Protein AF-A0A0G4NIH7-F1 (afdb_monomer)

Sequence (779 aa):
MAPNRIIIDTDPGVDDVLAMLLALSVNPDELEVAMISVTYGNVELQSCLKNAVALFHVLEKELAWRKENGKAENFGTLKTHKPIIAVGAEHPLEDDQLMADYFHGVDGLHGVHTEHPHLDAEDTWKSLFHKDSAALDHDPSPYSQYFTASKEPAHKEILRLLRESPKDTLTLIAVGPMTNFALAAAEDPETFLKAKEVLVMGGAVNVEGNITPVAEFNTYADTVATARVFALTSPSPKSTMPPLSQMRSSLPAYPEKLSRKLKLTLFPLDITTPHLLNKNYFTARVKPFVDAGSPLAVWVNHFLSGTFNKIDSLVGDGNEPGLSLHDPLTIWYAITQSDARWKGTPQLEDIRIETSGQWTRGMHVVDRRTRAKVGEAAVELELGASTTDDVDVLTLADAAGDDDGWLNVTKGNRINRIIASPGEDAFAEYLMKRFSTPDATWTRRTAAAALDADPAAQPPRLLHVTCASCAVHMGFYNTSIASVVLFKWQTTCAAASTPAETAQPTGADCLAATLLATLSRSGSSKSVIVPTIQAPPTPNDDDSDSTQQQQQQALHVWVLNSNITYASSLRPAAGPRSALKLLYKPIAVAQADAMLASFALDVQEVTFPAAVIAAAARGFEASALLLPAGERLFHGWRVALLDKPPATHDKTPTRVSKDITRPPTSPPPSSPDSVATSAATGDRTMPSLEAPRPVHAAGTPAHTPTQTGPRRGLPSHVTPDGLEANGAPSKTWEVCAHGQQHEVDPRRKRLGIVYTVLAGLFILAFTIVAAVLAGLCSK

Nearest PDB structures (foldseek):
  6zk5-assembly1_B  TM=8.646E-01  e=1.664E-20  Zea mays
  6zk1-assembly2_C  TM=8.546E-01  e=2.637E-20  Zea mays
  6ba1-assembly1_A  TM=8.658E-01  e=4.681E-19  Gardnerella vaginalis 315-A
  4kpn-assembly1_B  TM=8.181E-01  e=4.688E-20  Physcomitrium patens
  3t8j-assembly1_A  TM=8.406E-01  e=1.479E-18  Saccharolobus solfataricus P2

Foldseek 3Di:
DQAQEEEEEDADAQLNLLQVCLQQQDANRLYAHAAYEHEHFQHFRVLSVQSVLLSLLLLVLLQVLCVVVVFFNTRNNLVPHQYEYAYAYRAAQPDGADHNCLQRNNSSQNCLCVVCVVSGAPPPCVLQQAPPSDDPVPDCDPSGPRYHYHVDHVLVVLLVCLVVDQALRYEYEYPAQQRSLLSNCLVPVQSSQSYNAYEYLFADAPAAEDVARFAHRSCLRHVQSVQQLQLLQFLASVLRHDDDDPPGDDRDDDDRDYPDGHAYEYEYCLHQVLQWDWDVNLCVLLVVCVVVVRSVSVSSCRRVVSNQVSQCVVPVPPDTRTDRSRRNVSSVCSSPVVPPQWDWDPFFFQWHADCDDPRRHRGGDGDPPPDAAQCPVVCVVPVVPDPDPDDPPVDGDADDPCVSRNRYPNHGGGYGYINGDPDSHVVSVVSSCSVRPRDPPVVCCVPCVVPPDPPDDDPDQWDFDADPPPRHTQFTQGPVVRDTDGDPDDPPDDDDDDDDDPDDQDLLQVVLVVLVVCCVPPVQQKAKEFEDDDDDDDDPPDDDDPPPPPQQKIKTKGFPASWDWDDAPVCPPPPIFIWTKMWIDIDGVVVVVVVCPDPVPSYHYHYDHSVSRVVVVVQFVVQLVRDDPVQQDDPNTGIGIRTHDDDDPDPDPPPDDPCPDDDDDDDDDDDDDDDDDDDDDDDDDDDDDDDDDDDDDDDDDDDDDDDDDYDDDDDDDDDDDDDDDDDDDDDDDDDDDDDDDDDDDPPVVVVVVVVVVVVVVVVVVVVVVVVVVVVVVPD

Mean predicted aligned error: 20.77 Å

Organism: Verticillium longisporum (NCBI:txid100787)

Solvent-accessible surface area (backbone atoms only — not comparable to full-atom values): 46356 Å² total; per-residue (Å²): 125,82,38,46,31,31,34,42,33,31,17,33,25,63,45,43,48,51,19,52,48,51,54,30,32,39,47,53,68,46,28,37,50,58,28,40,30,34,21,27,32,35,28,56,34,72,38,12,48,47,43,54,52,22,51,56,49,24,49,52,49,29,45,52,52,24,56,77,69,74,41,66,70,68,30,41,11,38,77,74,40,61,23,33,40,20,53,42,44,75,61,38,70,73,64,73,80,54,70,38,30,90,70,32,21,90,54,8,34,50,45,44,56,78,78,36,59,89,47,42,59,72,77,71,62,63,56,56,46,43,73,82,53,65,86,66,92,66,76,89,72,64,94,47,90,54,52,40,67,32,60,52,51,20,28,57,48,54,44,49,52,40,67,73,42,63,72,58,55,42,33,40,34,33,57,24,36,36,45,36,57,30,49,22,36,61,76,38,45,76,41,49,56,26,41,48,29,37,38,32,40,41,29,12,74,86,45,66,24,83,72,41,75,42,9,15,55,34,26,48,46,18,27,61,22,42,18,46,54,46,11,42,25,12,84,34,33,83,56,44,47,66,82,81,59,91,86,51,75,70,74,72,81,78,70,95,73,68,101,64,57,39,49,41,37,36,42,20,49,69,58,20,57,72,30,46,45,37,50,68,68,49,48,72,65,40,44,73,36,37,79,69,65,35,48,45,38,44,54,54,49,50,26,49,53,42,41,39,52,48,47,39,74,70,68,69,80,80,72,84,35,55,47,52,40,45,35,33,49,57,47,50,42,62,60,45,70,83,47,84,51,51,30,58,50,100,57,63,40,48,58,42,57,35,68,73,46,95,89,40,44,16,18,44,44,62,90,80,71,98,67,83,47,55,59,49,77,54,51,57,62,54,56,74,75,52,97,61,94,85,69,92,71,87,75,78,76,73,58,90,95,33,90,78,29,86,40,32,80,54,36,36,28,42,33,35,41,45,75,44,58,86,43,51,81,54,44,50,52,55,56,52,42,58,79,69,56,73,75,81,70,57,68,60,53,66,65,44,63,76,73,74,64,75,97,72,82,75,86,66,63,55,42,85,38,55,38,94,88,75,63,50,78,46,30,33,35,28,72,87,76,78,42,77,49,66,56,87,82,76,84,84,69,91,71,82,90,72,85,82,72,91,70,78,82,46,65,53,32,51,48,42,51,50,54,52,51,42,29,76,71,68,71,48,49,28,33,37,40,37,60,49,85,74,79,81,83,73,98,76,79,88,75,94,68,98,81,68,84,68,79,67,64,17,37,42,35,34,57,78,37,85,77,44,74,50,69,50,88,92,45,71,90,69,55,76,41,47,23,28,39,28,37,38,44,83,41,50,46,77,57,49,52,56,56,69,71,36,96,79,65,80,54,42,85,42,76,41,51,54,71,44,49,56,48,43,52,54,47,30,57,61,32,22,71,76,43,59,81,82,62,31,54,56,97,91,29,38,33,27,47,48,56,50,67,80,83,75,92,66,98,66,89,77,79,79,73,87,80,76,84,72,84,84,87,84,85,83,83,81,85,80,86,91,86,88,88,82,86,84,89,85,90,86,81,86,84,91,87,89,87,90,87,86,92,89,83,92,91,86,84,92,88,85,90,82,91,84,87,87,86,91,88,86,81,91,79,86,90,82,90,82,85,84,90,86,86,88,83,92,88,89,86,87,85,91,83,91,76,94,77,86,88,76,76,74,70,64,68,62,55,58,55,54,52,53,53,53,52,52,53,51,54,50,52,53,52,52,52,51,51,53,53,55,64,59,77,72,113

InterPro domains:
  IPR001910 Inosine/uridine-preferring nucleoside hydrolase domain [PF01156] (6-373)
  IPR019193 Ubiquitin-conjugating enzyme E2-binding protein [PF09814] (456-639)
  IPR023186 Inosine/uridine-preferring nucleoside hydrolase [PTHR12304] (5-381)
  IPR036452 Ribonucleoside hydrolase-like [G3DSA:3.90.245.10] (1-400)
  IPR036452 Ribonucleoside hydrolase-like [SSF53590] (2-372)

pLDDT: mean 73.02, std 24.53, range [20.88, 98.81]

Radius of gyration: 38.72 Å; Cα contacts (8 Å, |Δi|>4): 1161; chains: 1; bounding box: 124×103×115 Å

Secondary structure (DSSP, 8-state):
-PPEEEEEEE--SHHHHHHHHHHHHS-TTTEEEEEEEE-SSSS-HHHHHHHHHHHHHHHHHHHHHHHHTT-----HHHHH--PEEEE--SS-SSS-----HHHH-TTSSTTHHHH-TTTS--GGGHHHH-TT----SS----S-SS-EE-SS-HHHHHHHHHHHSPTT-EEEEESS-THHHHHHHHH-HHHHTTSSEEEEE---SSS--SSBTTB-HHHHHTHHHHHHHHHTTSSSGGGTPPPPPSSS-PPPPPPS--SSPPPEEEE-HHHHTT-EEEHHHHHHHHHHHHTTT-HHHHHHHHHHHHHHHHHHHHH-SSSPPEEE-HHHHHHHHHHHTT-TT-EE-SS-B-EEE--S-TTTTTBEEE-----PPBTHHHHHHHHTT--SS----TT-PPPTT-TT-SSBTTSS--EEEEEE-S-HHHHHHHHHHHHH---STTHHHHHGGGT---SS-PPPSEEEEE-TTT--EEEEEETTTTEEEE----------------PPPPHHHHHHHHHHHHHHHH---EEEEEEPPPPPPPTT-----TT-----EEEEEEEEEEEEEE--TTSGGG-SEEEEEEEEEEEEHHHHHHHHT-TT--SEEEEE-HHHHHHHHHHHHHHHTTS-GGGSEETTEEEEEEEPPP---------------PPP--PPPPP--------------------------------------------------------------------------TTHHHHHHHHHHHHHHHHHHHHHHHHHHHHHTT-

Structure (mmCIF, N/CA/C/O backbone):
data_AF-A0A0G4NIH7-F1
#
_entry.id   AF-A0A0G4NIH7-F1
#
loop_
_atom_site.group_PDB
_atom_site.id
_atom_site.type_symbol
_atom_site.label_atom_id
_atom_site.label_alt_id
_atom_site.label_comp_id
_atom_site.label_asym_id
_atom_site.label_entity_id
_atom_site.label_seq_id
_atom_site.pdbx_PDB_ins_code
_atom_site.Cartn_x
_atom_site.Cartn_y
_atom_site.Cartn_z
_atom_site.occupancy
_atom_site.B_iso_or_equiv
_atom_site.auth_seq_id
_atom_site.auth_comp_id
_atom_site.auth_asym_id
_atom_site.auth_atom_id
_atom_site.pdbx_PDB_model_num
ATOM 1 N N . MET A 1 1 ? -4.748 -20.847 13.182 1.00 49.81 1 MET A N 1
ATOM 2 C CA . MET A 1 1 ? -3.264 -20.845 13.143 1.00 49.81 1 MET A CA 1
ATOM 3 C C . MET A 1 1 ? -2.790 -19.847 14.200 1.00 49.81 1 MET A C 1
ATOM 5 O O . MET A 1 1 ? -3.642 -19.386 14.951 1.00 49.81 1 MET A O 1
ATOM 9 N N . ALA A 1 2 ? -1.499 -19.526 14.307 1.00 61.47 2 ALA A N 1
ATOM 10 C CA . ALA A 1 2 ? -1.126 -18.250 14.931 1.00 61.47 2 ALA A CA 1
ATOM 11 C C . ALA A 1 2 ? -1.577 -17.096 14.002 1.00 61.47 2 ALA A C 1
ATOM 13 O O . ALA A 1 2 ? -1.629 -17.330 12.788 1.00 61.47 2 ALA A O 1
ATOM 14 N N . PRO A 1 3 ? -1.931 -15.906 14.524 1.00 78.06 3 PRO A N 1
ATOM 15 C CA . PRO A 1 3 ? -2.241 -14.746 13.687 1.00 78.06 3 PRO A CA 1
ATOM 16 C C . PRO A 1 3 ? -1.015 -14.314 12.875 1.00 78.06 3 PRO A C 1
ATOM 18 O O . PRO A 1 3 ? 0.125 -14.573 13.271 1.00 78.06 3 PRO A O 1
ATOM 21 N N . ASN A 1 4 ? -1.229 -13.634 11.746 1.00 88.44 4 ASN A N 1
ATOM 22 C CA . ASN A 1 4 ? -0.117 -13.037 11.009 1.00 88.44 4 ASN A CA 1
ATOM 23 C C . ASN A 1 4 ? 0.389 -11.811 11.788 1.00 88.44 4 ASN A C 1
ATOM 25 O O . ASN A 1 4 ? -0.371 -10.873 12.042 1.00 88.44 4 ASN A O 1
ATOM 29 N N . ARG A 1 5 ? 1.658 -11.835 12.205 1.00 96.06 5 ARG A N 1
ATOM 30 C CA . ARG A 1 5 ? 2.277 -10.771 13.002 1.00 96.06 5 ARG A CA 1
ATOM 31 C C . ARG A 1 5 ? 2.915 -9.745 12.077 1.00 96.06 5 ARG A C 1
ATOM 33 O O . ARG A 1 5 ? 3.724 -10.126 11.229 1.00 96.06 5 ARG A O 1
ATOM 40 N N . ILE A 1 6 ? 2.564 -8.468 12.229 1.00 97.94 6 ILE A N 1
ATOM 41 C CA . ILE A 1 6 ? 2.955 -7.412 11.288 1.00 97.94 6 ILE A CA 1
ATOM 42 C C . ILE A 1 6 ? 3.630 -6.206 11.953 1.00 97.94 6 ILE A C 1
ATOM 44 O O . ILE A 1 6 ? 3.295 -5.825 13.078 1.00 97.94 6 ILE A O 1
ATOM 48 N N . ILE A 1 7 ? 4.543 -5.579 11.211 1.00 98.62 7 ILE A N 1
ATOM 49 C CA . ILE A 1 7 ? 4.923 -4.168 11.366 1.00 98.62 7 ILE A CA 1
ATOM 50 C C . ILE A 1 7 ? 4.349 -3.397 10.175 1.00 98.62 7 ILE A C 1
ATOM 52 O O . ILE A 1 7 ? 4.491 -3.857 9.043 1.00 98.62 7 ILE A O 1
ATOM 56 N N . ILE A 1 8 ? 3.744 -2.237 10.427 1.00 98.69 8 ILE A N 1
ATOM 57 C CA . ILE A 1 8 ? 3.340 -1.266 9.398 1.00 98.69 8 ILE A CA 1
ATOM 58 C C . ILE A 1 8 ? 4.355 -0.114 9.412 1.00 98.69 8 ILE A C 1
ATOM 60 O O . ILE A 1 8 ? 4.642 0.401 10.487 1.00 98.69 8 ILE A O 1
ATOM 64 N N . ASP A 1 9 ? 4.897 0.277 8.261 1.00 98.75 9 ASP A N 1
ATOM 65 C CA . ASP A 1 9 ? 5.779 1.436 8.054 1.00 98.75 9 ASP A CA 1
ATOM 66 C C . ASP A 1 9 ? 5.081 2.404 7.090 1.00 98.75 9 ASP A C 1
ATOM 68 O O . ASP A 1 9 ? 4.731 2.018 5.974 1.00 98.75 9 ASP A O 1
ATOM 72 N N . THR A 1 10 ? 4.767 3.600 7.585 1.00 98.31 10 THR A N 1
ATOM 73 C CA . THR A 1 10 ? 3.653 4.447 7.113 1.00 98.31 10 THR A CA 1
ATOM 74 C C . THR A 1 10 ? 3.938 5.927 7.370 1.00 98.31 10 THR A C 1
ATOM 76 O O . THR A 1 10 ? 4.656 6.274 8.308 1.00 98.31 10 THR A O 1
ATOM 79 N N . ASP A 1 11 ? 3.358 6.814 6.573 1.00 96.62 11 ASP A N 1
ATOM 80 C CA . ASP A 1 11 ? 3.474 8.272 6.661 1.00 96.62 11 ASP A CA 1
ATOM 81 C C . ASP A 1 11 ? 2.076 8.917 6.746 1.00 96.62 11 ASP A C 1
ATOM 83 O O . ASP A 1 11 ? 1.655 9.596 5.811 1.00 96.62 11 ASP A O 1
ATOM 87 N N . PRO A 1 12 ? 1.331 8.717 7.860 1.00 95.25 12 PRO A N 1
ATOM 88 C CA . PRO A 1 12 ? -0.126 8.654 7.829 1.00 95.25 12 PRO A CA 1
ATOM 89 C C . PRO A 1 12 ? -0.870 9.809 7.155 1.00 95.25 12 PRO A C 1
ATOM 91 O O . PRO A 1 12 ? -1.196 10.816 7.790 1.00 95.25 12 PRO A O 1
ATOM 94 N N . GLY A 1 13 ? -1.213 9.599 5.886 1.00 90.38 13 GLY A N 1
ATOM 95 C CA . GLY A 1 13 ? -2.220 10.331 5.139 1.00 90.38 13 GLY A CA 1
ATOM 96 C C . GLY A 1 13 ? -3.586 9.641 5.199 1.00 90.38 13 GLY A C 1
ATOM 97 O O . GLY A 1 13 ? -3.947 8.960 6.162 1.00 90.38 13 GLY A O 1
ATOM 98 N N . VAL A 1 14 ? -4.374 9.832 4.142 1.00 92.06 14 VAL A N 1
ATOM 99 C CA . VAL A 1 14 ? -5.775 9.383 4.075 1.00 92.06 14 VAL A CA 1
ATOM 100 C C . VAL A 1 14 ? -5.899 7.856 4.009 1.00 92.06 14 VAL A C 1
ATOM 102 O O . VAL A 1 14 ? -6.681 7.277 4.767 1.00 92.06 14 VAL A O 1
ATOM 105 N N . ASP A 1 15 ? -5.141 7.207 3.124 1.00 91.62 15 ASP A N 1
ATOM 106 C CA . ASP A 1 15 ? -5.244 5.764 2.882 1.00 91.62 15 ASP A CA 1
ATOM 107 C C . ASP A 1 15 ? -4.462 4.943 3.921 1.00 91.62 15 ASP A C 1
ATOM 109 O O . ASP A 1 15 ? -4.983 3.932 4.403 1.00 91.62 15 ASP A O 1
ATOM 113 N N . ASP A 1 16 ? -3.320 5.444 4.408 1.00 96.94 16 ASP A N 1
ATOM 114 C CA . ASP A 1 16 ? -2.637 4.945 5.610 1.00 96.94 16 ASP A CA 1
ATOM 115 C C . ASP A 1 16 ? -3.587 4.809 6.806 1.00 96.94 16 ASP A C 1
ATOM 117 O O . ASP A 1 16 ? -3.642 3.767 7.458 1.00 96.94 16 ASP A O 1
ATOM 121 N N . VAL A 1 17 ? -4.366 5.856 7.109 1.00 96.50 17 VAL A N 1
ATOM 122 C CA . VAL A 1 17 ? -5.294 5.849 8.246 1.00 96.50 17 VAL A CA 1
ATOM 123 C C . VAL A 1 17 ? -6.393 4.805 8.038 1.00 96.50 17 VAL A C 1
ATOM 125 O O . VAL A 1 17 ? -6.786 4.146 9.003 1.00 96.50 17 VAL A O 1
ATOM 128 N N . LEU A 1 18 ? -6.841 4.565 6.799 1.00 96.69 18 LEU A N 1
ATOM 129 C CA . LEU A 1 18 ? -7.737 3.447 6.480 1.00 96.69 18 LEU A CA 1
ATOM 130 C C . LEU A 1 18 ? -7.050 2.077 6.620 1.00 96.69 18 LEU A C 1
ATOM 132 O O . LEU A 1 18 ? -7.700 1.119 7.048 1.00 96.69 18 LEU A O 1
ATOM 136 N N . ALA A 1 19 ? -5.756 1.972 6.312 1.00 97.50 19 ALA A N 1
ATOM 137 C CA . ALA A 1 19 ? -4.966 0.749 6.439 1.00 97.50 19 ALA A CA 1
ATOM 138 C C . ALA A 1 19 ? -4.722 0.394 7.915 1.00 97.50 19 ALA A C 1
ATOM 140 O O . ALA A 1 19 ? -4.977 -0.737 8.339 1.00 97.50 19 ALA A O 1
ATOM 141 N N . MET A 1 20 ? -4.332 1.382 8.724 1.00 97.25 20 MET A N 1
ATOM 142 C CA . MET A 1 20 ? -4.208 1.291 10.179 1.00 97.25 20 MET A CA 1
ATOM 143 C C . MET A 1 20 ? -5.561 0.957 10.820 1.00 97.25 20 MET A C 1
ATOM 145 O O . MET A 1 20 ? -5.646 0.020 11.614 1.00 97.25 20 MET A O 1
ATOM 149 N N . LEU A 1 21 ? -6.646 1.641 10.431 1.00 95.88 21 LEU A N 1
ATOM 150 C CA . LEU A 1 21 ? -8.002 1.309 10.883 1.00 95.88 21 LEU A CA 1
ATOM 151 C C . LEU A 1 21 ? -8.372 -0.138 10.548 1.00 95.88 21 LEU A C 1
ATOM 153 O O . LEU A 1 21 ? -8.884 -0.842 11.419 1.00 95.88 21 LEU A O 1
ATOM 157 N N . LEU A 1 22 ? -8.094 -0.613 9.328 1.00 96.06 22 LEU A N 1
ATOM 158 C CA . LEU A 1 22 ? -8.351 -2.001 8.948 1.00 96.06 22 LEU A CA 1
ATOM 159 C C . LEU A 1 22 ? -7.549 -2.971 9.830 1.00 96.06 22 LEU A C 1
ATOM 161 O O . LEU A 1 22 ? -8.149 -3.857 10.441 1.00 96.06 22 LEU A O 1
ATOM 165 N N . ALA A 1 23 ? -6.236 -2.770 9.959 1.00 95.88 23 ALA A N 1
ATOM 166 C CA . ALA A 1 23 ? -5.336 -3.634 10.726 1.00 95.88 23 ALA A CA 1
ATOM 167 C C . ALA A 1 23 ? -5.688 -3.709 12.224 1.00 95.88 23 ALA A C 1
ATOM 169 O O . ALA A 1 23 ? -5.526 -4.751 12.857 1.00 95.88 23 ALA A O 1
ATOM 170 N N . LEU A 1 24 ? -6.208 -2.620 12.793 1.00 94.62 24 LEU A N 1
ATOM 171 C CA . LEU A 1 24 ? -6.633 -2.554 14.192 1.00 94.62 24 LEU A CA 1
ATOM 172 C C . LEU A 1 24 ? -8.073 -3.067 14.397 1.00 94.62 24 LEU A C 1
ATOM 174 O O . LEU A 1 24 ? -8.407 -3.516 15.496 1.00 94.62 24 LEU A O 1
ATOM 178 N N . SER A 1 25 ? -8.923 -3.018 13.359 1.00 91.44 25 SER A N 1
ATOM 179 C CA . SER A 1 25 ? -10.348 -3.403 13.409 1.00 91.44 25 SER A CA 1
ATOM 180 C C . SER A 1 25 ? -10.619 -4.910 13.439 1.00 91.44 25 SER A C 1
ATOM 182 O O . SER A 1 25 ? -11.661 -5.322 13.959 1.00 91.44 25 SER A O 1
ATOM 184 N N . VAL A 1 26 ? -9.716 -5.716 12.871 1.00 89.44 26 VAL A N 1
ATOM 185 C CA . VAL A 1 26 ? -9.870 -7.173 12.721 1.00 89.44 26 VAL A CA 1
ATOM 186 C C . VAL A 1 26 ? -9.776 -7.930 14.051 1.00 89.44 26 VAL A C 1
ATOM 188 O O . VAL A 1 26 ? -9.585 -7.343 15.120 1.00 89.44 26 VAL A O 1
ATOM 191 N N . ASN A 1 27 ? -9.983 -9.246 14.001 1.00 87.19 27 ASN A N 1
ATOM 192 C CA . ASN A 1 27 ? -9.840 -10.101 15.168 1.00 87.19 27 ASN A CA 1
ATOM 193 C C . ASN A 1 27 ? -8.363 -10.444 15.467 1.00 87.19 27 ASN A C 1
ATOM 195 O O . ASN A 1 27 ? -7.563 -10.605 14.542 1.00 87.19 27 ASN A O 1
ATOM 199 N N . PRO A 1 28 ? -8.017 -10.701 16.745 1.00 86.88 28 PRO A N 1
ATOM 200 C CA . PRO A 1 28 ? -6.657 -11.056 17.151 1.00 86.88 28 PRO A CA 1
ATOM 201 C C . PRO A 1 28 ? -6.210 -12.461 16.707 1.00 86.88 28 PRO A C 1
ATOM 203 O O . PRO A 1 28 ? -5.035 -12.779 16.860 1.00 86.88 28 PRO A O 1
ATOM 206 N N . ASP A 1 29 ? -7.106 -13.305 16.174 1.00 86.62 29 ASP A N 1
ATOM 207 C CA . ASP A 1 29 ? -6.756 -14.568 15.505 1.00 86.62 29 ASP A CA 1
ATOM 208 C C . ASP A 1 29 ? -6.505 -14.414 13.991 1.00 86.62 29 ASP A C 1
ATOM 210 O O . ASP A 1 29 ? -5.957 -15.324 13.368 1.00 86.62 29 ASP A O 1
ATOM 214 N N . GLU A 1 30 ? -6.834 -13.252 13.414 1.00 87.88 30 GLU A N 1
ATOM 215 C CA . GLU A 1 30 ? -6.514 -12.885 12.030 1.00 87.88 30 GLU A CA 1
ATOM 216 C C . GLU A 1 30 ? -5.141 -12.187 11.949 1.00 87.88 30 GLU A C 1
ATOM 218 O O . GLU A 1 30 ? -4.295 -12.571 11.138 1.00 87.88 30 GLU A O 1
ATOM 223 N N . LEU A 1 31 ? -4.899 -11.182 12.804 1.00 91.81 31 LEU A N 1
ATOM 224 C CA . LEU A 1 31 ? -3.753 -10.268 12.692 1.00 91.81 31 LEU A CA 1
ATOM 225 C C . LEU A 1 31 ? -3.257 -9.762 14.063 1.00 91.81 31 LEU A C 1
ATOM 227 O O . LEU A 1 31 ? -4.061 -9.368 14.912 1.00 91.81 31 LEU A O 1
ATOM 231 N N . GLU A 1 32 ? -1.936 -9.685 14.254 1.00 94.88 32 GLU A N 1
ATOM 232 C CA . GLU A 1 32 ? -1.288 -8.953 15.358 1.00 94.88 32 GLU A CA 1
ATOM 233 C C . GLU A 1 32 ? -0.506 -7.761 14.788 1.00 94.88 32 GLU A C 1
ATOM 235 O O . GLU A 1 32 ? 0.487 -7.956 14.087 1.00 94.88 32 GLU A O 1
ATOM 240 N N . VAL A 1 33 ? -0.901 -6.528 15.125 1.00 97.12 33 VAL A N 1
ATOM 241 C CA . VAL A 1 33 ? -0.084 -5.334 14.849 1.00 97.12 33 VAL A CA 1
ATOM 242 C C . VAL A 1 33 ? 0.931 -5.174 15.979 1.00 97.12 33 VAL A C 1
ATOM 244 O O . VAL A 1 33 ? 0.599 -4.685 17.057 1.00 97.12 33 VAL A O 1
ATOM 247 N N . ALA A 1 34 ? 2.170 -5.607 15.745 1.00 97.38 34 ALA A N 1
ATOM 248 C CA . ALA A 1 34 ? 3.244 -5.502 16.730 1.00 97.38 34 ALA A CA 1
ATOM 249 C C . ALA A 1 34 ? 3.767 -4.060 16.848 1.00 97.38 34 ALA A C 1
ATOM 251 O O . ALA A 1 34 ? 4.110 -3.598 17.938 1.00 97.38 34 ALA A O 1
ATOM 252 N N . MET A 1 35 ? 3.833 -3.350 15.719 1.00 98.06 35 MET A N 1
ATOM 253 C CA . MET A 1 35 ? 4.430 -2.022 15.626 1.00 98.06 35 MET A CA 1
ATOM 254 C C . MET A 1 35 ? 3.848 -1.218 14.458 1.00 98.06 35 MET A C 1
ATOM 256 O O . MET A 1 35 ? 3.522 -1.771 13.406 1.00 98.06 35 MET A O 1
ATOM 260 N N . ILE A 1 36 ? 3.777 0.094 14.660 1.00 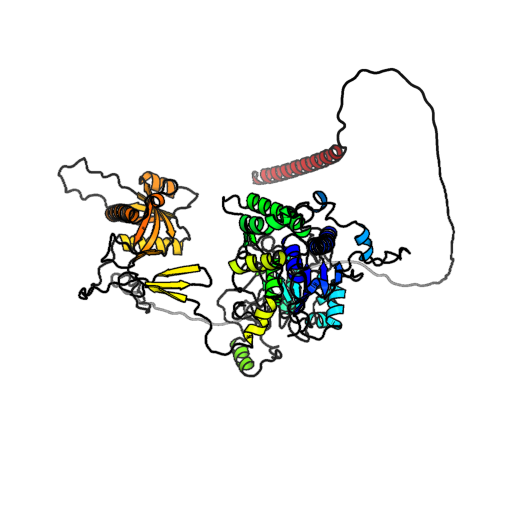98.62 36 ILE A N 1
ATOM 261 C CA . ILE A 1 36 ? 3.530 1.125 13.658 1.00 98.62 36 ILE A CA 1
ATOM 262 C C . ILE A 1 36 ? 4.769 2.032 13.657 1.00 98.62 36 ILE A C 1
ATOM 264 O O . ILE A 1 36 ? 5.099 2.681 14.649 1.00 98.62 36 ILE A O 1
ATOM 268 N N . SER A 1 37 ? 5.491 2.017 12.550 1.00 98.25 37 SER A N 1
ATOM 269 C CA . SER A 1 37 ? 6.660 2.834 12.260 1.00 98.25 37 SER A CA 1
ATOM 270 C C . SER A 1 37 ? 6.197 4.039 11.446 1.00 98.25 37 SER A C 1
ATOM 272 O O . SER A 1 37 ? 5.528 3.862 10.433 1.00 98.25 37 SER A O 1
ATOM 274 N N . VAL A 1 38 ? 6.497 5.252 11.912 1.00 97.94 38 VAL A N 1
ATOM 275 C CA . VAL A 1 38 ? 6.043 6.495 11.269 1.00 97.94 38 VAL A CA 1
ATOM 276 C C . VAL A 1 38 ? 7.203 7.155 10.524 1.00 97.94 38 VAL A C 1
ATOM 278 O O . VAL A 1 38 ? 8.274 7.338 11.103 1.00 97.94 38 VAL A O 1
ATOM 281 N N . THR A 1 39 ? 6.999 7.534 9.264 1.00 96.31 39 THR A N 1
ATOM 282 C CA . THR A 1 39 ? 7.967 8.251 8.416 1.00 96.31 39 THR A CA 1
ATOM 283 C C . THR A 1 39 ? 7.358 9.532 7.819 1.00 96.31 39 THR A C 1
ATOM 285 O O . THR A 1 39 ? 6.191 9.854 8.055 1.00 96.31 39 THR A O 1
ATOM 288 N N . TYR A 1 40 ? 8.170 10.319 7.116 1.00 94.25 40 TYR A N 1
ATOM 289 C CA . TYR A 1 40 ? 7.717 11.444 6.291 1.00 94.25 40 TYR A CA 1
ATOM 290 C C . TYR A 1 40 ? 7.180 10.938 4.939 1.00 94.25 40 TYR A C 1
ATOM 292 O O . TYR A 1 40 ? 7.602 9.884 4.466 1.00 94.25 40 TYR A O 1
ATOM 300 N N . GLY A 1 41 ? 6.352 11.741 4.271 1.00 90.62 41 GLY A N 1
ATOM 301 C CA . GLY A 1 41 ? 5.960 11.502 2.881 1.00 90.62 41 GLY A CA 1
ATOM 302 C C . GLY A 1 41 ? 4.762 12.360 2.503 1.00 90.62 41 GLY A C 1
ATOM 303 O O . GLY A 1 41 ? 4.939 13.507 2.108 1.00 90.62 41 GLY A O 1
ATOM 304 N N . ASN A 1 42 ? 3.547 11.846 2.669 1.00 87.88 42 ASN A N 1
ATOM 305 C CA . ASN A 1 42 ? 2.286 12.535 2.417 1.00 87.88 42 ASN A CA 1
ATOM 306 C C . ASN A 1 42 ? 2.262 13.926 3.065 1.00 87.88 42 ASN A C 1
ATOM 308 O O . ASN A 1 42 ? 1.903 14.908 2.410 1.00 87.88 42 ASN A O 1
ATOM 312 N N . VAL A 1 43 ? 2.740 14.012 4.310 1.00 88.69 43 VAL A N 1
ATOM 313 C CA . VAL A 1 43 ? 3.098 15.255 5.008 1.00 88.69 43 VAL A CA 1
ATOM 314 C C . VAL A 1 43 ? 4.414 15.096 5.791 1.00 88.69 43 VAL A C 1
ATOM 316 O O . VAL A 1 43 ? 5.090 14.065 5.731 1.00 88.69 43 VAL A O 1
ATOM 319 N N . GLU A 1 44 ? 4.829 16.148 6.502 1.00 90.38 44 GLU A N 1
ATOM 320 C CA . GLU A 1 44 ? 6.023 16.129 7.351 1.00 90.38 44 GLU A CA 1
ATOM 321 C C . GLU A 1 44 ? 5.879 15.130 8.512 1.00 90.38 44 GLU A C 1
ATOM 323 O O . GLU A 1 44 ? 4.778 14.916 9.027 1.00 90.38 44 GLU A O 1
ATOM 328 N N . LEU A 1 45 ? 6.999 14.574 8.996 1.00 92.25 45 LEU A N 1
ATOM 329 C CA . LEU A 1 45 ? 6.999 13.524 10.026 1.00 92.25 45 LEU A CA 1
ATOM 330 C C . LEU A 1 45 ? 6.190 13.891 11.284 1.00 92.25 45 LEU A C 1
ATOM 332 O O . LEU A 1 45 ? 5.536 13.032 11.871 1.00 92.25 45 LEU A O 1
ATOM 336 N N . GLN A 1 46 ? 6.209 15.160 11.700 1.00 90.88 46 GLN A N 1
ATOM 337 C CA . GLN A 1 46 ? 5.468 15.627 12.877 1.00 90.88 46 GLN A CA 1
ATOM 338 C C . GLN A 1 46 ? 3.947 15.632 12.655 1.00 90.88 46 GLN A C 1
ATOM 340 O O . GLN A 1 46 ? 3.192 15.361 13.590 1.00 90.88 46 GLN A O 1
ATOM 345 N N . SER A 1 47 ? 3.496 15.872 11.421 1.00 91.25 47 SER A N 1
ATOM 346 C CA . SER A 1 47 ? 2.085 15.779 11.033 1.00 91.25 47 SER A CA 1
ATOM 347 C C . SER A 1 47 ? 1.663 14.318 10.822 1.00 91.25 47 SER A C 1
ATOM 349 O O . SER A 1 47 ? 0.641 13.908 11.367 1.00 91.25 47 SER A O 1
ATOM 351 N N . CYS A 1 48 ? 2.502 13.487 10.189 1.00 94.19 48 CYS A N 1
ATOM 352 C CA . CYS A 1 48 ? 2.328 12.027 10.120 1.00 94.19 48 CYS A CA 1
ATOM 353 C C . CYS A 1 48 ? 2.166 11.397 11.520 1.00 94.19 48 CYS A C 1
ATOM 355 O O . CYS A 1 48 ? 1.254 10.607 11.773 1.00 94.19 48 CYS A O 1
ATOM 357 N N . LEU A 1 49 ? 3.022 11.792 12.469 1.00 94.06 49 LEU A N 1
ATOM 358 C CA . LEU A 1 49 ? 2.979 11.328 13.857 1.00 94.06 49 LEU A CA 1
ATOM 359 C C . LEU A 1 49 ? 1.739 11.844 14.599 1.00 94.06 49 LEU A C 1
ATOM 361 O O . LEU A 1 49 ? 1.115 11.084 15.342 1.00 94.06 49 LEU A O 1
ATOM 365 N N . LYS A 1 50 ? 1.333 13.097 14.359 1.00 92.62 50 LYS A N 1
ATOM 366 C CA . LYS A 1 50 ? 0.075 13.634 14.889 1.00 92.62 50 LYS A CA 1
ATOM 367 C C . LYS A 1 50 ? -1.134 12.841 14.382 1.00 92.62 50 LYS A C 1
ATOM 369 O O . LYS A 1 50 ? -1.999 12.498 15.183 1.00 92.62 50 LYS A O 1
ATOM 374 N N . ASN A 1 51 ? -1.175 12.497 13.096 1.00 94.69 51 ASN A N 1
ATOM 375 C CA . ASN A 1 51 ? -2.248 11.698 12.495 1.00 94.69 51 ASN A CA 1
ATOM 376 C C . ASN A 1 51 ? -2.314 10.290 13.103 1.00 94.69 51 ASN A C 1
ATOM 378 O O . ASN A 1 51 ? -3.401 9.828 13.461 1.00 94.69 51 ASN A O 1
ATOM 382 N N . ALA A 1 52 ? -1.158 9.653 13.324 1.00 94.94 52 ALA A N 1
ATOM 383 C CA . ALA A 1 52 ? -1.077 8.390 14.054 1.00 94.94 52 ALA A CA 1
ATOM 384 C C . ALA A 1 52 ? -1.647 8.507 15.480 1.00 94.94 52 ALA A C 1
ATOM 386 O O . ALA A 1 52 ? -2.493 7.703 15.861 1.00 94.94 52 ALA A O 1
ATOM 387 N N . VAL A 1 53 ? -1.237 9.510 16.268 1.00 93.44 53 VAL A N 1
ATOM 388 C CA . VAL A 1 53 ? -1.725 9.696 17.651 1.00 93.44 53 VAL A CA 1
ATOM 389 C C . VAL A 1 53 ? -3.222 10.038 17.688 1.00 93.44 53 VAL A C 1
ATOM 391 O O . VAL A 1 53 ? -3.960 9.477 18.504 1.00 93.44 53 VAL A O 1
ATOM 394 N N . ALA A 1 54 ? -3.693 10.899 16.782 1.00 92.75 54 ALA A N 1
ATOM 395 C CA . ALA A 1 54 ? -5.098 11.280 16.669 1.00 92.75 54 ALA A CA 1
ATOM 396 C C . ALA A 1 54 ? -6.003 10.076 16.364 1.00 92.75 54 ALA A C 1
ATOM 398 O O . ALA A 1 54 ? -7.071 9.964 16.965 1.00 92.75 54 ALA A O 1
ATOM 399 N N . LEU A 1 55 ? -5.559 9.120 15.534 1.00 94.62 55 LEU A N 1
ATOM 400 C CA . LEU A 1 55 ? -6.295 7.873 15.307 1.00 94.62 55 LEU A CA 1
ATOM 401 C C . LEU A 1 55 ? -6.580 7.132 16.625 1.00 94.62 55 LEU A C 1
ATOM 403 O O . LEU A 1 55 ? -7.724 6.756 16.881 1.00 94.62 55 LEU A O 1
ATOM 407 N N . PHE A 1 56 ? -5.574 6.934 17.484 1.00 94.12 56 PHE A N 1
ATOM 408 C CA . PHE A 1 56 ? -5.781 6.247 18.766 1.00 94.12 56 PHE A CA 1
ATOM 409 C C . PHE A 1 56 ? -6.684 7.053 19.712 1.00 94.12 56 PHE A C 1
ATOM 411 O O . PHE A 1 56 ? -7.543 6.467 20.371 1.00 94.12 56 PHE A O 1
ATOM 418 N N . HIS A 1 57 ? -6.567 8.384 19.724 1.00 92.75 57 HIS A N 1
ATOM 419 C CA . HIS A 1 57 ? -7.436 9.256 20.520 1.00 92.75 57 HIS A CA 1
ATOM 420 C C . HIS A 1 57 ? -8.909 9.208 20.063 1.00 92.75 57 HIS A C 1
ATOM 422 O O . HIS A 1 57 ? -9.830 9.159 20.883 1.00 92.75 57 HIS A O 1
ATOM 428 N N . VAL A 1 58 ? -9.152 9.149 18.750 1.00 93.50 58 VAL A N 1
ATOM 429 C CA . VAL A 1 58 ? -10.487 8.962 18.161 1.00 93.50 58 VAL A CA 1
ATOM 430 C C . VAL A 1 58 ? -11.035 7.564 18.452 1.00 93.50 58 VAL A C 1
ATOM 432 O O . VAL A 1 58 ? -12.216 7.433 18.776 1.00 93.50 58 VAL A O 1
ATOM 435 N N . LEU A 1 59 ? -10.195 6.525 18.411 1.00 93.25 59 LEU A N 1
ATOM 436 C CA . LEU A 1 59 ? -10.590 5.155 18.753 1.00 93.25 59 LEU A CA 1
ATOM 437 C C . LEU A 1 59 ? -10.955 4.994 20.238 1.00 93.25 59 LEU A C 1
ATOM 439 O O . LEU A 1 59 ? -11.896 4.263 20.546 1.00 93.25 59 LEU A O 1
ATOM 443 N N . GLU A 1 60 ? -10.301 5.711 21.157 1.00 92.81 60 GLU A N 1
ATOM 444 C CA . GLU A 1 60 ? -10.710 5.754 22.571 1.00 92.81 60 GLU A CA 1
ATOM 445 C C . GLU A 1 60 ? -12.108 6.358 22.748 1.00 92.81 60 GLU A C 1
ATOM 447 O O . GLU A 1 60 ? -12.959 5.755 23.410 1.00 92.81 60 GLU A O 1
ATOM 452 N N . LYS A 1 61 ? -12.386 7.497 22.097 1.00 92.94 61 LYS A N 1
ATOM 453 C CA . LYS A 1 61 ? -13.718 8.129 22.114 1.00 92.94 61 LYS A CA 1
ATOM 454 C C . LYS A 1 61 ? -14.778 7.232 21.467 1.00 92.94 61 LYS A C 1
ATOM 456 O O . LYS A 1 61 ? -15.875 7.105 22.001 1.00 92.94 61 LYS A O 1
ATOM 461 N N . GLU A 1 62 ? -14.463 6.589 20.343 1.00 93.44 62 GLU A N 1
ATOM 462 C CA . GLU A 1 62 ? -15.363 5.670 19.633 1.00 93.44 62 GLU A CA 1
ATOM 463 C C . GLU A 1 62 ? -15.708 4.433 20.474 1.00 93.44 62 GLU A C 1
ATOM 465 O O . GLU A 1 62 ? -16.869 4.027 20.514 1.00 93.44 62 GLU A O 1
ATOM 470 N N . LEU A 1 63 ? -14.734 3.839 21.172 1.00 92.25 63 LEU A N 1
ATOM 471 C CA . LEU A 1 63 ? -14.971 2.688 22.047 1.00 92.25 63 LEU A CA 1
ATOM 472 C C . LEU A 1 63 ? -15.783 3.075 23.294 1.00 92.25 63 LEU A C 1
ATOM 474 O O . LEU A 1 63 ? -16.707 2.344 23.657 1.00 92.25 63 LEU A O 1
ATOM 478 N N . ALA A 1 64 ? -15.518 4.241 23.894 1.00 93.25 64 ALA A N 1
ATOM 479 C CA . ALA A 1 64 ? -16.338 4.786 24.978 1.00 93.25 64 ALA A CA 1
ATOM 480 C C . ALA A 1 64 ? -17.789 5.038 24.523 1.00 93.25 64 ALA A C 1
ATOM 482 O O . ALA A 1 64 ? -18.725 4.488 25.107 1.00 93.25 64 ALA A O 1
ATOM 483 N N . TRP A 1 65 ? -17.980 5.764 23.416 1.00 94.06 65 TRP A N 1
ATOM 484 C CA . TRP A 1 65 ? -19.299 6.042 22.838 1.00 94.06 65 TRP A CA 1
ATOM 485 C C . TRP A 1 65 ? -20.051 4.758 22.458 1.00 94.06 65 TRP A C 1
ATOM 487 O O . TRP A 1 65 ? -21.250 4.649 22.729 1.00 94.06 65 TRP A O 1
ATOM 497 N N . ARG A 1 66 ? -19.377 3.745 21.888 1.00 91.44 66 ARG A N 1
ATOM 498 C CA . ARG A 1 66 ? -19.992 2.436 21.591 1.00 91.44 66 ARG A CA 1
ATOM 499 C C . ARG A 1 66 ? -20.532 1.777 22.850 1.00 91.44 66 ARG A C 1
ATOM 501 O O . ARG A 1 66 ? -21.689 1.360 22.853 1.00 91.44 66 ARG A O 1
ATOM 508 N N . LYS A 1 67 ? -19.724 1.729 23.909 1.00 91.69 67 LYS A N 1
ATOM 509 C CA . LYS A 1 67 ? -20.079 1.138 25.201 1.00 91.69 67 LYS A CA 1
ATOM 510 C C . LYS A 1 67 ? -21.263 1.852 25.858 1.00 91.69 67 LYS A C 1
ATOM 512 O O . LYS A 1 67 ? -22.204 1.191 26.288 1.00 91.69 67 LYS A O 1
ATOM 517 N N . GLU A 1 68 ? -21.258 3.184 25.868 1.00 94.12 68 GLU A N 1
ATOM 518 C CA . GLU A 1 68 ? -22.366 4.012 26.374 1.00 94.12 68 GLU A CA 1
ATOM 519 C C . GLU A 1 68 ? -23.664 3.811 25.577 1.00 94.12 68 GLU A C 1
ATOM 521 O O . GLU A 1 68 ? -24.751 3.781 26.150 1.00 94.12 68 GLU A O 1
ATOM 526 N N . ASN A 1 69 ? -23.558 3.604 24.261 1.00 90.12 69 ASN A N 1
ATOM 527 C CA . ASN A 1 69 ? -24.694 3.369 23.366 1.00 90.12 69 ASN A CA 1
ATOM 528 C C . ASN A 1 69 ? -25.078 1.879 23.223 1.00 90.12 69 ASN A C 1
ATOM 530 O O . ASN A 1 69 ? -25.879 1.541 22.350 1.00 90.12 69 ASN A O 1
ATOM 534 N N . GLY A 1 70 ? -24.509 0.975 24.032 1.00 87.31 70 GLY A N 1
ATOM 535 C CA . GLY A 1 70 ? -24.813 -0.463 23.998 1.00 87.31 70 GLY A CA 1
ATOM 536 C C . GLY A 1 70 ? -24.427 -1.178 22.693 1.00 87.31 70 GLY A C 1
ATOM 537 O O . GLY A 1 70 ? -25.003 -2.215 22.363 1.00 87.31 70 GLY A O 1
ATOM 538 N N . LYS A 1 71 ? -23.486 -0.622 21.924 1.00 83.38 71 LYS A N 1
ATOM 539 C CA . LYS A 1 71 ? -23.002 -1.157 20.641 1.00 83.38 71 LYS A CA 1
ATOM 540 C C . LYS A 1 71 ? -21.799 -2.071 20.863 1.00 83.38 71 LYS A C 1
ATOM 542 O O . LYS A 1 71 ? -21.040 -1.888 21.812 1.00 83.38 71 LYS A O 1
ATOM 547 N N . ALA A 1 72 ? -21.587 -3.028 19.958 1.00 80.44 72 ALA A N 1
ATOM 548 C CA . ALA A 1 72 ? -20.410 -3.887 20.034 1.00 80.44 72 ALA A CA 1
ATOM 549 C C . ALA A 1 72 ? -19.123 -3.062 19.882 1.00 80.44 72 ALA A C 1
ATOM 551 O O . ALA A 1 72 ? -18.919 -2.340 18.899 1.00 80.44 72 ALA A O 1
ATOM 552 N N . GLU A 1 73 ? -18.247 -3.197 20.870 1.00 72.81 73 GLU A N 1
ATOM 553 C CA . GLU A 1 73 ? -16.880 -2.713 20.813 1.00 72.81 73 GLU A CA 1
ATOM 554 C C . GLU A 1 73 ? -16.084 -3.586 19.820 1.00 72.81 73 GLU A C 1
ATOM 556 O O . GLU A 1 73 ? -15.631 -4.679 20.178 1.00 72.81 73 GLU A O 1
ATOM 561 N N . ASN A 1 74 ? -15.919 -3.108 18.581 1.00 81.81 74 ASN A N 1
ATOM 562 C CA . ASN A 1 74 ? -15.079 -3.732 17.545 1.00 81.81 74 ASN A CA 1
ATOM 563 C C . ASN A 1 74 ? -13.578 -3.603 17.919 1.00 81.81 74 ASN A C 1
ATOM 565 O O . ASN A 1 74 ? -13.249 -3.409 19.088 1.00 81.81 74 ASN A O 1
ATOM 569 N N . PHE A 1 75 ? -12.661 -3.684 16.948 1.00 88.00 75 PHE A N 1
ATOM 570 C CA . PHE A 1 75 ? -11.215 -3.516 17.162 1.00 88.00 75 PHE A CA 1
ATOM 571 C C . PHE A 1 75 ? -10.624 -4.597 18.079 1.00 88.00 75 PHE A C 1
ATOM 573 O O . PHE A 1 75 ? -10.078 -4.334 19.152 1.00 88.00 75 PHE A O 1
ATOM 580 N N . GLY A 1 76 ? -10.783 -5.856 17.657 1.00 85.19 76 GLY A N 1
ATOM 581 C CA . GLY A 1 76 ? -10.338 -7.024 18.416 1.00 85.19 76 GLY A CA 1
ATOM 582 C C . GLY A 1 76 ? -8.819 -7.062 18.590 1.00 85.19 76 GLY A C 1
ATOM 583 O O . GLY A 1 76 ? -8.337 -7.266 19.706 1.00 85.19 76 GLY A O 1
ATOM 584 N N . THR A 1 77 ? -8.070 -6.808 17.516 1.00 86.50 77 THR A N 1
ATOM 585 C CA . THR A 1 77 ? -6.605 -6.733 17.548 1.00 86.50 77 THR A CA 1
ATOM 586 C C . THR A 1 77 ? -6.126 -5.603 18.456 1.00 86.50 77 THR A C 1
ATOM 588 O O . THR A 1 77 ? -5.361 -5.887 19.371 1.00 86.50 77 THR A O 1
ATOM 591 N N . LEU A 1 78 ? -6.650 -4.377 18.312 1.00 90.62 78 LEU A N 1
ATOM 592 C CA . LEU A 1 78 ? -6.312 -3.217 19.161 1.00 90.62 78 LEU A CA 1
ATOM 593 C C . LEU A 1 78 ? -6.458 -3.488 20.669 1.00 90.62 78 LEU A C 1
ATOM 595 O O . LEU A 1 78 ? -5.622 -3.084 21.473 1.00 90.62 78 LEU A O 1
ATOM 599 N N . LYS A 1 79 ? -7.546 -4.161 21.064 1.00 88.31 79 LYS A N 1
ATOM 600 C CA . LYS A 1 79 ? -7.849 -4.451 22.476 1.00 88.31 79 LYS A CA 1
ATOM 601 C C . LYS A 1 79 ? -7.070 -5.636 23.049 1.00 88.31 79 LYS A C 1
ATOM 603 O O . LYS A 1 79 ? -7.073 -5.818 24.263 1.00 88.31 79 LYS A O 1
ATOM 608 N N . THR A 1 80 ? -6.437 -6.441 22.197 1.00 88.56 80 THR A N 1
ATOM 609 C CA . THR A 1 80 ? -5.669 -7.632 22.602 1.00 88.56 80 THR A CA 1
ATOM 610 C C . THR A 1 80 ? -4.164 -7.380 22.540 1.00 88.56 80 THR A C 1
ATOM 612 O O . THR A 1 80 ? -3.417 -7.849 23.394 1.00 88.56 80 THR A O 1
ATOM 615 N N . HIS A 1 81 ? -3.723 -6.613 21.543 1.00 86.88 81 HIS A N 1
ATOM 616 C CA . HIS A 1 81 ? -2.328 -6.350 21.227 1.00 86.88 81 HIS A CA 1
ATOM 617 C C . HIS A 1 81 ? -2.122 -4.838 21.116 1.00 86.88 81 HIS A C 1
ATOM 619 O O . HIS A 1 81 ? -2.722 -4.181 20.269 1.00 86.88 81 HIS A O 1
ATOM 625 N N . LYS A 1 82 ? -1.276 -4.297 21.996 1.00 91.12 82 LYS A N 1
ATOM 626 C CA . LYS A 1 82 ? -0.958 -2.870 22.091 1.00 91.12 82 LYS A CA 1
ATOM 627 C C . LYS A 1 82 ? 0.241 -2.552 21.179 1.00 91.12 82 LYS A C 1
ATOM 629 O O . LYS A 1 82 ? 1.366 -2.824 21.608 1.00 91.12 82 LYS A O 1
ATOM 634 N N . PRO A 1 83 ? 0.051 -2.023 19.952 1.00 95.88 83 PRO A N 1
ATOM 635 C CA . PRO A 1 83 ? 1.157 -1.733 19.043 1.00 95.88 83 PRO A CA 1
ATOM 636 C C . PRO A 1 83 ? 2.146 -0.731 19.641 1.00 95.88 83 PRO A C 1
ATOM 638 O O . PRO A 1 83 ? 1.773 0.202 20.361 1.00 95.88 83 PRO A O 1
ATOM 641 N N . ILE A 1 84 ? 3.416 -0.903 19.291 1.00 97.31 84 ILE A N 1
ATOM 642 C CA . ILE A 1 84 ? 4.458 0.093 19.538 1.00 97.31 84 ILE A CA 1
ATOM 643 C C . ILE A 1 84 ? 4.392 1.146 18.425 1.00 97.31 84 ILE A C 1
ATOM 645 O O . ILE A 1 84 ? 4.500 0.779 17.260 1.00 97.31 84 ILE A O 1
ATOM 649 N N . ILE A 1 85 ? 4.246 2.432 18.749 1.00 97.56 85 ILE A N 1
ATOM 650 C CA . ILE A 1 85 ? 4.470 3.523 17.784 1.00 97.56 85 ILE A CA 1
ATOM 651 C C . ILE A 1 85 ? 5.921 3.975 17.913 1.00 97.56 85 ILE A C 1
ATOM 653 O O . ILE A 1 85 ? 6.349 4.320 19.015 1.00 97.56 85 ILE A O 1
ATOM 657 N N . ALA A 1 86 ? 6.669 4.015 16.813 1.00 97.00 86 ALA A N 1
ATOM 658 C CA . ALA A 1 86 ? 8.020 4.571 16.792 1.00 97.00 86 ALA A CA 1
ATOM 659 C C . ALA A 1 86 ? 8.195 5.612 15.686 1.00 97.00 86 ALA A C 1
ATOM 661 O O . ALA A 1 86 ? 7.605 5.510 14.612 1.00 97.00 86 ALA A O 1
ATOM 662 N N . VAL A 1 87 ? 9.049 6.594 15.964 1.00 97.00 87 VAL A N 1
ATOM 663 C CA . VAL A 1 87 ? 9.351 7.712 15.068 1.00 97.00 87 VAL A CA 1
ATOM 664 C C . VAL A 1 87 ? 10.560 7.348 14.204 1.00 97.00 87 VAL A C 1
ATOM 666 O O . VAL A 1 87 ? 11.588 6.902 14.720 1.00 97.00 87 VAL A O 1
ATOM 669 N N . GLY A 1 88 ? 10.407 7.457 12.889 1.00 96.12 88 GLY A N 1
ATOM 670 C CA . GLY A 1 88 ? 11.378 7.039 11.884 1.00 96.12 88 GLY A CA 1
ATOM 671 C C . GLY A 1 88 ? 12.223 8.180 11.321 1.00 96.12 88 GLY A C 1
ATOM 672 O O . GLY A 1 88 ? 12.647 9.075 12.049 1.00 96.12 88 GLY A O 1
ATOM 673 N N . ALA A 1 89 ? 12.508 8.110 10.022 1.00 93.38 89 ALA A N 1
ATOM 674 C CA . ALA A 1 89 ? 13.234 9.141 9.289 1.00 93.38 89 ALA A CA 1
ATOM 675 C C . ALA A 1 89 ? 12.399 10.422 9.094 1.00 93.38 89 ALA A C 1
ATOM 677 O O . ALA A 1 89 ? 11.194 10.367 8.861 1.00 93.38 89 ALA A O 1
ATOM 678 N N . GLU A 1 90 ? 13.064 11.581 9.133 1.00 91.25 90 GLU A N 1
ATOM 679 C CA . GLU A 1 90 ? 12.462 12.888 8.817 1.00 91.25 90 GLU A CA 1
ATOM 680 C C . GLU A 1 90 ? 12.562 13.248 7.327 1.00 91.25 90 GLU A C 1
ATOM 682 O O . GLU A 1 90 ? 11.796 14.078 6.846 1.00 91.25 90 GLU A O 1
ATOM 687 N N . HIS A 1 91 ? 13.499 12.646 6.592 1.00 90.44 91 HIS A N 1
ATOM 688 C CA . HIS A 1 91 ? 13.843 12.997 5.213 1.00 90.44 91 HIS A CA 1
ATOM 689 C C . HIS A 1 91 ? 14.387 11.775 4.442 1.00 90.44 91 HIS A C 1
ATOM 691 O O . HIS A 1 91 ? 14.862 10.831 5.084 1.00 90.44 91 HIS A O 1
ATOM 697 N N . PRO A 1 92 ? 14.386 11.794 3.093 1.00 90.62 92 PRO A N 1
ATOM 698 C CA . PRO A 1 92 ? 14.988 10.733 2.279 1.00 90.62 92 PRO A CA 1
ATOM 699 C C . PRO A 1 92 ? 16.496 10.577 2.494 1.00 90.62 92 PRO A C 1
ATOM 701 O O . PRO A 1 92 ? 17.170 11.476 3.005 1.00 90.62 92 PRO A O 1
ATOM 704 N N . LEU A 1 93 ? 17.042 9.442 2.048 1.00 87.44 93 LEU A N 1
ATOM 705 C CA . LEU A 1 93 ? 18.477 9.145 2.138 1.00 87.44 93 LEU A CA 1
ATOM 706 C C . LEU A 1 93 ? 19.360 10.117 1.336 1.00 87.44 93 LEU A C 1
ATOM 708 O O . LEU A 1 93 ? 20.400 10.555 1.829 1.00 87.44 93 LEU A O 1
ATOM 712 N N . GLU A 1 94 ? 18.973 10.425 0.093 1.00 79.62 94 GLU A N 1
ATOM 713 C CA . GLU A 1 94 ? 19.782 11.241 -0.832 1.00 79.62 94 GLU A CA 1
ATOM 714 C C . GLU A 1 94 ? 18.969 12.284 -1.630 1.00 79.62 94 GLU A C 1
ATOM 716 O O . GLU A 1 94 ? 19.533 13.299 -2.043 1.00 79.62 94 GLU A O 1
ATOM 721 N N . ASP A 1 95 ? 17.661 12.093 -1.819 1.00 69.38 95 ASP A N 1
ATOM 722 C CA . ASP A 1 95 ? 16.777 13.036 -2.523 1.00 69.38 95 ASP A CA 1
ATOM 723 C C . ASP A 1 95 ? 16.442 14.295 -1.678 1.00 69.38 95 ASP A C 1
ATOM 725 O O . ASP A 1 95 ? 16.903 14.452 -0.548 1.00 69.38 95 ASP A O 1
ATOM 729 N N . ASP A 1 96 ? 15.685 15.246 -2.239 1.00 66.75 96 ASP A N 1
ATOM 730 C CA . ASP A 1 96 ? 15.071 16.342 -1.470 1.00 66.75 96 ASP A CA 1
ATOM 731 C C . ASP A 1 96 ? 13.692 15.906 -0.950 1.00 66.75 96 ASP A C 1
ATOM 733 O O . ASP A 1 96 ? 12.984 15.158 -1.623 1.00 66.75 96 ASP A O 1
ATOM 737 N N . GLN A 1 97 ? 13.302 16.379 0.238 1.00 65.81 97 GLN A N 1
ATOM 738 C CA . GLN A 1 97 ? 12.031 16.011 0.867 1.00 65.81 97 GLN A CA 1
ATOM 739 C C . GLN A 1 97 ? 10.837 16.492 0.015 1.00 65.81 97 GLN A C 1
ATOM 741 O O . GLN A 1 97 ? 10.751 17.667 -0.346 1.00 65.81 97 GLN A O 1
ATOM 746 N N . LEU A 1 98 ? 9.918 15.578 -0.300 1.00 64.31 98 LEU A N 1
ATOM 747 C CA . LEU A 1 98 ? 8.737 15.805 -1.138 1.00 64.31 98 LEU A CA 1
ATOM 748 C C . LEU A 1 98 ? 7.468 15.498 -0.341 1.00 64.31 98 LEU A C 1
ATOM 750 O O . LEU A 1 98 ? 7.471 14.563 0.453 1.00 64.31 98 LEU A O 1
ATOM 754 N N . MET A 1 99 ? 6.415 16.286 -0.569 1.00 66.75 99 MET A N 1
ATOM 755 C CA . MET A 1 99 ? 5.138 16.241 0.154 1.00 66.75 99 MET A CA 1
ATOM 756 C C . MET A 1 99 ? 3.971 15.996 -0.814 1.00 66.75 99 MET A C 1
ATOM 758 O O . MET A 1 99 ? 4.037 16.430 -1.967 1.00 66.75 99 MET A O 1
ATOM 762 N N . ALA A 1 100 ? 2.886 15.379 -0.336 1.00 58.66 100 ALA A N 1
ATOM 763 C CA . ALA A 1 100 ? 1.614 15.241 -1.060 1.00 58.66 100 ALA A CA 1
ATOM 764 C C . ALA A 1 100 ? 0.456 16.014 -0.388 1.00 58.66 100 ALA A C 1
ATOM 766 O O . ALA A 1 100 ? -0.723 15.700 -0.587 1.00 58.66 100 ALA A O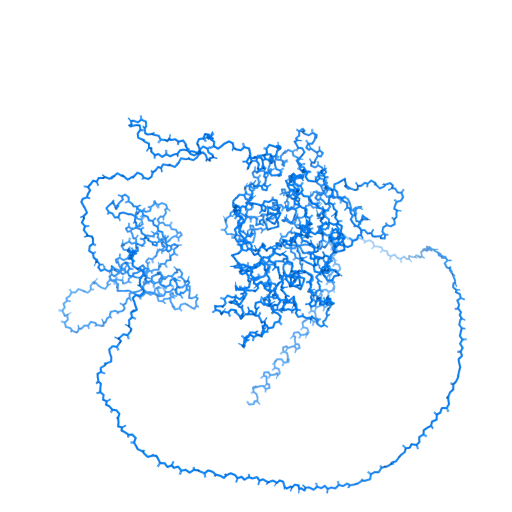 1
ATOM 767 N N . ASP A 1 101 ? 0.780 17.081 0.350 1.00 58.88 101 ASP A N 1
ATOM 768 C CA . ASP A 1 101 ? -0.157 18.008 1.005 1.00 58.88 101 ASP A CA 1
ATOM 769 C C . ASP A 1 101 ? -1.209 18.586 0.036 1.00 58.88 101 ASP A C 1
ATOM 771 O O . ASP A 1 101 ? -2.364 18.812 0.397 1.00 58.88 101 ASP A O 1
ATOM 775 N N . TYR A 1 102 ? -0.846 18.746 -1.239 1.00 60.34 102 TYR A N 1
ATOM 776 C CA . TYR A 1 102 ? -1.767 19.100 -2.315 1.00 60.34 102 TYR A CA 1
ATOM 777 C C . TYR A 1 102 ? -2.941 18.118 -2.455 1.00 60.34 102 TYR A C 1
ATOM 779 O O . TYR A 1 102 ? -4.047 18.563 -2.768 1.00 60.34 102 TYR A O 1
ATOM 787 N N . PHE A 1 103 ? -2.728 16.811 -2.270 1.00 57.47 103 PHE A N 1
ATOM 788 C CA . PHE A 1 103 ? -3.759 15.775 -2.407 1.00 57.47 103 PHE A CA 1
ATOM 789 C C . PHE A 1 103 ? -4.405 15.408 -1.066 1.00 57.47 103 PHE A C 1
ATOM 791 O O . PHE A 1 103 ? -5.625 15.297 -1.006 1.00 57.47 103 PHE A O 1
ATOM 798 N N . HIS A 1 104 ? -3.621 15.276 0.008 1.00 60.78 104 HIS A N 1
ATOM 799 C CA . HIS A 1 104 ? -4.118 14.852 1.324 1.00 60.78 104 HIS A CA 1
ATOM 800 C C . HIS A 1 104 ? -4.543 16.012 2.247 1.00 60.78 104 HIS A C 1
ATOM 802 O O . HIS A 1 104 ? -5.179 15.786 3.278 1.00 60.78 104 HIS A O 1
ATOM 808 N N . GLY A 1 105 ? -4.252 17.260 1.873 1.00 71.12 105 GLY A N 1
ATOM 809 C CA . GLY A 1 105 ? -4.453 18.450 2.699 1.00 71.12 105 GLY A CA 1
ATOM 810 C C . GLY A 1 105 ? -3.215 18.808 3.527 1.00 71.12 105 GLY A C 1
ATOM 811 O O . GLY A 1 105 ? -2.308 18.000 3.700 1.00 71.12 105 GLY A O 1
ATOM 812 N N . VAL A 1 106 ? -3.195 20.032 4.067 1.00 76.56 106 VAL A N 1
ATOM 813 C CA . VAL A 1 106 ? -2.034 20.625 4.773 1.00 76.56 106 VAL A CA 1
ATOM 814 C C . VAL A 1 106 ? -1.586 19.814 6.000 1.00 76.56 106 VAL A C 1
ATOM 816 O O . VAL A 1 106 ? -0.424 19.870 6.382 1.00 76.56 106 VAL A O 1
ATOM 819 N N . ASP A 1 107 ? -2.497 19.055 6.608 1.00 81.00 107 ASP A N 1
ATOM 820 C CA . ASP A 1 107 ? -2.247 18.158 7.740 1.00 81.00 107 ASP A CA 1
ATOM 821 C C . ASP A 1 107 ? -2.285 16.665 7.362 1.00 81.00 107 ASP A C 1
ATOM 823 O O . ASP A 1 107 ? -2.246 15.815 8.244 1.00 81.00 107 ASP A O 1
ATOM 827 N N . GLY A 1 108 ? -2.403 16.323 6.076 1.00 82.62 108 GLY A N 1
ATOM 828 C CA . GLY A 1 108 ? -2.551 14.947 5.591 1.00 82.62 108 GLY A CA 1
ATOM 829 C C . GLY A 1 108 ? -3.961 14.357 5.743 1.00 82.62 108 GLY A C 1
ATOM 830 O O . GLY A 1 108 ? -4.208 13.250 5.270 1.00 82.62 108 GLY A O 1
ATOM 831 N N . LEU A 1 109 ? -4.899 15.082 6.369 1.00 90.00 109 LEU A N 1
ATOM 832 C CA . LEU A 1 109 ? -6.280 14.649 6.621 1.00 90.00 109 LEU A CA 1
ATOM 833 C C . LEU A 1 109 ? -7.295 15.785 6.369 1.00 90.00 109 LEU A C 1
ATOM 835 O O . LEU A 1 109 ? -8.294 15.924 7.077 1.00 90.00 109 LEU A O 1
ATOM 839 N N . HIS A 1 110 ? -7.071 16.596 5.330 1.00 87.50 110 HIS A N 1
ATOM 840 C CA . HIS A 1 110 ? -7.983 17.661 4.877 1.00 87.50 110 HIS A CA 1
ATOM 841 C C . HIS A 1 110 ? -8.446 18.647 5.981 1.00 87.50 110 HIS A C 1
ATOM 843 O O . HIS A 1 110 ? -9.594 19.103 5.997 1.00 87.50 110 HIS A O 1
ATOM 849 N N . GLY A 1 111 ? -7.549 19.012 6.898 1.00 85.69 111 GLY A N 1
ATOM 850 C CA . GLY A 1 111 ? -7.785 20.012 7.943 1.00 85.69 111 GLY A CA 1
ATOM 851 C C . GLY A 1 111 ? -8.568 19.501 9.155 1.00 85.69 111 GLY A C 1
ATOM 852 O O . GLY A 1 111 ? -9.079 20.318 9.926 1.00 85.69 111 GLY A O 1
ATOM 853 N N . VAL A 1 112 ? -8.697 18.179 9.330 1.00 86.62 112 VAL A N 1
ATOM 854 C CA . VAL A 1 112 ? -9.551 17.569 10.364 1.00 86.62 112 VAL A CA 1
ATOM 855 C C . VAL A 1 112 ? -9.208 18.035 11.781 1.00 86.62 112 VAL A C 1
ATOM 857 O O . VAL A 1 112 ? -10.112 18.191 12.597 1.00 86.62 112 VAL A O 1
ATOM 860 N N . HIS A 1 113 ? -7.938 18.335 12.073 1.00 87.12 113 HIS A N 1
ATOM 861 C CA . HIS A 1 113 ? -7.524 18.821 13.398 1.00 87.12 113 HIS A CA 1
ATOM 862 C C . HIS A 1 113 ? -8.049 20.229 13.709 1.00 87.12 113 HIS A C 1
ATOM 864 O O . HIS A 1 113 ? -8.349 20.540 14.859 1.00 87.12 113 HIS A O 1
ATOM 870 N N . THR A 1 114 ? -8.192 21.073 12.683 1.00 86.00 114 THR A N 1
ATOM 871 C CA . THR A 1 114 ? -8.693 22.453 12.818 1.00 86.00 114 THR A CA 1
ATOM 872 C C . THR A 1 114 ? -10.217 22.490 12.932 1.00 86.00 114 THR A C 1
ATOM 874 O O . THR A 1 114 ? -10.755 23.264 13.721 1.00 86.00 114 THR A O 1
ATOM 877 N N . GLU A 1 115 ? -10.915 21.646 12.169 1.00 87.69 115 GLU A N 1
ATOM 878 C CA . GLU A 1 115 ? -12.387 21.595 12.133 1.00 87.69 115 GLU A CA 1
ATOM 879 C C . GLU A 1 115 ? -12.976 20.732 13.268 1.00 87.69 115 GLU A C 1
ATOM 881 O O . GLU A 1 115 ? -14.053 21.022 13.792 1.00 87.69 115 GLU A O 1
ATOM 886 N N . HIS A 1 116 ? -12.245 19.706 13.723 1.00 85.69 116 HIS A N 1
ATOM 887 C CA . HIS A 1 116 ? -12.632 18.825 14.829 1.00 85.69 116 HIS A CA 1
ATOM 888 C C . HIS A 1 116 ? -11.603 18.820 15.985 1.00 85.69 116 HIS A C 1
ATOM 890 O O . HIS A 1 116 ? -11.134 17.753 16.386 1.00 85.69 116 HIS A O 1
ATOM 896 N N . PRO A 1 117 ? -11.309 19.967 16.634 1.00 85.56 117 PRO A N 1
ATOM 897 C CA . PRO A 1 117 ? -10.315 20.059 17.716 1.00 85.56 117 PRO A CA 1
ATOM 898 C C . PRO A 1 117 ? -10.714 19.316 19.008 1.00 85.56 117 PRO A C 1
ATOM 900 O O . PRO A 1 117 ? -9.935 19.226 19.947 1.00 85.56 117 PRO A O 1
ATOM 903 N N . HIS A 1 118 ? -11.938 18.781 19.075 1.00 83.12 118 HIS A N 1
ATOM 904 C CA . HIS A 1 118 ? -12.410 17.884 20.138 1.00 83.12 118 HIS A CA 1
ATOM 905 C C . HIS A 1 118 ? -12.150 16.393 19.833 1.00 83.12 118 HIS A C 1
ATOM 907 O O . HIS A 1 118 ? -12.395 15.538 20.689 1.00 83.12 118 HIS A O 1
ATOM 913 N N . LEU A 1 119 ? -11.696 16.084 18.614 1.00 83.56 119 LEU A N 1
ATOM 914 C CA . LEU A 1 119 ? -11.226 14.776 18.143 1.00 83.56 119 LEU A CA 1
ATOM 915 C C . LEU A 1 119 ? -9.703 14.766 17.926 1.00 83.56 119 LEU A C 1
ATOM 917 O O . LEU A 1 119 ? -9.102 13.698 18.003 1.00 83.56 119 LEU A O 1
ATOM 921 N N . ASP A 1 120 ? -9.097 15.940 17.725 1.00 81.38 120 ASP A N 1
ATOM 922 C CA . ASP A 1 120 ? -7.655 16.164 17.860 1.00 81.38 120 ASP A CA 1
ATOM 923 C C . ASP A 1 120 ? -7.159 15.836 19.286 1.00 81.38 120 ASP A C 1
ATOM 925 O O . ASP A 1 120 ? -7.927 15.834 20.253 1.00 81.38 120 ASP A O 1
ATOM 929 N N . ALA A 1 121 ? -5.872 15.524 19.401 1.00 73.50 121 ALA A N 1
ATOM 930 C CA . ALA A 1 121 ? -5.224 14.977 20.581 1.00 73.50 121 ALA A CA 1
ATOM 931 C C . ALA A 1 121 ? -4.240 16.005 21.177 1.00 73.50 121 ALA A C 1
ATOM 933 O O . ALA A 1 121 ? -3.333 16.474 20.486 1.00 73.50 121 ALA A O 1
ATOM 934 N N . GLU A 1 122 ? -4.404 16.361 22.461 1.00 75.06 122 GLU A N 1
ATOM 935 C CA . GLU A 1 122 ? -3.592 17.396 23.125 1.00 75.06 122 GLU A CA 1
ATOM 936 C C . GLU A 1 122 ? -2.083 17.160 22.969 1.00 75.06 122 GLU A C 1
ATOM 938 O O . GLU A 1 122 ? -1.586 16.071 23.255 1.00 75.06 122 GLU A O 1
ATOM 943 N N . ASP A 1 123 ? -1.356 18.218 22.603 1.00 78.12 123 ASP A N 1
ATOM 944 C CA . ASP A 1 123 ? 0.060 18.248 22.193 1.00 78.12 123 ASP A CA 1
ATOM 945 C C . ASP A 1 123 ? 1.077 17.665 23.207 1.00 78.12 123 ASP A C 1
ATOM 947 O O . ASP A 1 123 ? 2.264 17.517 22.902 1.00 78.12 123 ASP A O 1
ATOM 951 N N . THR A 1 124 ? 0.629 17.298 24.412 1.00 75.62 124 THR A N 1
ATOM 952 C CA . THR A 1 124 ? 1.427 16.628 25.451 1.00 75.62 124 THR A CA 1
ATOM 953 C C . THR A 1 124 ? 1.992 15.275 24.991 1.00 75.62 124 THR A C 1
ATOM 955 O O . THR A 1 124 ? 3.042 14.861 25.498 1.00 75.62 124 THR A O 1
ATOM 958 N N . TRP A 1 125 ? 1.397 14.638 23.968 1.00 79.31 125 TRP A N 1
ATOM 959 C CA . TRP A 1 125 ? 1.915 13.412 23.339 1.00 79.31 125 TRP A CA 1
ATOM 960 C C . TRP A 1 125 ? 3.350 13.534 22.811 1.00 79.31 125 TRP A C 1
ATOM 962 O O . TRP A 1 125 ? 4.070 12.536 22.773 1.00 79.31 125 TRP A O 1
ATOM 972 N N . LYS A 1 126 ? 3.809 14.740 22.449 1.00 82.25 126 LYS A N 1
ATOM 973 C CA . LYS A 1 126 ? 5.161 14.967 21.903 1.00 82.25 126 LYS A CA 1
ATOM 974 C C . LYS A 1 126 ? 6.258 14.496 22.865 1.00 82.25 126 LYS A C 1
ATOM 976 O O . LYS A 1 126 ? 7.241 13.887 22.451 1.00 82.25 126 LYS A O 1
ATOM 981 N N . SER A 1 127 ? 6.043 14.674 24.170 1.00 81.81 127 SER A N 1
ATOM 982 C CA . SER A 1 127 ? 6.975 14.252 25.230 1.00 81.81 127 SER A CA 1
ATOM 983 C C . SER A 1 127 ? 7.196 12.732 25.335 1.00 81.81 127 SER A C 1
ATOM 985 O O . SER A 1 127 ? 8.200 12.286 25.894 1.00 81.81 127 SER A O 1
ATOM 987 N N . LEU A 1 128 ? 6.287 11.919 24.785 1.00 83.50 128 LEU A N 1
ATOM 988 C CA . LEU A 1 128 ? 6.335 10.459 24.897 1.00 83.50 128 LEU A CA 1
ATOM 989 C C . LEU A 1 128 ? 7.484 9.852 24.079 1.00 83.50 128 LEU A C 1
ATOM 991 O O . LEU A 1 128 ? 8.083 8.863 24.501 1.00 83.50 128 LEU A O 1
ATOM 995 N N . PHE A 1 129 ? 7.796 10.456 22.930 1.00 85.25 129 PHE A N 1
ATOM 996 C CA . PHE A 1 129 ? 8.717 9.912 21.927 1.00 85.25 129 PHE A CA 1
ATOM 997 C C . PHE A 1 129 ? 10.167 10.402 22.089 1.00 85.25 129 PHE A C 1
ATOM 999 O O . PHE A 1 129 ? 11.091 9.816 21.526 1.00 85.25 129 PHE A O 1
ATOM 1006 N N . HIS A 1 130 ? 10.408 11.449 22.886 1.00 77.31 130 HIS A N 1
ATOM 1007 C CA . HIS A 1 130 ? 11.750 11.996 23.097 1.00 77.31 130 HIS A CA 1
ATOM 1008 C C . HIS A 1 130 ? 12.495 11.309 24.253 1.00 77.31 130 HIS A C 1
ATOM 1010 O O . HIS A 1 130 ? 11.951 11.094 25.343 1.00 77.31 130 HIS A O 1
ATOM 1016 N N . LYS A 1 131 ? 13.789 11.019 24.049 1.00 65.12 131 LYS A N 1
ATOM 1017 C CA . LYS A 1 131 ? 14.690 10.512 25.104 1.00 65.12 131 LYS A CA 1
ATOM 1018 C C . LYS A 1 131 ? 14.948 11.558 26.189 1.00 65.12 131 LYS A C 1
ATOM 1020 O O . LYS A 1 131 ? 14.873 11.227 27.368 1.00 65.12 131 LYS A O 1
ATOM 1025 N N . ASP A 1 132 ? 15.152 12.810 25.783 1.00 55.88 132 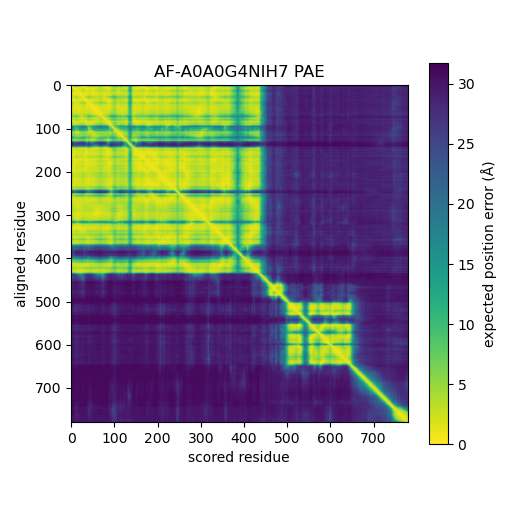ASP A N 1
ATOM 1026 C CA . ASP A 1 132 ? 15.526 13.924 26.666 1.00 55.88 132 ASP A CA 1
ATOM 1027 C C . ASP A 1 132 ? 14.337 14.597 27.373 1.00 55.88 132 ASP A C 1
ATOM 1029 O O . ASP A 1 132 ? 14.520 15.548 28.136 1.00 55.88 132 ASP A O 1
ATOM 1033 N N . SER A 1 133 ? 13.114 14.085 27.186 1.00 54.12 133 SER A N 1
ATOM 1034 C CA . SER A 1 133 ? 12.007 14.363 28.104 1.00 54.12 133 SER A CA 1
ATOM 1035 C C . SER A 1 133 ? 12.300 13.694 29.447 1.00 54.12 133 SER A C 1
ATOM 1037 O O . SER A 1 133 ? 11.884 12.560 29.704 1.00 54.12 133 SER A O 1
ATOM 1039 N N . ALA A 1 134 ? 13.059 14.419 30.273 1.00 42.94 134 ALA A N 1
ATOM 1040 C CA . ALA A 1 134 ? 13.284 14.134 31.681 1.00 42.94 134 ALA A CA 1
ATOM 1041 C C . ALA A 1 134 ? 11.950 13.872 32.388 1.00 42.94 134 ALA A C 1
ATOM 1043 O O . ALA A 1 134 ? 10.915 14.410 31.987 1.00 42.94 134 ALA A O 1
ATOM 1044 N N . ALA A 1 135 ? 11.980 13.043 33.433 1.00 44.28 135 ALA A N 1
ATOM 1045 C CA . ALA A 1 135 ? 10.782 12.679 34.173 1.00 44.28 135 ALA A CA 1
ATOM 1046 C C . ALA A 1 135 ? 10.060 13.939 34.674 1.00 44.28 135 ALA A C 1
ATOM 1048 O O . ALA A 1 135 ? 10.548 14.650 35.550 1.00 44.28 135 ALA A O 1
ATOM 1049 N N . LEU A 1 136 ? 8.886 14.208 34.103 1.00 43.41 136 LEU A N 1
ATOM 1050 C CA . LEU A 1 136 ? 7.893 15.034 34.763 1.00 43.41 136 LEU A CA 1
ATOM 1051 C C . LEU A 1 136 ? 7.400 14.192 35.941 1.00 43.41 136 LEU A C 1
ATOM 1053 O O . LEU A 1 136 ? 6.752 13.172 35.723 1.00 43.41 136 LEU A O 1
ATOM 1057 N N . ASP A 1 137 ? 7.716 14.597 37.172 1.00 37.34 137 ASP A N 1
ATOM 1058 C CA . ASP A 1 137 ? 7.405 13.853 38.410 1.00 37.34 137 ASP A CA 1
ATOM 1059 C C . ASP A 1 137 ? 5.889 13.761 38.734 1.00 37.34 137 ASP A C 1
ATOM 1061 O O . ASP A 1 137 ? 5.489 13.428 39.850 1.00 37.34 137 ASP A O 1
ATOM 1065 N N . HIS A 1 138 ? 5.027 14.025 37.749 1.00 41.56 138 HIS A N 1
ATOM 1066 C CA . HIS A 1 138 ? 3.609 13.697 37.772 1.00 41.56 138 HIS A CA 1
ATOM 1067 C C . HIS A 1 138 ? 3.349 12.397 37.001 1.00 41.56 138 HIS A C 1
ATOM 1069 O O . HIS A 1 138 ? 3.302 12.392 35.775 1.00 41.56 138 HIS A O 1
ATOM 1075 N N . ASP A 1 139 ? 3.181 11.330 37.788 1.00 39.00 139 ASP A N 1
ATOM 1076 C CA . ASP A 1 139 ? 2.488 10.055 37.530 1.00 39.00 139 ASP A CA 1
ATOM 1077 C C . ASP A 1 139 ? 2.190 9.703 36.048 1.00 39.00 139 ASP A C 1
ATOM 1079 O O . ASP A 1 139 ? 1.334 10.346 35.429 1.00 39.00 139 ASP A O 1
ATOM 1083 N N . PRO A 1 140 ? 2.842 8.673 35.462 1.00 43.16 140 PRO A N 1
ATOM 1084 C CA . PRO A 1 140 ? 2.747 8.345 34.039 1.00 43.16 140 PRO A CA 1
ATOM 1085 C C . PRO A 1 140 ? 1.414 7.673 33.668 1.00 43.16 140 PRO A C 1
ATOM 1087 O O . PRO A 1 140 ? 1.362 6.498 33.293 1.00 43.16 140 PRO A O 1
ATOM 1090 N N . SER A 1 141 ? 0.328 8.447 33.710 1.00 44.06 141 SER A N 1
ATOM 1091 C CA . SER A 1 141 ? -0.929 8.096 33.054 1.00 44.06 141 SER A CA 1
ATOM 1092 C C . SER A 1 141 ? -0.653 7.852 31.562 1.00 44.06 141 SER A C 1
ATOM 1094 O O . SER A 1 141 ? -0.126 8.744 30.887 1.00 44.06 141 SER A O 1
ATOM 1096 N N . PRO A 1 142 ? -0.947 6.657 31.018 1.00 56.66 142 PRO A N 1
ATOM 1097 C CA . PRO A 1 142 ? -0.645 6.355 29.629 1.00 56.66 142 PRO A CA 1
ATOM 1098 C C . PRO A 1 142 ? -1.555 7.186 28.722 1.00 56.66 142 PRO A C 1
ATOM 1100 O O . PRO A 1 142 ? -2.761 6.957 28.691 1.00 56.66 142 PRO A O 1
ATOM 1103 N N . TYR A 1 143 ? -0.960 8.116 27.966 1.00 66.44 143 TYR A N 1
ATOM 1104 C CA . TYR A 1 143 ? -1.656 9.048 27.063 1.00 66.44 143 TYR A CA 1
ATOM 1105 C C . TYR A 1 143 ? -2.720 8.374 26.185 1.00 66.44 143 TYR A C 1
ATOM 1107 O O . TYR A 1 143 ? -3.785 8.934 25.954 1.00 66.44 143 TYR A O 1
ATOM 1115 N N . SER A 1 144 ? -2.432 7.149 25.739 1.00 78.38 144 SER A N 1
ATOM 1116 C CA . SER A 1 144 ? -3.451 6.195 25.325 1.00 78.38 144 SER A CA 1
ATOM 1117 C C . SER A 1 144 ? -3.196 4.836 25.970 1.00 78.38 144 SER A C 1
ATOM 1119 O O . SER A 1 144 ? -2.059 4.347 26.065 1.00 78.38 144 SER A O 1
ATOM 1121 N N . GLN A 1 145 ? -4.275 4.154 26.347 1.00 85.12 145 GLN A N 1
ATOM 1122 C CA . GLN A 1 145 ? -4.186 2.761 26.773 1.00 85.12 145 GLN A CA 1
ATOM 1123 C C . GLN A 1 145 ? -3.864 1.814 25.603 1.00 85.12 145 GLN A C 1
ATOM 1125 O O . GLN A 1 145 ? -3.322 0.738 25.855 1.00 85.12 145 GLN A O 1
ATOM 1130 N N . TYR A 1 146 ? -4.089 2.223 24.347 1.00 91.12 146 TYR A N 1
ATOM 1131 C CA . TYR A 1 146 ? -4.030 1.359 23.161 1.00 91.12 146 TYR A CA 1
ATOM 1132 C C . TYR A 1 146 ? -2.745 1.431 22.316 1.00 91.12 146 TYR A C 1
ATOM 1134 O O . TYR A 1 146 ? -2.590 0.590 21.436 1.00 91.12 146 TYR A O 1
ATOM 1142 N N . PHE A 1 147 ? -1.788 2.328 22.590 1.00 94.00 147 PHE A N 1
ATOM 1143 C CA . PHE A 1 147 ? -0.451 2.274 21.963 1.00 94.00 147 PHE A CA 1
ATOM 1144 C C . PHE A 1 147 ? 0.699 2.534 22.945 1.00 94.00 147 PHE A C 1
ATOM 1146 O O . PHE A 1 147 ? 0.526 3.210 23.961 1.00 94.00 147 PHE A O 1
ATOM 1153 N N . THR A 1 148 ? 1.873 1.970 22.663 1.00 94.25 148 THR A N 1
ATOM 1154 C CA . THR A 1 148 ? 3.104 2.184 23.441 1.00 94.25 148 THR A CA 1
ATOM 1155 C C . THR A 1 148 ? 4.046 3.078 22.644 1.00 94.25 148 THR A C 1
ATOM 1157 O O . THR A 1 148 ? 4.477 2.691 21.563 1.00 94.25 148 THR A O 1
ATOM 1160 N N . ALA A 1 149 ? 4.386 4.263 23.150 1.00 94.25 149 ALA A N 1
ATOM 1161 C CA . ALA A 1 149 ? 5.389 5.110 22.507 1.00 94.25 149 ALA A CA 1
ATOM 1162 C C . ALA A 1 149 ? 6.796 4.510 22.672 1.00 94.25 149 ALA A C 1
ATOM 1164 O O . ALA A 1 149 ? 7.241 4.259 23.794 1.00 94.25 149 ALA A O 1
ATOM 1165 N N . SER A 1 150 ? 7.502 4.300 21.563 1.00 94.25 150 SER A N 1
ATOM 1166 C CA . SER A 1 150 ? 8.937 4.023 21.562 1.00 94.25 150 SER A CA 1
ATOM 1167 C C . SER A 1 150 ? 9.726 5.322 21.697 1.00 94.25 150 SER A C 1
ATOM 1169 O O . SER A 1 150 ? 9.379 6.340 21.098 1.00 94.25 150 SER A O 1
ATOM 1171 N N . LYS A 1 151 ? 10.836 5.255 22.436 1.00 92.88 151 LYS A N 1
ATOM 1172 C CA . LYS A 1 151 ? 11.874 6.296 22.457 1.00 92.88 151 LYS A CA 1
ATOM 1173 C C . LYS A 1 151 ? 13.069 5.957 21.557 1.00 92.88 151 LYS A C 1
ATOM 1175 O O . LYS A 1 151 ? 14.002 6.750 21.468 1.00 92.88 151 LYS A O 1
ATOM 1180 N N . GLU A 1 152 ? 13.074 4.788 20.915 1.00 95.00 152 GLU A N 1
ATOM 1181 C CA . GLU A 1 152 ? 14.092 4.388 19.937 1.00 95.00 152 GLU A CA 1
ATOM 1182 C C . GLU A 1 152 ? 13.626 4.663 18.496 1.00 95.00 152 GLU A C 1
ATOM 1184 O O . GLU A 1 152 ? 12.447 4.439 18.197 1.00 95.00 152 GLU A O 1
ATOM 1189 N N . PRO A 1 153 ? 14.529 5.096 17.588 1.00 96.44 153 PRO A N 1
ATOM 1190 C CA . PRO A 1 153 ? 14.202 5.306 16.179 1.00 96.44 153 PRO A CA 1
ATOM 1191 C C . PRO A 1 153 ? 13.633 4.047 15.525 1.00 96.44 153 PRO A C 1
ATOM 1193 O O . PRO A 1 153 ? 14.130 2.941 15.756 1.00 96.44 153 PRO A O 1
ATOM 1196 N N . ALA A 1 154 ? 12.630 4.211 14.664 1.00 98.00 154 ALA A N 1
ATOM 1197 C CA . ALA A 1 154 ? 11.823 3.093 14.187 1.00 98.00 154 ALA A CA 1
ATOM 1198 C C . ALA A 1 154 ? 12.631 1.994 13.470 1.00 98.00 154 ALA A C 1
ATOM 1200 O O . ALA A 1 154 ? 12.405 0.812 13.720 1.00 98.00 154 ALA A O 1
ATOM 1201 N N . HIS A 1 155 ? 13.657 2.349 12.688 1.00 98.38 155 HIS A N 1
ATOM 1202 C CA . HIS A 1 155 ? 14.562 1.370 12.068 1.00 98.38 155 HIS A CA 1
ATOM 1203 C C . HIS A 1 155 ? 15.276 0.460 13.089 1.00 98.38 155 HIS A C 1
ATOM 1205 O O . HIS A 1 155 ? 15.495 -0.720 12.819 1.00 98.38 155 HIS A O 1
ATOM 1211 N N . LYS A 1 156 ? 15.594 0.962 14.291 1.00 98.44 156 LYS A N 1
ATOM 1212 C CA . LYS A 1 156 ? 16.214 0.168 15.370 1.00 98.44 156 LYS A CA 1
ATOM 1213 C C . LYS A 1 156 ? 15.197 -0.692 16.100 1.00 98.44 156 LYS A C 1
ATOM 1215 O O . LYS A 1 156 ? 15.522 -1.810 16.491 1.00 98.44 156 LYS A O 1
ATOM 1220 N N . GLU A 1 157 ? 13.974 -0.196 16.237 1.00 98.38 157 GLU A N 1
ATOM 1221 C CA . GLU A 1 157 ? 12.867 -0.917 16.861 1.00 98.38 157 GLU A CA 1
ATOM 1222 C C . GLU A 1 157 ? 12.374 -2.081 15.977 1.00 98.38 157 GLU A C 1
ATOM 1224 O O . GLU A 1 157 ? 12.166 -3.187 16.475 1.00 98.38 157 GLU A O 1
ATOM 1229 N N . ILE A 1 158 ? 12.350 -1.895 14.650 1.00 98.69 158 ILE A N 1
ATOM 1230 C CA . ILE A 1 158 ? 12.175 -2.966 13.653 1.00 98.69 158 ILE A CA 1
ATOM 1231 C C . ILE A 1 158 ? 13.245 -4.052 13.842 1.00 98.69 158 ILE A C 1
ATOM 1233 O O . ILE A 1 158 ? 12.921 -5.234 13.975 1.00 98.69 158 ILE A O 1
ATOM 1237 N N . LEU A 1 159 ? 14.526 -3.669 13.920 1.00 98.81 159 LEU A N 1
ATOM 1238 C CA . LEU A 1 159 ? 15.620 -4.618 14.156 1.00 98.81 159 LEU A CA 1
ATOM 1239 C C . LEU A 1 159 ? 15.534 -5.296 15.532 1.00 98.81 159 LEU A C 1
ATOM 1241 O O . LEU A 1 159 ? 15.864 -6.475 15.650 1.00 98.81 159 LEU A O 1
ATOM 1245 N N . ARG A 1 160 ? 15.082 -4.595 16.578 1.00 98.62 160 ARG A N 1
ATOM 1246 C CA . ARG A 1 160 ? 14.852 -5.172 17.911 1.00 98.62 160 ARG A CA 1
ATOM 1247 C C . ARG A 1 160 ? 13.788 -6.269 17.843 1.00 98.62 160 ARG A C 1
ATOM 1249 O O . ARG A 1 160 ? 14.064 -7.409 18.217 1.00 98.62 160 ARG A O 1
ATOM 1256 N N . LEU A 1 161 ? 12.628 -5.967 17.261 1.00 98.38 161 LEU A N 1
ATOM 1257 C CA . LEU A 1 161 ? 11.532 -6.924 17.090 1.00 98.38 161 LEU A CA 1
ATOM 1258 C C . LEU A 1 161 ? 11.919 -8.113 16.194 1.00 98.38 161 LEU A C 1
ATOM 1260 O O . LEU A 1 161 ? 11.498 -9.233 16.478 1.00 98.38 161 LEU A O 1
ATOM 1264 N N . LEU A 1 162 ? 12.760 -7.917 15.174 1.00 98.50 162 LEU A N 1
ATOM 1265 C CA . LEU A 1 162 ? 13.303 -8.996 14.331 1.00 98.50 162 LEU A CA 1
ATOM 1266 C C . LEU A 1 162 ? 14.406 -9.833 15.008 1.00 98.50 162 LEU A C 1
ATOM 1268 O O . LEU A 1 162 ? 14.664 -10.957 14.579 1.00 98.50 162 LEU A O 1
ATOM 1272 N N . ARG A 1 163 ? 15.074 -9.328 16.055 1.00 98.25 163 ARG A N 1
ATOM 1273 C CA . ARG A 1 163 ? 15.998 -10.124 16.892 1.00 98.25 163 ARG A CA 1
ATOM 1274 C C . ARG A 1 163 ? 15.253 -10.959 17.930 1.00 98.25 163 ARG A C 1
ATOM 1276 O O . ARG A 1 163 ? 15.694 -12.065 18.221 1.00 98.25 163 ARG A O 1
ATOM 1283 N N . GLU A 1 164 ? 14.160 -10.428 18.472 1.00 97.31 164 GLU A N 1
ATOM 1284 C CA . GLU A 1 164 ? 13.334 -11.079 19.499 1.00 97.31 164 GLU A CA 1
ATOM 1285 C C . GLU A 1 164 ? 12.320 -12.079 18.918 1.00 97.31 164 GLU A C 1
ATOM 1287 O O . GLU A 1 164 ? 12.017 -13.089 19.552 1.00 97.31 164 GLU A O 1
ATOM 1292 N N . SER A 1 165 ? 11.808 -11.828 17.709 1.00 95.56 165 SER A N 1
ATOM 1293 C CA . SER A 1 165 ? 10.886 -12.741 17.022 1.00 95.56 165 SER A CA 1
ATOM 1294 C C . SER A 1 165 ? 11.635 -13.939 16.414 1.00 95.56 165 SER A C 1
ATOM 1296 O O . SER A 1 165 ? 12.722 -13.763 15.857 1.00 95.56 165 SER A O 1
ATOM 1298 N N . PRO A 1 166 ? 11.057 -15.156 16.418 1.00 95.62 166 PRO A N 1
ATOM 1299 C CA . PRO A 1 166 ? 11.579 -16.262 15.620 1.00 95.62 166 PRO A CA 1
ATOM 1300 C C . PRO A 1 166 ? 11.596 -15.913 14.124 1.00 95.62 166 PRO A C 1
ATOM 1302 O O . PRO A 1 166 ? 10.695 -15.230 13.625 1.00 95.62 166 PRO A O 1
ATOM 1305 N N . LYS A 1 167 ? 12.601 -16.421 13.398 1.00 94.19 167 LYS A N 1
ATOM 1306 C CA . LYS A 1 167 ? 12.752 -16.230 11.946 1.00 94.19 167 LYS A CA 1
ATOM 1307 C C . LYS A 1 167 ? 11.468 -16.627 11.203 1.00 94.19 167 LYS A C 1
ATOM 1309 O O . LYS A 1 167 ? 10.821 -17.604 11.568 1.00 94.19 167 LYS A O 1
ATOM 1314 N N . ASP A 1 168 ? 11.136 -15.879 10.153 1.00 95.00 168 ASP A N 1
ATOM 1315 C CA . ASP A 1 168 ? 9.984 -16.107 9.273 1.00 95.00 168 ASP A CA 1
ATOM 1316 C C . ASP A 1 168 ? 8.598 -15.999 9.963 1.00 95.00 168 ASP A C 1
ATOM 1318 O O . ASP A 1 168 ? 7.601 -16.456 9.404 1.00 95.00 168 ASP A O 1
ATOM 1322 N N . THR A 1 169 ? 8.493 -15.349 11.136 1.00 95.75 169 THR A N 1
ATOM 1323 C CA . THR A 1 169 ? 7.194 -15.094 11.813 1.00 95.75 169 THR A CA 1
ATOM 1324 C C . THR A 1 169 ? 6.659 -13.665 11.676 1.00 95.75 169 THR A C 1
ATOM 1326 O O . THR A 1 169 ? 5.447 -13.471 11.739 1.00 95.75 169 THR A O 1
ATOM 1329 N N . LEU A 1 170 ? 7.530 -12.672 11.466 1.00 97.69 170 LEU A N 1
ATOM 1330 C CA . LEU A 1 170 ? 7.164 -11.253 11.384 1.00 97.69 170 LEU A CA 1
ATOM 1331 C C . LEU A 1 170 ? 7.125 -10.783 9.923 1.00 97.69 170 LEU A C 1
ATOM 1333 O O . LEU A 1 170 ? 8.140 -10.841 9.227 1.00 97.69 170 LEU A O 1
ATOM 1337 N N . THR A 1 171 ? 5.963 -10.324 9.467 1.00 98.50 171 THR A N 1
ATOM 1338 C CA . THR A 1 171 ? 5.772 -9.675 8.160 1.00 98.50 171 THR A CA 1
ATOM 1339 C C . THR A 1 171 ? 6.034 -8.176 8.303 1.00 98.50 171 THR A C 1
ATOM 1341 O O . THR A 1 171 ? 5.542 -7.555 9.244 1.00 98.50 171 THR A O 1
ATOM 1344 N N . LEU A 1 172 ? 6.782 -7.575 7.381 1.00 98.81 172 LEU A N 1
ATOM 1345 C CA . LEU A 1 172 ? 6.941 -6.119 7.314 1.00 98.81 172 LEU A CA 1
ATOM 1346 C C . LEU A 1 172 ? 6.050 -5.574 6.196 1.00 98.81 172 LEU A C 1
ATOM 1348 O O . LEU A 1 172 ? 5.948 -6.203 5.146 1.00 98.81 172 LEU A O 1
ATOM 1352 N N . ILE A 1 173 ? 5.399 -4.434 6.408 1.00 98.81 173 ILE A N 1
ATOM 1353 C CA . ILE A 1 173 ? 4.494 -3.818 5.434 1.00 98.81 173 ILE A CA 1
ATOM 1354 C C . ILE A 1 173 ? 4.897 -2.355 5.269 1.00 98.81 173 ILE A C 1
ATOM 1356 O O . ILE A 1 173 ? 4.693 -1.570 6.188 1.00 98.81 173 ILE A O 1
ATOM 1360 N N . ALA A 1 174 ? 5.469 -2.004 4.120 1.00 98.62 174 ALA A N 1
ATOM 1361 C CA . ALA A 1 174 ? 5.664 -0.618 3.715 1.00 98.62 174 ALA A CA 1
ATOM 1362 C C . ALA A 1 174 ? 4.413 -0.135 2.978 1.00 98.62 174 ALA A C 1
ATOM 1364 O O . ALA A 1 174 ? 4.027 -0.713 1.958 1.00 98.62 174 ALA A O 1
ATOM 1365 N N . VAL A 1 175 ? 3.802 0.913 3.516 1.00 98.44 175 VAL A N 1
ATOM 1366 C CA . VAL A 1 175 ? 2.763 1.726 2.867 1.00 98.44 175 VAL A CA 1
ATOM 1367 C C . VAL A 1 175 ? 3.187 3.189 2.715 1.00 98.44 175 VAL A C 1
ATOM 1369 O O . VAL A 1 175 ? 2.490 3.948 2.063 1.00 98.44 175 VAL A O 1
ATOM 1372 N N . GLY A 1 176 ? 4.367 3.541 3.237 1.00 96.81 176 GLY A N 1
ATOM 1373 C CA . GLY A 1 176 ? 5.048 4.807 2.985 1.00 96.81 176 GLY A CA 1
ATOM 1374 C C . GLY A 1 176 ? 6.445 4.653 2.373 1.00 96.81 176 GLY A C 1
ATOM 1375 O O . GLY A 1 176 ? 6.881 3.536 2.057 1.00 96.81 176 GLY A O 1
ATOM 1376 N N . PRO A 1 177 ? 7.199 5.760 2.237 1.00 97.25 177 PRO A N 1
ATOM 1377 C CA . PRO A 1 177 ? 8.575 5.755 1.740 1.00 97.25 177 PRO A CA 1
ATOM 1378 C C . PRO A 1 177 ? 9.497 4.845 2.571 1.00 97.25 177 PRO A C 1
ATOM 1380 O O . PRO A 1 177 ? 9.674 5.032 3.774 1.00 97.25 177 PRO A O 1
ATOM 1383 N N . MET A 1 178 ? 10.139 3.866 1.919 1.00 97.00 178 MET A N 1
ATOM 1384 C CA . MET A 1 178 ? 10.885 2.760 2.559 1.00 97.00 178 MET A CA 1
ATOM 1385 C C . MET A 1 178 ? 12.194 3.151 3.286 1.00 97.00 178 MET A C 1
ATOM 1387 O O . MET A 1 178 ? 13.047 2.297 3.551 1.00 97.00 178 MET A O 1
ATOM 1391 N N . THR A 1 179 ? 12.392 4.423 3.631 1.00 97.25 179 THR A N 1
ATOM 1392 C CA . THR A 1 179 ? 13.602 4.953 4.276 1.00 97.25 179 THR A CA 1
ATOM 1393 C C . THR A 1 179 ? 13.920 4.229 5.589 1.00 97.25 179 THR A C 1
ATOM 1395 O O . THR A 1 179 ? 15.072 3.850 5.812 1.00 97.25 179 THR A O 1
ATOM 1398 N N . ASN A 1 180 ? 12.920 3.926 6.429 1.00 98.44 180 ASN A N 1
ATOM 1399 C CA . ASN A 1 180 ? 13.127 3.161 7.668 1.00 98.44 180 ASN A CA 1
ATOM 1400 C C . ASN A 1 180 ? 13.600 1.723 7.402 1.00 98.44 180 ASN A C 1
ATOM 1402 O O . ASN A 1 180 ? 14.493 1.232 8.098 1.00 98.44 180 ASN A O 1
ATOM 1406 N N . PHE A 1 181 ? 13.050 1.051 6.387 1.00 98.56 181 PHE A N 1
ATOM 1407 C CA . PHE A 1 181 ? 13.472 -0.299 5.998 1.00 98.56 181 PHE A CA 1
ATOM 1408 C C . PHE A 1 181 ? 14.883 -0.303 5.396 1.00 98.56 181 PHE A C 1
ATOM 1410 O O . PHE A 1 181 ? 15.687 -1.175 5.730 1.00 98.56 181 PHE A O 1
ATOM 1417 N N . ALA A 1 182 ? 15.235 0.696 4.582 1.00 97.62 182 ALA A N 1
ATOM 1418 C CA . ALA A 1 182 ? 16.584 0.840 4.040 1.00 97.62 182 ALA A CA 1
ATOM 1419 C C . ALA A 1 182 ? 17.630 1.144 5.129 1.00 97.62 182 ALA A C 1
ATOM 1421 O O . ALA A 1 182 ? 18.728 0.582 5.083 1.00 97.62 182 ALA A O 1
ATOM 1422 N N . LEU A 1 183 ? 17.284 1.966 6.129 1.00 97.81 183 LEU A N 1
ATOM 1423 C CA . LEU A 1 183 ? 18.103 2.212 7.323 1.00 97.81 183 LEU A CA 1
ATOM 1424 C C . LEU A 1 183 ? 18.286 0.933 8.153 1.00 97.81 183 LEU A C 1
ATOM 1426 O O . LEU A 1 183 ? 19.418 0.569 8.470 1.00 97.81 183 LEU A O 1
ATOM 1430 N N . ALA A 1 184 ? 17.199 0.214 8.454 1.00 98.50 184 ALA A N 1
ATOM 1431 C CA . ALA A 1 184 ? 17.242 -1.036 9.215 1.00 98.50 184 ALA A CA 1
ATOM 1432 C C . ALA A 1 184 ? 18.119 -2.087 8.516 1.00 98.50 184 ALA A C 1
ATOM 1434 O O . ALA A 1 184 ? 19.022 -2.664 9.123 1.00 98.50 184 ALA A O 1
ATOM 1435 N N . ALA A 1 185 ? 17.912 -2.287 7.214 1.00 97.88 185 ALA A N 1
ATOM 1436 C CA . ALA A 1 185 ? 18.708 -3.214 6.426 1.00 97.88 185 ALA A CA 1
ATOM 1437 C C . ALA A 1 185 ? 20.182 -2.798 6.304 1.00 97.88 185 ALA A C 1
ATOM 1439 O O . ALA A 1 185 ? 21.044 -3.666 6.209 1.00 97.88 185 ALA A O 1
ATOM 1440 N N . ALA A 1 186 ? 20.500 -1.499 6.281 1.00 96.12 186 ALA A N 1
ATOM 1441 C CA . ALA A 1 186 ? 21.885 -1.025 6.231 1.00 96.12 186 ALA A CA 1
ATOM 1442 C C . ALA A 1 186 ? 22.619 -1.136 7.580 1.00 96.12 186 ALA A C 1
ATOM 1444 O O . ALA A 1 186 ? 23.838 -1.295 7.581 1.00 96.12 186 ALA A O 1
ATOM 1445 N N . GLU A 1 187 ? 21.905 -1.065 8.709 1.00 97.00 187 GLU A N 1
ATOM 1446 C CA . GLU A 1 187 ? 22.480 -1.250 10.049 1.00 97.00 187 GLU A CA 1
ATOM 1447 C C . GLU A 1 187 ? 22.716 -2.732 10.392 1.00 97.00 187 GLU A C 1
ATOM 1449 O O . GLU A 1 187 ? 23.759 -3.071 10.949 1.00 97.00 187 GLU A O 1
ATOM 1454 N N . ASP A 1 188 ? 21.778 -3.627 10.059 1.00 97.94 188 ASP A N 1
ATOM 1455 C CA . ASP A 1 188 ? 21.880 -5.066 10.347 1.00 97.94 188 ASP A CA 1
ATOM 1456 C C . ASP A 1 188 ? 21.093 -5.895 9.301 1.00 97.94 188 ASP A C 1
ATOM 1458 O O . ASP A 1 188 ? 19.946 -6.292 9.549 1.00 97.94 188 ASP A O 1
ATOM 1462 N N . PRO A 1 189 ? 21.681 -6.163 8.113 1.00 97.56 189 PRO A N 1
ATOM 1463 C CA . PRO A 1 189 ? 20.984 -6.848 7.022 1.00 97.56 189 PRO A CA 1
ATOM 1464 C C . PRO A 1 189 ? 20.611 -8.291 7.376 1.00 97.56 189 PRO A C 1
ATOM 1466 O O . PRO A 1 189 ? 19.554 -8.766 6.970 1.00 97.56 189 PRO A O 1
ATOM 1469 N N . GLU A 1 190 ? 21.428 -8.984 8.172 1.00 97.44 190 GLU A N 1
ATOM 1470 C CA . GLU A 1 190 ? 21.162 -10.364 8.600 1.00 97.44 190 GLU A CA 1
ATOM 1471 C C . GLU A 1 190 ? 19.983 -10.458 9.577 1.00 97.44 190 GLU A C 1
ATOM 1473 O O . GLU A 1 190 ? 19.212 -11.418 9.536 1.00 97.44 190 GLU A O 1
ATOM 1478 N N . THR A 1 191 ? 19.778 -9.453 10.434 1.00 98.44 191 THR A N 1
ATOM 1479 C CA . THR A 1 191 ? 18.530 -9.337 11.197 1.00 98.44 191 THR A CA 1
ATOM 1480 C C . THR A 1 191 ? 17.361 -8.924 10.313 1.00 98.44 191 THR A C 1
ATOM 1482 O O . THR A 1 191 ? 16.290 -9.509 10.462 1.00 98.44 191 THR A O 1
ATOM 1485 N N . PHE A 1 192 ? 17.532 -7.973 9.389 1.00 98.62 192 PHE A N 1
ATOM 1486 C CA . PHE A 1 192 ? 16.447 -7.548 8.495 1.00 98.62 192 PHE A CA 1
ATOM 1487 C C . PHE A 1 192 ? 15.892 -8.726 7.672 1.00 98.62 192 PHE A C 1
ATOM 1489 O O . PHE A 1 192 ? 14.683 -8.943 7.600 1.00 98.62 192 PHE A O 1
ATOM 1496 N N . LEU A 1 193 ? 16.783 -9.583 7.164 1.00 98.25 193 LEU A N 1
ATOM 1497 C CA . LEU A 1 193 ? 16.449 -10.812 6.442 1.00 98.25 193 LEU A CA 1
ATOM 1498 C C . LEU A 1 193 ? 15.711 -11.874 7.283 1.00 98.25 193 LEU A C 1
ATOM 1500 O O . LEU A 1 193 ? 15.236 -12.860 6.717 1.00 98.25 193 LEU A O 1
ATOM 1504 N N . LYS A 1 194 ? 15.552 -11.720 8.607 1.00 97.88 194 LYS A N 1
ATOM 1505 C CA . LYS A 1 194 ? 14.722 -12.634 9.424 1.00 97.88 194 LYS A CA 1
ATOM 1506 C C . LYS A 1 194 ? 13.221 -12.475 9.177 1.00 97.88 194 LYS A C 1
ATOM 1508 O O . LYS A 1 194 ? 12.469 -13.365 9.582 1.00 97.88 194 LYS A O 1
ATOM 1513 N N . ALA A 1 195 ? 12.797 -11.385 8.535 1.00 98.25 195 ALA A N 1
ATOM 1514 C CA . ALA A 1 195 ? 11.408 -11.162 8.151 1.00 98.25 195 ALA A CA 1
ATOM 1515 C C . ALA A 1 195 ? 10.844 -12.336 7.325 1.00 98.25 195 ALA A C 1
ATOM 1517 O O . ALA A 1 195 ? 11.551 -12.958 6.528 1.00 98.25 195 ALA A O 1
ATOM 1518 N N . LYS A 1 196 ? 9.552 -12.622 7.520 1.00 97.50 196 LYS A N 1
ATOM 1519 C CA . LYS A 1 196 ? 8.760 -13.592 6.742 1.00 97.50 196 LYS A CA 1
ATOM 1520 C C . LYS A 1 196 ? 8.699 -13.187 5.273 1.00 97.50 196 LYS A C 1
ATOM 1522 O O . LYS A 1 196 ? 8.939 -14.000 4.382 1.00 97.50 196 LYS A O 1
ATOM 1527 N N . GLU A 1 197 ? 8.382 -11.918 5.061 1.00 97.75 197 GLU A N 1
ATOM 1528 C CA . GLU A 1 197 ? 8.343 -11.207 3.789 1.00 97.75 197 GLU A CA 1
ATOM 1529 C C . GLU A 1 197 ? 8.227 -9.701 4.063 1.00 97.75 197 GLU A C 1
ATOM 1531 O O . GLU A 1 197 ? 7.872 -9.289 5.175 1.00 97.75 197 GLU A O 1
ATOM 1536 N N . VAL A 1 198 ? 8.498 -8.901 3.036 1.00 98.75 198 VAL A N 1
ATOM 1537 C CA . VAL A 1 198 ? 8.152 -7.480 2.973 1.00 98.75 198 VAL A CA 1
ATOM 1538 C C . VAL A 1 198 ? 7.027 -7.313 1.957 1.00 98.75 198 VAL A C 1
ATOM 1540 O O . VAL A 1 198 ? 7.174 -7.697 0.797 1.00 98.75 198 VAL A O 1
ATOM 1543 N N . LEU A 1 199 ? 5.902 -6.758 2.393 1.00 98.81 199 LEU A N 1
ATOM 1544 C CA . LEU A 1 199 ? 4.835 -6.277 1.524 1.00 98.81 199 LEU A CA 1
ATOM 1545 C C . LEU A 1 199 ? 5.098 -4.797 1.238 1.00 98.81 199 LEU A C 1
ATOM 1547 O O . LEU A 1 199 ? 5.430 -4.057 2.161 1.00 98.81 199 LEU A O 1
ATOM 1551 N N . VAL A 1 200 ? 4.965 -4.370 -0.014 1.00 98.81 200 VAL A N 1
ATOM 1552 C CA . VAL A 1 200 ? 5.214 -2.981 -0.425 1.00 98.81 200 VAL A CA 1
ATOM 1553 C C . VAL A 1 200 ? 4.018 -2.472 -1.220 1.00 98.81 200 VAL A C 1
ATOM 1555 O O . VAL A 1 200 ? 3.760 -2.991 -2.307 1.00 98.81 200 VAL A O 1
ATOM 1558 N N . MET A 1 201 ? 3.308 -1.463 -0.710 1.00 98.44 201 MET A N 1
ATOM 1559 C CA . MET A 1 201 ? 2.531 -0.569 -1.570 1.00 98.44 201 MET A CA 1
ATOM 1560 C C . MET A 1 201 ? 3.531 0.345 -2.273 1.00 98.44 201 MET A C 1
ATOM 1562 O O . MET A 1 201 ? 4.302 1.047 -1.620 1.00 98.44 201 MET A O 1
ATOM 1566 N N . GLY A 1 202 ? 3.566 0.282 -3.601 1.00 96.69 202 GLY A N 1
ATOM 1567 C CA . GLY A 1 202 ? 4.404 1.182 -4.378 1.00 96.69 202 GLY A CA 1
ATOM 1568 C C . GLY A 1 202 ? 4.721 0.696 -5.785 1.00 96.69 202 GLY A C 1
ATOM 1569 O O . GLY A 1 202 ? 4.571 -0.480 -6.124 1.00 96.69 202 GLY A O 1
ATOM 1570 N N . GLY A 1 203 ? 5.180 1.633 -6.607 1.00 96.62 203 GLY A N 1
ATOM 1571 C CA . GLY A 1 203 ? 5.540 1.429 -8.003 1.00 96.62 203 GLY A CA 1
ATOM 1572 C C . GLY A 1 203 ? 4.378 1.515 -8.994 1.00 96.62 203 GLY A C 1
ATOM 1573 O O . GLY A 1 203 ? 3.205 1.361 -8.660 1.00 96.62 203 GLY A O 1
ATOM 1574 N N . ALA A 1 204 ? 4.731 1.718 -10.260 1.00 97.50 204 ALA A N 1
ATOM 1575 C CA . ALA A 1 204 ? 3.841 1.631 -11.415 1.00 97.50 204 ALA A CA 1
ATOM 1576 C C . ALA A 1 204 ? 4.587 0.853 -12.508 1.00 97.50 204 ALA A C 1
ATOM 1578 O O . ALA A 1 204 ? 5.687 1.247 -12.893 1.00 97.50 204 ALA A O 1
ATOM 1579 N N . VAL A 1 205 ? 4.055 -0.297 -12.939 1.00 97.00 205 VAL A N 1
ATOM 1580 C CA . VAL A 1 205 ? 4.807 -1.279 -13.751 1.00 97.00 205 VAL A CA 1
ATOM 1581 C C . VAL A 1 205 ? 4.167 -1.501 -15.121 1.00 97.00 205 VAL A C 1
ATOM 1583 O O . VAL A 1 205 ? 4.878 -1.711 -16.104 1.00 97.00 205 VAL A O 1
ATOM 1586 N N . ASN A 1 206 ? 2.835 -1.450 -15.214 1.00 95.69 206 ASN A N 1
ATOM 1587 C CA . ASN A 1 206 ? 2.079 -1.522 -16.477 1.00 95.69 206 ASN A CA 1
ATOM 1588 C C . ASN A 1 206 ? 1.150 -0.321 -16.704 1.00 95.69 206 ASN A C 1
ATOM 1590 O O . ASN A 1 206 ? 0.453 -0.281 -17.717 1.00 95.69 206 ASN A O 1
ATOM 1594 N N . VAL A 1 207 ? 1.129 0.628 -15.770 1.00 96.94 207 VAL A N 1
ATOM 1595 C CA . VAL A 1 207 ? 0.248 1.801 -15.758 1.00 96.94 207 VAL A CA 1
ATOM 1596 C C . VAL A 1 207 ? 1.062 3.082 -15.577 1.00 96.94 207 VAL A C 1
ATOM 1598 O O . VAL A 1 207 ? 2.257 3.029 -15.287 1.00 96.94 207 VAL A O 1
ATOM 1601 N N . GLU A 1 208 ? 0.412 4.226 -15.763 1.00 96.44 208 GLU A N 1
ATOM 1602 C CA . GLU A 1 208 ? 0.988 5.545 -15.491 1.00 96.44 208 GLU A CA 1
ATOM 1603 C C . GLU A 1 208 ? 1.209 5.749 -13.980 1.00 96.44 208 GLU A C 1
ATOM 1605 O O . GLU A 1 208 ? 0.528 5.146 -13.146 1.00 96.44 208 GLU A O 1
ATOM 1610 N N . GLY A 1 209 ? 2.187 6.582 -13.627 1.00 96.31 209 GLY A N 1
ATOM 1611 C CA . GLY A 1 209 ? 2.451 6.971 -12.241 1.00 96.31 209 GLY A CA 1
ATOM 1612 C C . GLY A 1 209 ? 1.479 8.037 -11.712 1.00 96.31 209 GLY A C 1
ATOM 1613 O O . GLY A 1 209 ? 0.784 8.696 -12.484 1.00 96.31 209 GLY A O 1
ATOM 1614 N N . ASN A 1 210 ? 1.432 8.219 -10.386 1.00 93.06 210 ASN A N 1
ATOM 1615 C CA . ASN A 1 210 ? 0.536 9.182 -9.724 1.00 93.06 210 ASN A CA 1
ATOM 1616 C C . ASN A 1 210 ? 1.215 10.522 -9.361 1.00 93.06 210 ASN A C 1
ATOM 1618 O O . ASN A 1 210 ? 0.535 11.545 -9.322 1.00 93.06 210 ASN A O 1
ATOM 1622 N N . ILE A 1 211 ? 2.539 10.544 -9.144 1.00 93.75 211 ILE A N 1
ATOM 1623 C CA . ILE A 1 211 ? 3.318 11.766 -8.846 1.00 93.75 211 ILE A CA 1
ATOM 1624 C C . ILE A 1 211 ? 4.106 12.278 -10.062 1.00 93.75 211 ILE A C 1
ATOM 1626 O O . ILE A 1 211 ? 4.305 13.482 -10.228 1.00 93.75 211 ILE A O 1
ATOM 1630 N N . THR A 1 212 ? 4.519 11.377 -10.955 1.00 94.31 212 THR A N 1
ATOM 1631 C CA . THR A 1 212 ? 5.002 11.693 -12.308 1.00 94.31 212 THR A CA 1
ATOM 1632 C C . THR A 1 212 ? 4.377 10.696 -13.291 1.00 94.31 212 THR A C 1
ATOM 1634 O O . THR A 1 212 ? 3.914 9.648 -12.846 1.00 94.31 212 THR A O 1
ATOM 1637 N N . PRO A 1 213 ? 4.405 10.927 -14.619 1.00 96.00 213 PRO A N 1
ATOM 1638 C CA . PRO A 1 213 ? 3.806 10.003 -15.590 1.00 96.00 213 PRO A CA 1
ATOM 1639 C C . PRO A 1 213 ? 4.317 8.552 -15.532 1.00 96.00 213 PRO A C 1
ATOM 1641 O O . PRO A 1 213 ? 3.665 7.660 -16.067 1.00 96.00 213 PRO A O 1
ATOM 1644 N N . VAL A 1 214 ? 5.468 8.297 -14.896 1.00 97.00 214 VAL A N 1
ATOM 1645 C CA . VAL A 1 214 ? 6.103 6.967 -14.809 1.00 97.00 214 VAL A CA 1
ATOM 1646 C C . VAL A 1 214 ? 6.489 6.541 -13.387 1.00 97.00 214 VAL A C 1
ATOM 1648 O O . VAL A 1 214 ? 7.034 5.452 -13.220 1.00 97.00 214 VAL A O 1
ATOM 1651 N N . ALA A 1 215 ? 6.241 7.374 -12.372 1.00 97.00 215 ALA A N 1
ATOM 1652 C CA . ALA A 1 215 ? 6.633 7.107 -10.989 1.00 97.00 215 ALA A CA 1
ATOM 1653 C C . ALA A 1 215 ? 5.452 7.197 -10.020 1.00 97.00 215 ALA A C 1
ATOM 1655 O O . ALA A 1 215 ? 4.579 8.061 -10.128 1.00 97.00 215 ALA A O 1
ATOM 1656 N N . GLU A 1 216 ? 5.473 6.301 -9.045 1.00 98.06 216 GLU A N 1
ATOM 1657 C CA . GLU A 1 216 ? 4.537 6.245 -7.930 1.00 98.06 216 GLU A CA 1
ATOM 1658 C C . GLU A 1 216 ? 5.138 6.970 -6.704 1.00 98.06 216 GLU A C 1
ATOM 1660 O O . GLU A 1 216 ? 6.360 7.006 -6.548 1.00 98.06 216 GLU A O 1
ATOM 1665 N N . PHE A 1 217 ? 4.291 7.593 -5.879 1.00 96.50 217 PHE A N 1
ATOM 1666 C CA . PHE A 1 217 ? 4.672 8.507 -4.796 1.00 96.50 217 PHE A CA 1
ATOM 1667 C C . PHE A 1 217 ? 5.677 7.947 -3.777 1.00 96.50 217 PHE A C 1
ATOM 1669 O O . PHE A 1 217 ? 6.761 8.517 -3.650 1.00 96.50 217 PHE A O 1
ATOM 1676 N N . ASN A 1 218 ? 5.373 6.839 -3.101 1.00 97.56 218 ASN A N 1
ATOM 1677 C CA . ASN A 1 218 ? 6.222 6.230 -2.071 1.00 97.56 218 ASN A CA 1
ATOM 1678 C C . ASN A 1 218 ? 7.603 5.871 -2.621 1.00 97.56 218 ASN A C 1
ATOM 1680 O O . ASN A 1 218 ? 8.632 6.115 -1.986 1.00 97.56 218 ASN A O 1
ATOM 1684 N N . THR A 1 219 ? 7.628 5.348 -3.849 1.00 96.81 219 THR A N 1
ATOM 1685 C CA . THR A 1 219 ? 8.865 5.065 -4.581 1.00 96.81 219 THR A CA 1
ATOM 1686 C C . THR A 1 219 ? 9.649 6.340 -4.885 1.00 96.81 219 THR A C 1
ATOM 1688 O O . THR A 1 219 ? 10.866 6.372 -4.724 1.00 96.81 219 THR A O 1
ATOM 1691 N N . TYR A 1 220 ? 8.971 7.386 -5.361 1.00 95.81 220 TYR A N 1
ATOM 1692 C CA . TYR A 1 220 ? 9.574 8.652 -5.784 1.00 95.81 220 TYR A CA 1
ATOM 1693 C C . TYR A 1 220 ? 10.092 9.494 -4.610 1.00 95.81 220 TYR A C 1
ATOM 1695 O O . TYR A 1 220 ? 11.059 10.238 -4.773 1.00 95.81 220 TYR A O 1
ATOM 1703 N N . ALA A 1 221 ? 9.466 9.364 -3.438 1.00 94.50 221 ALA A N 1
ATOM 1704 C CA . ALA A 1 221 ? 9.821 10.060 -2.207 1.00 94.50 221 ALA A CA 1
ATOM 1705 C C . ALA A 1 221 ? 11.107 9.528 -1.544 1.00 94.50 221 ALA A C 1
ATOM 1707 O O . ALA A 1 221 ? 11.742 10.280 -0.804 1.00 94.50 221 ALA A O 1
ATOM 1708 N N . ASP A 1 222 ? 11.517 8.280 -1.815 1.00 94.81 222 ASP A N 1
ATOM 1709 C CA . ASP A 1 222 ? 12.890 7.798 -1.584 1.00 94.81 222 ASP A CA 1
ATOM 1710 C C . ASP A 1 222 ? 13.271 6.679 -2.570 1.00 94.81 222 ASP A C 1
ATOM 1712 O O . ASP A 1 222 ? 13.138 5.471 -2.312 1.00 94.81 222 ASP A O 1
ATOM 1716 N N . THR A 1 223 ? 13.777 7.090 -3.734 1.00 94.44 223 THR A N 1
ATOM 1717 C CA . THR A 1 223 ? 14.152 6.142 -4.792 1.00 94.44 223 THR A CA 1
ATOM 1718 C C . THR A 1 223 ? 15.347 5.276 -4.402 1.00 94.44 223 THR A C 1
ATOM 1720 O O . THR A 1 223 ? 15.408 4.095 -4.758 1.00 94.44 223 THR A O 1
ATOM 1723 N N . VAL A 1 224 ? 16.272 5.835 -3.618 1.00 94.12 224 VAL A N 1
ATOM 1724 C CA . VAL A 1 224 ? 17.484 5.161 -3.147 1.00 94.12 224 VAL A CA 1
ATOM 1725 C C . VAL A 1 224 ? 17.139 4.116 -2.087 1.00 94.12 224 VAL A C 1
ATOM 1727 O O . VAL A 1 224 ? 17.631 2.990 -2.172 1.00 94.12 224 VAL A O 1
ATOM 1730 N N . ALA A 1 225 ? 16.257 4.422 -1.132 1.00 95.75 225 ALA A N 1
ATOM 1731 C CA . ALA A 1 225 ? 15.769 3.440 -0.167 1.00 95.75 225 ALA A CA 1
ATOM 1732 C C . ALA A 1 225 ? 15.046 2.278 -0.861 1.00 95.75 225 ALA A C 1
ATOM 1734 O O . ALA A 1 225 ? 15.360 1.114 -0.597 1.00 95.75 225 ALA A O 1
ATOM 1735 N N . THR A 1 226 ? 14.153 2.588 -1.805 1.00 97.50 226 THR A N 1
ATOM 1736 C CA . THR A 1 226 ? 13.403 1.590 -2.582 1.00 97.50 226 THR A CA 1
ATOM 1737 C C . THR A 1 226 ? 14.345 0.659 -3.354 1.00 97.50 226 THR A C 1
ATOM 1739 O O . THR A 1 226 ? 14.265 -0.563 -3.208 1.00 97.50 226 THR A O 1
ATOM 1742 N N . ALA A 1 227 ? 15.311 1.215 -4.097 1.00 96.69 227 ALA A N 1
ATOM 1743 C CA . ALA A 1 227 ? 16.314 0.441 -4.831 1.00 96.69 227 ALA A CA 1
ATOM 1744 C C . ALA A 1 227 ? 17.119 -0.498 -3.912 1.00 96.69 227 ALA A C 1
ATOM 1746 O O . ALA A 1 227 ? 17.339 -1.665 -4.240 1.00 96.69 227 ALA A O 1
ATOM 1747 N N . ARG A 1 228 ? 17.523 -0.010 -2.733 1.00 96.50 228 ARG A N 1
ATOM 1748 C CA . ARG A 1 228 ? 18.317 -0.771 -1.758 1.00 96.50 228 ARG A CA 1
ATOM 1749 C C . ARG A 1 228 ? 17.533 -1.906 -1.099 1.00 96.50 228 ARG A C 1
ATOM 1751 O O . ARG A 1 228 ? 18.069 -3.004 -0.977 1.00 96.50 228 ARG A O 1
ATOM 1758 N N . VAL A 1 229 ? 16.274 -1.684 -0.714 1.00 98.00 229 VAL A N 1
ATOM 1759 C CA . VAL A 1 229 ? 15.414 -2.752 -0.169 1.00 98.00 229 VAL A CA 1
ATOM 1760 C C . VAL A 1 229 ? 15.142 -3.816 -1.238 1.00 98.00 229 VAL A C 1
ATOM 1762 O O . VAL A 1 229 ? 15.234 -5.011 -0.953 1.00 98.00 229 VAL A O 1
ATOM 1765 N N . PHE A 1 230 ? 14.898 -3.407 -2.488 1.00 98.19 230 PHE A N 1
ATOM 1766 C CA . PHE A 1 230 ? 14.696 -4.336 -3.604 1.00 98.19 230 PHE A CA 1
ATOM 1767 C C . PHE A 1 230 ? 15.955 -5.166 -3.904 1.00 98.19 230 PHE A C 1
ATOM 1769 O O . PHE A 1 230 ? 15.836 -6.367 -4.157 1.00 98.19 230 PHE A O 1
ATOM 1776 N N . ALA A 1 231 ? 17.153 -4.578 -3.806 1.00 96.75 231 ALA A N 1
ATOM 1777 C CA . ALA A 1 231 ? 18.420 -5.269 -4.051 1.00 96.75 231 ALA A CA 1
ATOM 1778 C C . ALA A 1 231 ? 18.630 -6.509 -3.162 1.00 96.75 231 ALA A C 1
ATOM 1780 O O . ALA A 1 231 ? 19.221 -7.494 -3.601 1.00 96.75 231 ALA A O 1
ATOM 1781 N N . LEU A 1 232 ? 18.079 -6.526 -1.943 1.00 97.44 232 LEU A N 1
ATOM 1782 C CA . LEU A 1 232 ? 18.152 -7.674 -1.027 1.00 97.44 232 LEU A CA 1
ATOM 1783 C C . LEU A 1 232 ? 17.380 -8.911 -1.524 1.00 97.44 232 LEU A C 1
ATOM 1785 O O . LEU A 1 232 ? 17.571 -10.004 -0.995 1.00 97.44 232 LEU A O 1
ATOM 1789 N N . THR A 1 233 ? 16.515 -8.770 -2.534 1.00 96.94 233 THR A N 1
ATOM 1790 C CA . THR A 1 233 ? 15.859 -9.907 -3.211 1.00 96.94 233 THR A CA 1
ATOM 1791 C C . THR A 1 233 ? 16.790 -10.619 -4.205 1.00 96.94 233 THR A C 1
ATOM 1793 O O . THR A 1 233 ? 16.536 -11.763 -4.589 1.00 96.94 233 THR A O 1
ATOM 1796 N N . SER A 1 234 ? 17.874 -9.962 -4.630 1.00 92.94 234 SER A N 1
ATOM 1797 C CA . SER A 1 234 ? 18.831 -10.496 -5.598 1.00 92.94 234 SER A CA 1
ATOM 1798 C C . SER A 1 234 ? 19.761 -11.548 -4.975 1.00 92.94 234 SER A C 1
ATOM 1800 O O . SER A 1 234 ? 20.201 -11.368 -3.839 1.00 92.94 234 SER A O 1
ATOM 1802 N N . PRO A 1 235 ? 20.166 -12.600 -5.718 1.00 88.00 235 PRO A N 1
ATOM 1803 C CA . PRO A 1 235 ? 21.316 -13.428 -5.341 1.00 88.00 235 PRO A CA 1
ATOM 1804 C C . PRO A 1 235 ? 22.629 -12.628 -5.259 1.00 88.00 235 PRO A C 1
ATOM 1806 O O . PRO A 1 235 ? 23.553 -13.035 -4.561 1.00 88.00 235 PRO A O 1
ATOM 1809 N N . SER A 1 236 ? 22.715 -11.485 -5.951 1.00 89.00 236 SER A N 1
ATOM 1810 C CA . SER A 1 236 ? 23.842 -10.555 -5.881 1.00 89.00 236 SER A CA 1
ATOM 1811 C C . SER A 1 236 ? 23.326 -9.115 -5.730 1.00 89.00 236 SER A C 1
ATOM 1813 O O . SER A 1 236 ? 23.183 -8.412 -6.734 1.00 89.00 236 SER A O 1
ATOM 1815 N N . PRO A 1 237 ? 23.053 -8.635 -4.497 1.00 91.50 237 PRO A N 1
ATOM 1816 C CA . PRO A 1 237 ? 22.462 -7.311 -4.262 1.00 91.50 237 PRO A CA 1
ATOM 1817 C C . PRO A 1 237 ? 23.227 -6.167 -4.933 1.00 91.50 237 PRO A C 1
ATOM 1819 O O . PRO A 1 237 ? 22.635 -5.261 -5.508 1.00 91.50 237 PRO A O 1
ATOM 1822 N N . LYS A 1 238 ? 24.561 -6.261 -4.968 1.00 90.31 238 LYS A N 1
ATOM 1823 C CA . LYS A 1 238 ? 25.466 -5.328 -5.661 1.00 90.31 238 LYS A CA 1
ATOM 1824 C C . LYS A 1 238 ? 25.136 -5.116 -7.151 1.00 90.31 238 LYS A C 1
ATOM 1826 O O . LYS A 1 238 ? 25.537 -4.097 -7.697 1.00 90.31 238 LYS A O 1
ATOM 1831 N N . SER A 1 239 ? 24.412 -6.037 -7.797 1.00 89.56 239 SER A N 1
ATOM 1832 C CA . SER A 1 239 ? 23.965 -5.911 -9.194 1.00 89.56 239 SER A CA 1
ATOM 1833 C C . SER A 1 239 ? 22.785 -4.954 -9.410 1.00 89.56 239 SER A C 1
ATOM 1835 O O . SER A 1 239 ? 22.541 -4.555 -10.546 1.00 89.56 239 SER A O 1
ATOM 1837 N N . THR A 1 240 ? 22.065 -4.579 -8.349 1.00 91.44 240 THR A N 1
ATOM 1838 C CA . THR A 1 240 ? 20.886 -3.692 -8.404 1.00 91.44 240 THR A CA 1
ATOM 1839 C C . THR A 1 240 ? 20.901 -2.579 -7.352 1.00 91.44 240 THR A C 1
ATOM 1841 O O . THR A 1 240 ? 19.928 -1.836 -7.226 1.00 91.44 240 THR A O 1
ATOM 1844 N N . MET A 1 241 ? 22.012 -2.417 -6.625 1.00 91.00 241 MET A N 1
ATOM 1845 C CA . MET A 1 241 ? 22.248 -1.239 -5.785 1.00 91.00 241 MET A CA 1
ATOM 1846 C C . MET A 1 241 ? 22.260 0.045 -6.633 1.00 91.00 241 MET A C 1
ATOM 1848 O O . MET A 1 241 ? 22.855 0.043 -7.714 1.00 91.00 241 MET A O 1
ATOM 1852 N N . PRO A 1 242 ? 21.678 1.154 -6.142 1.00 87.44 242 PRO A N 1
ATOM 1853 C CA . PRO A 1 242 ? 21.727 2.432 -6.844 1.00 87.44 242 PRO A CA 1
ATOM 1854 C C . PRO A 1 242 ? 23.164 2.990 -6.904 1.00 87.44 242 PRO A C 1
ATOM 1856 O O . PRO A 1 242 ? 23.986 2.681 -6.031 1.00 87.44 242 PRO A O 1
ATOM 1859 N N . PRO A 1 243 ? 23.488 3.823 -7.913 1.00 78.94 243 PRO A N 1
ATOM 1860 C CA . PRO A 1 243 ? 24.787 4.479 -8.009 1.00 78.94 243 PRO A CA 1
ATOM 1861 C C . PRO A 1 243 ? 25.006 5.427 -6.822 1.00 78.94 243 PRO A C 1
ATOM 1863 O O . PRO A 1 243 ? 24.129 6.212 -6.475 1.00 78.94 243 PRO A O 1
ATOM 1866 N N . LEU A 1 244 ? 26.194 5.376 -6.213 1.00 67.12 244 LEU A N 1
ATOM 1867 C CA . LEU A 1 244 ? 26.532 6.199 -5.047 1.00 67.12 244 LEU A CA 1
ATOM 1868 C C . LEU A 1 244 ? 26.586 7.691 -5.416 1.00 67.12 244 LEU A C 1
ATOM 1870 O O . LEU A 1 244 ? 27.449 8.100 -6.200 1.00 67.12 244 LEU A O 1
ATOM 1874 N N . SER A 1 245 ? 25.735 8.519 -4.801 1.00 63.62 245 SER A N 1
ATOM 1875 C CA . SER A 1 245 ? 25.870 9.974 -4.895 1.00 63.62 245 SER A CA 1
ATOM 1876 C C . SER A 1 245 ? 27.174 10.444 -4.251 1.00 63.62 245 SER A C 1
ATOM 1878 O O . SER A 1 245 ? 27.523 10.064 -3.134 1.00 63.62 245 SER A O 1
ATOM 1880 N N . GLN A 1 246 ? 27.889 11.331 -4.945 1.00 55.16 246 GLN A N 1
ATOM 1881 C CA . GLN A 1 246 ? 29.112 11.956 -4.430 1.00 55.16 246 GLN A CA 1
ATOM 1882 C C . GLN A 1 246 ? 28.832 13.155 -3.506 1.00 55.16 246 GLN A C 1
ATOM 1884 O O . GLN A 1 246 ? 29.777 13.737 -2.977 1.00 55.16 246 GLN A O 1
ATOM 1889 N N . MET A 1 247 ? 27.565 13.564 -3.336 1.00 53.16 247 MET A N 1
ATOM 1890 C CA . MET A 1 247 ? 27.208 14.831 -2.673 1.00 53.16 247 MET A CA 1
ATOM 1891 C C . MET A 1 247 ? 26.371 14.691 -1.392 1.00 53.16 247 MET A C 1
ATOM 1893 O O . MET A 1 247 ? 26.199 15.687 -0.690 1.00 53.16 247 MET A O 1
ATOM 1897 N N . ARG A 1 248 ? 25.859 13.496 -1.065 1.00 59.16 248 ARG A N 1
ATOM 1898 C CA . ARG A 1 248 ? 25.057 13.224 0.146 1.00 59.16 248 ARG A CA 1
ATOM 1899 C C . ARG A 1 248 ? 25.479 11.910 0.817 1.00 59.16 248 ARG A C 1
ATOM 1901 O O . ARG A 1 248 ? 26.324 11.180 0.302 1.00 59.16 248 ARG A O 1
ATOM 1908 N N . SER A 1 249 ? 24.977 11.664 2.025 1.00 52.47 249 SER A N 1
ATOM 1909 C CA . SER A 1 249 ? 25.431 10.589 2.916 1.00 52.47 249 SER A CA 1
ATOM 1910 C C . SER A 1 249 ? 24.921 9.208 2.493 1.00 52.47 249 SER A C 1
ATOM 1912 O O . SER A 1 249 ? 23.928 8.717 3.028 1.00 52.47 249 SER A O 1
ATOM 1914 N N . SER A 1 250 ? 25.631 8.564 1.568 1.00 67.06 250 SER A N 1
ATOM 1915 C CA . SER A 1 250 ? 25.315 7.201 1.134 1.00 67.06 250 SER A CA 1
ATOM 1916 C C . SER A 1 250 ? 25.480 6.170 2.260 1.00 67.06 250 SER A C 1
ATOM 1918 O O . SER A 1 250 ? 26.518 6.075 2.920 1.00 67.06 250 SER A O 1
ATOM 1920 N N . LEU A 1 251 ? 24.441 5.356 2.470 1.00 85.75 251 LEU A N 1
ATOM 1921 C CA . LEU A 1 251 ? 24.488 4.201 3.373 1.00 85.75 251 LEU A CA 1
ATOM 1922 C C . LEU A 1 251 ? 25.464 3.129 2.833 1.00 85.75 251 LEU A C 1
ATOM 1924 O O . LEU A 1 251 ? 25.535 2.932 1.614 1.00 85.75 251 LEU A O 1
ATOM 1928 N N . PRO A 1 252 ? 26.170 2.372 3.697 1.00 87.19 252 PRO A N 1
ATOM 1929 C CA . PRO A 1 252 ? 27.173 1.393 3.267 1.00 87.19 252 PRO A CA 1
ATOM 1930 C C . PRO A 1 252 ? 26.592 0.328 2.325 1.00 87.19 252 PRO A C 1
ATOM 1932 O O . PRO A 1 252 ? 25.414 -0.024 2.412 1.00 87.19 252 PRO A O 1
ATOM 1935 N N . ALA A 1 253 ? 27.414 -0.197 1.415 1.00 88.00 253 ALA A N 1
ATOM 1936 C CA . ALA A 1 253 ? 27.014 -1.305 0.549 1.00 88.00 253 ALA A CA 1
ATOM 1937 C C . ALA A 1 253 ? 26.791 -2.594 1.363 1.00 88.00 253 ALA A C 1
ATOM 1939 O O . ALA A 1 253 ? 27.487 -2.837 2.350 1.00 88.00 253 ALA A O 1
ATOM 1940 N N . TYR A 1 254 ? 25.841 -3.429 0.935 1.00 92.81 254 TYR A N 1
ATOM 1941 C CA . TYR A 1 254 ? 25.597 -4.722 1.576 1.00 92.81 254 TYR A CA 1
ATOM 1942 C C . TYR A 1 254 ? 26.785 -5.690 1.387 1.00 92.81 254 TYR A C 1
ATOM 1944 O O . TYR A 1 254 ? 27.477 -5.610 0.367 1.00 92.81 254 TYR A O 1
ATOM 1952 N N . PRO A 1 255 ? 27.018 -6.619 2.337 1.00 90.25 255 PRO A N 1
ATOM 1953 C CA . PRO A 1 255 ? 27.994 -7.698 2.190 1.00 90.25 255 PRO A CA 1
ATOM 1954 C C . PRO A 1 255 ? 27.830 -8.499 0.890 1.00 90.25 255 PRO A C 1
ATOM 1956 O O . PRO A 1 255 ? 26.715 -8.737 0.431 1.00 90.25 255 PRO A O 1
ATOM 1959 N N . GLU A 1 256 ? 28.941 -8.984 0.324 1.00 80.12 256 GLU A N 1
ATOM 1960 C CA . GLU A 1 256 ? 28.925 -9.783 -0.918 1.00 80.12 256 GLU A CA 1
ATOM 1961 C C . GLU A 1 256 ? 28.298 -11.179 -0.747 1.00 80.12 256 GLU A C 1
ATOM 1963 O O . GLU A 1 256 ? 27.977 -11.832 -1.738 1.00 80.12 256 GLU A O 1
ATOM 1968 N N . LYS A 1 257 ? 28.110 -11.634 0.498 1.00 83.31 257 LYS A N 1
ATOM 1969 C CA . LYS A 1 257 ? 27.350 -12.838 0.854 1.00 83.31 257 LYS A CA 1
ATOM 1970 C C . LYS A 1 257 ? 26.423 -12.522 2.027 1.00 83.31 257 LYS A C 1
ATOM 1972 O O . LYS A 1 257 ? 26.875 -11.962 3.023 1.00 83.31 257 LYS A O 1
ATOM 1977 N N . LEU A 1 258 ? 25.157 -12.908 1.891 1.00 91.50 258 LEU A N 1
ATOM 1978 C CA . LEU A 1 258 ? 24.099 -12.814 2.902 1.00 91.50 258 LEU A CA 1
ATOM 1979 C C . LEU A 1 258 ? 23.500 -14.211 3.119 1.00 91.50 258 LEU A C 1
ATOM 1981 O O . LEU A 1 258 ? 23.520 -15.028 2.199 1.00 91.50 258 LEU A O 1
ATOM 1985 N N . SER A 1 259 ? 22.949 -14.499 4.300 1.00 92.62 259 SER A N 1
ATOM 1986 C CA . SER A 1 259 ? 22.434 -15.841 4.637 1.00 92.62 259 SER A CA 1
ATOM 1987 C C . SER A 1 259 ? 21.193 -16.280 3.849 1.00 92.62 259 SER A C 1
ATOM 1989 O O . SER A 1 259 ? 20.826 -17.455 3.895 1.00 92.62 259 SER A O 1
ATOM 1991 N N . ARG A 1 260 ? 20.514 -15.347 3.168 1.00 93.75 260 ARG A N 1
ATOM 1992 C CA . ARG A 1 260 ? 19.354 -15.581 2.293 1.00 93.75 260 ARG A CA 1
ATOM 1993 C C . ARG A 1 260 ? 19.029 -14.338 1.461 1.00 93.75 260 ARG A C 1
ATOM 1995 O O . ARG A 1 260 ? 19.493 -13.243 1.762 1.00 93.75 260 ARG A O 1
ATOM 2002 N N . LYS A 1 261 ? 18.137 -14.509 0.484 1.00 95.00 261 LYS A N 1
ATOM 2003 C CA . LYS A 1 261 ? 17.426 -13.413 -0.196 1.00 95.00 261 LYS A CA 1
ATOM 2004 C C . LYS A 1 261 ? 16.225 -12.953 0.637 1.00 95.00 261 LYS A C 1
ATOM 2006 O O . LYS A 1 261 ? 15.601 -13.759 1.336 1.00 95.00 261 LYS A O 1
ATOM 2011 N N . LEU A 1 262 ? 15.870 -11.679 0.516 1.00 97.75 262 LEU A N 1
ATOM 2012 C CA . LEU A 1 262 ? 14.616 -11.118 1.009 1.00 97.75 262 LEU A CA 1
ATOM 2013 C C . LEU A 1 262 ? 13.444 -11.633 0.159 1.00 97.75 262 LEU A C 1
ATOM 2015 O O . LEU A 1 262 ? 13.535 -11.672 -1.067 1.00 97.75 262 LEU A O 1
ATOM 2019 N N . LYS A 1 263 ? 12.324 -11.986 0.796 1.00 98.25 263 LYS A N 1
ATOM 2020 C CA . LYS A 1 263 ? 11.044 -12.195 0.102 1.00 98.25 263 LYS A CA 1
ATOM 2021 C C . LYS A 1 263 ? 10.309 -10.860 0.036 1.00 98.25 263 LYS A C 1
ATOM 2023 O O . LYS A 1 263 ? 10.007 -10.306 1.089 1.00 98.25 263 LYS A O 1
ATOM 2028 N N . LEU A 1 264 ? 10.022 -10.362 -1.166 1.00 98.62 264 LEU A N 1
ATOM 2029 C CA . LEU A 1 264 ? 9.313 -9.097 -1.370 1.00 98.62 264 LEU A CA 1
ATOM 2030 C C . LEU A 1 264 ? 8.103 -9.299 -2.286 1.00 98.62 264 LEU A C 1
ATOM 2032 O O . LEU A 1 264 ? 8.239 -9.827 -3.393 1.00 98.62 264 LEU A O 1
ATOM 2036 N N . THR A 1 265 ? 6.937 -8.857 -1.817 1.00 98.69 265 THR A N 1
ATOM 2037 C CA . THR A 1 265 ? 5.667 -8.876 -2.549 1.00 98.69 265 THR A CA 1
ATOM 2038 C C . THR A 1 265 ? 5.214 -7.440 -2.817 1.00 98.69 265 THR A C 1
ATOM 2040 O O . THR A 1 265 ? 5.059 -6.656 -1.883 1.00 98.69 265 THR A O 1
ATOM 2043 N N . LEU A 1 266 ? 5.013 -7.095 -4.091 1.00 98.81 266 LEU A N 1
ATOM 2044 C CA . LEU A 1 266 ? 4.765 -5.724 -4.549 1.00 98.81 266 LEU A CA 1
ATOM 2045 C C . LEU A 1 266 ? 3.299 -5.513 -4.955 1.00 98.81 266 LEU A C 1
ATOM 2047 O O . LEU A 1 266 ? 2.747 -6.305 -5.726 1.00 98.81 266 LEU A O 1
ATOM 2051 N N . PHE A 1 267 ? 2.713 -4.409 -4.490 1.00 98.62 267 PHE A N 1
ATOM 2052 C CA . PHE A 1 267 ? 1.357 -3.937 -4.780 1.00 98.62 267 PHE A CA 1
ATOM 2053 C C . PHE A 1 267 ? 1.428 -2.568 -5.482 1.00 98.62 267 PHE A C 1
ATOM 2055 O O . PHE A 1 267 ? 1.252 -1.532 -4.838 1.00 98.62 267 PHE A O 1
ATOM 2062 N N . PRO A 1 268 ? 1.721 -2.540 -6.794 1.00 98.50 268 PRO A N 1
ATOM 2063 C CA . PRO A 1 268 ? 1.832 -1.293 -7.542 1.00 98.50 268 PRO A CA 1
ATOM 2064 C C . PRO A 1 268 ? 0.467 -0.701 -7.906 1.00 98.50 268 PRO A C 1
ATOM 2066 O O . PRO A 1 268 ? -0.589 -1.306 -7.682 1.00 98.50 268 PRO A O 1
ATOM 2069 N N . LEU A 1 269 ? 0.485 0.468 -8.545 1.00 98.56 269 LEU A N 1
ATOM 2070 C CA . LEU A 1 269 ? -0.698 1.100 -9.137 1.00 98.56 269 LEU A CA 1
ATOM 2071 C C . LEU A 1 269 ? -1.445 0.159 -10.106 1.00 98.56 269 LEU A C 1
ATOM 2073 O O . LEU A 1 269 ? -2.669 0.236 -10.183 1.00 98.56 269 LEU A O 1
ATOM 2077 N N . ASP A 1 270 ? -0.752 -0.798 -10.751 1.00 97.06 270 ASP A N 1
ATOM 2078 C CA . ASP A 1 270 ? -1.356 -1.849 -11.595 1.00 97.06 270 ASP A CA 1
ATOM 2079 C C . ASP A 1 270 ? -2.515 -2.604 -10.910 1.00 97.06 270 ASP A C 1
ATOM 2081 O O . ASP A 1 270 ? -3.421 -3.076 -11.595 1.00 97.06 270 ASP A O 1
ATOM 2085 N N . ILE A 1 271 ? -2.447 -2.784 -9.583 1.00 97.44 271 ILE A N 1
ATOM 2086 C CA . ILE A 1 271 ? -3.374 -3.622 -8.802 1.00 97.44 271 ILE A CA 1
ATOM 2087 C C . ILE A 1 271 ? -4.043 -2.882 -7.641 1.00 97.44 271 ILE A C 1
ATOM 2089 O O . ILE A 1 271 ? -4.916 -3.457 -7.006 1.00 97.44 271 ILE A O 1
ATOM 2093 N N . THR A 1 272 ? -3.657 -1.636 -7.353 1.00 97.44 272 THR A N 1
ATOM 2094 C CA . THR A 1 272 ? -4.266 -0.824 -6.281 1.00 97.44 272 THR A CA 1
ATOM 2095 C C . THR A 1 272 ? -5.251 0.222 -6.802 1.00 97.44 272 THR A C 1
ATOM 2097 O O . THR A 1 272 ? -6.301 0.421 -6.195 1.00 97.44 272 THR A O 1
ATOM 2100 N N . THR A 1 273 ? -4.975 0.843 -7.952 1.00 95.69 273 THR A N 1
ATOM 2101 C CA . THR A 1 273 ? -5.868 1.833 -8.582 1.00 95.69 273 THR A CA 1
ATOM 2102 C C . THR A 1 273 ? -7.278 1.302 -8.918 1.00 95.69 273 THR A C 1
ATOM 2104 O O . THR A 1 273 ? -8.226 2.077 -8.813 1.00 95.69 273 THR A O 1
ATOM 2107 N N . PRO A 1 274 ? -7.494 0.016 -9.277 1.00 95.00 274 PRO A N 1
ATOM 2108 C CA . PRO A 1 274 ? -8.847 -0.507 -9.511 1.00 95.00 274 PRO A CA 1
ATOM 2109 C C . PRO A 1 274 ? -9.745 -0.602 -8.259 1.00 95.00 274 PRO A C 1
ATOM 2111 O O . PRO A 1 274 ? -10.967 -0.691 -8.385 1.00 95.00 274 PRO A O 1
ATOM 2114 N N . HIS A 1 275 ? -9.183 -0.599 -7.045 1.00 96.56 275 HIS A N 1
ATOM 2115 C CA . HIS A 1 275 ? -9.924 -0.877 -5.805 1.00 96.56 275 HIS A CA 1
ATOM 2116 C C . HIS A 1 275 ? -10.562 0.380 -5.210 1.00 96.56 275 HIS A C 1
ATOM 2118 O O . HIS A 1 275 ? -10.154 0.872 -4.158 1.00 96.56 275 HIS A O 1
ATOM 2124 N N . LEU A 1 276 ? -11.584 0.897 -5.891 1.00 95.06 276 LEU A N 1
ATOM 2125 C CA . LEU A 1 276 ? -12.224 2.169 -5.551 1.00 95.06 276 LEU A CA 1
ATOM 2126 C C . LEU A 1 276 ? -13.233 2.070 -4.390 1.00 95.06 276 LEU A C 1
ATOM 2128 O O . LEU A 1 276 ? -14.235 1.352 -4.457 1.00 95.06 276 LEU A O 1
ATOM 2132 N N . LEU A 1 277 ? -13.047 2.902 -3.364 1.00 95.19 277 LEU A N 1
ATOM 2133 C CA . LEU A 1 277 ? -14.101 3.306 -2.434 1.00 95.19 277 LEU A CA 1
ATOM 2134 C C . LEU A 1 277 ? -14.849 4.507 -3.028 1.00 95.19 277 LEU A C 1
ATOM 2136 O O . LEU A 1 277 ? -14.323 5.613 -3.050 1.00 95.19 277 LEU A O 1
ATOM 2140 N N . ASN A 1 278 ? -16.076 4.306 -3.507 1.00 95.00 278 ASN A N 1
ATOM 2141 C CA . ASN A 1 278 ? -16.839 5.356 -4.198 1.00 95.00 278 ASN A CA 1
ATOM 2142 C C . ASN A 1 278 ? -17.606 6.289 -3.230 1.00 95.00 278 ASN A C 1
ATOM 2144 O O . ASN A 1 278 ? -18.134 5.839 -2.206 1.00 95.00 278 ASN A O 1
ATOM 2148 N N . LYS A 1 279 ? -17.679 7.590 -3.550 1.00 94.19 279 LYS A N 1
ATOM 2149 C CA . LYS A 1 279 ? -18.208 8.678 -2.696 1.00 94.19 279 LYS A CA 1
ATOM 2150 C C . LYS A 1 279 ? -19.611 8.418 -2.135 1.00 94.19 279 LYS A C 1
ATOM 2152 O O . LYS A 1 279 ? -19.822 8.490 -0.919 1.00 94.19 279 LYS A O 1
ATOM 2157 N N . ASN A 1 280 ? -20.584 8.105 -2.989 1.00 93.69 280 ASN A N 1
ATOM 2158 C CA . ASN A 1 280 ? -21.972 7.844 -2.596 1.00 93.69 280 ASN A CA 1
ATOM 2159 C C . ASN A 1 280 ? -22.079 6.534 -1.807 1.00 93.69 280 ASN A C 1
ATOM 2161 O O . ASN A 1 280 ? -22.793 6.461 -0.803 1.00 93.69 280 ASN A O 1
ATOM 2165 N N . TYR A 1 281 ? -21.330 5.512 -2.229 1.00 93.38 281 TYR A N 1
ATOM 2166 C CA . TYR A 1 281 ? -21.256 4.212 -1.562 1.00 93.38 281 TYR A CA 1
ATOM 2167 C C . TYR A 1 281 ? -20.737 4.323 -0.116 1.00 93.38 281 TYR A C 1
ATOM 2169 O O . TYR A 1 281 ? -21.301 3.689 0.787 1.00 93.38 281 TYR A O 1
ATOM 2177 N N . PHE A 1 282 ? -19.696 5.138 0.097 1.00 94.19 282 PHE A N 1
ATOM 2178 C CA . PHE A 1 282 ? -19.143 5.482 1.407 1.00 94.19 282 PHE A CA 1
ATOM 2179 C C . PHE A 1 282 ? -20.154 6.279 2.238 1.00 94.19 282 PHE A C 1
ATOM 2181 O O . PHE A 1 282 ? -20.534 5.851 3.331 1.00 94.19 282 PHE A O 1
ATOM 2188 N N . THR A 1 283 ? -20.649 7.395 1.691 1.00 92.69 283 THR A N 1
ATOM 2189 C CA . THR A 1 283 ? -21.541 8.333 2.392 1.00 92.69 283 THR A CA 1
ATOM 2190 C C . THR A 1 283 ? -22.798 7.621 2.894 1.00 92.69 283 THR A C 1
ATOM 2192 O O . THR A 1 283 ? -23.156 7.743 4.063 1.00 92.69 283 THR A O 1
ATOM 2195 N N . ALA A 1 284 ? -23.424 6.785 2.059 1.00 91.44 284 ALA A N 1
ATOM 2196 C CA . ALA A 1 284 ? -24.607 6.008 2.429 1.00 91.44 284 ALA A CA 1
ATOM 2197 C C . ALA A 1 284 ? -24.368 5.020 3.591 1.00 91.44 284 ALA A C 1
ATOM 2199 O O . ALA A 1 284 ? -25.306 4.695 4.319 1.00 91.44 284 ALA A O 1
ATOM 2200 N N . ARG A 1 285 ? -23.129 4.544 3.781 1.00 91.31 285 ARG A N 1
ATOM 2201 C CA . ARG A 1 285 ? -22.746 3.611 4.857 1.00 91.31 285 ARG A CA 1
ATOM 2202 C C . ARG A 1 285 ? -22.305 4.313 6.133 1.00 91.31 285 ARG A C 1
ATOM 2204 O O . ARG A 1 285 ? -22.576 3.800 7.215 1.00 91.31 285 ARG A O 1
ATOM 2211 N N . VAL A 1 286 ? -21.638 5.460 6.018 1.00 91.44 286 VAL A N 1
ATOM 2212 C CA . VAL A 1 286 ? -21.105 6.200 7.169 1.00 91.44 286 VAL A CA 1
ATOM 2213 C C . VAL A 1 286 ? -22.156 7.127 7.797 1.00 91.44 286 VAL A C 1
ATOM 2215 O O . VAL A 1 286 ? -22.167 7.293 9.018 1.00 91.44 286 VAL A O 1
ATOM 2218 N N . LYS A 1 287 ? -23.103 7.660 7.005 1.00 90.50 287 LYS A N 1
ATOM 2219 C CA . LYS A 1 287 ? -24.121 8.616 7.479 1.00 90.50 287 LYS A CA 1
ATOM 2220 C C . LYS A 1 287 ? -24.903 8.147 8.721 1.00 90.50 287 LYS A C 1
ATOM 2222 O O . LYS A 1 287 ? -25.007 8.949 9.642 1.00 90.50 287 LYS A O 1
ATOM 2227 N N . PRO A 1 288 ? -25.387 6.892 8.846 1.00 91.25 288 PRO A N 1
ATOM 2228 C CA . PRO A 1 288 ? -26.114 6.454 10.047 1.00 91.25 288 PRO A CA 1
ATOM 2229 C C . PRO A 1 288 ? -25.287 6.488 11.344 1.00 91.25 288 PRO A C 1
ATOM 2231 O O . PRO A 1 288 ? -25.853 6.486 12.434 1.00 91.25 288 PRO A O 1
ATOM 2234 N N . PHE A 1 289 ? -23.955 6.507 11.241 1.00 91.31 289 PHE A N 1
ATOM 2235 C CA . PHE A 1 289 ? -23.042 6.612 12.379 1.00 91.31 289 PHE A CA 1
ATOM 2236 C C . PHE A 1 289 ? -22.697 8.076 12.682 1.00 91.31 289 PHE A C 1
ATOM 2238 O O . PHE A 1 289 ? -22.668 8.449 13.853 1.00 91.31 289 PHE A O 1
ATOM 2245 N N . VAL A 1 290 ? -22.536 8.912 11.648 1.00 92.25 290 VAL A N 1
ATOM 2246 C CA . VAL A 1 290 ? -22.414 10.379 11.770 1.00 92.25 290 VAL A CA 1
ATOM 2247 C C . VAL A 1 290 ? -23.673 10.979 12.405 1.00 92.25 290 VAL A C 1
ATOM 2249 O O . VAL A 1 290 ? -23.573 11.694 13.397 1.00 92.25 290 VAL A O 1
ATOM 2252 N N . ASP A 1 291 ? -24.860 10.607 11.915 1.00 92.62 291 ASP A N 1
ATOM 2253 C CA . ASP A 1 291 ? -26.166 11.020 12.457 1.00 92.62 291 ASP A CA 1
ATOM 2254 C C . ASP A 1 291 ? -26.359 10.595 13.926 1.00 92.62 291 ASP A C 1
ATOM 2256 O O . ASP A 1 291 ? -27.120 11.219 14.662 1.00 92.62 291 ASP A O 1
ATOM 2260 N N . ALA A 1 292 ? -25.671 9.532 14.358 1.00 91.44 292 ALA A N 1
ATOM 2261 C CA . ALA A 1 292 ? -25.683 9.028 15.731 1.00 91.44 292 ALA A CA 1
ATOM 2262 C C . ALA A 1 292 ? -24.538 9.582 16.609 1.00 91.44 292 ALA A C 1
ATOM 2264 O O . ALA A 1 292 ? -24.428 9.192 17.773 1.00 91.44 292 ALA A O 1
ATOM 2265 N N . GLY A 1 293 ? -23.677 10.453 16.073 1.00 92.38 293 GLY A N 1
ATOM 2266 C CA . GLY A 1 293 ? -22.571 11.074 16.807 1.00 92.38 293 GLY A CA 1
ATOM 2267 C C . GLY A 1 293 ? -21.374 10.160 17.096 1.00 92.38 293 GLY A C 1
ATOM 2268 O O . GLY A 1 293 ? -20.688 10.387 18.086 1.00 92.38 293 GLY A O 1
ATOM 2269 N N . SER A 1 294 ? -21.119 9.134 16.273 1.00 93.62 294 SER A N 1
ATOM 2270 C CA . SER A 1 294 ? -19.904 8.301 16.360 1.00 93.62 294 SER A CA 1
ATOM 2271 C C . SER A 1 294 ? -18.645 9.157 16.157 1.00 93.62 294 SER A C 1
ATOM 2273 O O . SER A 1 294 ? -18.484 9.714 15.066 1.00 93.62 294 SER A O 1
ATOM 2275 N N . PRO A 1 295 ? -17.727 9.239 17.142 1.00 94.69 295 PRO A N 1
ATOM 2276 C CA . PRO A 1 295 ? -16.475 9.979 16.997 1.00 94.69 295 PRO A CA 1
ATOM 2277 C C . PRO A 1 295 ? -15.654 9.529 15.785 1.00 94.69 295 PRO A C 1
ATOM 2279 O O . PRO A 1 295 ? -15.17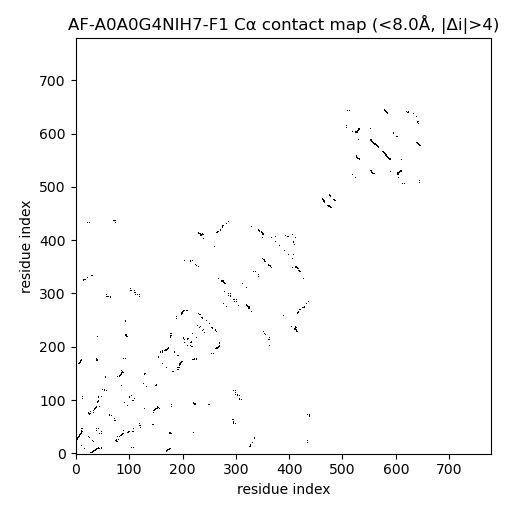5 10.371 15.026 1.00 94.69 295 PRO A O 1
ATOM 2282 N N . LEU A 1 296 ? -15.554 8.214 15.546 1.00 94.12 296 LEU A N 1
ATOM 2283 C CA . LEU A 1 296 ? -14.815 7.690 14.396 1.00 94.12 296 LEU A CA 1
ATOM 2284 C C . LEU A 1 296 ? -15.511 8.012 13.072 1.00 94.12 296 LEU A C 1
ATOM 2286 O O . LEU A 1 296 ? -14.847 8.427 12.125 1.00 94.12 296 LEU A O 1
ATOM 2290 N N . ALA A 1 297 ? -16.833 7.843 12.982 1.00 93.94 297 ALA A N 1
ATOM 2291 C CA . ALA A 1 297 ? -17.547 8.114 11.739 1.00 93.94 297 ALA A CA 1
ATOM 2292 C C . ALA A 1 297 ? -17.535 9.602 11.380 1.00 93.94 297 ALA A C 1
ATOM 2294 O O . ALA A 1 297 ? -17.426 9.920 10.203 1.00 93.94 297 ALA A O 1
ATOM 2295 N N . VAL A 1 298 ? -17.615 10.505 12.365 1.00 94.56 298 VAL A N 1
ATOM 2296 C CA . VAL A 1 298 ? -17.479 11.954 12.147 1.00 94.56 298 VAL A CA 1
ATOM 2297 C C . VAL A 1 298 ? -16.084 12.285 11.606 1.00 94.56 298 VAL A C 1
ATOM 2299 O O . VAL A 1 298 ? -15.981 12.919 10.557 1.00 94.56 298 VAL A O 1
ATOM 2302 N N . TRP A 1 299 ? -15.028 11.791 12.262 1.00 94.62 299 TRP A N 1
ATOM 2303 C CA . TRP A 1 299 ? -13.633 12.017 11.865 1.00 94.62 299 TRP A CA 1
ATOM 2304 C C . TRP A 1 299 ? -13.331 11.491 10.452 1.00 94.62 299 TRP A C 1
ATOM 2306 O O . TRP A 1 299 ? -12.873 12.240 9.590 1.00 94.62 299 TRP A O 1
ATOM 2316 N N . VAL A 1 300 ? -13.680 10.228 10.180 1.00 94.62 300 VAL A N 1
ATOM 2317 C CA . VAL A 1 300 ? -13.470 9.573 8.876 1.00 94.62 300 VAL A CA 1
ATOM 2318 C C . VAL A 1 300 ? -14.343 10.189 7.780 1.00 94.62 300 VAL A C 1
ATOM 2320 O O . VAL A 1 300 ? -13.898 10.324 6.641 1.00 94.62 300 VAL A O 1
ATOM 2323 N N . ASN A 1 301 ? -15.570 10.621 8.095 1.00 94.81 301 ASN A N 1
ATOM 2324 C CA . ASN A 1 301 ? -16.413 11.331 7.134 1.00 94.81 301 ASN A CA 1
ATOM 2325 C C . ASN A 1 301 ? -15.808 12.678 6.725 1.00 94.81 301 ASN A C 1
ATOM 2327 O O . ASN A 1 301 ? -15.934 13.036 5.556 1.00 94.81 301 ASN A O 1
ATOM 2331 N N . HIS A 1 302 ? -15.165 13.413 7.639 1.00 94.31 302 HIS A N 1
ATOM 2332 C CA . HIS A 1 302 ? -14.546 14.705 7.324 1.00 94.31 302 HIS A CA 1
ATOM 2333 C C . HIS A 1 302 ? -13.446 14.560 6.269 1.00 94.31 302 HIS A C 1
ATOM 2335 O O . HIS A 1 302 ? -13.587 15.079 5.158 1.00 94.31 302 HIS A O 1
ATOM 2341 N N . PHE A 1 303 ? -12.383 13.805 6.572 1.00 94.12 303 PHE A N 1
ATOM 2342 C CA . PHE A 1 303 ? -11.221 13.750 5.682 1.00 94.12 303 PHE A CA 1
ATOM 2343 C C . PHE A 1 303 ? -11.513 13.023 4.362 1.00 94.12 303 PHE A C 1
ATOM 2345 O O . PHE A 1 303 ? -11.033 13.453 3.311 1.00 94.12 303 PHE A O 1
ATOM 2352 N N . LEU A 1 304 ? -12.376 11.996 4.361 1.00 94.62 304 LEU A N 1
ATOM 2353 C CA . LEU A 1 304 ? -12.807 11.362 3.112 1.00 94.62 304 LEU A CA 1
ATOM 2354 C C . LEU A 1 304 ? -13.733 12.256 2.285 1.00 94.62 304 LEU A C 1
ATOM 2356 O O . LEU A 1 304 ? -13.588 12.285 1.068 1.00 94.62 304 LEU A O 1
ATOM 2360 N N . SER A 1 305 ? -14.623 13.052 2.893 1.00 93.88 305 SER A N 1
ATOM 2361 C CA . SER A 1 305 ? -15.412 14.038 2.132 1.00 93.88 305 SER A CA 1
ATOM 2362 C C . SER A 1 305 ? -14.515 15.086 1.472 1.00 93.88 305 SER A C 1
ATOM 2364 O O . SER A 1 305 ? -14.744 15.436 0.314 1.00 93.88 305 SER A O 1
ATOM 2366 N N . GLY A 1 306 ? -13.469 15.542 2.172 1.00 91.31 306 GLY A N 1
ATOM 2367 C CA . GLY A 1 306 ? -12.414 16.379 1.598 1.00 91.31 306 GLY A CA 1
ATOM 2368 C C . GLY A 1 306 ? -11.747 15.706 0.396 1.00 91.31 306 GLY A C 1
ATOM 2369 O O . GLY A 1 306 ? -11.771 16.255 -0.705 1.00 91.31 306 GLY A O 1
ATOM 2370 N N . THR A 1 307 ? -11.270 14.473 0.580 1.00 92.19 307 THR A N 1
ATOM 2371 C CA . THR A 1 307 ? -10.579 13.683 -0.455 1.00 92.19 307 THR A CA 1
ATOM 2372 C C . THR A 1 307 ? -11.461 13.442 -1.684 1.00 92.19 307 THR A C 1
ATOM 2374 O O . THR A 1 307 ? -11.032 13.657 -2.816 1.00 92.19 307 THR A O 1
ATOM 2377 N N . PHE A 1 308 ? -12.739 13.101 -1.499 1.00 94.25 308 PHE A N 1
ATOM 2378 C CA . PHE A 1 308 ? -13.683 12.953 -2.608 1.00 94.25 308 PHE A CA 1
ATOM 2379 C C . PHE A 1 308 ? -13.963 14.261 -3.345 1.00 94.25 308 PHE A C 1
ATOM 2381 O O . PHE A 1 308 ? -14.261 14.219 -4.533 1.00 94.25 308 PHE A O 1
ATOM 2388 N N . ASN A 1 309 ? -13.907 15.415 -2.676 1.00 91.38 309 ASN A N 1
ATOM 2389 C CA . ASN A 1 309 ? -14.018 16.720 -3.333 1.00 91.38 309 ASN A CA 1
ATOM 2390 C C . ASN A 1 309 ? -12.707 17.102 -4.045 1.00 91.38 309 ASN A C 1
ATOM 2392 O O . ASN A 1 309 ? -12.743 17.751 -5.089 1.00 91.38 309 ASN A O 1
ATOM 2396 N N . LYS A 1 310 ? -11.553 16.658 -3.529 1.00 87.88 310 LYS A N 1
ATOM 2397 C CA . LYS A 1 310 ? -10.255 16.816 -4.189 1.00 87.88 310 LYS A CA 1
ATOM 2398 C C . LYS A 1 310 ? -10.187 16.016 -5.491 1.00 87.88 310 LYS A C 1
ATOM 2400 O O . LYS A 1 310 ? -9.832 16.592 -6.517 1.00 87.88 310 LYS A O 1
ATOM 2405 N N . ILE A 1 311 ? -10.575 14.741 -5.472 1.00 87.81 311 ILE A N 1
ATOM 2406 C CA . ILE A 1 311 ? -10.618 13.864 -6.656 1.00 87.81 311 ILE A CA 1
ATOM 2407 C C . ILE A 1 311 ? -11.567 14.436 -7.722 1.00 87.81 311 ILE A C 1
ATOM 2409 O O . ILE A 1 311 ? -11.176 14.573 -8.879 1.00 87.81 311 ILE A O 1
ATOM 2413 N N . ASP A 1 312 ? -12.765 14.871 -7.318 1.00 89.31 312 ASP A N 1
ATOM 2414 C CA . ASP A 1 312 ? -13.745 15.571 -8.169 1.00 89.31 312 ASP A CA 1
ATOM 2415 C C . ASP A 1 312 ? -13.120 16.801 -8.864 1.00 89.31 312 ASP A C 1
ATOM 2417 O O . ASP A 1 312 ? -13.229 16.968 -10.077 1.00 89.31 312 ASP A O 1
ATOM 2421 N N . SER A 1 313 ? -12.356 17.612 -8.115 1.00 88.75 313 SER A N 1
ATOM 2422 C CA . SER A 1 313 ? -11.660 18.799 -8.641 1.00 88.75 313 SER A CA 1
ATOM 2423 C C . SER A 1 313 ? -10.465 18.509 -9.562 1.00 88.75 313 SER A C 1
ATOM 2425 O O . SER A 1 313 ? -10.016 19.416 -10.263 1.00 88.75 313 SER A O 1
ATOM 2427 N N . LEU A 1 314 ? -9.934 17.281 -9.547 1.00 83.62 314 LEU A N 1
ATOM 2428 C CA . LEU A 1 314 ? -8.799 16.851 -10.371 1.00 83.62 314 LEU A CA 1
ATOM 2429 C C . LEU A 1 314 ? -9.246 16.185 -11.672 1.00 83.62 314 LEU A C 1
ATOM 2431 O O . LEU A 1 314 ? -8.679 16.466 -12.725 1.00 83.62 314 LEU A O 1
ATOM 2435 N N . VAL A 1 315 ? -10.240 15.297 -11.590 1.00 82.75 315 VAL A N 1
ATOM 2436 C CA . VAL A 1 315 ? -10.708 14.503 -12.733 1.00 82.75 315 VAL A CA 1
ATOM 2437 C C . VAL A 1 315 ? -11.757 15.275 -13.538 1.00 82.75 315 VAL A C 1
ATOM 2439 O O . VAL A 1 315 ? -11.646 15.357 -14.759 1.00 82.75 315 VAL A O 1
ATOM 2442 N N . GLY A 1 316 ? -12.750 15.878 -12.869 1.00 73.25 316 GLY A N 1
ATOM 2443 C CA . GLY A 1 316 ? -13.728 16.791 -13.478 1.00 73.25 316 GLY A CA 1
ATOM 2444 C C . GLY A 1 316 ? -14.568 16.230 -14.637 1.00 73.25 316 GLY A C 1
ATOM 2445 O O . GLY A 1 316 ? -15.174 17.009 -15.374 1.00 73.25 316 GLY A O 1
ATOM 2446 N N . ASP A 1 317 ? -14.603 14.910 -14.832 1.00 76.81 317 ASP A N 1
ATOM 2447 C CA . ASP A 1 317 ? -15.193 14.250 -16.007 1.00 76.81 317 ASP A CA 1
ATOM 2448 C C . ASP A 1 317 ? -16.712 14.007 -15.901 1.00 76.81 317 ASP A C 1
ATOM 2450 O O . ASP A 1 317 ? -17.366 13.692 -16.898 1.00 76.81 317 ASP A O 1
ATOM 2454 N N . GLY A 1 318 ? -17.280 14.192 -14.705 1.00 72.50 318 GLY A N 1
ATOM 2455 C CA . GLY A 1 318 ? -18.696 13.985 -14.398 1.00 72.50 318 GLY A CA 1
ATOM 2456 C C . GLY A 1 318 ? -19.058 12.579 -13.905 1.00 72.50 318 GLY A C 1
ATOM 2457 O O . GLY A 1 318 ? -20.247 12.305 -13.729 1.00 72.50 318 GLY A O 1
ATOM 2458 N N . ASN A 1 319 ? -18.080 11.697 -13.675 1.00 81.38 319 ASN A N 1
ATOM 2459 C CA . ASN A 1 319 ? -18.289 10.414 -13.002 1.00 81.38 319 ASN A CA 1
ATOM 2460 C C . ASN A 1 319 ? -18.342 10.573 -11.467 1.00 81.38 319 ASN A C 1
ATOM 2462 O O . ASN A 1 319 ? -18.091 11.644 -10.917 1.00 81.38 319 ASN A O 1
ATOM 2466 N N . GLU A 1 320 ? -18.703 9.505 -10.746 1.00 87.50 320 GLU A N 1
ATOM 2467 C CA . GLU A 1 320 ? -18.652 9.503 -9.278 1.00 87.50 320 GLU A CA 1
ATOM 2468 C C . GLU A 1 320 ? -17.190 9.436 -8.791 1.00 87.50 320 GLU A C 1
ATOM 2470 O O . GLU A 1 320 ? -16.478 8.515 -9.192 1.00 87.50 320 GLU A O 1
ATOM 2475 N N . PRO A 1 321 ? -16.733 10.340 -7.898 1.00 88.25 321 PRO A N 1
ATOM 2476 C CA . PRO A 1 321 ? -15.387 10.261 -7.338 1.00 88.25 321 PRO A CA 1
ATOM 2477 C C . PRO A 1 321 ? -15.169 8.963 -6.547 1.00 88.25 321 PRO A C 1
ATOM 2479 O O . PRO A 1 321 ? -15.886 8.685 -5.580 1.00 88.25 321 PRO A O 1
ATOM 2482 N N . GLY A 1 322 ? -14.154 8.196 -6.940 1.00 91.31 322 GLY A N 1
ATOM 2483 C CA . GLY A 1 322 ? -13.684 7.000 -6.244 1.00 91.31 322 GLY A CA 1
ATOM 2484 C C . GLY A 1 322 ? -12.272 7.197 -5.704 1.00 91.31 322 GLY A C 1
ATOM 2485 O O . GLY A 1 322 ? -11.413 7.718 -6.410 1.00 91.31 322 GLY A O 1
ATOM 2486 N N . LEU A 1 323 ? -12.041 6.787 -4.457 1.00 93.88 323 LEU A N 1
ATOM 2487 C CA . LEU A 1 323 ? -10.724 6.771 -3.823 1.00 93.88 323 LEU A CA 1
ATOM 2488 C C . LEU A 1 323 ? -10.096 5.385 -3.993 1.00 93.88 323 LEU A C 1
ATOM 2490 O O . LEU A 1 323 ? -10.661 4.398 -3.521 1.00 93.88 323 LEU A O 1
ATOM 2494 N N . SER A 1 324 ? -8.947 5.317 -4.659 1.00 94.88 324 SER A N 1
ATOM 2495 C CA . SER A 1 324 ? -8.137 4.105 -4.799 1.00 94.88 324 SER A CA 1
ATOM 2496 C C . SER A 1 324 ? -7.586 3.664 -3.444 1.00 94.88 324 SER A C 1
ATOM 2498 O O . SER A 1 324 ? -6.765 4.360 -2.861 1.00 94.88 324 SER A O 1
ATOM 2500 N N . LEU A 1 325 ? -8.005 2.500 -2.943 1.00 93.44 325 LEU A N 1
ATOM 2501 C CA . LEU A 1 325 ? -7.596 1.994 -1.628 1.00 93.44 325 LEU A CA 1
ATOM 2502 C C . LEU A 1 325 ? -6.185 1.376 -1.662 1.00 93.44 325 LEU A C 1
ATOM 2504 O O . LEU A 1 325 ? -6.031 0.165 -1.488 1.00 93.44 325 LEU A O 1
ATOM 2508 N N . HIS A 1 326 ? -5.167 2.211 -1.885 1.00 97.00 326 HIS A N 1
ATOM 2509 C CA . HIS A 1 326 ? -3.767 1.819 -2.066 1.00 97.00 326 HIS A CA 1
ATOM 2510 C C . HIS A 1 326 ? -3.211 1.008 -0.884 1.00 97.00 326 HIS A C 1
ATOM 2512 O O . HIS A 1 326 ? -3.006 -0.206 -0.987 1.00 97.00 326 HIS A O 1
ATOM 2518 N N . ASP A 1 327 ? -3.027 1.657 0.258 1.00 98.00 327 ASP A N 1
ATOM 2519 C CA . ASP A 1 327 ? -2.399 1.073 1.447 1.00 98.00 327 ASP A CA 1
ATOM 2520 C C . ASP A 1 327 ? -3.248 -0.015 2.116 1.00 98.00 327 ASP A C 1
ATOM 2522 O O . ASP A 1 327 ? -2.705 -1.078 2.458 1.00 98.00 327 ASP A O 1
ATOM 2526 N N . PRO A 1 328 ? -4.587 0.148 2.240 1.00 97.81 328 PRO A N 1
ATOM 2527 C CA . PRO A 1 328 ? -5.445 -0.874 2.826 1.00 97.81 328 PRO A CA 1
ATOM 2528 C C . PRO A 1 328 ? -5.382 -2.218 2.084 1.00 97.81 328 PRO A C 1
ATOM 2530 O O . PRO A 1 328 ? -5.626 -3.258 2.704 1.00 97.81 328 PRO A O 1
ATOM 2533 N N . LEU A 1 329 ? -5.038 -2.235 0.788 1.00 97.56 329 LEU A N 1
ATOM 2534 C CA . LEU A 1 329 ? -4.931 -3.468 0.003 1.00 97.56 329 LEU A CA 1
ATOM 2535 C C . LEU A 1 329 ? -3.828 -4.401 0.532 1.00 97.56 329 LEU A C 1
ATOM 2537 O O . LEU A 1 329 ? -4.021 -5.619 0.578 1.00 97.56 329 LEU A O 1
ATOM 2541 N N . THR A 1 330 ? -2.701 -3.843 0.989 1.00 97.69 330 THR A N 1
ATOM 2542 C CA . THR A 1 330 ? -1.589 -4.623 1.565 1.00 97.69 330 THR A CA 1
ATOM 2543 C C . THR A 1 330 ? -1.999 -5.297 2.876 1.00 97.69 330 THR A C 1
ATOM 2545 O O . THR A 1 330 ? -1.718 -6.477 3.095 1.00 97.69 330 THR A O 1
ATOM 2548 N N . ILE A 1 331 ? -2.756 -4.581 3.713 1.00 97.88 331 ILE A N 1
ATOM 2549 C CA . ILE A 1 331 ? -3.336 -5.092 4.956 1.00 97.88 331 ILE A CA 1
ATOM 2550 C C . ILE A 1 331 ? -4.384 -6.169 4.649 1.00 97.88 331 ILE A C 1
ATOM 2552 O O . ILE A 1 331 ? -4.410 -7.211 5.305 1.00 97.88 331 ILE A O 1
ATOM 2556 N N . TRP A 1 332 ? -5.215 -5.981 3.618 1.00 97.00 332 TRP A N 1
ATOM 2557 C CA . TRP A 1 332 ? -6.178 -7.000 3.194 1.00 97.00 332 TRP A CA 1
ATOM 2558 C C . TRP A 1 332 ? -5.496 -8.287 2.733 1.00 97.00 332 TRP A C 1
ATOM 2560 O O . TRP A 1 332 ? -5.933 -9.369 3.132 1.00 97.00 332 TRP A O 1
ATOM 2570 N N . TYR A 1 333 ? -4.401 -8.190 1.975 1.00 97.19 333 TYR A N 1
ATOM 2571 C CA . TYR A 1 333 ? -3.553 -9.339 1.660 1.00 97.19 333 TYR A CA 1
ATOM 2572 C C . TYR A 1 333 ? -2.966 -9.965 2.931 1.00 97.19 333 TYR A C 1
ATOM 2574 O O . TYR A 1 333 ? -3.083 -11.172 3.111 1.00 97.19 333 TYR A O 1
ATOM 2582 N N . ALA A 1 334 ? -2.411 -9.175 3.856 1.00 96.12 334 ALA A N 1
ATOM 2583 C CA . ALA A 1 334 ? -1.830 -9.691 5.098 1.00 96.12 334 ALA A CA 1
ATOM 2584 C C . ALA A 1 334 ? -2.842 -10.461 5.973 1.00 96.12 334 ALA A C 1
ATOM 2586 O O . ALA A 1 334 ? -2.454 -11.418 6.644 1.00 96.12 334 ALA A O 1
ATOM 2587 N N . ILE A 1 335 ? -4.126 -10.084 5.932 1.00 94.12 335 ILE A N 1
ATOM 2588 C CA . ILE A 1 335 ? -5.235 -10.800 6.588 1.00 94.12 335 ILE A CA 1
ATOM 2589 C C . ILE A 1 335 ? -5.682 -12.035 5.780 1.00 94.12 335 ILE A C 1
ATOM 2591 O O . ILE A 1 335 ? -6.020 -13.067 6.355 1.00 94.12 335 ILE A O 1
ATOM 2595 N N . THR A 1 336 ? -5.721 -11.941 4.446 1.00 93.81 336 THR A N 1
ATOM 2596 C CA . THR A 1 336 ? -6.344 -12.944 3.556 1.00 93.81 336 THR A CA 1
ATOM 2597 C C . THR A 1 336 ? -5.347 -13.713 2.682 1.00 93.81 336 THR A C 1
ATOM 2599 O O . THR A 1 336 ? -5.727 -14.267 1.654 1.00 93.81 336 THR A O 1
ATOM 2602 N N . GLN A 1 337 ? -4.078 -13.796 3.095 1.00 89.31 337 GLN A N 1
ATOM 2603 C CA . GLN A 1 337 ? -2.960 -14.354 2.316 1.00 89.31 337 GLN A CA 1
ATOM 2604 C C . GLN A 1 337 ? -3.187 -15.800 1.828 1.00 89.31 337 GLN A C 1
ATOM 2606 O O . GLN A 1 337 ? -2.613 -16.220 0.825 1.00 89.31 337 GLN A O 1
ATOM 2611 N N . SER A 1 338 ? -4.032 -16.567 2.521 1.00 88.94 338 SER A N 1
ATOM 2612 C CA . SER A 1 338 ? -4.420 -17.935 2.157 1.00 88.94 338 SER A CA 1
ATOM 2613 C C . SER A 1 338 ? -5.520 -18.028 1.087 1.00 88.94 338 SER A C 1
ATOM 2615 O O . SER A 1 338 ? -5.804 -19.129 0.610 1.00 88.94 338 SER A O 1
ATOM 2617 N N . ASP A 1 339 ? -6.147 -16.917 0.685 1.00 92.00 339 ASP A N 1
ATOM 2618 C CA . ASP A 1 339 ? -7.157 -16.909 -0.374 1.00 92.00 339 ASP A CA 1
ATOM 2619 C C . ASP A 1 339 ? -6.497 -17.120 -1.742 1.00 92.00 339 ASP A C 1
ATOM 2621 O O . ASP A 1 339 ? -5.811 -16.250 -2.280 1.00 92.00 339 ASP A O 1
ATOM 2625 N N . ALA A 1 340 ? -6.755 -18.285 -2.337 1.00 93.44 340 ALA A N 1
ATOM 2626 C CA . ALA A 1 340 ? -6.178 -18.699 -3.610 1.00 93.44 340 ALA A CA 1
ATOM 2627 C C . ALA A 1 340 ? -6.563 -17.811 -4.815 1.00 93.44 340 ALA A C 1
ATOM 2629 O O . ALA A 1 340 ? -6.092 -18.080 -5.924 1.00 93.44 340 ALA A O 1
ATOM 2630 N N . ARG A 1 341 ? -7.407 -16.783 -4.646 1.00 95.31 341 ARG A N 1
ATOM 2631 C CA . ARG A 1 341 ? -7.669 -15.746 -5.658 1.00 95.31 341 ARG A CA 1
ATOM 2632 C C . ARG A 1 341 ? -6.568 -14.691 -5.744 1.00 95.31 341 ARG A C 1
ATOM 2634 O O . ARG A 1 341 ? -6.405 -14.124 -6.821 1.00 95.31 341 ARG A O 1
ATOM 2641 N N . TRP A 1 342 ? -5.787 -14.465 -4.683 1.00 96.12 342 TRP A N 1
ATOM 2642 C CA . TRP A 1 342 ? -4.558 -13.679 -4.800 1.00 96.12 342 TRP A CA 1
ATOM 2643 C C . TRP A 1 342 ? -3.619 -14.352 -5.809 1.00 96.12 342 TRP A C 1
ATOM 2645 O O . TRP A 1 342 ? -3.343 -15.553 -5.711 1.00 96.12 342 TRP A O 1
ATOM 2655 N N . LYS A 1 343 ? -3.134 -13.589 -6.794 1.00 97.00 343 LYS A N 1
ATOM 2656 C CA . LYS A 1 343 ? -2.141 -14.054 -7.772 1.00 97.00 343 LYS A CA 1
ATOM 2657 C C . LYS A 1 343 ? -0.953 -13.114 -7.803 1.00 97.00 343 LYS A C 1
ATOM 2659 O O . LYS A 1 343 ? -1.113 -11.936 -8.105 1.00 97.00 343 LYS A O 1
ATOM 2664 N N . GLY A 1 344 ? 0.224 -13.671 -7.539 1.00 95.50 344 GLY A N 1
ATOM 2665 C CA . GLY A 1 344 ? 1.485 -13.109 -8.003 1.00 95.50 344 GLY A CA 1
ATOM 2666 C C . GLY A 1 344 ? 1.712 -13.393 -9.489 1.00 95.50 344 GLY A C 1
ATOM 2667 O O . GLY A 1 344 ? 0.957 -14.143 -10.119 1.00 95.50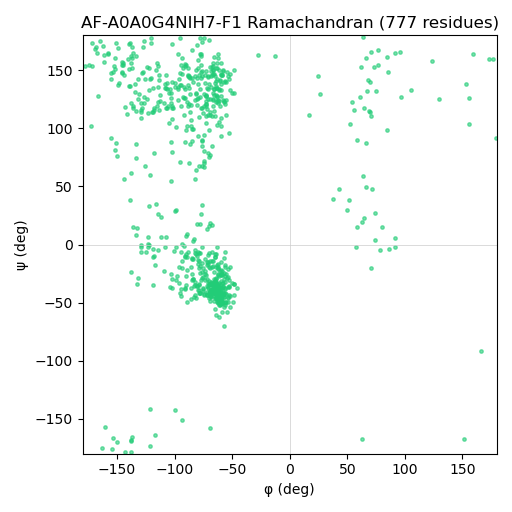 344 GLY A O 1
ATOM 2668 N N . THR A 1 345 ? 2.774 -12.822 -10.042 1.00 91.94 345 THR A N 1
ATOM 2669 C CA . THR A 1 345 ? 3.284 -13.163 -11.372 1.00 91.94 345 THR A CA 1
ATOM 2670 C C . THR A 1 345 ? 3.719 -14.639 -11.449 1.00 91.94 345 THR A C 1
ATOM 2672 O O . THR A 1 345 ? 4.156 -15.201 -10.445 1.00 91.94 345 THR A O 1
ATOM 2675 N N . PRO A 1 346 ? 3.632 -15.309 -12.621 1.00 87.56 346 PRO A N 1
ATOM 2676 C CA . PRO A 1 346 ? 3.984 -16.735 -12.747 1.00 87.56 346 PRO A CA 1
ATOM 2677 C C . PRO A 1 346 ? 5.451 -17.069 -12.432 1.00 87.56 346 PRO A C 1
ATOM 2679 O O . PRO A 1 346 ? 5.781 -18.222 -12.168 1.00 87.56 346 PRO A O 1
ATOM 2682 N N . GLN A 1 347 ? 6.323 -16.063 -12.488 1.00 88.38 347 GLN A N 1
ATOM 2683 C CA . GLN A 1 347 ? 7.722 -16.093 -12.074 1.00 88.38 347 GLN A CA 1
ATOM 2684 C C . GLN A 1 347 ? 8.027 -14.797 -11.307 1.00 88.38 347 GLN A C 1
ATOM 2686 O O . GLN A 1 347 ? 7.306 -13.805 -11.453 1.00 88.38 347 GLN A O 1
ATOM 2691 N N . LEU A 1 348 ? 9.096 -14.795 -10.508 1.00 93.69 348 LEU A N 1
ATOM 2692 C CA . LEU A 1 348 ? 9.579 -13.587 -9.834 1.00 93.69 348 LEU A CA 1
ATOM 2693 C C . LEU A 1 348 ? 10.233 -12.647 -10.856 1.00 93.69 348 LEU A C 1
ATOM 2695 O O . LEU A 1 348 ? 11.105 -13.067 -11.618 1.00 93.69 348 LEU A O 1
ATOM 2699 N N . GLU A 1 349 ? 9.817 -11.384 -10.870 1.00 93.75 349 GLU A N 1
ATOM 2700 C CA . GLU A 1 349 ? 10.271 -10.391 -11.845 1.00 93.75 349 GLU A CA 1
ATOM 2701 C C . GLU A 1 349 ? 11.557 -9.682 -11.382 1.00 93.75 349 GLU A C 1
ATOM 2703 O O . GLU A 1 349 ? 11.738 -9.384 -10.197 1.00 93.75 349 GLU A O 1
ATOM 2708 N N . ASP A 1 350 ? 12.438 -9.378 -12.341 1.00 95.31 350 ASP A N 1
ATOM 2709 C CA . ASP A 1 350 ? 13.546 -8.435 -12.159 1.00 95.31 350 ASP A CA 1
ATOM 2710 C C . ASP A 1 350 ? 13.017 -7.019 -12.408 1.00 95.31 350 ASP A C 1
ATOM 2712 O O . ASP A 1 350 ? 12.995 -6.538 -13.542 1.00 95.31 350 ASP A O 1
ATOM 2716 N N . ILE A 1 351 ? 12.520 -6.395 -11.338 1.00 97.19 351 ILE A N 1
ATOM 2717 C CA . ILE A 1 351 ? 12.066 -5.004 -11.337 1.00 97.19 351 ILE A CA 1
ATOM 2718 C C . ILE A 1 351 ? 13.141 -4.155 -10.661 1.00 97.19 351 ILE A C 1
ATOM 2720 O O . ILE A 1 351 ? 13.493 -4.399 -9.504 1.00 97.19 351 ILE A O 1
ATOM 2724 N N . ARG A 1 352 ? 13.672 -3.164 -11.376 1.00 96.50 352 ARG A N 1
ATOM 2725 C CA . ARG A 1 352 ? 14.726 -2.255 -10.898 1.00 96.50 352 ARG A CA 1
ATOM 2726 C C . ARG A 1 352 ? 14.183 -0.833 -10.793 1.00 96.50 352 ARG A C 1
ATOM 2728 O O . ARG A 1 352 ? 13.238 -0.483 -11.492 1.00 96.50 352 ARG A O 1
ATOM 2735 N N . ILE A 1 353 ? 14.769 -0.021 -9.920 1.00 96.50 353 ILE A N 1
ATOM 2736 C CA . ILE A 1 353 ? 14.323 1.356 -9.677 1.00 96.50 353 ILE A CA 1
ATOM 2737 C C . ILE A 1 353 ? 15.272 2.316 -10.385 1.00 96.50 353 ILE A C 1
ATOM 2739 O O . ILE A 1 353 ? 16.480 2.267 -10.164 1.00 96.50 353 ILE A O 1
ATOM 2743 N N . GLU A 1 354 ? 14.731 3.202 -11.214 1.00 95.00 354 GLU A N 1
ATOM 2744 C CA . GLU A 1 354 ? 15.479 4.347 -11.734 1.00 95.00 354 GLU A CA 1
ATOM 2745 C C . GLU A 1 354 ? 15.585 5.420 -10.639 1.00 95.00 354 GLU A C 1
ATOM 2747 O O . GLU A 1 354 ? 14.573 5.958 -10.192 1.00 95.00 354 GLU A O 1
ATOM 2752 N N . THR A 1 355 ? 16.801 5.740 -10.192 1.00 92.50 355 THR A N 1
ATOM 2753 C CA . THR A 1 355 ? 17.053 6.707 -9.103 1.00 92.50 355 THR A CA 1
ATOM 2754 C C . THR A 1 355 ? 17.665 8.027 -9.586 1.00 92.50 355 THR A C 1
ATOM 2756 O O . THR A 1 355 ? 17.920 8.916 -8.782 1.00 92.50 355 THR A O 1
ATOM 2759 N N . SER A 1 356 ? 17.946 8.166 -10.885 1.00 88.69 356 SER A N 1
ATOM 2760 C CA . SER A 1 356 ? 18.826 9.214 -11.430 1.00 88.69 356 SER A CA 1
ATOM 2761 C C . SER A 1 356 ? 18.260 9.977 -12.632 1.00 88.69 356 SER A C 1
ATOM 2763 O O . SER A 1 356 ? 18.588 11.147 -12.839 1.00 88.69 356 SER A O 1
ATOM 2765 N N . GLY A 1 357 ? 17.409 9.337 -13.436 1.00 89.94 357 GLY A N 1
ATOM 2766 C CA . GLY A 1 357 ? 16.906 9.895 -14.687 1.00 89.94 357 GLY A CA 1
ATOM 2767 C C . GLY A 1 357 ? 16.001 11.113 -14.485 1.00 89.94 357 GLY A C 1
ATOM 2768 O O . GLY A 1 357 ? 14.969 11.026 -13.826 1.00 89.94 357 GLY A O 1
ATOM 2769 N N . GLN A 1 358 ? 16.341 12.240 -15.123 1.00 89.06 358 GLN A N 1
ATOM 2770 C CA . GLN A 1 358 ? 15.652 13.539 -14.990 1.00 89.06 358 GLN A CA 1
ATOM 2771 C C . GLN A 1 358 ? 14.115 13.472 -15.115 1.00 89.06 358 GLN A C 1
ATOM 2773 O O . GLN A 1 358 ? 13.414 14.245 -14.468 1.00 89.06 358 GLN A O 1
ATOM 2778 N N . TRP A 1 359 ? 13.603 12.571 -15.957 1.00 93.44 359 TRP A N 1
ATOM 2779 C CA . TRP A 1 359 ? 12.171 12.404 -16.243 1.00 93.44 359 TRP A CA 1
ATOM 2780 C C . TRP A 1 359 ? 11.608 11.056 -15.771 1.00 93.44 359 TRP A C 1
ATOM 2782 O O . TRP A 1 359 ? 10.414 10.811 -15.908 1.00 93.44 359 TRP A O 1
ATOM 2792 N N . THR A 1 360 ? 12.473 10.172 -15.269 1.00 95.50 360 THR A N 1
ATOM 2793 C CA . THR A 1 360 ? 12.186 8.751 -15.019 1.00 95.50 360 THR A CA 1
ATOM 2794 C C . THR A 1 360 ? 12.555 8.291 -13.609 1.00 95.50 360 THR A C 1
ATOM 2796 O O . THR A 1 360 ? 12.271 7.147 -13.266 1.00 95.50 360 THR A O 1
ATOM 2799 N N . ARG A 1 361 ? 13.133 9.158 -12.764 1.00 93.56 361 ARG A N 1
ATOM 2800 C CA . ARG A 1 361 ? 13.339 8.905 -11.329 1.00 93.56 361 ARG A CA 1
ATOM 2801 C C . ARG A 1 361 ? 12.039 8.384 -10.701 1.00 93.56 361 ARG A C 1
ATOM 2803 O O . ARG A 1 361 ? 10.981 8.971 -10.907 1.00 93.56 361 ARG A O 1
ATOM 2810 N N . GLY A 1 362 ? 12.129 7.283 -9.958 1.00 95.19 362 GLY A N 1
ATOM 2811 C CA . GLY A 1 362 ? 11.016 6.559 -9.335 1.00 95.19 362 GLY A CA 1
ATOM 2812 C C . GLY A 1 362 ? 10.324 5.524 -10.233 1.00 95.19 362 GLY A C 1
ATOM 2813 O O . GLY A 1 362 ? 9.452 4.796 -9.759 1.00 95.19 362 GLY A O 1
ATOM 2814 N N . MET A 1 363 ? 10.705 5.408 -11.509 1.00 97.94 363 MET A N 1
ATOM 2815 C CA . MET A 1 363 ? 10.141 4.402 -12.411 1.00 97.94 363 MET A CA 1
ATOM 2816 C C . MET A 1 363 ? 10.568 2.984 -12.015 1.00 97.94 363 MET A C 1
ATOM 2818 O O . MET A 1 363 ? 11.746 2.712 -11.772 1.00 97.94 363 MET A O 1
ATOM 2822 N N . HIS A 1 364 ? 9.602 2.063 -12.019 1.00 97.94 364 HIS A N 1
ATOM 2823 C CA . HIS A 1 364 ? 9.840 0.627 -11.910 1.00 97.94 364 HIS A CA 1
ATOM 2824 C C . HIS A 1 364 ? 10.152 0.038 -13.296 1.00 97.94 364 HIS A C 1
ATOM 2826 O O . HIS A 1 364 ? 9.265 -0.225 -14.109 1.00 97.94 364 HIS A O 1
ATOM 2832 N N . VAL A 1 365 ? 11.437 -0.159 -13.578 1.00 96.62 365 VAL A N 1
ATOM 2833 C CA . VAL A 1 365 ? 11.953 -0.634 -14.865 1.00 96.62 365 VAL A CA 1
ATOM 2834 C C . VAL A 1 365 ? 11.965 -2.163 -14.907 1.00 96.62 365 VAL A C 1
ATOM 2836 O O . VAL A 1 365 ? 12.519 -2.812 -14.020 1.00 96.62 365 VAL A O 1
ATOM 2839 N N . VAL A 1 366 ? 11.395 -2.738 -15.969 1.00 93.62 366 VAL A N 1
ATOM 2840 C CA . VAL A 1 366 ? 11.384 -4.185 -16.250 1.00 93.62 366 VAL A CA 1
ATOM 2841 C C . VAL A 1 366 ? 11.799 -4.412 -17.699 1.00 93.62 366 VAL A C 1
ATOM 2843 O O . VAL A 1 366 ? 11.161 -3.873 -18.608 1.00 93.62 366 VAL A O 1
ATOM 2846 N N . ASP A 1 367 ? 12.824 -5.233 -17.942 1.00 90.00 367 ASP A N 1
ATOM 2847 C CA . ASP A 1 367 ? 13.174 -5.628 -19.307 1.00 90.00 367 ASP A CA 1
ATOM 2848 C C . ASP A 1 367 ? 12.148 -6.623 -19.875 1.00 90.00 367 ASP A C 1
ATOM 2850 O O . ASP A 1 367 ? 11.935 -7.711 -19.340 1.00 90.00 367 ASP A O 1
ATOM 2854 N N . ARG A 1 368 ? 11.516 -6.238 -20.988 1.00 89.12 368 ARG A N 1
ATOM 2855 C CA . ARG A 1 368 ? 10.526 -7.040 -21.729 1.00 89.12 368 ARG A CA 1
ATOM 2856 C C . ARG A 1 368 ? 11.035 -7.490 -23.102 1.00 89.12 368 ARG A C 1
ATOM 2858 O O . ARG A 1 368 ? 10.267 -8.031 -23.898 1.00 89.12 368 ARG A O 1
ATOM 2865 N N . ARG A 1 369 ? 12.310 -7.239 -23.424 1.00 84.94 369 ARG A N 1
ATOM 2866 C CA . ARG A 1 369 ? 12.936 -7.671 -24.681 1.00 84.94 369 ARG A CA 1
ATOM 2867 C C . ARG A 1 369 ? 13.022 -9.196 -24.690 1.00 84.94 369 ARG A C 1
ATOM 2869 O O . ARG A 1 369 ? 13.536 -9.798 -23.755 1.00 84.94 369 ARG A O 1
ATOM 2876 N N . THR A 1 370 ? 12.580 -9.836 -25.772 1.00 76.81 370 THR A N 1
ATOM 2877 C CA . THR A 1 370 ? 12.619 -11.301 -25.924 1.00 76.81 370 THR A CA 1
ATOM 2878 C C . THR A 1 370 ? 14.038 -11.798 -26.246 1.00 76.81 370 THR A C 1
ATOM 2880 O O . THR A 1 370 ? 14.315 -12.255 -27.356 1.00 76.81 370 THR A O 1
ATOM 2883 N N . ARG A 1 371 ? 14.954 -11.661 -25.282 1.00 75.69 371 ARG A N 1
ATOM 2884 C CA . ARG A 1 371 ? 16.320 -12.209 -25.276 1.00 75.69 371 ARG A CA 1
ATOM 2885 C C . ARG A 1 371 ? 16.358 -13.354 -24.254 1.00 75.69 371 ARG A C 1
ATOM 2887 O O . ARG A 1 371 ? 15.836 -13.193 -23.157 1.00 75.69 371 ARG A O 1
ATOM 2894 N N . ALA A 1 372 ? 16.958 -14.492 -24.603 1.00 70.38 372 ALA A N 1
ATOM 2895 C CA . ALA A 1 372 ? 17.145 -15.601 -23.660 1.00 70.38 372 ALA A CA 1
ATOM 2896 C C . ALA A 1 372 ? 18.154 -15.222 -22.563 1.00 70.38 372 ALA A C 1
ATOM 2898 O O . ALA A 1 372 ? 19.124 -14.511 -22.854 1.00 70.38 372 ALA A O 1
ATOM 2899 N N . LYS A 1 373 ? 17.957 -15.703 -21.330 1.00 70.94 373 LYS A N 1
ATOM 2900 C CA . LYS A 1 373 ? 18.882 -15.429 -20.225 1.00 70.94 373 LYS A CA 1
ATOM 2901 C C . LYS A 1 373 ? 20.052 -16.417 -20.238 1.00 70.94 373 LYS A C 1
ATOM 2903 O O . LYS A 1 373 ? 19.903 -17.612 -20.498 1.00 70.94 373 LYS A O 1
ATOM 2908 N N . VAL A 1 374 ? 21.255 -15.922 -19.965 1.00 65.81 374 VAL A N 1
ATOM 2909 C CA . VAL A 1 374 ? 22.467 -16.746 -19.909 1.00 65.81 374 VAL A CA 1
ATOM 2910 C C . VAL A 1 374 ? 22.430 -17.583 -18.634 1.00 65.81 374 VAL A C 1
ATOM 2912 O O . VAL A 1 374 ? 22.352 -17.045 -17.533 1.00 65.81 374 VAL A O 1
ATOM 2915 N N . GLY A 1 375 ? 22.472 -18.907 -18.800 1.00 59.16 375 GLY A N 1
ATOM 2916 C CA . GLY A 1 375 ? 22.371 -19.882 -17.709 1.00 59.16 375 GLY A CA 1
ATOM 2917 C C . GLY A 1 375 ? 20.952 -20.363 -17.386 1.00 59.16 375 GLY A C 1
ATOM 2918 O O . GLY A 1 375 ? 20.809 -21.253 -16.558 1.00 59.16 375 GLY A O 1
ATOM 2919 N N . GLU A 1 376 ? 19.915 -19.853 -18.057 1.00 62.59 376 GLU A N 1
ATOM 2920 C CA . GLU A 1 376 ? 18.501 -20.201 -17.811 1.00 62.59 376 GLU A CA 1
ATOM 2921 C C . GLU A 1 376 ? 18.252 -21.721 -17.863 1.00 62.59 376 GLU A C 1
ATOM 2923 O O . GLU A 1 376 ? 17.775 -22.309 -16.895 1.00 62.59 376 GLU A O 1
ATOM 2928 N N . ALA A 1 377 ? 18.729 -22.383 -18.922 1.00 53.09 377 ALA A N 1
ATOM 2929 C CA . ALA A 1 377 ? 18.631 -23.837 -19.090 1.00 53.09 377 ALA A CA 1
ATOM 2930 C C . ALA A 1 377 ? 19.540 -24.663 -18.150 1.00 53.09 377 ALA A C 1
ATOM 2932 O O . ALA A 1 377 ? 19.346 -25.871 -18.033 1.00 53.09 377 ALA A O 1
ATOM 2933 N N . ALA A 1 378 ? 20.536 -24.052 -17.496 1.00 51.25 378 ALA A N 1
ATOM 2934 C CA . ALA A 1 378 ? 21.323 -24.718 -16.452 1.00 51.25 378 ALA A CA 1
ATOM 2935 C C . ALA A 1 378 ? 20.581 -24.659 -15.108 1.00 51.25 378 ALA A C 1
ATOM 2937 O O . ALA A 1 378 ? 20.440 -25.673 -14.430 1.00 51.25 378 ALA A O 1
ATOM 2938 N N . VAL A 1 379 ? 20.012 -23.492 -14.788 1.00 55.12 379 VAL A N 1
ATOM 2939 C CA . VAL A 1 379 ? 19.198 -23.271 -13.588 1.00 55.12 379 VAL A CA 1
ATOM 2940 C C . VAL A 1 379 ? 17.928 -24.132 -13.600 1.00 55.12 379 VAL A C 1
ATOM 2942 O O . VAL A 1 379 ? 17.607 -24.721 -12.572 1.00 55.12 379 VAL A O 1
ATOM 2945 N N . GLU A 1 380 ? 17.245 -24.305 -14.740 1.00 49.50 380 GLU A N 1
ATOM 2946 C CA . GLU A 1 380 ? 16.132 -25.272 -14.851 1.00 49.50 380 GLU A CA 1
ATOM 2947 C C . GLU A 1 380 ? 16.561 -26.722 -14.552 1.00 49.50 380 GLU A C 1
ATOM 2949 O O . GLU A 1 380 ? 15.804 -27.481 -13.943 1.00 49.50 380 GLU A O 1
ATOM 2954 N N . LEU A 1 381 ? 17.777 -27.109 -14.952 1.00 45.41 381 LEU A N 1
ATOM 2955 C CA . LEU A 1 381 ? 18.317 -28.459 -14.762 1.00 45.41 381 LEU A CA 1
ATOM 2956 C C . LEU A 1 381 ? 18.677 -28.750 -13.296 1.00 45.41 381 LEU A C 1
ATOM 2958 O O . LEU A 1 381 ? 18.468 -29.869 -12.830 1.00 45.41 381 LEU A O 1
ATOM 2962 N N . GLU A 1 382 ? 19.171 -27.751 -12.561 1.00 45.72 382 GLU A N 1
ATOM 2963 C CA . GLU A 1 382 ? 19.534 -27.882 -11.142 1.00 45.72 382 GLU A CA 1
ATOM 2964 C C . GLU A 1 382 ? 18.321 -27.711 -10.206 1.00 45.72 382 GLU A C 1
ATOM 2966 O O . GLU A 1 382 ? 18.184 -28.455 -9.230 1.00 45.72 382 GLU A O 1
ATOM 2971 N N . LEU A 1 383 ? 17.366 -26.831 -10.542 1.00 42.94 383 LEU A N 1
ATOM 2972 C CA . LEU A 1 383 ? 16.090 -26.687 -9.816 1.00 42.94 383 LEU A CA 1
ATOM 2973 C C . LEU A 1 383 ? 15.222 -27.956 -9.854 1.00 42.94 383 LEU A C 1
ATOM 2975 O O . LEU A 1 383 ? 14.384 -28.154 -8.975 1.00 42.94 383 LEU A O 1
ATOM 2979 N N . GLY A 1 384 ? 15.439 -28.849 -10.824 1.00 37.38 384 GLY A N 1
ATOM 2980 C CA . GLY A 1 384 ? 14.798 -30.166 -10.865 1.00 37.38 384 GLY A CA 1
ATOM 2981 C C . GLY A 1 384 ? 15.193 -31.111 -9.718 1.00 37.38 384 GLY A C 1
ATOM 2982 O O . GLY A 1 384 ? 14.563 -32.159 -9.571 1.00 37.38 384 GLY A O 1
ATOM 2983 N N . ALA A 1 385 ? 16.214 -30.772 -8.916 1.00 34.69 385 ALA A N 1
ATOM 2984 C CA . ALA A 1 385 ? 16.786 -31.650 -7.892 1.00 34.69 385 ALA A CA 1
ATOM 2985 C C . ALA A 1 385 ? 16.666 -31.150 -6.435 1.00 34.69 385 ALA A C 1
ATOM 2987 O O . ALA A 1 385 ? 16.808 -31.966 -5.524 1.00 34.69 385 ALA A O 1
ATOM 2988 N N . SER A 1 386 ? 16.399 -29.860 -6.177 1.00 29.77 386 SER A N 1
ATOM 2989 C CA . SER A 1 386 ? 16.211 -29.350 -4.805 1.00 29.77 386 SER A CA 1
ATOM 2990 C C . SER A 1 386 ? 15.328 -28.101 -4.723 1.00 29.77 386 SER A C 1
ATOM 2992 O O . SER A 1 386 ? 15.354 -27.240 -5.596 1.00 29.77 386 SER A O 1
ATOM 2994 N N . THR A 1 387 ? 14.601 -27.964 -3.610 1.00 32.66 387 THR A N 1
ATOM 2995 C CA . THR A 1 387 ? 13.809 -26.773 -3.247 1.00 32.66 387 THR A CA 1
ATOM 2996 C C . THR A 1 387 ? 14.538 -25.867 -2.242 1.00 32.66 387 THR A C 1
ATOM 2998 O O . THR A 1 387 ? 13.902 -25.233 -1.400 1.00 32.66 387 THR A O 1
ATOM 3001 N N . THR A 1 388 ? 15.873 -25.855 -2.265 1.00 35.34 388 THR A N 1
ATOM 3002 C CA . THR A 1 388 ? 16.734 -25.031 -1.397 1.00 35.34 388 THR A CA 1
ATOM 3003 C C . THR A 1 388 ? 17.345 -23.879 -2.188 1.00 35.34 388 THR A C 1
ATOM 3005 O O . THR A 1 388 ? 17.784 -24.081 -3.314 1.00 35.34 388 THR A O 1
ATOM 3008 N N . ASP A 1 389 ? 17.413 -22.685 -1.591 1.00 38.88 389 ASP A N 1
ATOM 3009 C CA . ASP A 1 389 ? 17.917 -21.461 -2.243 1.00 38.88 389 ASP A CA 1
ATOM 3010 C C . ASP A 1 389 ? 19.417 -21.496 -2.622 1.00 38.88 389 ASP A C 1
ATOM 3012 O O . ASP A 1 389 ? 19.881 -20.611 -3.346 1.00 38.88 389 ASP A O 1
ATOM 3016 N N . ASP A 1 390 ? 20.155 -22.504 -2.148 1.00 40.84 390 ASP A N 1
ATOM 3017 C CA . ASP A 1 390 ? 21.595 -22.688 -2.332 1.00 40.84 390 ASP A CA 1
ATOM 3018 C C . ASP A 1 390 ? 21.932 -23.429 -3.641 1.00 40.84 390 ASP A C 1
ATOM 3020 O O . ASP A 1 390 ? 22.123 -24.646 -3.657 1.00 40.84 390 ASP A O 1
ATOM 3024 N N . VAL A 1 391 ? 22.052 -22.680 -4.741 1.00 43.44 391 VAL A N 1
ATOM 3025 C CA . VAL A 1 391 ? 22.720 -23.142 -5.972 1.00 43.44 391 VAL A CA 1
ATOM 3026 C C . VAL A 1 391 ? 23.918 -22.225 -6.232 1.00 43.44 391 VAL A C 1
ATOM 3028 O O . VAL A 1 391 ? 23.750 -21.019 -6.420 1.00 43.44 391 VAL A O 1
ATOM 3031 N N . ASP A 1 392 ? 25.137 -22.772 -6.209 1.00 44.81 392 ASP A N 1
ATOM 3032 C CA . ASP A 1 392 ? 26.395 -22.000 -6.224 1.00 44.81 392 ASP A CA 1
ATOM 3033 C C . ASP A 1 392 ? 26.813 -21.574 -7.649 1.00 44.81 392 ASP A C 1
ATOM 3035 O O . ASP A 1 392 ? 27.902 -21.876 -8.140 1.00 44.81 392 ASP A O 1
ATOM 3039 N N . VAL A 1 393 ? 25.918 -20.866 -8.349 1.00 50.06 393 VAL A N 1
ATOM 3040 C CA . VAL A 1 393 ? 26.058 -20.455 -9.763 1.00 50.06 393 VAL A CA 1
ATOM 3041 C C . VAL A 1 393 ? 27.028 -19.261 -9.936 1.00 50.06 393 VAL A C 1
ATOM 3043 O O . VAL A 1 393 ? 26.854 -18.405 -10.801 1.00 50.06 393 VAL A O 1
ATOM 3046 N N . LEU A 1 394 ? 28.082 -19.165 -9.118 1.00 47.88 394 LEU A N 1
ATOM 3047 C CA . LEU A 1 394 ? 28.980 -17.998 -9.019 1.00 47.88 394 LEU A CA 1
ATOM 3048 C C . LEU A 1 394 ? 29.929 -17.772 -10.223 1.00 47.88 394 LEU A C 1
ATOM 3050 O O . LEU A 1 394 ? 30.881 -17.000 -10.115 1.00 47.88 394 LEU A O 1
ATOM 3054 N N . THR A 1 395 ? 29.716 -18.432 -11.368 1.00 51.72 395 THR A N 1
ATOM 3055 C CA . THR A 1 395 ? 30.659 -18.420 -12.511 1.00 51.72 395 THR A CA 1
ATOM 3056 C C . THR A 1 395 ? 30.035 -18.169 -13.893 1.00 51.72 395 THR A C 1
ATOM 3058 O O . THR A 1 395 ? 30.710 -18.338 -14.910 1.00 51.72 395 THR A O 1
ATOM 3061 N N . LEU A 1 396 ? 28.781 -17.706 -13.973 1.00 59.53 396 LEU A N 1
ATOM 3062 C CA . LEU A 1 396 ? 28.191 -17.274 -15.249 1.00 59.53 396 LEU A CA 1
ATOM 3063 C C . LEU A 1 396 ? 28.728 -15.904 -15.688 1.00 59.53 396 LEU A C 1
ATOM 3065 O O . LEU A 1 396 ? 28.444 -14.878 -15.068 1.00 59.53 396 LEU A O 1
ATOM 3069 N N . ALA A 1 397 ? 29.482 -15.901 -16.790 1.00 59.75 397 ALA A N 1
ATOM 3070 C CA . ALA A 1 397 ? 29.941 -14.686 -17.455 1.00 59.75 397 ALA A CA 1
ATOM 3071 C C . ALA A 1 397 ? 28.770 -13.904 -18.080 1.00 59.75 397 ALA A C 1
ATOM 3073 O O . ALA A 1 397 ? 27.815 -14.493 -18.590 1.00 59.75 397 ALA A O 1
ATOM 3074 N N . ASP A 1 398 ? 28.873 -12.575 -18.067 1.00 67.06 398 ASP A N 1
ATOM 3075 C CA . ASP A 1 398 ? 27.864 -11.687 -18.644 1.00 67.06 398 ASP A CA 1
ATOM 3076 C C . ASP A 1 398 ? 27.768 -11.812 -20.173 1.00 67.06 398 ASP A C 1
ATOM 3078 O O . ASP A 1 398 ? 28.746 -12.109 -20.867 1.00 67.06 398 ASP A O 1
ATOM 3082 N N . ALA A 1 399 ? 26.570 -11.570 -20.711 1.00 67.44 399 ALA A N 1
ATOM 3083 C CA . ALA A 1 399 ? 26.351 -11.575 -22.150 1.00 67.44 399 ALA A CA 1
ATOM 3084 C C . ALA A 1 399 ? 27.007 -10.351 -22.812 1.00 67.44 399 ALA A C 1
ATOM 3086 O O . ALA A 1 399 ? 26.985 -9.244 -22.279 1.00 67.44 399 ALA A O 1
ATOM 3087 N N . ALA A 1 400 ? 27.537 -10.521 -24.025 1.00 68.69 400 ALA A N 1
ATOM 3088 C CA . ALA A 1 400 ? 28.043 -9.393 -24.805 1.00 68.69 400 ALA A CA 1
ATOM 3089 C C . ALA A 1 400 ? 26.898 -8.408 -25.130 1.00 68.69 400 ALA A C 1
ATOM 3091 O O . ALA A 1 400 ? 25.906 -8.789 -25.759 1.00 68.69 400 ALA A O 1
ATOM 3092 N N . GLY A 1 401 ? 27.034 -7.145 -24.708 1.00 71.81 401 GLY A N 1
ATOM 3093 C CA . GLY A 1 401 ? 25.958 -6.150 -24.808 1.00 71.81 401 GLY A CA 1
ATOM 3094 C C . GLY A 1 401 ? 24.815 -6.409 -23.816 1.00 71.81 401 GLY A C 1
ATOM 3095 O O . GLY A 1 401 ? 23.638 -6.449 -24.201 1.00 71.81 401 GLY A O 1
ATOM 3096 N N . ASP A 1 402 ? 25.178 -6.650 -22.558 1.00 80.06 402 ASP A N 1
ATOM 3097 C CA . ASP A 1 402 ? 24.293 -6.733 -21.393 1.00 80.06 402 ASP A CA 1
ATOM 3098 C C . ASP A 1 402 ? 25.003 -6.133 -20.168 1.00 80.06 402 ASP A C 1
ATOM 3100 O O . ASP A 1 402 ? 25.222 -6.794 -19.156 1.00 80.06 402 ASP A O 1
ATOM 3104 N N . ASP A 1 403 ? 25.430 -4.876 -20.298 1.00 76.31 403 ASP A N 1
ATOM 3105 C CA . ASP A 1 403 ? 26.344 -4.224 -19.350 1.00 76.31 403 ASP A CA 1
ATOM 3106 C C . ASP A 1 403 ? 25.729 -4.075 -17.937 1.00 76.31 403 ASP A C 1
ATOM 3108 O O . ASP A 1 403 ? 26.426 -4.228 -16.934 1.00 76.31 403 ASP A O 1
ATOM 3112 N N . ASP A 1 404 ? 24.404 -3.899 -17.854 1.00 79.44 404 ASP A N 1
ATOM 3113 C CA . ASP A 1 404 ? 23.629 -3.904 -16.599 1.00 79.44 404 ASP A CA 1
ATOM 3114 C C . ASP A 1 404 ? 23.306 -5.322 -16.077 1.00 79.44 404 ASP A C 1
ATOM 3116 O O . ASP A 1 404 ? 22.769 -5.485 -14.977 1.00 79.44 404 ASP A O 1
ATOM 3120 N N . GLY A 1 405 ? 23.560 -6.372 -16.863 1.00 85.50 405 GLY A N 1
ATOM 3121 C CA . GLY A 1 405 ? 23.266 -7.756 -16.497 1.00 85.50 405 GLY A CA 1
ATOM 3122 C C . GLY A 1 405 ? 21.773 -8.084 -16.363 1.00 85.50 405 GLY A C 1
ATOM 3123 O O . GLY A 1 405 ? 21.370 -8.637 -15.338 1.00 85.50 405 GLY A O 1
ATOM 3124 N N . TRP A 1 406 ? 20.935 -7.736 -17.344 1.00 87.81 406 TRP A N 1
ATOM 3125 C CA . TRP A 1 406 ? 19.512 -8.127 -17.393 1.00 87.81 406 TRP A CA 1
ATOM 3126 C C . TRP A 1 406 ? 19.310 -9.590 -17.822 1.00 87.81 406 TRP A C 1
ATOM 3128 O O . TRP A 1 406 ? 18.289 -10.206 -17.504 1.00 87.81 406 TRP A O 1
ATOM 3138 N N . LEU A 1 407 ? 20.281 -10.165 -18.537 1.00 84.75 407 LEU A N 1
ATOM 3139 C CA . LEU A 1 407 ? 20.265 -11.551 -19.006 1.00 84.75 407 LEU A CA 1
ATOM 3140 C C . LEU A 1 407 ? 20.989 -12.514 -18.062 1.00 84.75 407 LEU A C 1
ATOM 3142 O O . LEU A 1 407 ? 20.941 -13.721 -18.287 1.00 84.75 407 LEU A O 1
ATOM 3146 N N . ASN A 1 408 ? 21.663 -12.025 -17.022 1.00 82.06 408 ASN A N 1
ATOM 3147 C CA . ASN A 1 408 ? 22.399 -12.868 -16.085 1.00 82.06 408 ASN A CA 1
ATOM 3148 C C . ASN A 1 408 ? 21.479 -13.365 -14.953 1.00 82.06 408 ASN A C 1
ATOM 3150 O O . ASN A 1 408 ? 21.037 -12.587 -14.109 1.00 82.06 408 ASN A O 1
ATOM 3154 N N . VAL A 1 409 ? 21.231 -14.679 -14.891 1.00 79.81 409 VAL A N 1
ATOM 3155 C CA . VAL A 1 409 ? 20.328 -15.312 -13.902 1.00 79.81 409 VAL A CA 1
ATOM 3156 C C . VAL A 1 409 ? 20.785 -15.205 -12.436 1.00 79.81 409 VAL A C 1
ATOM 3158 O O . VAL A 1 409 ? 20.008 -15.529 -11.536 1.00 79.81 409 VAL A O 1
ATOM 3161 N N . THR A 1 410 ? 22.001 -14.716 -12.171 1.00 80.38 410 THR A N 1
ATOM 3162 C CA . THR A 1 410 ? 22.506 -14.413 -10.813 1.00 80.38 410 THR A CA 1
ATOM 3163 C C . THR A 1 410 ? 22.286 -12.958 -10.386 1.00 80.38 410 THR A C 1
ATOM 3165 O O . THR A 1 410 ? 22.275 -12.662 -9.192 1.00 80.38 410 THR A O 1
ATOM 3168 N N . LYS A 1 411 ? 22.080 -12.055 -11.352 1.00 88.44 411 LYS A N 1
ATOM 3169 C CA . LYS A 1 411 ? 21.854 -10.620 -11.144 1.00 88.44 411 LYS A CA 1
ATOM 3170 C C . LYS A 1 411 ? 20.358 -10.294 -11.124 1.00 88.44 411 LYS A C 1
ATOM 3172 O O . LYS A 1 411 ? 19.508 -11.172 -11.313 1.00 88.44 411 LYS A O 1
ATOM 3177 N N . GLY A 1 412 ? 20.030 -9.026 -10.888 1.00 91.25 412 GLY A N 1
ATOM 3178 C CA . GLY A 1 412 ? 18.650 -8.544 -10.914 1.00 91.25 412 GLY A CA 1
ATOM 3179 C C . GLY A 1 412 ? 17.858 -8.919 -9.662 1.00 91.25 412 GLY A C 1
ATOM 3180 O O . GLY A 1 412 ? 18.276 -9.771 -8.876 1.00 91.25 412 GLY A O 1
ATOM 3181 N N . ASN A 1 413 ? 16.691 -8.313 -9.491 1.00 95.94 413 ASN A N 1
ATOM 3182 C CA . ASN A 1 413 ? 15.814 -8.513 -8.337 1.00 95.94 413 ASN A CA 1
ATOM 3183 C C . ASN A 1 413 ? 14.891 -9.736 -8.516 1.00 95.94 413 ASN A C 1
ATOM 3185 O O . ASN A 1 413 ? 14.820 -10.329 -9.594 1.00 95.94 413 ASN A O 1
ATOM 3189 N N . ARG A 1 414 ? 14.227 -10.181 -7.443 1.00 96.31 414 ARG A N 1
ATOM 3190 C CA . ARG A 1 414 ? 13.333 -11.357 -7.428 1.00 96.31 414 ARG A CA 1
ATOM 3191 C C . ARG A 1 414 ? 12.026 -11.010 -6.715 1.00 96.31 414 ARG A C 1
ATOM 3193 O O . ARG A 1 414 ? 11.807 -11.393 -5.569 1.00 96.31 414 ARG A O 1
ATOM 3200 N N . ILE A 1 415 ? 11.176 -10.250 -7.399 1.00 97.69 415 ILE A N 1
ATOM 3201 C CA . ILE A 1 415 ? 9.995 -9.610 -6.808 1.00 97.69 415 ILE A CA 1
ATOM 3202 C C . ILE A 1 415 ? 8.714 -10.351 -7.203 1.00 97.69 415 ILE A C 1
ATOM 3204 O O . ILE A 1 415 ? 8.501 -10.688 -8.367 1.00 97.69 415 ILE A O 1
ATOM 3208 N N . ASN A 1 416 ? 7.848 -10.596 -6.221 1.00 97.94 416 ASN A N 1
ATOM 3209 C CA . ASN A 1 416 ? 6.520 -11.174 -6.409 1.00 97.94 416 ASN A CA 1
ATOM 3210 C C . ASN A 1 416 ? 5.493 -10.047 -6.612 1.00 97.94 416 ASN A C 1
ATOM 3212 O O . ASN A 1 416 ? 4.915 -9.551 -5.646 1.00 97.94 416 ASN A O 1
ATOM 3216 N N . ARG A 1 417 ? 5.272 -9.597 -7.851 1.00 97.94 417 ARG A N 1
ATOM 3217 C CA . ARG A 1 417 ? 4.267 -8.558 -8.129 1.00 97.94 417 ARG A CA 1
ATOM 3218 C C . ARG A 1 417 ? 2.865 -9.163 -8.127 1.00 97.94 417 ARG A C 1
ATOM 3220 O O . ARG A 1 417 ? 2.613 -10.134 -8.839 1.00 97.94 417 ARG A O 1
ATOM 3227 N N . ILE A 1 418 ? 1.946 -8.594 -7.351 1.00 98.19 418 ILE A N 1
ATOM 3228 C CA . ILE A 1 418 ? 0.546 -9.031 -7.334 1.00 98.19 418 ILE A CA 1
ATOM 3229 C C . ILE A 1 418 ? -0.187 -8.483 -8.564 1.00 98.19 418 ILE A C 1
ATOM 3231 O O . ILE A 1 418 ? -0.050 -7.316 -8.923 1.00 98.19 418 ILE A O 1
ATOM 3235 N N . ILE A 1 419 ? -0.948 -9.359 -9.223 1.00 96.75 419 ILE A N 1
ATOM 3236 C CA . ILE A 1 419 ? -1.657 -9.113 -10.491 1.00 96.75 419 ILE A CA 1
ATOM 3237 C C . ILE A 1 419 ? -3.142 -9.502 -10.448 1.00 96.75 419 ILE A C 1
ATOM 3239 O O . ILE A 1 419 ? -3.865 -9.254 -11.408 1.00 96.75 419 ILE A O 1
ATOM 3243 N N . ALA A 1 420 ? -3.609 -10.131 -9.365 1.00 97.00 420 ALA A N 1
ATOM 3244 C CA . ALA A 1 420 ? -5.033 -10.339 -9.104 1.00 97.00 420 ALA A CA 1
ATOM 3245 C C . ALA A 1 420 ? -5.313 -10.425 -7.599 1.00 97.00 420 ALA A C 1
ATOM 3247 O O . ALA A 1 420 ? -4.473 -10.894 -6.825 1.00 97.00 420 ALA A O 1
ATOM 3248 N N . SER A 1 421 ? -6.521 -10.016 -7.214 1.00 96.75 421 SER A N 1
ATOM 3249 C CA . SER A 1 421 ? -7.031 -10.008 -5.839 1.00 96.75 421 SER A CA 1
ATOM 3250 C C . SER A 1 421 ? -8.297 -10.877 -5.704 1.00 96.75 421 SER A C 1
ATOM 3252 O O . SER A 1 421 ? -8.847 -11.325 -6.714 1.00 96.75 421 SER A O 1
ATOM 3254 N N . PRO A 1 422 ? -8.826 -11.096 -4.483 1.00 94.94 422 PRO A N 1
ATOM 3255 C CA . PRO A 1 422 ? -10.119 -11.744 -4.262 1.00 94.94 422 PRO A CA 1
ATOM 3256 C C . PRO A 1 422 ? -11.312 -11.076 -4.969 1.00 94.94 422 PRO A C 1
ATOM 3258 O O . PRO A 1 422 ? -12.337 -11.739 -5.160 1.00 94.94 422 PRO A O 1
ATOM 3261 N N . GLY A 1 423 ? -11.180 -9.807 -5.367 1.00 92.38 423 GLY A N 1
ATOM 3262 C CA . GLY A 1 423 ? -12.127 -9.058 -6.195 1.00 92.38 423 GLY A CA 1
ATOM 3263 C C . GLY A 1 423 ? -12.041 -7.554 -5.923 1.00 92.38 423 GLY A C 1
ATOM 3264 O O . GLY A 1 423 ? -11.965 -7.152 -4.766 1.00 92.38 423 GLY A O 1
ATOM 3265 N N . GLU A 1 424 ? -12.081 -6.738 -6.976 1.00 91.06 424 GLU A N 1
ATOM 3266 C CA . GLU A 1 424 ? -11.976 -5.270 -6.903 1.00 91.06 424 GLU A CA 1
ATOM 3267 C C . GLU A 1 424 ? -13.170 -4.668 -6.138 1.00 91.06 424 GLU A C 1
ATOM 3269 O O . GLU A 1 424 ? -13.002 -4.171 -5.022 1.00 91.06 424 GLU A O 1
ATOM 3274 N N . ASP A 1 425 ? -14.395 -4.878 -6.640 1.00 89.06 425 ASP A N 1
ATOM 3275 C CA . ASP A 1 425 ? -15.656 -4.485 -5.979 1.00 89.06 425 ASP A CA 1
ATOM 3276 C C . ASP A 1 425 ? -15.799 -5.027 -4.542 1.00 89.06 425 ASP A C 1
ATOM 3278 O O . ASP A 1 425 ? -16.492 -4.454 -3.697 1.00 89.06 425 ASP A O 1
ATOM 3282 N N . ALA A 1 426 ? -15.175 -6.174 -4.255 1.00 91.06 426 ALA A N 1
ATOM 3283 C CA . ALA A 1 426 ? -15.320 -6.860 -2.976 1.00 91.06 426 ALA A CA 1
ATOM 3284 C C . ALA A 1 426 ? -14.586 -6.139 -1.835 1.00 91.06 426 ALA A C 1
ATOM 3286 O O . ALA A 1 426 ? -14.983 -6.277 -0.673 1.00 91.06 426 ALA A O 1
ATOM 3287 N N . PHE A 1 427 ? -13.531 -5.373 -2.136 1.00 94.00 427 PHE A N 1
ATOM 3288 C CA . PHE A 1 427 ? -12.687 -4.810 -1.087 1.00 94.00 427 PHE A CA 1
ATOM 3289 C C . PHE A 1 427 ? -13.344 -3.632 -0.359 1.00 94.00 427 PHE A C 1
ATOM 3291 O O . PHE A 1 427 ? -13.367 -3.613 0.872 1.00 94.00 427 PHE A O 1
ATOM 3298 N N . ALA A 1 428 ? -13.983 -2.710 -1.085 1.00 92.06 428 ALA A N 1
ATOM 3299 C CA . ALA A 1 428 ? -14.717 -1.595 -0.480 1.00 92.06 428 ALA A CA 1
ATOM 3300 C C . ALA A 1 428 ? -15.898 -2.066 0.401 1.00 92.06 428 ALA A C 1
ATOM 3302 O O . ALA A 1 428 ? -16.301 -1.378 1.343 1.00 92.06 428 ALA A O 1
ATOM 3303 N N . GLU A 1 429 ? -16.464 -3.253 0.146 1.00 91.62 429 GLU A N 1
ATOM 3304 C CA . GLU A 1 429 ? -17.446 -3.873 1.047 1.00 91.62 429 GLU A CA 1
ATOM 3305 C C . GLU A 1 429 ? -16.803 -4.525 2.271 1.00 91.62 429 GLU A C 1
ATOM 3307 O O . GLU A 1 429 ? -17.301 -4.349 3.385 1.00 91.62 429 GLU A O 1
ATOM 3312 N N . TYR A 1 430 ? -15.682 -5.223 2.089 1.00 91.56 430 TYR A N 1
ATOM 3313 C CA . TYR A 1 430 ? -14.919 -5.817 3.183 1.00 91.56 430 TYR A CA 1
ATOM 3314 C C . TYR A 1 430 ? -14.427 -4.758 4.186 1.00 91.56 430 TYR A C 1
ATOM 3316 O O . TYR A 1 430 ? -14.678 -4.891 5.386 1.00 91.56 430 TYR A O 1
ATOM 3324 N N . LEU A 1 431 ? -13.811 -3.678 3.693 1.00 91.88 431 LEU A N 1
ATOM 3325 C CA . LEU A 1 431 ? -13.311 -2.551 4.485 1.00 91.88 431 LEU A CA 1
ATOM 3326 C C . LEU A 1 431 ? -14.441 -1.894 5.294 1.00 91.88 431 LEU A C 1
ATOM 3328 O O . LEU A 1 431 ? -14.418 -1.887 6.526 1.00 91.88 431 LEU A O 1
ATOM 3332 N N . MET A 1 432 ? -15.494 -1.423 4.615 1.00 90.00 432 MET A N 1
ATOM 3333 C CA . MET A 1 432 ? -16.587 -0.699 5.275 1.00 90.00 432 MET A CA 1
ATOM 3334 C C . MET A 1 432 ? -17.371 -1.562 6.273 1.00 90.00 432 MET A C 1
ATOM 3336 O O . MET A 1 432 ? -17.887 -1.030 7.261 1.00 90.00 432 MET A O 1
ATOM 3340 N N . LYS A 1 433 ? -17.452 -2.888 6.077 1.00 84.44 433 LYS A N 1
ATOM 3341 C CA . LYS A 1 433 ? -18.078 -3.800 7.051 1.00 84.44 433 LYS A CA 1
ATOM 3342 C C . LYS A 1 433 ? -17.323 -3.840 8.379 1.00 84.44 433 LYS A C 1
ATOM 3344 O O . LYS A 1 433 ? -17.982 -3.838 9.418 1.00 84.44 433 LYS A O 1
ATOM 3349 N N . ARG A 1 434 ? -15.984 -3.821 8.381 1.00 82.06 434 ARG A N 1
ATOM 3350 C CA . ARG A 1 434 ? -15.182 -3.849 9.622 1.00 82.06 434 ARG A CA 1
ATOM 3351 C C . ARG A 1 434 ? -15.402 -2.603 10.491 1.00 82.06 434 ARG A C 1
ATOM 3353 O O . ARG A 1 434 ? -15.476 -2.714 11.715 1.00 82.06 434 ARG A O 1
ATOM 3360 N N . PHE A 1 435 ? -15.588 -1.440 9.866 1.00 72.75 435 PHE A N 1
ATOM 3361 C CA . PHE A 1 435 ? -15.867 -0.181 10.569 1.00 72.75 435 PHE A CA 1
ATOM 3362 C C . PHE A 1 435 ? -17.307 -0.116 11.116 1.00 72.75 435 PHE A C 1
ATOM 3364 O O . PHE A 1 435 ? -17.533 0.318 12.251 1.00 72.75 435 PHE A O 1
ATOM 3371 N N . SER A 1 436 ? -18.284 -0.562 10.316 1.00 61.41 436 SER A N 1
ATOM 3372 C CA . SER A 1 436 ? -19.717 -0.337 10.571 1.00 61.41 436 SER A CA 1
ATOM 3373 C C . SER A 1 436 ? -20.455 -1.474 11.289 1.00 61.41 436 SER A C 1
ATOM 3375 O O . SER A 1 436 ? -21.392 -1.201 12.038 1.00 61.41 436 SER A O 1
ATOM 3377 N N . THR A 1 437 ? -20.093 -2.745 11.080 1.00 52.12 437 THR A N 1
ATOM 3378 C CA . THR A 1 437 ? -20.928 -3.870 11.549 1.00 52.12 437 THR A CA 1
ATOM 3379 C C . THR A 1 437 ? -20.563 -4.348 12.964 1.00 52.12 437 THR A C 1
ATOM 3381 O O . THR A 1 437 ? -19.380 -4.530 13.254 1.00 52.12 437 THR A O 1
ATOM 3384 N N . PRO A 1 438 ? -21.554 -4.568 13.854 1.00 41.00 438 PRO A N 1
ATOM 3385 C CA . PRO A 1 438 ? -21.338 -5.112 15.191 1.00 41.00 438 PRO A CA 1
ATOM 3386 C C . PRO A 1 438 ? -21.719 -6.603 15.265 1.00 41.00 438 PRO A C 1
ATOM 3388 O O . PRO A 1 438 ? -22.798 -6.926 15.757 1.00 41.00 438 PRO A O 1
ATOM 3391 N N . ASP A 1 439 ? -20.867 -7.527 14.799 1.00 34.00 439 ASP A N 1
ATOM 3392 C CA . ASP A 1 439 ? -21.061 -8.954 15.118 1.00 34.00 439 ASP A CA 1
ATOM 3393 C C . ASP A 1 439 ? -19.781 -9.814 15.057 1.00 34.00 439 ASP A C 1
ATOM 3395 O O . ASP A 1 439 ? -18.946 -9.673 14.166 1.00 34.00 439 ASP A O 1
ATOM 3399 N N . ALA A 1 440 ? -19.669 -10.772 15.981 1.00 36.19 440 ALA A N 1
ATOM 3400 C CA . ALA A 1 440 ? -18.574 -11.743 16.085 1.00 36.19 440 ALA A CA 1
ATOM 3401 C C . ALA A 1 440 ? -18.831 -13.044 15.287 1.00 36.19 440 ALA A C 1
ATOM 3403 O O . ALA A 1 440 ? -18.084 -14.018 15.401 1.00 36.19 440 ALA A O 1
ATOM 3404 N N . THR A 1 441 ? -19.906 -13.101 14.493 1.00 34.81 441 THR A N 1
ATOM 3405 C CA . THR A 1 441 ? -20.359 -14.329 13.813 1.00 34.81 441 THR A CA 1
ATOM 3406 C C . THR A 1 441 ? -19.667 -14.633 12.480 1.00 34.81 441 THR A C 1
ATOM 3408 O O . THR A 1 441 ? -19.802 -15.755 11.983 1.00 34.81 441 THR A O 1
ATOM 3411 N N . TRP A 1 442 ? -18.917 -13.692 11.890 1.00 35.91 442 TRP A N 1
ATOM 3412 C CA . TRP A 1 442 ? -18.274 -13.903 10.583 1.00 35.91 442 TRP A CA 1
ATOM 3413 C C . TRP A 1 442 ? -16.932 -14.642 10.662 1.00 35.91 442 TRP A C 1
ATOM 3415 O O . TRP A 1 442 ? -16.726 -15.589 9.908 1.00 35.91 442 TRP A O 1
ATOM 3425 N N . THR A 1 443 ? -16.039 -14.288 11.590 1.00 40.19 443 THR A N 1
ATOM 3426 C CA . THR A 1 443 ? -14.677 -14.865 11.652 1.00 40.19 443 THR A CA 1
ATOM 3427 C C . THR A 1 443 ? -14.670 -16.350 12.026 1.00 40.19 443 THR A C 1
ATOM 3429 O O . THR A 1 443 ? -13.921 -17.135 11.446 1.00 40.19 443 THR A O 1
ATOM 3432 N N . ARG A 1 444 ? -15.609 -16.809 12.869 1.00 35.19 444 ARG A N 1
ATOM 3433 C CA . ARG A 1 444 ? -15.837 -18.258 13.054 1.00 35.19 444 ARG A CA 1
ATOM 3434 C C . ARG A 1 444 ? -16.297 -18.970 11.776 1.00 35.19 444 ARG A C 1
ATOM 3436 O O . ARG A 1 444 ? -16.049 -20.165 11.645 1.00 35.19 444 ARG A O 1
ATOM 3443 N N . ARG A 1 445 ? -16.946 -18.280 10.831 1.00 34.09 445 ARG A N 1
ATOM 3444 C CA . ARG A 1 445 ? -17.427 -18.873 9.570 1.00 34.09 445 ARG A CA 1
ATOM 3445 C C . ARG A 1 445 ? -16.380 -18.915 8.461 1.00 34.09 445 ARG A C 1
ATOM 3447 O O . ARG A 1 445 ? -16.558 -19.715 7.554 1.00 34.09 445 ARG A O 1
ATOM 3454 N N . THR A 1 446 ? -15.303 -18.133 8.511 1.00 37.25 446 THR A N 1
ATOM 3455 C CA . THR A 1 446 ? -14.210 -18.245 7.527 1.00 37.25 446 THR A CA 1
ATOM 3456 C C . THR A 1 446 ? -13.183 -19.306 7.905 1.00 37.25 446 THR A C 1
ATOM 3458 O O . THR A 1 446 ? -12.734 -20.038 7.028 1.00 37.25 446 THR A O 1
ATOM 3461 N N . ALA A 1 447 ? -12.860 -19.457 9.194 1.00 29.78 447 ALA A N 1
ATOM 3462 C CA . ALA A 1 447 ? -11.911 -20.474 9.650 1.00 29.78 447 ALA A CA 1
ATOM 3463 C C . ALA A 1 447 ? -12.533 -21.880 9.804 1.00 29.78 447 ALA A C 1
ATOM 3465 O O . ALA A 1 447 ? -11.950 -22.856 9.338 1.00 29.78 447 ALA A O 1
ATOM 3466 N N . ALA A 1 448 ? -13.712 -22.013 10.433 1.00 30.17 448 ALA A N 1
ATOM 3467 C CA . ALA A 1 448 ? -14.282 -23.335 10.739 1.00 30.17 448 ALA A CA 1
ATOM 3468 C C . ALA A 1 448 ? -15.059 -23.966 9.567 1.00 30.17 448 ALA A C 1
ATOM 3470 O O . ALA A 1 448 ? -15.058 -25.187 9.415 1.00 30.17 448 ALA A O 1
ATOM 3471 N N . ALA A 1 449 ? -15.667 -23.167 8.679 1.00 32.44 449 ALA A N 1
ATOM 3472 C CA . ALA A 1 449 ? -16.382 -23.706 7.512 1.00 32.44 449 ALA A CA 1
ATOM 3473 C C . ALA A 1 449 ? -15.451 -24.321 6.445 1.00 32.44 449 ALA A C 1
ATOM 3475 O O . ALA A 1 449 ? -15.933 -24.944 5.503 1.00 32.44 449 ALA A O 1
ATOM 3476 N N . ALA A 1 450 ? -14.131 -24.172 6.601 1.00 33.50 450 ALA A N 1
ATOM 3477 C CA . ALA A 1 450 ? -13.125 -24.886 5.820 1.00 33.50 450 ALA A CA 1
ATOM 3478 C C . ALA A 1 450 ? -12.829 -26.308 6.351 1.00 33.50 450 ALA A C 1
ATOM 3480 O O . ALA A 1 450 ? -12.076 -27.036 5.707 1.00 33.50 450 ALA A O 1
ATOM 3481 N N . LEU A 1 451 ? -13.371 -26.692 7.518 1.00 31.67 451 LEU A N 1
ATOM 3482 C CA . LEU A 1 451 ? -12.997 -27.918 8.241 1.00 31.67 451 LEU A CA 1
ATOM 3483 C C . LEU A 1 451 ? -14.190 -28.773 8.721 1.00 31.67 451 LEU A C 1
ATOM 3485 O O . LEU A 1 451 ? -14.082 -29.994 8.679 1.00 31.67 451 LEU A O 1
ATOM 3489 N N . ASP A 1 452 ? -15.328 -28.177 9.100 1.00 30.70 452 ASP A N 1
ATOM 3490 C CA . ASP A 1 452 ? -16.504 -28.897 9.646 1.00 30.70 452 ASP A CA 1
ATOM 3491 C C . ASP A 1 452 ? -17.629 -29.161 8.612 1.00 30.70 452 ASP A C 1
ATOM 3493 O O . ASP A 1 452 ? -18.816 -29.206 8.945 1.00 30.70 452 ASP A O 1
ATOM 3497 N N . ALA A 1 453 ? -17.289 -29.314 7.329 1.00 31.22 453 ALA A N 1
ATOM 3498 C CA . ALA A 1 453 ? -18.266 -29.614 6.280 1.00 31.22 453 ALA A CA 1
ATOM 3499 C C . ALA A 1 453 ? -18.466 -31.132 6.092 1.00 31.22 453 ALA A C 1
ATOM 3501 O O . ALA A 1 453 ? -17.678 -31.785 5.406 1.00 31.22 453 ALA A O 1
ATOM 3502 N N . ASP A 1 454 ? -19.565 -31.680 6.626 1.00 33.78 454 ASP A N 1
ATOM 3503 C CA . ASP A 1 454 ? -20.114 -32.955 6.137 1.00 33.78 454 ASP A CA 1
ATOM 3504 C C . ASP A 1 454 ? -20.427 -32.794 4.629 1.00 33.78 454 ASP A C 1
ATOM 3506 O O . ASP A 1 454 ? -21.123 -31.840 4.256 1.00 33.78 454 ASP A O 1
ATOM 3510 N N . PRO A 1 455 ? -19.894 -33.647 3.730 1.00 37.59 455 PRO A N 1
ATOM 3511 C CA . PRO A 1 455 ? -19.933 -33.429 2.281 1.00 37.59 455 PRO A CA 1
ATOM 3512 C C . PRO A 1 455 ? -21.321 -33.554 1.609 1.00 37.59 455 PRO A C 1
ATOM 3514 O O . PRO A 1 455 ? -21.389 -33.649 0.380 1.00 37.59 455 PRO A O 1
ATOM 3517 N N . ALA A 1 456 ? -22.432 -33.532 2.358 1.00 38.69 456 ALA A N 1
ATOM 3518 C CA . ALA A 1 456 ? -23.791 -33.686 1.837 1.00 38.69 456 ALA A CA 1
ATOM 3519 C C . ALA A 1 456 ? -24.754 -32.517 2.171 1.00 38.69 456 ALA A C 1
ATOM 3521 O O . ALA A 1 456 ? -25.222 -32.357 3.293 1.00 38.69 456 ALA A O 1
ATOM 3522 N N . ALA A 1 457 ? -25.164 -31.793 1.119 1.00 38.94 457 ALA A N 1
ATOM 3523 C CA . ALA A 1 457 ? -26.374 -30.955 1.022 1.00 38.94 457 ALA A CA 1
ATOM 3524 C C . ALA A 1 457 ? -26.502 -29.685 1.907 1.00 38.94 457 ALA A C 1
ATOM 3526 O O . ALA A 1 457 ? -27.229 -29.644 2.898 1.00 38.94 457 ALA A O 1
ATOM 3527 N N . GLN A 1 458 ? -25.977 -28.561 1.401 1.00 45.31 458 GLN A N 1
ATOM 3528 C CA . GLN A 1 458 ? -26.601 -27.242 1.618 1.00 45.31 458 GLN A CA 1
ATOM 3529 C C . GLN A 1 458 ? -27.838 -27.072 0.704 1.00 45.31 458 GLN A C 1
ATOM 3531 O O . GLN A 1 458 ? -27.878 -27.684 -0.370 1.00 45.31 458 GLN A O 1
ATOM 3536 N N . PRO A 1 459 ? -28.833 -26.226 1.053 1.00 48.06 459 PRO A N 1
ATOM 3537 C CA . PRO A 1 459 ? -29.907 -25.870 0.123 1.00 48.06 459 PRO A CA 1
ATOM 3538 C C . PRO A 1 459 ? -29.315 -25.211 -1.137 1.00 48.06 459 PRO A C 1
ATOM 3540 O O . PRO A 1 459 ? -28.390 -24.401 -1.025 1.00 48.06 459 PRO A O 1
ATOM 3543 N N . PRO A 1 460 ? -29.803 -25.540 -2.346 1.00 49.78 460 PRO A N 1
ATOM 3544 C CA . PRO A 1 460 ? -29.119 -25.157 -3.571 1.00 49.78 460 PRO A CA 1
ATOM 3545 C C . PRO A 1 460 ? -29.103 -23.636 -3.769 1.00 49.78 460 PRO A C 1
ATOM 3547 O O . PRO A 1 460 ? -30.132 -22.964 -3.702 1.00 49.78 460 PRO A O 1
ATOM 3550 N N . ARG A 1 461 ? -27.918 -23.119 -4.122 1.00 57.03 461 ARG A N 1
ATOM 3551 C CA . ARG A 1 461 ? -27.645 -21.727 -4.542 1.00 57.03 461 ARG A CA 1
ATOM 3552 C C . ARG A 1 461 ? -28.569 -21.228 -5.665 1.00 57.03 461 ARG A C 1
ATOM 3554 O O . ARG A 1 461 ? -28.680 -20.028 -5.890 1.00 57.03 461 ARG A O 1
ATOM 3561 N N . LEU A 1 462 ? -29.194 -22.154 -6.390 1.00 53.81 462 LEU A N 1
ATOM 3562 C CA . LEU A 1 462 ? -30.060 -21.930 -7.538 1.00 53.81 462 LEU A CA 1
ATOM 3563 C C . LEU A 1 462 ? -31.375 -22.699 -7.331 1.00 53.81 462 LEU A C 1
ATOM 3565 O O . LEU A 1 462 ? -31.379 -23.928 -7.327 1.00 53.81 462 LEU A O 1
ATOM 3569 N N . LEU A 1 463 ? -32.489 -21.982 -7.179 1.00 67.69 463 LEU A N 1
ATOM 3570 C CA . LEU A 1 463 ? -33.837 -22.554 -7.200 1.00 67.69 463 LEU A CA 1
ATOM 3571 C C . LEU A 1 463 ? -34.375 -22.587 -8.635 1.00 67.69 463 LEU A C 1
ATOM 3573 O O . LEU A 1 463 ? -34.103 -21.688 -9.427 1.00 67.69 463 LEU A O 1
ATOM 3577 N N . HIS A 1 464 ? -35.154 -23.610 -8.971 1.00 75.31 464 HIS A N 1
ATOM 3578 C CA . HIS A 1 464 ? -35.739 -23.775 -10.302 1.00 75.31 464 HIS A CA 1
ATOM 3579 C C . HIS A 1 464 ? -36.912 -22.804 -10.532 1.00 75.31 464 HIS A C 1
ATOM 3581 O O . HIS A 1 464 ? -37.842 -22.754 -9.730 1.00 75.31 464 HIS A O 1
ATOM 3587 N N . VAL A 1 465 ? -36.904 -22.076 -11.652 1.00 68.75 465 VAL A N 1
ATOM 3588 C CA . VAL A 1 465 ? -37.991 -21.183 -12.095 1.00 68.75 465 VAL A CA 1
ATOM 3589 C C . VAL A 1 465 ? -38.723 -21.846 -13.257 1.00 68.75 465 VAL A C 1
ATOM 3591 O O . VAL A 1 465 ? -38.122 -22.125 -14.293 1.00 68.75 465 VAL A O 1
ATOM 3594 N N . THR A 1 466 ? -40.018 -22.118 -13.110 1.00 80.00 466 THR A N 1
ATOM 3595 C CA . THR A 1 466 ? -40.839 -22.846 -14.095 1.00 80.00 466 THR A CA 1
ATOM 3596 C C . THR A 1 466 ? -41.942 -21.969 -14.691 1.00 80.00 466 THR A C 1
ATOM 3598 O O . THR A 1 466 ? -42.380 -20.985 -14.095 1.00 80.00 466 THR A O 1
ATOM 3601 N N . CYS A 1 467 ? -42.410 -22.316 -15.892 1.00 62.72 467 CYS A N 1
ATOM 3602 C CA . CYS A 1 467 ? -43.574 -21.671 -16.492 1.00 62.72 467 CYS A CA 1
ATOM 3603 C C . CYS A 1 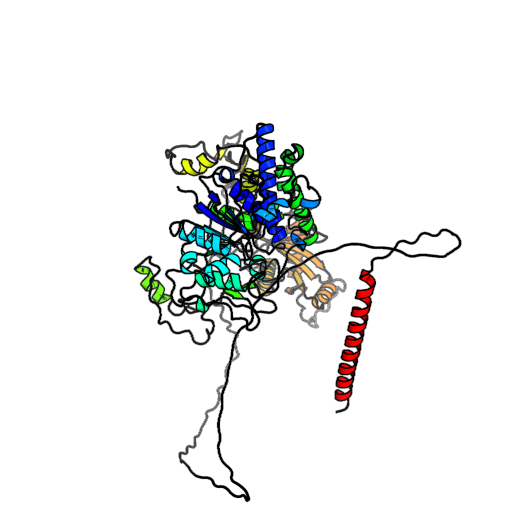467 ? -44.856 -22.116 -15.772 1.00 62.72 467 CYS A C 1
ATOM 3605 O O . CYS A 1 467 ? -45.173 -23.304 -15.763 1.00 62.72 467 CYS A O 1
ATOM 3607 N N . ALA A 1 468 ? -45.644 -21.175 -15.246 1.00 60.00 468 ALA A N 1
ATOM 3608 C CA . ALA A 1 468 ? -46.875 -21.481 -14.508 1.00 60.00 468 ALA A CA 1
ATOM 3609 C C . ALA A 1 468 ? -47.973 -22.192 -15.336 1.00 60.00 468 ALA A C 1
ATOM 3611 O O . ALA A 1 468 ? -48.879 -22.776 -14.754 1.00 60.00 468 ALA A O 1
ATOM 3612 N N . SER A 1 469 ? -47.903 -22.151 -16.675 1.00 59.97 469 SER A N 1
ATOM 3613 C CA . SER A 1 469 ? -48.906 -22.758 -17.571 1.00 59.97 469 SER A CA 1
ATOM 3614 C C . SER A 1 469 ? -48.540 -24.176 -18.035 1.00 59.97 469 SER A C 1
ATOM 3616 O O . SER A 1 469 ? -49.405 -25.043 -18.121 1.00 59.97 469 SER A O 1
ATOM 3618 N N . CYS A 1 470 ? -47.257 -24.442 -18.314 1.00 68.62 470 CYS A N 1
ATOM 3619 C CA . CYS A 1 470 ? -46.793 -25.723 -18.869 1.00 68.62 470 CYS A CA 1
ATOM 3620 C C . CYS A 1 470 ? -45.725 -26.439 -18.022 1.00 68.62 470 CYS A C 1
ATOM 3622 O O . CYS A 1 470 ? -45.155 -27.429 -18.474 1.00 68.62 470 CYS A O 1
ATOM 3624 N N . ALA A 1 471 ? -45.420 -25.932 -16.823 1.00 73.12 471 ALA A N 1
ATOM 3625 C CA . ALA A 1 471 ? -44.409 -26.424 -15.877 1.00 73.12 471 ALA A CA 1
ATOM 3626 C C . ALA A 1 471 ? -42.952 -26.507 -16.392 1.00 73.12 471 ALA A C 1
ATOM 3628 O O . ALA A 1 471 ? -42.054 -26.826 -15.612 1.00 73.12 471 ALA A O 1
ATOM 3629 N N . VAL A 1 472 ? -42.677 -26.181 -17.662 1.00 65.44 472 VAL A N 1
ATOM 3630 C CA . VAL A 1 472 ? -41.328 -26.252 -18.246 1.00 65.44 472 VAL A CA 1
ATOM 3631 C C . VAL A 1 472 ? -40.357 -25.349 -17.481 1.00 65.44 472 VAL A C 1
ATOM 3633 O O . VAL A 1 472 ? -40.650 -24.187 -17.194 1.00 65.44 472 VAL A O 1
ATOM 3636 N N . HIS A 1 473 ? -39.187 -25.897 -17.154 1.00 69.88 473 HIS A N 1
ATOM 3637 C CA . HIS A 1 473 ? -38.134 -25.209 -16.417 1.00 69.88 473 HIS A CA 1
ATOM 3638 C C . HIS A 1 473 ? -37.460 -24.135 -17.285 1.00 69.88 473 HIS A C 1
ATOM 3640 O O . HIS A 1 473 ? -36.851 -24.438 -18.309 1.00 69.88 473 HIS A O 1
ATOM 3646 N N . MET A 1 474 ? -37.589 -22.871 -16.878 1.00 66.50 474 MET A N 1
ATOM 3647 C CA . MET A 1 474 ? -37.178 -21.703 -17.656 1.00 66.50 474 MET A CA 1
ATOM 3648 C C . MET A 1 474 ? -35.787 -21.172 -17.304 1.00 66.50 474 MET A C 1
ATOM 3650 O O . MET A 1 474 ? -35.228 -20.429 -18.106 1.00 66.50 474 MET A O 1
ATOM 3654 N N . GLY A 1 475 ? -35.243 -21.508 -16.133 1.00 75.00 475 GLY A N 1
ATOM 3655 C CA . GLY A 1 475 ? -33.958 -21.020 -15.625 1.00 75.00 475 GLY A CA 1
ATOM 3656 C C . GLY A 1 475 ? -33.935 -20.976 -14.098 1.00 75.00 475 GLY A C 1
ATOM 3657 O O . GLY A 1 475 ? -34.819 -21.525 -13.450 1.00 75.00 475 GLY A O 1
ATOM 3658 N N . PHE A 1 476 ? -32.943 -20.313 -13.511 1.00 79.25 476 PHE A N 1
ATOM 3659 C CA . PHE A 1 476 ? -32.693 -20.357 -12.070 1.00 79.25 476 PHE A CA 1
ATOM 3660 C C . PHE A 1 476 ? -32.915 -19.016 -11.360 1.00 79.25 476 PHE A C 1
ATOM 3662 O O . PHE A 1 476 ? -32.582 -17.961 -11.890 1.00 79.25 476 PHE A O 1
ATOM 3669 N N . TYR A 1 477 ? -33.387 -19.064 -10.116 1.00 63.53 477 TYR A N 1
ATOM 3670 C CA . TYR A 1 477 ? -33.342 -17.958 -9.162 1.00 63.53 477 TYR A CA 1
ATOM 3671 C C . TYR A 1 477 ? -32.190 -18.183 -8.179 1.00 63.53 477 TYR A C 1
ATOM 3673 O O . TYR A 1 477 ? -32.168 -19.173 -7.447 1.00 63.53 477 TYR A O 1
ATOM 3681 N N . ASN A 1 478 ? -31.216 -17.278 -8.180 1.00 69.88 478 ASN A N 1
ATOM 3682 C CA . ASN A 1 478 ? -30.042 -17.331 -7.326 1.00 69.88 478 ASN A CA 1
ATOM 3683 C C . ASN A 1 478 ? -30.352 -16.695 -5.969 1.00 69.88 478 ASN A C 1
ATOM 3685 O O . ASN A 1 478 ? -30.377 -15.471 -5.826 1.00 69.88 478 ASN A O 1
ATOM 3689 N N . THR A 1 479 ? -30.577 -17.541 -4.967 1.00 56.56 479 THR A N 1
ATOM 3690 C CA . THR A 1 479 ? -30.989 -17.137 -3.615 1.00 56.56 479 THR A CA 1
ATOM 3691 C C . THR A 1 479 ? -29.925 -16.330 -2.877 1.00 56.56 479 THR A C 1
ATOM 3693 O O . THR A 1 479 ? -30.270 -15.553 -1.992 1.00 56.56 479 THR A O 1
ATOM 3696 N N . SER A 1 480 ? -28.647 -16.462 -3.248 1.00 51.91 480 SER A N 1
ATOM 3697 C CA . SER A 1 480 ? -27.534 -15.758 -2.597 1.00 51.91 480 SER A CA 1
ATOM 3698 C C . SER A 1 480 ? -27.381 -14.294 -3.024 1.00 51.91 480 SER A C 1
ATOM 3700 O O . SER A 1 480 ? -26.730 -13.537 -2.314 1.00 51.91 480 SER A O 1
ATOM 3702 N N . ILE A 1 481 ? -27.940 -13.900 -4.176 1.00 53.78 481 ILE A N 1
ATOM 3703 C CA . ILE A 1 481 ? -27.858 -12.527 -4.725 1.00 53.78 481 ILE A CA 1
ATOM 3704 C C . ILE A 1 481 ? -29.205 -12.009 -5.268 1.00 53.78 481 ILE A C 1
ATOM 3706 O O . ILE A 1 481 ? -29.239 -11.043 -6.025 1.00 53.78 481 ILE A O 1
ATOM 3710 N N . ALA A 1 482 ? -30.311 -12.675 -4.918 1.00 63.03 482 ALA A N 1
ATOM 3711 C CA . ALA A 1 482 ? -31.684 -12.348 -5.317 1.00 63.03 482 ALA A CA 1
ATOM 3712 C C . ALA A 1 482 ? -31.910 -12.118 -6.833 1.00 63.03 482 ALA A C 1
ATOM 3714 O O . ALA A 1 482 ? -32.802 -11.364 -7.224 1.00 63.03 482 ALA A O 1
ATOM 3715 N N . SER A 1 483 ? -31.133 -12.772 -7.706 1.00 58.50 483 SER A N 1
ATOM 3716 C CA . SER A 1 483 ? -31.192 -12.562 -9.162 1.00 58.50 483 SER A CA 1
ATOM 3717 C C . SER A 1 483 ? -31.836 -13.733 -9.910 1.00 58.50 483 SER A C 1
ATOM 3719 O O . SER A 1 483 ? -31.682 -14.893 -9.532 1.00 58.50 483 SER A O 1
ATOM 3721 N N . VAL A 1 484 ? -32.560 -13.448 -10.998 1.00 58.28 484 VAL A N 1
ATOM 3722 C CA . VAL A 1 484 ? -33.137 -14.477 -11.882 1.00 58.28 484 VAL A CA 1
ATOM 3723 C C . VAL A 1 484 ? -32.289 -14.602 -13.146 1.00 58.28 484 VAL A C 1
ATOM 3725 O O . VAL A 1 484 ? -32.202 -13.671 -13.943 1.00 58.28 484 VAL A O 1
ATOM 3728 N N . VAL A 1 485 ? -31.708 -15.780 -13.356 1.00 58.91 485 VAL A N 1
ATOM 3729 C CA . VAL A 1 485 ? -31.004 -16.176 -14.579 1.00 58.91 485 VAL A CA 1
ATOM 3730 C C . VAL A 1 485 ? -31.923 -17.094 -15.381 1.00 58.91 485 VAL A C 1
ATOM 3732 O O . VAL A 1 485 ? -31.892 -18.318 -15.237 1.00 58.91 485 VAL A O 1
ATOM 3735 N N . LEU A 1 486 ? -32.765 -16.505 -16.232 1.00 62.03 486 LEU A N 1
ATOM 3736 C CA . LEU A 1 486 ? -33.513 -17.281 -17.223 1.00 62.03 486 LEU A CA 1
ATOM 3737 C C . LEU A 1 486 ? -32.538 -17.906 -18.229 1.00 62.03 486 LEU A C 1
ATOM 3739 O O . LEU A 1 486 ? -31.585 -17.264 -18.675 1.00 62.03 486 LEU A O 1
ATOM 3743 N N . PHE A 1 487 ? -32.777 -19.161 -18.603 1.00 59.81 487 PHE A N 1
ATOM 3744 C CA . PHE A 1 487 ? -32.037 -19.799 -19.680 1.00 59.81 487 PHE A CA 1
ATOM 3745 C C . PHE A 1 487 ? -32.288 -19.075 -21.003 1.00 59.81 487 PHE A C 1
ATOM 3747 O O . PHE A 1 487 ? -33.361 -18.525 -21.257 1.00 59.81 487 PHE A O 1
ATOM 3754 N N . LYS A 1 488 ? -31.307 -19.144 -21.901 1.00 42.66 488 LYS A N 1
ATOM 3755 C CA . LYS A 1 488 ? -31.478 -18.702 -23.283 1.00 42.66 488 LYS A CA 1
ATOM 3756 C C . LYS A 1 488 ? -32.214 -19.795 -24.060 1.00 42.66 488 LYS A C 1
ATOM 3758 O O . LYS A 1 488 ? -31.591 -20.736 -24.542 1.00 42.66 488 LYS A O 1
ATOM 3763 N N . TRP A 1 489 ? -33.540 -19.693 -24.142 1.00 39.62 489 TRP A N 1
ATOM 3764 C CA . TRP A 1 489 ? -34.362 -20.673 -24.855 1.00 39.62 489 TRP A CA 1
ATOM 3765 C C . TRP A 1 489 ? -34.025 -20.674 -26.349 1.00 39.62 489 TRP A C 1
ATOM 3767 O O . TRP A 1 489 ? -34.151 -19.653 -27.025 1.00 39.62 489 TRP A O 1
ATOM 3777 N N . GLN A 1 490 ? -33.640 -21.839 -26.867 1.00 38.88 490 GLN A N 1
ATOM 3778 C CA . GLN A 1 490 ? -33.563 -22.109 -28.297 1.00 38.88 490 GLN A CA 1
ATOM 3779 C C . GLN A 1 490 ? -34.758 -22.984 -28.680 1.00 38.88 490 GLN A C 1
ATOM 3781 O O . GLN A 1 490 ? -34.771 -24.183 -28.413 1.00 38.88 490 GLN A O 1
ATOM 3786 N N . THR A 1 491 ? -35.763 -22.396 -29.325 1.00 32.56 491 THR A N 1
ATOM 3787 C CA . THR A 1 491 ? -36.835 -23.155 -29.974 1.00 32.56 491 THR A CA 1
ATOM 3788 C C . THR A 1 491 ? -36.300 -23.783 -31.260 1.00 32.56 491 THR A C 1
ATOM 3790 O O . THR A 1 491 ? -36.277 -23.160 -32.320 1.00 32.56 491 THR A O 1
ATOM 3793 N N . THR A 1 492 ? -35.855 -25.037 -31.174 1.00 29.28 492 THR A N 1
ATOM 3794 C CA . THR A 1 492 ? -35.412 -25.850 -32.315 1.00 29.28 492 THR A CA 1
ATOM 3795 C C . THR A 1 492 ? -36.586 -26.254 -33.212 1.00 29.28 492 THR A C 1
ATOM 3797 O O . THR A 1 492 ? -37.015 -27.405 -33.252 1.00 29.28 492 THR A O 1
ATOM 3800 N N . CYS A 1 493 ? -37.088 -25.301 -33.998 1.00 28.81 493 CYS A N 1
ATOM 3801 C CA . CYS A 1 493 ? -37.814 -25.636 -35.219 1.00 28.81 493 CYS A CA 1
ATOM 3802 C C . CYS A 1 493 ? -36.835 -26.301 -36.197 1.00 28.81 493 CYS A C 1
ATOM 3804 O O . CYS A 1 493 ? -35.757 -25.762 -36.455 1.00 28.81 493 CYS A O 1
ATOM 3806 N N . ALA A 1 494 ? -37.200 -27.463 -36.738 1.00 30.70 494 ALA A N 1
ATOM 3807 C CA . ALA A 1 494 ? -36.368 -28.207 -37.678 1.00 30.70 494 ALA A CA 1
ATOM 3808 C C . ALA A 1 494 ? -36.367 -27.544 -39.070 1.00 30.70 494 ALA A C 1
ATOM 3810 O O . ALA A 1 494 ? -37.082 -27.962 -39.977 1.00 30.70 494 ALA A O 1
ATOM 3811 N N . ALA A 1 495 ? -35.561 -26.494 -39.233 1.00 28.17 495 ALA A N 1
ATOM 3812 C CA . ALA A 1 495 ? -35.180 -25.974 -40.542 1.00 28.17 495 ALA A CA 1
ATOM 3813 C C . ALA A 1 495 ? -34.027 -26.823 -41.103 1.00 28.17 495 ALA A C 1
ATOM 3815 O O . ALA A 1 495 ? -33.041 -27.070 -40.406 1.00 28.17 495 ALA A O 1
ATOM 3816 N N . ALA A 1 496 ? -34.158 -27.291 -42.346 1.00 28.67 496 ALA A N 1
ATOM 3817 C CA . ALA A 1 496 ? -33.146 -28.134 -42.976 1.00 28.67 496 ALA A CA 1
ATOM 3818 C C . ALA A 1 496 ? -31.816 -27.382 -43.156 1.00 28.67 496 ALA A C 1
ATOM 3820 O O . ALA A 1 496 ? -31.794 -26.206 -43.518 1.00 28.67 496 ALA A O 1
ATOM 3821 N N . SER A 1 497 ? -30.704 -28.081 -42.933 1.00 29.84 497 SER A N 1
ATOM 3822 C CA . SER A 1 497 ? -29.362 -27.554 -43.165 1.00 29.84 497 SER A CA 1
ATOM 3823 C C . SER A 1 497 ? -29.078 -27.420 -44.664 1.00 29.84 497 SER A C 1
ATOM 3825 O O . SER A 1 497 ? -28.889 -28.429 -45.346 1.00 29.84 497 SER A O 1
ATOM 3827 N N . THR A 1 498 ? -28.974 -26.190 -45.160 1.00 30.81 498 THR A N 1
ATOM 3828 C CA . THR A 1 498 ? -28.366 -25.889 -46.466 1.00 30.81 498 THR A CA 1
ATOM 3829 C C . THR A 1 498 ? -26.911 -25.458 -46.244 1.00 30.81 498 THR A C 1
ATOM 3831 O O . THR A 1 498 ? -26.673 -24.660 -45.333 1.00 30.81 498 THR A O 1
ATOM 3834 N N . PRO A 1 499 ? -25.922 -25.934 -47.024 1.00 40.31 499 PRO A N 1
ATOM 3835 C CA . PRO A 1 499 ? -24.550 -25.449 -46.901 1.00 40.31 499 PRO A CA 1
ATOM 3836 C C . PRO A 1 499 ? -24.476 -23.982 -47.334 1.00 40.31 499 PRO A C 1
ATOM 3838 O O . PRO A 1 499 ? -24.874 -23.649 -48.448 1.00 40.31 499 PRO A O 1
ATOM 3841 N N . ALA A 1 500 ? -23.961 -23.106 -46.471 1.00 38.94 500 ALA A N 1
ATOM 3842 C CA . ALA A 1 500 ? -23.623 -21.745 -46.867 1.00 38.94 500 ALA A CA 1
ATOM 3843 C C . ALA A 1 500 ? -22.284 -21.770 -47.617 1.00 38.94 500 ALA A C 1
ATOM 3845 O O . ALA A 1 500 ? -21.240 -22.046 -47.027 1.00 38.94 500 ALA A O 1
ATOM 3846 N N . GLU A 1 501 ? -22.334 -21.527 -48.925 1.00 38.66 501 GLU A N 1
ATOM 3847 C CA . GLU A 1 501 ? -21.157 -21.462 -49.794 1.00 38.66 501 GLU A CA 1
ATOM 3848 C C . GLU A 1 501 ? -20.207 -20.322 -49.387 1.00 38.66 501 GLU A C 1
ATOM 3850 O O . GLU A 1 501 ? -20.597 -19.355 -48.727 1.00 38.66 501 GLU A O 1
ATOM 3855 N N . THR A 1 502 ? -18.946 -20.410 -49.816 1.00 47.62 502 THR A N 1
ATOM 3856 C CA . THR A 1 502 ? -17.927 -19.372 -49.598 1.00 47.62 502 THR A CA 1
ATOM 3857 C C . THR A 1 502 ? -18.213 -18.128 -50.443 1.00 47.62 502 THR A C 1
ATOM 3859 O O . THR A 1 502 ? -17.605 -17.916 -51.495 1.00 47.62 502 THR A O 1
ATOM 3862 N N . ALA A 1 503 ? -19.155 -17.303 -49.988 1.00 55.38 503 ALA A N 1
ATOM 3863 C CA . ALA A 1 503 ? -19.453 -16.007 -50.582 1.00 55.38 503 ALA A CA 1
ATOM 3864 C C . ALA A 1 503 ? -18.223 -15.082 -50.541 1.00 55.38 503 ALA A C 1
ATOM 3866 O O . ALA A 1 503 ? -17.477 -15.053 -49.560 1.00 55.38 503 ALA A O 1
ATOM 3867 N N . GLN A 1 504 ? -18.023 -14.303 -51.607 1.00 56.78 504 GLN A N 1
ATOM 3868 C CA . GLN A 1 504 ? -16.967 -13.289 -51.652 1.00 56.78 504 GLN A CA 1
ATOM 3869 C C . GLN A 1 504 ? -17.236 -12.178 -50.616 1.00 56.78 504 GLN A C 1
ATOM 3871 O O . GLN A 1 504 ? -18.401 -11.838 -50.388 1.00 56.78 504 GLN A O 1
ATOM 3876 N N . PRO A 1 505 ? -16.192 -11.597 -49.992 1.00 68.62 505 PRO A N 1
ATOM 3877 C CA . PRO A 1 505 ? -16.363 -10.546 -48.992 1.00 68.62 505 PRO A CA 1
ATOM 3878 C C . PRO A 1 505 ? -17.046 -9.321 -49.605 1.00 68.62 505 PRO A C 1
ATOM 3880 O O . PRO A 1 505 ? -16.671 -8.856 -50.683 1.00 68.62 505 PRO A O 1
ATOM 3883 N N . THR A 1 506 ? -18.049 -8.781 -48.916 1.00 79.56 506 THR A N 1
ATOM 3884 C CA . THR A 1 506 ? -18.749 -7.581 -49.380 1.00 79.56 506 THR A CA 1
ATOM 3885 C C . THR A 1 506 ? -17.912 -6.329 -49.116 1.00 79.56 506 THR A C 1
ATOM 3887 O O . THR A 1 506 ? -17.020 -6.318 -48.266 1.00 79.56 506 THR A O 1
ATOM 3890 N N . GLY A 1 507 ? -18.255 -5.213 -49.766 1.00 74.94 507 GLY A N 1
ATOM 3891 C CA . GLY A 1 507 ? -17.633 -3.918 -49.464 1.00 74.94 507 GLY A CA 1
ATOM 3892 C C . GLY A 1 507 ? -17.766 -3.491 -47.990 1.00 74.94 507 GLY A C 1
ATOM 3893 O O . GLY A 1 507 ? -16.916 -2.754 -47.498 1.00 74.94 507 GLY A O 1
ATOM 3894 N N . ALA A 1 508 ? -18.778 -3.989 -47.266 1.00 79.00 508 ALA A N 1
ATOM 3895 C CA . ALA A 1 508 ? -18.920 -3.771 -45.827 1.00 79.00 508 ALA A CA 1
ATOM 3896 C C . ALA A 1 508 ? -17.938 -4.629 -45.008 1.00 79.00 508 ALA A C 1
ATOM 3898 O O . ALA A 1 508 ? -17.333 -4.112 -44.072 1.00 79.00 508 ALA A O 1
ATOM 3899 N N . ASP A 1 509 ? -17.712 -5.891 -45.392 1.00 78.94 509 ASP A N 1
ATOM 3900 C CA . ASP A 1 509 ? -16.705 -6.758 -44.759 1.00 78.94 509 ASP A CA 1
ATOM 3901 C C . ASP A 1 509 ? -15.288 -6.206 -44.976 1.00 78.94 509 ASP A C 1
ATOM 3903 O O . ASP A 1 509 ? -14.482 -6.161 -44.045 1.00 78.94 509 ASP A O 1
ATOM 3907 N N . CYS A 1 510 ? -14.998 -5.715 -46.187 1.00 78.56 510 CYS A N 1
ATOM 3908 C CA . CYS A 1 510 ? -13.743 -5.030 -46.497 1.00 78.56 510 CYS A CA 1
ATOM 3909 C C . CYS A 1 510 ? -13.573 -3.748 -45.669 1.00 78.56 510 CYS A C 1
ATOM 3911 O O . CYS A 1 510 ? -12.490 -3.510 -45.138 1.00 78.56 510 CYS A O 1
ATOM 3913 N N . LEU A 1 511 ? -14.627 -2.939 -45.508 1.00 82.94 511 LEU A N 1
ATOM 3914 C CA . LEU A 1 511 ? -14.577 -1.747 -44.658 1.00 82.94 511 LEU A CA 1
ATOM 3915 C C . LEU A 1 511 ? -14.353 -2.106 -43.180 1.00 82.94 511 LEU A C 1
ATOM 3917 O O . LEU A 1 511 ? -13.529 -1.472 -42.522 1.00 82.94 511 LEU A O 1
ATOM 3921 N N . ALA A 1 512 ? -15.025 -3.141 -42.667 1.00 85.31 512 ALA A N 1
ATOM 3922 C CA . ALA A 1 512 ? -14.822 -3.639 -41.308 1.00 85.31 512 ALA A CA 1
ATOM 3923 C C . ALA A 1 512 ? -13.367 -4.087 -41.087 1.00 85.31 512 ALA A C 1
ATOM 3925 O O . ALA A 1 512 ? -12.739 -3.685 -40.108 1.00 85.31 512 ALA A O 1
ATOM 3926 N N . ALA A 1 513 ? -12.809 -4.863 -42.022 1.00 80.19 513 ALA A N 1
ATOM 3927 C CA . ALA A 1 513 ? -11.418 -5.304 -41.979 1.00 80.19 513 ALA A CA 1
ATOM 3928 C C . ALA A 1 513 ? -10.429 -4.125 -42.027 1.00 80.19 513 ALA A C 1
ATOM 3930 O O . ALA A 1 513 ? -9.502 -4.075 -41.218 1.00 80.19 513 ALA A O 1
ATOM 3931 N N . THR A 1 514 ? -10.644 -3.142 -42.908 1.00 79.44 514 THR A N 1
ATOM 3932 C CA . THR A 1 514 ? -9.775 -1.960 -43.023 1.00 79.44 514 THR A CA 1
ATOM 3933 C C . THR A 1 514 ? -9.836 -1.065 -41.783 1.00 79.44 514 THR A C 1
ATOM 3935 O O . THR A 1 514 ? -8.790 -0.614 -41.321 1.00 79.44 514 THR A O 1
ATOM 3938 N N . LEU A 1 515 ? -11.015 -0.850 -41.184 1.00 85.00 515 LEU A N 1
ATOM 3939 C CA . LEU A 1 515 ? -11.140 -0.084 -39.936 1.00 85.00 515 LEU A CA 1
ATOM 3940 C C . LEU A 1 515 ? -10.436 -0.788 -38.764 1.00 85.00 515 LEU A C 1
ATOM 3942 O O . LEU A 1 515 ? -9.706 -0.139 -38.016 1.00 85.00 515 LEU A O 1
ATOM 3946 N N . LEU A 1 516 ? -10.573 -2.115 -38.639 1.00 82.88 516 LEU A N 1
ATOM 3947 C CA . LEU A 1 516 ? -9.835 -2.902 -37.640 1.00 82.88 516 LEU A CA 1
ATOM 3948 C C . LEU A 1 516 ? -8.315 -2.846 -37.873 1.00 82.88 516 LEU A C 1
ATOM 3950 O O . LEU A 1 516 ? -7.554 -2.678 -36.922 1.00 82.88 516 LEU A O 1
ATOM 3954 N N . ALA A 1 517 ? -7.866 -2.931 -39.128 1.00 74.56 517 ALA A N 1
ATOM 3955 C CA . ALA A 1 517 ? -6.451 -2.852 -39.484 1.00 74.56 517 ALA A CA 1
ATOM 3956 C C . ALA A 1 517 ? -5.853 -1.452 -39.261 1.00 74.56 517 ALA A C 1
ATOM 3958 O O . ALA A 1 517 ? -4.688 -1.341 -38.888 1.00 74.56 517 ALA A O 1
ATOM 3959 N N . THR A 1 518 ? -6.618 -0.377 -39.477 1.00 76.06 518 THR A N 1
ATOM 3960 C CA . THR A 1 518 ? -6.183 1.001 -39.192 1.00 76.06 518 THR A CA 1
ATOM 3961 C C . THR A 1 518 ? -6.127 1.273 -37.691 1.00 76.06 518 THR A C 1
ATOM 3963 O O . THR A 1 518 ? -5.100 1.773 -37.230 1.00 76.06 518 THR A O 1
ATOM 3966 N N . LEU A 1 519 ? -7.131 0.844 -36.917 1.00 81.69 519 LEU A N 1
ATOM 3967 C CA . LEU A 1 519 ? -7.098 0.892 -35.450 1.00 81.69 519 LEU A CA 1
ATOM 3968 C C . LEU A 1 519 ? -5.872 0.140 -34.899 1.00 81.69 519 LEU A C 1
ATOM 3970 O O . LEU A 1 519 ? -5.093 0.700 -34.134 1.00 81.69 519 LEU A O 1
ATOM 3974 N N . SER A 1 520 ? -5.639 -1.093 -35.361 1.00 76.50 520 SER A N 1
ATOM 3975 C CA . SER A 1 520 ? -4.514 -1.930 -34.913 1.00 76.50 520 SER A CA 1
ATOM 3976 C C . SER A 1 520 ? -3.128 -1.440 -35.355 1.00 76.50 520 SER A C 1
ATOM 3978 O O . SER A 1 520 ? -2.136 -1.876 -34.776 1.00 76.50 520 SER A O 1
ATOM 3980 N N . ARG A 1 521 ? -3.034 -0.599 -36.394 1.00 73.69 521 ARG A N 1
ATOM 3981 C CA . ARG A 1 521 ? -1.759 -0.094 -36.943 1.00 73.69 521 ARG A CA 1
ATOM 3982 C C . ARG A 1 521 ? -1.402 1.303 -36.442 1.00 73.69 521 ARG A C 1
ATOM 3984 O O . ARG A 1 521 ? -0.223 1.624 -36.378 1.00 73.69 521 ARG A O 1
ATOM 3991 N N . SER A 1 522 ? -2.402 2.136 -36.154 1.00 74.06 522 SER A N 1
ATOM 3992 C CA . SER A 1 522 ? -2.215 3.565 -35.855 1.00 74.06 522 SER A CA 1
ATOM 3993 C C . SER A 1 522 ? -2.680 3.985 -34.459 1.00 74.06 522 SER A C 1
ATOM 3995 O O . SER A 1 522 ? -2.457 5.128 -34.078 1.00 74.06 522 SER A O 1
ATOM 3997 N N . GLY A 1 523 ? -3.392 3.122 -33.724 1.00 75.94 523 GLY A N 1
ATOM 3998 C CA . GLY A 1 523 ? -4.086 3.479 -32.480 1.00 75.94 523 GLY A CA 1
ATOM 3999 C C . GLY A 1 523 ? -5.318 4.377 -32.674 1.00 75.94 523 GLY A C 1
ATOM 4000 O O . GLY A 1 523 ? -6.196 4.397 -31.813 1.00 75.94 523 GLY A O 1
ATOM 4001 N N . SER A 1 524 ? -5.441 5.079 -33.807 1.00 79.56 524 SER A N 1
ATOM 4002 C CA . SER A 1 524 ? -6.567 5.977 -34.055 1.00 79.56 524 SER A CA 1
ATOM 4003 C C . SER A 1 524 ? -7.872 5.207 -34.249 1.00 79.56 524 SER A C 1
ATOM 4005 O O . SER A 1 524 ? -7.998 4.340 -35.117 1.00 79.56 524 SER A O 1
ATOM 4007 N N . SER A 1 525 ? -8.868 5.565 -33.440 1.00 88.31 525 SER A N 1
ATOM 4008 C CA . SER A 1 525 ? -10.239 5.057 -33.529 1.00 88.31 525 SER A CA 1
ATOM 4009 C C . SER A 1 525 ? -11.125 5.871 -34.476 1.00 88.31 525 SER A C 1
ATOM 4011 O O . SER A 1 525 ? -12.259 5.462 -34.736 1.00 88.31 525 SER A O 1
ATOM 4013 N N . LYS A 1 526 ? -10.626 6.993 -35.010 1.00 92.56 526 LYS A N 1
ATOM 4014 C CA . LYS A 1 526 ? -11.352 7.901 -35.907 1.00 92.56 526 LYS A CA 1
ATOM 4015 C C . LYS A 1 526 ? -10.809 7.787 -37.330 1.00 92.56 526 LYS A C 1
ATOM 4017 O O . LYS A 1 526 ? -9.600 7.717 -37.563 1.00 92.56 526 LYS A O 1
ATOM 4022 N N . SER A 1 527 ? -11.694 7.773 -38.316 1.00 91.50 527 SER A N 1
ATOM 4023 C CA . SER A 1 527 ? -11.311 7.695 -39.726 1.00 91.50 527 SER A CA 1
ATOM 4024 C C . SER A 1 527 ? -12.261 8.489 -40.609 1.00 91.50 527 SER A C 1
ATOM 4026 O O . SER A 1 527 ? -13.460 8.560 -40.334 1.00 91.50 527 SER A O 1
ATOM 4028 N N . VAL A 1 528 ? -11.737 9.049 -41.696 1.00 90.50 528 VAL A N 1
ATOM 4029 C CA . VAL A 1 528 ? -12.543 9.655 -42.755 1.00 90.50 528 VAL A CA 1
ATOM 4030 C C . VAL A 1 528 ? -12.496 8.752 -43.977 1.00 90.50 528 VAL A C 1
ATOM 4032 O O . VAL A 1 528 ? -11.432 8.499 -44.537 1.00 90.50 528 VAL A O 1
ATOM 4035 N N . ILE A 1 529 ? -13.662 8.237 -44.361 1.00 89.81 529 ILE A N 1
ATOM 4036 C CA . ILE A 1 529 ? -13.817 7.354 -45.511 1.00 89.81 529 ILE A CA 1
ATOM 4037 C C . ILE A 1 529 ? -14.140 8.218 -46.730 1.00 89.81 529 ILE A C 1
ATOM 4039 O O . ILE A 1 529 ? -15.225 8.805 -46.784 1.00 89.81 529 ILE A O 1
ATOM 4043 N N . VAL A 1 530 ? -13.212 8.297 -47.685 1.00 86.94 530 VAL A N 1
ATOM 4044 C CA . VAL A 1 530 ? -13.300 9.174 -48.866 1.00 86.94 530 VAL A CA 1
ATOM 4045 C C . VAL A 1 530 ? -13.358 8.374 -50.179 1.00 86.94 530 VAL A C 1
ATOM 4047 O O . VAL A 1 530 ? -12.827 7.258 -50.243 1.00 86.94 530 VAL A O 1
ATOM 4050 N N . PRO A 1 531 ? -14.015 8.898 -51.235 1.00 81.25 531 PRO A N 1
ATOM 4051 C CA . PRO A 1 531 ? -14.102 8.218 -52.524 1.00 81.25 531 PRO A CA 1
ATOM 4052 C C . PRO A 1 531 ? -12.730 7.995 -53.168 1.00 81.25 531 PRO A C 1
ATOM 4054 O O . PRO A 1 531 ? -11.940 8.924 -53.310 1.00 81.25 531 PRO A O 1
ATOM 4057 N N . THR A 1 532 ? -12.467 6.780 -53.650 1.00 77.25 532 THR A N 1
ATOM 4058 C CA . THR A 1 532 ? -11.359 6.540 -54.583 1.00 77.25 532 THR A CA 1
ATOM 4059 C C . THR A 1 532 ? -11.613 7.315 -55.878 1.00 77.25 532 THR A C 1
ATOM 4061 O O . THR A 1 532 ? -12.642 7.107 -56.525 1.00 77.25 532 THR A O 1
ATOM 4064 N N . ILE A 1 533 ? -10.672 8.180 -56.266 1.00 60.88 533 ILE A N 1
ATOM 4065 C CA . ILE A 1 533 ? -10.733 8.969 -57.506 1.00 60.88 533 ILE A CA 1
ATOM 4066 C C . ILE A 1 533 ? -10.880 8.021 -58.707 1.00 60.88 533 ILE A C 1
ATOM 4068 O O . ILE A 1 533 ? -10.053 7.130 -58.910 1.00 60.88 533 ILE A O 1
ATOM 4072 N N . GLN A 1 534 ? -11.933 8.206 -59.506 1.00 52.34 534 GLN A N 1
ATOM 4073 C CA . GLN A 1 534 ? -12.110 7.472 -60.760 1.00 52.34 534 GLN A CA 1
ATOM 4074 C C . GLN A 1 534 ? -11.194 8.043 -61.852 1.00 52.34 534 GLN A C 1
ATOM 4076 O O . GLN A 1 534 ? -10.899 9.237 -61.872 1.00 52.34 534 GLN A O 1
ATOM 4081 N N . ALA A 1 535 ? -10.759 7.183 -62.775 1.00 42.97 535 ALA A N 1
ATOM 4082 C CA . ALA A 1 535 ? -10.039 7.609 -63.973 1.00 42.97 535 ALA A CA 1
ATOM 4083 C C . ALA A 1 535 ? -10.889 8.599 -64.805 1.00 42.97 535 ALA A C 1
ATOM 4085 O O . ALA A 1 535 ? -12.120 8.505 -64.775 1.00 42.97 535 ALA A O 1
ATOM 4086 N N . PRO A 1 536 ? -10.265 9.537 -65.546 1.00 40.09 536 PRO A N 1
ATOM 4087 C CA . PRO A 1 536 ? -10.999 10.478 -66.390 1.00 40.09 536 PRO A CA 1
ATOM 4088 C C . PRO A 1 536 ? -11.833 9.739 -67.453 1.00 40.09 536 PRO A C 1
ATOM 4090 O O . PRO A 1 536 ? -11.399 8.689 -67.939 1.00 40.09 536 PRO A O 1
ATOM 4093 N N . PRO A 1 537 ? -13.014 10.268 -67.827 1.00 43.34 537 PRO A N 1
ATOM 4094 C CA . PRO A 1 537 ? -13.908 9.612 -68.775 1.00 43.34 537 PRO A CA 1
ATOM 4095 C C . PRO A 1 537 ? -13.268 9.480 -70.162 1.00 43.34 537 PRO A C 1
ATOM 4097 O O . PRO A 1 537 ? -12.561 10.374 -70.633 1.00 43.34 537 PRO A O 1
ATOM 4100 N N . THR A 1 538 ? -13.531 8.355 -70.826 1.00 44.66 538 THR A N 1
ATOM 4101 C CA . THR A 1 538 ? -13.107 8.109 -72.208 1.00 44.66 538 THR A CA 1
ATOM 4102 C C . THR A 1 538 ? -13.953 8.918 -73.203 1.00 44.66 538 THR A C 1
ATOM 4104 O O . THR A 1 538 ? -15.147 9.078 -72.965 1.00 44.66 538 THR A O 1
ATOM 4107 N N . PRO A 1 539 ? -13.401 9.408 -74.332 1.00 42.34 539 PRO A N 1
ATOM 4108 C CA . PRO A 1 539 ? -13.994 10.544 -75.061 1.00 42.34 539 PRO A CA 1
ATOM 4109 C C . PRO A 1 539 ? -15.218 10.251 -75.953 1.00 42.34 539 PRO A C 1
ATOM 4111 O O . PRO A 1 539 ? -15.486 11.039 -76.855 1.00 42.34 539 PRO A O 1
ATOM 4114 N N . ASN A 1 540 ? -15.911 9.121 -75.770 1.00 42.12 540 ASN A N 1
ATOM 4115 C CA . ASN A 1 540 ? -16.825 8.561 -76.778 1.00 42.12 540 ASN A CA 1
ATOM 4116 C C . ASN A 1 540 ? -18.286 8.358 -76.322 1.00 42.12 540 ASN A C 1
ATOM 4118 O O . ASN A 1 540 ? -19.090 7.908 -77.136 1.00 42.12 540 ASN A O 1
ATOM 4122 N N . ASP A 1 541 ? -18.639 8.685 -75.077 1.00 40.88 541 ASP A N 1
ATOM 4123 C CA . ASP A 1 541 ? -20.025 8.605 -74.585 1.00 40.88 541 ASP A CA 1
ATOM 4124 C C . ASP A 1 541 ? -20.730 9.973 -74.701 1.00 40.88 541 ASP A C 1
ATOM 4126 O O . ASP A 1 541 ? -20.991 10.652 -73.707 1.00 40.88 541 ASP A O 1
ATOM 4130 N N . ASP A 1 542 ? -21.023 10.382 -75.940 1.00 45.03 542 ASP A N 1
ATOM 4131 C CA . ASP A 1 542 ? -21.951 11.482 -76.243 1.00 45.03 542 ASP A CA 1
ATOM 4132 C C . ASP A 1 542 ? -23.406 10.999 -76.060 1.00 45.03 542 ASP A C 1
ATOM 4134 O O . ASP A 1 542 ? -24.022 10.526 -77.014 1.00 45.03 542 ASP A O 1
ATOM 4138 N N . ASP A 1 543 ? -23.980 11.141 -74.858 1.00 39.03 543 ASP A N 1
ATOM 4139 C CA . ASP A 1 543 ? -25.428 11.383 -74.728 1.00 39.03 543 ASP A CA 1
ATOM 4140 C C . ASP A 1 543 ? -25.835 12.039 -73.388 1.00 39.03 543 ASP A C 1
ATOM 4142 O O . ASP A 1 543 ? -25.061 12.126 -72.432 1.00 39.03 543 ASP A O 1
ATOM 4146 N N . SER A 1 544 ? -27.056 12.576 -73.329 1.00 43.47 544 SER A N 1
ATOM 4147 C CA . SER A 1 544 ? -27.454 13.573 -72.326 1.00 43.47 544 SER A CA 1
ATOM 4148 C C . SER A 1 544 ? -27.948 13.033 -70.968 1.00 43.47 544 SER A C 1
ATOM 4150 O O . SER A 1 544 ? -29.037 12.466 -70.892 1.00 43.47 544 SER A O 1
ATOM 4152 N N . ASP A 1 545 ? -27.267 13.399 -69.872 1.00 35.22 545 ASP A N 1
ATOM 4153 C CA . ASP A 1 545 ? -27.914 13.811 -68.605 1.00 35.22 545 ASP A CA 1
ATOM 4154 C C . ASP A 1 545 ? -26.991 14.726 -67.768 1.00 35.22 545 ASP A C 1
ATOM 4156 O O . ASP A 1 545 ? -26.207 14.282 -66.926 1.00 35.22 545 ASP A O 1
ATOM 4160 N N . SER A 1 546 ? -27.107 16.044 -67.959 1.00 38.31 546 SER A N 1
ATOM 4161 C CA . SER A 1 546 ? -26.324 17.054 -67.230 1.00 38.31 546 SER A CA 1
ATOM 4162 C C . SER A 1 546 ? -26.814 17.313 -65.792 1.00 38.31 546 SER A C 1
ATOM 4164 O O . SER A 1 546 ? -26.620 18.409 -65.267 1.00 38.31 546 SER A O 1
ATOM 4166 N N . THR A 1 547 ? -27.468 16.335 -65.156 1.00 39.34 547 THR A N 1
ATOM 4167 C CA . THR A 1 547 ? -28.123 16.483 -63.842 1.00 39.34 547 THR A CA 1
ATOM 4168 C C . THR A 1 547 ? -27.624 15.493 -62.782 1.00 39.34 547 THR A C 1
ATOM 4170 O O . THR A 1 547 ? -28.046 15.572 -61.629 1.00 39.34 547 THR A O 1
ATOM 4173 N N . GLN A 1 548 ? -26.700 14.582 -63.125 1.00 40.94 548 GLN A N 1
ATOM 4174 C CA . GLN A 1 548 ? -26.231 13.506 -62.233 1.00 40.94 548 GLN A CA 1
ATOM 4175 C C . GLN A 1 548 ? -24.745 13.574 -61.835 1.00 40.94 548 GLN A C 1
ATOM 4177 O O . GLN A 1 548 ? -24.125 12.551 -61.540 1.00 40.94 548 GLN A O 1
ATOM 4182 N N . GLN A 1 549 ? -24.189 14.780 -61.668 1.00 43.34 549 GLN A N 1
ATOM 4183 C CA . GLN A 1 549 ? -23.069 14.956 -60.730 1.00 43.34 549 GLN A CA 1
ATOM 4184 C C . GLN A 1 549 ? -23.583 14.779 -59.290 1.00 43.34 549 GLN A C 1
ATOM 4186 O O . GLN A 1 549 ? -23.815 15.744 -58.562 1.00 43.34 549 GLN A O 1
ATOM 4191 N N . GLN A 1 550 ? -23.796 13.523 -58.885 1.00 47.50 550 GLN A N 1
ATOM 4192 C CA . GLN A 1 550 ? -24.123 13.180 -57.504 1.00 47.50 550 GLN A CA 1
ATOM 4193 C C . GLN A 1 550 ? -23.031 13.739 -56.588 1.00 47.50 550 GLN A C 1
ATOM 4195 O O . GLN A 1 550 ? -21.851 13.435 -56.769 1.00 47.50 550 GLN A O 1
ATOM 4200 N N . GLN A 1 551 ? -23.427 14.546 -55.600 1.00 53.97 551 GLN A N 1
ATOM 4201 C CA . GLN A 1 551 ? -22.515 15.074 -54.588 1.00 53.97 551 GLN A CA 1
ATOM 4202 C C . GLN A 1 551 ? -21.869 13.903 -53.844 1.00 53.97 551 GLN A C 1
ATOM 4204 O O . GLN A 1 551 ? -22.499 13.268 -52.996 1.00 53.97 551 GLN A O 1
ATOM 4209 N N . GLN A 1 552 ? -20.619 13.590 -54.193 1.00 62.00 552 GLN A N 1
ATOM 4210 C CA . GLN A 1 552 ? -19.902 12.486 -53.573 1.00 62.00 552 GLN A CA 1
ATOM 4211 C C . GLN A 1 552 ? -19.734 12.783 -52.080 1.00 62.00 552 GLN A C 1
ATOM 4213 O O . GLN A 1 552 ? -19.292 13.863 -51.683 1.00 62.00 552 GLN A O 1
ATOM 4218 N N . GLN A 1 553 ? -20.149 11.826 -51.255 1.00 77.06 553 GLN A N 1
ATOM 4219 C CA . GLN A 1 553 ? -20.273 11.991 -49.814 1.00 77.06 553 GLN A CA 1
ATOM 4220 C C . GLN A 1 553 ? -19.238 11.118 -49.109 1.00 77.06 553 GLN A C 1
ATOM 4222 O O . GLN A 1 553 ? -19.142 9.921 -49.379 1.00 77.06 553 GLN A O 1
ATOM 4227 N N . ALA A 1 554 ? -18.477 11.724 -48.203 1.00 87.94 554 ALA A N 1
ATOM 4228 C CA . ALA A 1 554 ? -17.532 11.036 -47.337 1.00 87.94 554 ALA A CA 1
ATOM 4229 C C . ALA A 1 554 ? -18.197 10.685 -45.993 1.00 87.94 554 ALA A C 1
ATOM 4231 O O . ALA A 1 554 ? -19.215 11.269 -45.607 1.00 87.94 554 ALA A O 1
ATOM 4232 N N . LEU A 1 555 ? -17.626 9.727 -45.262 1.00 91.00 555 LEU A N 1
ATOM 4233 C CA . LEU A 1 555 ? -18.109 9.325 -43.937 1.00 91.00 555 LEU A CA 1
ATOM 4234 C C . LEU A 1 555 ? -17.014 9.546 -42.895 1.00 91.00 555 LEU A C 1
ATOM 4236 O O . LEU A 1 555 ? -16.004 8.848 -42.904 1.00 91.00 555 LEU A O 1
ATOM 4240 N N . HIS A 1 556 ? -17.233 10.464 -41.956 1.00 93.75 556 HIS A N 1
ATOM 4241 C CA . HIS A 1 556 ? -16.431 10.522 -40.737 1.00 93.75 556 HIS A CA 1
ATOM 4242 C C . HIS A 1 556 ? -16.972 9.462 -39.768 1.00 93.75 556 HIS A C 1
ATOM 4244 O O . HIS A 1 556 ? -18.150 9.491 -39.409 1.00 93.75 556 HIS A O 1
ATOM 4250 N N . VAL A 1 557 ? -16.127 8.509 -39.381 1.00 93.62 557 VAL A N 1
ATOM 4251 C CA . VAL A 1 557 ? -16.440 7.356 -38.528 1.00 93.62 557 VAL A CA 1
ATOM 4252 C C . VAL A 1 557 ? -15.552 7.367 -37.285 1.00 93.62 557 VAL A C 1
ATOM 4254 O O . VAL A 1 557 ? -14.371 7.685 -37.372 1.00 93.62 557 VAL A O 1
ATOM 4257 N N . TRP A 1 558 ? -16.105 6.972 -36.139 1.00 93.88 558 TRP A N 1
ATOM 4258 C CA . TRP A 1 558 ? -15.366 6.756 -34.893 1.00 93.88 558 TRP A CA 1
ATOM 4259 C C . TRP A 1 558 ? -15.787 5.419 -34.269 1.00 93.88 558 TRP A C 1
ATOM 4261 O O . TRP A 1 558 ? -16.944 5.227 -33.895 1.00 93.88 558 TRP A O 1
ATOM 4271 N N . VAL A 1 559 ? -14.864 4.460 -34.193 1.00 93.00 559 VAL A N 1
ATOM 4272 C CA . VAL A 1 559 ? -15.096 3.131 -33.610 1.00 93.00 559 VAL A CA 1
ATOM 4273 C C . VAL A 1 559 ? -15.099 3.234 -32.083 1.00 93.00 559 VAL A C 1
ATOM 4275 O O . VAL A 1 559 ? -14.080 3.571 -31.490 1.00 93.00 559 VAL A O 1
ATOM 4278 N N . LEU A 1 560 ? -16.230 2.907 -31.447 1.00 89.19 560 LEU A N 1
ATOM 4279 C CA . LEU A 1 560 ? -16.371 2.899 -29.983 1.00 89.19 560 LEU A CA 1
ATOM 4280 C C . LEU A 1 560 ? -16.035 1.537 -29.373 1.00 89.19 560 LEU A C 1
ATOM 4282 O O . LEU A 1 560 ? -15.459 1.456 -28.295 1.00 89.19 560 LEU A O 1
ATOM 4286 N N . ASN A 1 561 ? -16.419 0.453 -30.048 1.00 88.25 561 ASN A N 1
ATOM 4287 C CA . ASN A 1 561 ? -16.082 -0.903 -29.631 1.00 88.25 561 ASN A CA 1
ATOM 4288 C C . ASN A 1 561 ? -15.815 -1.757 -30.874 1.00 88.25 561 ASN A C 1
ATOM 4290 O O . ASN A 1 561 ? -16.694 -1.949 -31.717 1.00 88.25 561 ASN A O 1
ATOM 4294 N N . SER A 1 562 ? -14.588 -2.263 -30.987 1.00 86.00 562 SER A N 1
ATOM 4295 C CA . SER A 1 562 ? -14.107 -3.049 -32.125 1.00 86.00 562 SER A CA 1
ATOM 4296 C C . SER A 1 562 ? -14.563 -4.514 -32.105 1.00 86.00 562 SER A C 1
ATOM 4298 O O . SER A 1 562 ? -14.325 -5.233 -33.079 1.00 86.00 562 SER A O 1
ATOM 4300 N N . ASN A 1 563 ? -15.201 -4.995 -31.032 1.00 85.50 563 ASN A N 1
ATOM 4301 C CA . ASN A 1 563 ? -15.608 -6.389 -30.881 1.00 85.50 563 ASN A CA 1
ATOM 4302 C C . ASN A 1 563 ? -16.869 -6.579 -30.018 1.00 85.50 563 ASN A C 1
ATOM 4304 O O . ASN A 1 563 ? -16.801 -7.055 -28.885 1.00 85.50 563 ASN A O 1
ATOM 4308 N N . ILE A 1 564 ? -18.034 -6.284 -30.595 1.00 82.88 564 ILE A N 1
ATOM 4309 C CA . ILE A 1 564 ? -19.330 -6.691 -30.036 1.00 82.88 564 ILE A CA 1
ATOM 4310 C C . ILE A 1 564 ? -19.845 -7.972 -30.708 1.00 82.88 564 ILE A C 1
ATOM 4312 O O . ILE A 1 564 ? -19.425 -8.322 -31.814 1.00 82.88 564 ILE A O 1
ATOM 4316 N N . THR A 1 565 ? -20.822 -8.622 -30.073 1.00 80.75 565 THR A N 1
ATOM 4317 C CA . THR A 1 565 ? -21.668 -9.658 -30.684 1.00 80.75 565 THR A CA 1
ATOM 4318 C C . THR A 1 565 ? -23.128 -9.340 -30.381 1.00 80.75 565 THR A C 1
ATOM 4320 O O . THR A 1 565 ? -23.473 -9.111 -29.224 1.00 80.75 565 THR A O 1
ATOM 4323 N N . TYR A 1 566 ? -23.989 -9.330 -31.398 1.00 77.06 566 TYR A N 1
ATOM 4324 C CA . TYR A 1 566 ? -25.414 -9.019 -31.259 1.00 77.06 566 TYR A CA 1
ATOM 4325 C C . TYR A 1 566 ? -26.291 -10.030 -32.009 1.00 77.06 566 TYR A C 1
ATOM 4327 O O . TYR A 1 566 ? -25.830 -10.752 -32.890 1.00 77.06 566 TYR A O 1
ATOM 4335 N N . ALA A 1 567 ? -27.574 -10.077 -31.663 1.00 74.75 567 ALA A N 1
ATOM 4336 C CA . ALA A 1 567 ? -28.619 -10.767 -32.417 1.00 74.75 567 ALA A CA 1
ATOM 4337 C C . ALA A 1 567 ? -29.874 -9.883 -32.405 1.00 74.75 567 ALA A C 1
ATOM 4339 O O . ALA A 1 567 ? -30.069 -9.118 -31.460 1.00 74.75 567 ALA A O 1
ATOM 4340 N N . SER A 1 568 ? -30.725 -9.962 -33.431 1.00 69.69 568 SER A N 1
ATOM 4341 C CA . SER A 1 568 ? -31.926 -9.123 -33.522 1.00 69.69 568 SER A CA 1
ATOM 4342 C C . SER A 1 568 ? -33.130 -9.896 -34.046 1.00 69.69 568 SER A C 1
ATOM 4344 O O . SER A 1 568 ? -33.039 -10.605 -35.048 1.00 69.69 568 SER A O 1
ATOM 4346 N N . SER A 1 569 ? -34.288 -9.685 -33.419 1.00 66.69 569 SER A N 1
ATOM 4347 C CA . SER A 1 569 ? -35.593 -10.162 -33.893 1.00 66.69 569 SER A CA 1
ATOM 4348 C C . SER A 1 569 ? -36.000 -9.567 -35.247 1.00 66.69 569 SER A C 1
ATOM 4350 O O . SER A 1 569 ? -36.844 -10.140 -35.927 1.00 66.69 569 SER A O 1
ATOM 4352 N N . LEU A 1 570 ? -35.368 -8.470 -35.682 1.00 64.44 570 LEU A N 1
ATOM 4353 C CA . LEU A 1 570 ? -35.534 -7.899 -37.025 1.00 64.44 570 LEU A CA 1
ATOM 4354 C C . LEU A 1 570 ? -34.708 -8.635 -38.102 1.00 64.44 570 LEU A C 1
ATOM 4356 O O . LEU A 1 570 ? -34.857 -8.347 -39.287 1.00 64.44 570 LEU A O 1
ATOM 4360 N N . ARG A 1 571 ? -33.844 -9.589 -37.719 1.00 63.59 571 ARG A N 1
ATOM 4361 C CA . ARG A 1 571 ? -33.093 -10.475 -38.631 1.00 63.59 571 ARG A CA 1
ATOM 4362 C C . ARG A 1 571 ? -33.071 -11.937 -38.121 1.00 63.59 571 ARG A C 1
ATOM 4364 O O . ARG A 1 571 ? -31.986 -12.463 -37.872 1.00 63.59 571 ARG A O 1
ATOM 4371 N N . PRO A 1 572 ? -34.226 -12.629 -37.976 1.00 50.91 572 PRO A N 1
ATOM 4372 C CA . PRO A 1 572 ? -34.288 -13.931 -37.289 1.00 50.91 572 PRO A CA 1
ATOM 4373 C C . PRO A 1 572 ? -33.383 -15.022 -37.879 1.00 50.91 572 PRO A C 1
ATOM 4375 O O . PRO A 1 572 ? -32.804 -15.814 -37.142 1.00 50.91 572 PRO A O 1
ATOM 4378 N N . ALA A 1 573 ? -33.228 -15.040 -39.205 1.00 48.84 573 ALA A N 1
ATOM 4379 C CA . ALA A 1 573 ? -32.457 -16.053 -39.926 1.00 48.84 573 ALA A CA 1
ATOM 4380 C C . ALA A 1 573 ? -30.925 -15.860 -39.870 1.00 48.84 573 ALA A C 1
ATOM 4382 O O . ALA A 1 573 ? -30.194 -16.720 -40.346 1.00 48.84 573 ALA A O 1
ATOM 4383 N N . ALA A 1 574 ? -30.424 -14.744 -39.322 1.00 56.50 574 ALA A N 1
ATOM 4384 C CA . ALA A 1 574 ? -29.000 -14.384 -39.382 1.00 56.50 574 ALA A CA 1
ATOM 4385 C C . ALA A 1 574 ? -28.154 -14.888 -38.193 1.00 56.50 574 ALA A C 1
ATOM 4387 O O . ALA A 1 574 ? -26.928 -14.799 -38.239 1.00 56.50 574 ALA A O 1
ATOM 4388 N N . GLY A 1 575 ? -28.791 -15.390 -37.127 1.00 64.50 575 GLY A N 1
ATOM 4389 C CA . GLY A 1 575 ? -28.108 -15.806 -35.896 1.00 64.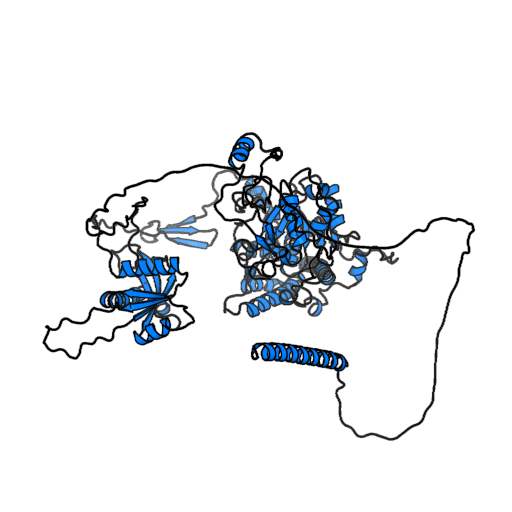50 575 GLY A CA 1
ATOM 4390 C C . GLY A 1 575 ? -27.389 -14.660 -35.156 1.00 64.50 575 GLY A C 1
ATOM 4391 O O . GLY A 1 575 ? -27.626 -13.481 -35.433 1.00 64.50 575 GLY A O 1
ATOM 4392 N N . PRO A 1 576 ? -26.526 -14.979 -34.171 1.00 69.69 576 PRO A N 1
ATOM 4393 C CA . PRO A 1 576 ? -25.643 -14.002 -33.539 1.00 69.69 576 PRO A CA 1
ATOM 4394 C C . PRO A 1 576 ? -24.503 -13.601 -34.488 1.00 69.69 576 PRO A C 1
ATOM 4396 O O . PRO A 1 576 ? -23.779 -14.467 -34.978 1.00 69.69 576 PRO A O 1
ATOM 4399 N N . ARG A 1 577 ? -24.300 -12.298 -34.709 1.00 70.94 577 ARG A N 1
ATOM 4400 C CA . ARG A 1 577 ? -23.212 -11.750 -35.538 1.00 70.94 577 ARG A CA 1
ATOM 4401 C C . ARG A 1 577 ? -22.221 -10.958 -34.691 1.00 70.94 577 ARG A C 1
ATOM 4403 O O . ARG A 1 577 ? -22.632 -10.217 -33.798 1.00 70.94 577 ARG A O 1
ATOM 4410 N N . SER A 1 578 ? -20.927 -11.070 -34.997 1.00 81.75 578 SER A N 1
ATOM 4411 C CA . SER A 1 578 ? -19.923 -10.132 -34.478 1.00 81.75 578 SER A CA 1
ATOM 4412 C C . SER A 1 578 ? -19.901 -8.857 -35.324 1.00 81.75 578 SER A C 1
ATOM 4414 O O . SER A 1 578 ? -20.107 -8.912 -36.537 1.00 81.75 578 SER A O 1
ATOM 4416 N N . ALA A 1 579 ? -19.667 -7.715 -34.682 1.00 87.06 579 ALA A N 1
ATOM 4417 C CA . ALA A 1 579 ? -19.691 -6.397 -35.307 1.00 87.06 579 ALA A CA 1
ATOM 4418 C C . ALA A 1 579 ? -18.743 -5.406 -34.605 1.00 87.06 579 ALA A C 1
ATOM 4420 O O . ALA A 1 579 ? -18.172 -5.702 -33.550 1.00 87.06 579 ALA A O 1
ATOM 4421 N N . LEU A 1 580 ? -18.599 -4.217 -35.189 1.00 90.25 580 LEU A N 1
ATOM 4422 C CA . LEU A 1 580 ? -18.082 -3.016 -34.534 1.00 90.25 580 LEU A CA 1
ATOM 4423 C C . LEU A 1 580 ? -19.272 -2.124 -34.124 1.00 90.25 580 LEU A C 1
ATOM 4425 O O . LEU A 1 580 ? -20.160 -1.904 -34.950 1.00 90.25 580 LEU A O 1
ATOM 4429 N N . LYS A 1 581 ? -19.286 -1.567 -32.901 1.00 92.81 581 LYS A N 1
ATOM 4430 C CA . LYS A 1 581 ? -20.168 -0.432 -32.537 1.00 92.81 581 LYS A CA 1
ATOM 4431 C C . LYS A 1 581 ? -19.413 0.858 -32.853 1.00 92.81 581 LYS A C 1
ATOM 4433 O O . LYS A 1 581 ? -18.305 1.057 -32.350 1.00 92.81 581 LYS A O 1
ATOM 4438 N N . LEU A 1 582 ? -19.990 1.718 -33.689 1.00 94.44 582 LEU A N 1
ATOM 4439 C CA . LEU A 1 582 ? -19.348 2.950 -34.154 1.00 94.44 582 LEU A CA 1
ATOM 4440 C C . LEU A 1 582 ? -20.309 4.143 -34.176 1.00 94.44 582 LEU A C 1
ATOM 4442 O O . LEU A 1 582 ? -21.527 3.985 -34.264 1.00 94.44 582 LEU A O 1
ATOM 4446 N N . LEU A 1 583 ? -19.735 5.339 -34.106 1.00 95.00 583 LEU A N 1
ATOM 4447 C CA . LEU A 1 583 ? -20.373 6.603 -34.450 1.00 95.00 583 LEU A CA 1
ATOM 4448 C C . LEU A 1 583 ? -20.052 6.949 -35.905 1.00 95.00 583 LEU A C 1
ATOM 4450 O O . LEU A 1 583 ? -18.949 6.672 -36.377 1.00 95.00 583 LEU A O 1
ATOM 4454 N N . TYR A 1 584 ? -20.978 7.602 -36.604 1.00 94.12 584 TYR A N 1
ATOM 4455 C CA . TYR A 1 584 ? -20.715 8.164 -37.928 1.00 94.12 584 TYR A CA 1
ATOM 4456 C C . TYR A 1 584 ? -21.448 9.486 -38.183 1.00 94.12 584 TYR A C 1
ATOM 4458 O O . TYR A 1 584 ? -22.498 9.778 -37.597 1.00 94.12 584 TYR A O 1
ATOM 4466 N N . LYS A 1 585 ? -20.873 10.280 -39.090 1.00 92.69 585 LYS A N 1
ATOM 4467 C CA . LYS A 1 585 ? -21.432 11.500 -39.680 1.00 92.69 585 LYS A CA 1
ATOM 4468 C C . LYS A 1 585 ? -21.129 11.510 -41.186 1.00 92.69 585 LYS A C 1
ATOM 4470 O O . LYS A 1 585 ? -19.953 11.470 -41.553 1.00 92.69 585 LYS A O 1
ATOM 4475 N N . PRO A 1 586 ? -22.146 11.575 -42.063 1.00 90.62 586 PRO A N 1
ATOM 4476 C CA . PRO A 1 586 ? -21.936 11.914 -43.466 1.00 90.62 586 PRO A CA 1
ATOM 4477 C C . PRO A 1 586 ? -21.449 13.362 -43.591 1.00 90.62 586 PRO A C 1
ATOM 4479 O O . PRO A 1 586 ? -22.003 14.250 -42.943 1.00 90.62 586 PRO A O 1
ATOM 4482 N N . ILE A 1 587 ? -20.419 13.591 -44.406 1.00 91.06 587 ILE A N 1
ATOM 4483 C CA . ILE A 1 587 ? -19.789 14.900 -44.629 1.00 91.06 587 ILE A CA 1
ATOM 4484 C C . ILE A 1 587 ? -19.475 15.117 -46.118 1.00 91.06 587 ILE A C 1
ATOM 4486 O O . ILE A 1 587 ? -19.436 14.171 -46.908 1.00 91.06 587 ILE A O 1
ATOM 4490 N N . ALA A 1 588 ? -19.249 16.369 -46.517 1.00 87.25 588 ALA A N 1
ATOM 4491 C CA . ALA A 1 588 ? -18.782 16.692 -47.867 1.00 87.25 588 ALA A CA 1
ATOM 4492 C C . ALA A 1 588 ? -17.302 16.301 -48.047 1.00 87.25 588 ALA A C 1
ATOM 4494 O O . ALA A 1 588 ? -16.528 16.393 -47.095 1.00 87.25 588 ALA A O 1
ATOM 4495 N N . VAL A 1 589 ? -16.881 15.934 -49.264 1.00 82.31 589 VAL A N 1
ATOM 4496 C CA . VAL A 1 589 ? -15.466 15.603 -49.546 1.00 82.31 589 VAL A CA 1
ATOM 4497 C C . VAL A 1 589 ? -14.536 16.778 -49.219 1.00 82.31 589 VAL A C 1
ATOM 4499 O O . VAL A 1 589 ? -13.612 16.597 -48.443 1.00 82.31 589 VAL A O 1
ATOM 4502 N N . ALA A 1 590 ? -14.876 18.013 -49.604 1.00 79.19 590 ALA A N 1
ATOM 4503 C CA . ALA A 1 590 ? -14.089 19.197 -49.225 1.00 79.19 590 ALA A CA 1
ATOM 4504 C C . ALA A 1 590 ? -13.958 19.416 -47.695 1.00 79.19 590 ALA A C 1
ATOM 4506 O O . ALA A 1 590 ? -13.022 20.071 -47.239 1.00 79.19 590 ALA A O 1
ATOM 4507 N N . GLN A 1 591 ? -14.876 18.869 -46.886 1.00 84.00 591 GLN A N 1
ATOM 4508 C CA . GLN A 1 591 ? -14.750 18.859 -45.424 1.00 84.00 591 GLN A CA 1
ATOM 4509 C C . GLN A 1 591 ? -13.817 17.735 -44.947 1.00 84.00 591 GLN A C 1
ATOM 4511 O O . GLN A 1 591 ? -13.073 17.943 -43.993 1.00 84.00 591 GLN A O 1
ATOM 4516 N N . ALA A 1 592 ? -13.825 16.573 -45.607 1.00 84.50 592 ALA A N 1
ATOM 4517 C CA . ALA A 1 592 ? -12.852 15.508 -45.373 1.00 84.50 592 ALA A CA 1
ATOM 4518 C C . ALA A 1 592 ? -11.425 15.983 -45.688 1.00 84.50 592 ALA A C 1
ATOM 4520 O O . ALA A 1 592 ? -10.545 15.866 -44.839 1.00 84.50 592 ALA A O 1
ATOM 4521 N N . ASP A 1 593 ? -11.223 16.605 -46.851 1.00 82.12 593 ASP A N 1
ATOM 4522 C CA . ASP A 1 593 ? -9.928 17.127 -47.298 1.00 82.12 593 ASP A CA 1
ATOM 4523 C C . ASP A 1 593 ? -9.374 18.163 -46.304 1.00 82.12 593 ASP A C 1
ATOM 4525 O O . ASP A 1 593 ? -8.215 18.094 -45.899 1.00 82.12 593 ASP A O 1
ATOM 4529 N N . ALA A 1 594 ? -10.226 19.079 -45.825 1.00 82.94 594 ALA A N 1
ATOM 4530 C CA . ALA A 1 594 ? -9.862 20.068 -44.809 1.00 82.94 594 ALA A CA 1
ATOM 4531 C C . ALA A 1 594 ? -9.524 19.447 -43.437 1.00 82.94 594 ALA A C 1
ATOM 4533 O O . ALA A 1 594 ? -8.717 20.005 -42.694 1.00 82.94 594 ALA A O 1
ATOM 4534 N N . MET A 1 595 ? -10.115 18.298 -43.092 1.00 84.19 595 MET A N 1
ATOM 4535 C CA . MET A 1 595 ? -9.764 17.552 -41.878 1.00 84.19 595 MET A CA 1
ATOM 4536 C C . MET A 1 595 ? -8.430 16.810 -42.021 1.00 84.19 595 MET A C 1
ATOM 4538 O O . MET A 1 595 ? -7.656 16.786 -41.067 1.00 84.19 595 MET A O 1
ATOM 4542 N N . LEU A 1 596 ? -8.139 16.252 -43.200 1.00 79.06 596 LEU A N 1
ATOM 4543 C CA . LEU A 1 596 ? -6.880 15.558 -43.499 1.00 79.06 596 LEU A CA 1
ATOM 4544 C C . LEU A 1 596 ? -5.696 16.529 -43.665 1.00 79.06 596 LEU A C 1
ATOM 4546 O O . LEU A 1 596 ? -4.574 16.198 -43.295 1.00 79.06 596 LEU A O 1
ATOM 4550 N N . ALA A 1 597 ? -5.944 17.750 -44.147 1.00 75.69 597 ALA A N 1
ATOM 4551 C CA . ALA A 1 597 ? -4.949 18.821 -44.246 1.00 75.69 597 ALA A CA 1
ATOM 4552 C C . ALA A 1 597 ? -4.627 19.515 -42.900 1.00 75.69 597 ALA A C 1
ATOM 4554 O O . ALA A 1 597 ? -3.787 20.416 -42.853 1.00 75.69 597 ALA A O 1
ATOM 4555 N N . SER A 1 598 ? -5.292 19.134 -41.803 1.00 73.50 598 SER A N 1
ATOM 4556 C CA . SER A 1 598 ? -5.060 19.719 -40.481 1.00 73.50 598 SER A CA 1
ATOM 4557 C C . SER A 1 598 ? -3.823 19.123 -39.805 1.00 73.50 598 SER A C 1
ATOM 4559 O O . SER A 1 598 ? -3.758 17.919 -39.561 1.00 73.50 598 SER A O 1
ATOM 4561 N N . PHE A 1 599 ? -2.888 19.983 -39.386 1.00 53.56 599 PHE A N 1
ATOM 4562 C CA . PHE A 1 599 ? -1.671 19.604 -38.648 1.00 53.56 599 PHE A CA 1
ATOM 4563 C C . PHE A 1 599 ? -1.922 18.842 -37.327 1.00 53.56 599 PHE A C 1
ATOM 4565 O O . PHE A 1 599 ? -0.976 18.306 -36.757 1.00 53.56 599 PHE A O 1
ATOM 4572 N N . ALA A 1 600 ? -3.165 18.781 -36.833 1.00 57.09 600 ALA A N 1
ATOM 4573 C CA . ALA A 1 600 ? -3.525 18.092 -35.592 1.00 57.09 600 ALA A CA 1
ATOM 4574 C C . ALA A 1 600 ? -3.803 16.575 -35.738 1.00 57.09 600 ALA A C 1
ATOM 4576 O O . ALA A 1 600 ? -3.899 15.901 -34.719 1.00 57.09 600 ALA A O 1
ATOM 4577 N N . LEU A 1 601 ? -3.955 16.045 -36.964 1.00 60.06 601 LEU A N 1
ATOM 4578 C CA . LEU A 1 601 ? -3.974 14.607 -37.332 1.00 60.06 601 LEU A CA 1
ATOM 4579 C C . LEU A 1 601 ? -4.665 13.592 -36.375 1.00 60.06 601 LEU A C 1
ATOM 4581 O O . LEU A 1 601 ? -4.248 12.442 -36.251 1.00 60.06 601 LEU A O 1
ATOM 4585 N N . ASP A 1 602 ? -5.803 13.962 -35.785 1.00 69.56 602 ASP A N 1
ATOM 4586 C CA . ASP A 1 602 ? -6.676 13.092 -34.965 1.00 69.56 602 ASP A CA 1
ATOM 4587 C C . ASP A 1 602 ? -7.607 12.184 -35.818 1.00 69.56 602 ASP A C 1
ATOM 4589 O O . ASP A 1 602 ? -8.618 11.666 -35.350 1.00 69.56 602 ASP A O 1
ATOM 4593 N N . VAL A 1 603 ? -7.310 11.992 -37.110 1.00 80.12 603 VAL A N 1
ATOM 4594 C CA . VAL A 1 603 ? -8.151 11.227 -38.052 1.00 80.12 603 VAL A CA 1
ATOM 4595 C C . VAL A 1 603 ? -7.304 10.541 -39.123 1.00 80.12 603 VAL A C 1
ATOM 4597 O O . VAL A 1 603 ? -6.388 11.145 -39.671 1.00 80.12 603 VAL A O 1
ATOM 4600 N N . GLN A 1 604 ? -7.621 9.284 -39.445 1.00 84.00 604 GLN A N 1
ATOM 4601 C CA . GLN A 1 604 ? -6.958 8.517 -40.512 1.00 84.00 604 GLN A CA 1
ATOM 4602 C C . GLN A 1 604 ? -7.776 8.506 -41.813 1.00 84.00 604 GLN A C 1
ATOM 4604 O O . GLN A 1 604 ? -8.992 8.321 -41.780 1.00 84.00 604 GLN A O 1
ATOM 4609 N N . GLU A 1 605 ? -7.118 8.639 -42.965 1.00 85.81 605 GLU A N 1
ATOM 4610 C CA . GLU A 1 605 ? -7.758 8.462 -44.275 1.00 85.81 605 GLU A CA 1
ATOM 4611 C C . GLU A 1 605 ? -8.031 6.977 -44.567 1.00 85.81 605 GLU A C 1
ATOM 4613 O O . GLU A 1 605 ? -7.198 6.104 -44.307 1.00 85.81 605 GLU A O 1
ATOM 4618 N N . VAL A 1 606 ? -9.200 6.684 -45.141 1.00 83.88 606 VAL A N 1
ATOM 4619 C CA . VAL A 1 606 ? -9.563 5.362 -45.661 1.00 83.88 606 VAL A CA 1
ATOM 4620 C C . VAL A 1 606 ? -10.244 5.532 -47.024 1.00 83.88 606 VAL A C 1
ATOM 4622 O O . VAL A 1 606 ? -11.313 6.127 -47.113 1.00 83.88 606 VAL A O 1
ATOM 4625 N N . THR A 1 607 ? -9.667 4.992 -48.097 1.00 80.69 607 THR A N 1
ATOM 4626 C CA . THR A 1 607 ? -10.218 5.138 -49.456 1.00 80.69 607 THR A CA 1
ATOM 4627 C C . THR A 1 607 ? -11.070 3.933 -49.868 1.00 80.69 607 THR A C 1
ATOM 4629 O O . THR A 1 607 ? -10.668 2.784 -49.693 1.00 80.69 607 THR A O 1
ATOM 4632 N N . PHE A 1 608 ? -12.252 4.184 -50.440 1.00 82.06 608 PHE A N 1
ATOM 4633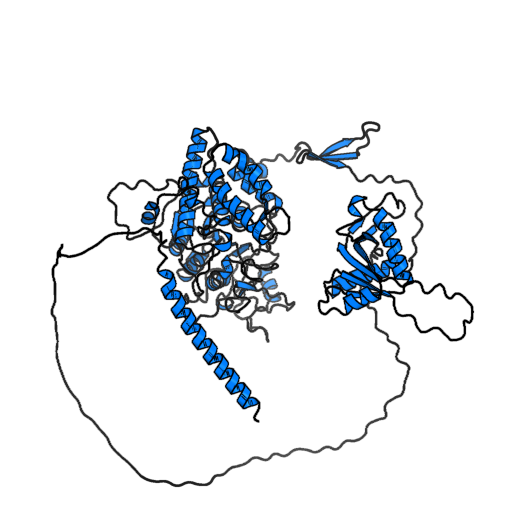 C CA . PHE A 1 608 ? -13.125 3.152 -51.025 1.00 82.06 608 PHE A CA 1
ATOM 4634 C C . PHE A 1 608 ? -13.890 3.685 -52.251 1.00 82.06 608 PHE A C 1
ATOM 4636 O O . PHE A 1 608 ? -14.171 4.881 -52.323 1.00 82.06 608 PHE A O 1
ATOM 4643 N N . PRO A 1 609 ? -14.319 2.830 -53.201 1.00 82.12 609 PRO A N 1
ATOM 4644 C CA . PRO A 1 609 ? -15.186 3.256 -54.299 1.00 82.12 609 PRO A CA 1
ATOM 4645 C C . PRO A 1 609 ? -16.487 3.882 -53.777 1.00 82.12 609 PRO A C 1
ATOM 4647 O O . PRO A 1 609 ? -17.098 3.349 -52.849 1.00 82.12 609 PRO A O 1
ATOM 4650 N N . ALA A 1 610 ? -16.965 4.963 -54.404 1.00 79.69 610 ALA A N 1
ATOM 4651 C CA . ALA A 1 610 ? -18.144 5.713 -53.941 1.00 79.69 610 ALA A CA 1
ATOM 4652 C C . ALA A 1 610 ? -19.395 4.831 -53.715 1.00 79.69 610 ALA A C 1
ATOM 4654 O O . ALA A 1 610 ? -20.132 5.025 -52.748 1.00 79.69 610 ALA A O 1
ATOM 4655 N N . ALA A 1 611 ? -19.594 3.800 -54.546 1.00 77.44 611 ALA A N 1
ATOM 4656 C CA . ALA A 1 611 ? -20.675 2.824 -54.386 1.00 77.44 611 ALA A CA 1
ATOM 4657 C C . ALA A 1 611 ? -20.593 2.024 -53.067 1.00 77.44 611 ALA A C 1
ATOM 4659 O O . ALA A 1 611 ? -21.629 1.729 -52.467 1.00 77.44 611 ALA A O 1
ATOM 4660 N N . VAL A 1 612 ? -19.381 1.710 -52.587 1.00 78.88 612 VAL A N 1
ATOM 4661 C CA . VAL A 1 612 ? -19.146 1.036 -51.298 1.00 78.88 612 VAL A CA 1
ATOM 4662 C C . VAL A 1 612 ? -19.430 1.985 -50.137 1.00 78.88 612 VAL A C 1
ATOM 4664 O O . VAL A 1 612 ? -20.085 1.582 -49.182 1.00 78.88 612 VAL A O 1
ATOM 4667 N N . ILE A 1 613 ? -19.025 3.255 -50.238 1.00 82.69 613 ILE A N 1
ATOM 4668 C CA . ILE A 1 613 ? -19.297 4.274 -49.210 1.00 82.69 613 ILE A CA 1
ATOM 4669 C C . ILE A 1 613 ? -20.809 4.509 -49.078 1.00 82.69 613 ILE A C 1
ATOM 4671 O O . ILE A 1 613 ? -21.356 4.467 -47.976 1.00 82.69 613 ILE A O 1
ATOM 4675 N N . ALA A 1 614 ? -21.518 4.646 -50.202 1.00 83.12 614 ALA A N 1
ATOM 4676 C CA . ALA A 1 614 ? -22.973 4.776 -50.220 1.00 83.12 614 ALA A CA 1
ATOM 4677 C C . ALA A 1 614 ? -23.693 3.511 -49.702 1.00 83.12 614 ALA A C 1
ATOM 4679 O O . ALA A 1 614 ? -24.739 3.610 -49.058 1.00 83.12 614 ALA A O 1
ATOM 4680 N N . ALA A 1 615 ? -23.145 2.314 -49.950 1.00 80.38 615 ALA A N 1
ATOM 4681 C CA . ALA A 1 615 ? -23.662 1.069 -49.380 1.00 80.38 615 ALA A CA 1
ATOM 4682 C C . ALA A 1 615 ? -23.422 0.979 -47.862 1.00 80.38 615 ALA A C 1
ATOM 4684 O O . ALA A 1 615 ? -24.337 0.599 -47.131 1.00 80.38 615 ALA A O 1
ATOM 4685 N N . ALA A 1 616 ? -22.241 1.383 -47.382 1.00 83.69 616 ALA A N 1
ATOM 4686 C CA . ALA A 1 616 ? -21.912 1.447 -45.962 1.00 83.69 616 ALA A CA 1
ATOM 4687 C C . ALA A 1 616 ? -22.818 2.440 -45.220 1.00 83.69 616 ALA A C 1
ATOM 4689 O O . ALA A 1 616 ? -23.375 2.082 -44.188 1.00 83.69 616 ALA A O 1
ATOM 4690 N N . ALA A 1 617 ? -23.063 3.628 -45.786 1.00 85.69 617 ALA A N 1
ATOM 4691 C CA . ALA A 1 617 ? -23.992 4.614 -45.231 1.00 85.69 617 ALA A CA 1
ATOM 4692 C C . ALA A 1 617 ? -25.404 4.029 -45.030 1.00 85.69 617 ALA A C 1
ATOM 4694 O O . ALA A 1 617 ? -25.928 4.052 -43.916 1.00 85.69 617 ALA A O 1
ATOM 4695 N N . ARG A 1 618 ? -25.989 3.411 -46.069 1.00 84.81 618 ARG A N 1
ATOM 4696 C CA . ARG A 1 618 ? -27.300 2.734 -45.970 1.00 84.81 618 ARG A CA 1
ATOM 4697 C C . ARG A 1 618 ? -27.285 1.567 -44.976 1.00 84.81 618 ARG A C 1
ATOM 4699 O O . ARG A 1 618 ? -28.257 1.357 -44.253 1.00 84.81 618 ARG A O 1
ATOM 4706 N N . GLY A 1 619 ? -26.182 0.818 -44.913 1.00 83.50 619 GLY A N 1
ATOM 4707 C CA . GLY A 1 619 ? -25.971 -0.246 -43.931 1.00 83.50 619 GLY A CA 1
ATOM 4708 C C . GLY A 1 619 ? -25.964 0.281 -42.494 1.00 83.50 619 GLY A C 1
ATOM 4709 O O . GLY A 1 619 ? -26.633 -0.286 -41.630 1.00 83.50 619 GLY A O 1
ATOM 4710 N N . PHE A 1 620 ? -25.285 1.405 -42.251 1.00 90.38 620 PHE A N 1
ATOM 4711 C CA . PHE A 1 620 ? -25.252 2.076 -40.957 1.00 90.38 620 PHE A CA 1
ATOM 4712 C C . PHE A 1 620 ? -26.644 2.572 -40.544 1.00 90.38 620 PHE A C 1
ATOM 4714 O O . PHE A 1 620 ? -27.061 2.321 -39.414 1.00 90.38 620 PHE A O 1
ATOM 4721 N N . GLU A 1 621 ? -27.406 3.188 -41.452 1.00 86.44 621 GLU A N 1
ATOM 4722 C CA . GLU A 1 621 ? -28.793 3.601 -41.191 1.00 86.44 621 GLU A CA 1
ATOM 4723 C C . GLU A 1 621 ? -29.703 2.417 -40.840 1.00 86.44 621 GLU A C 1
ATOM 4725 O O . GLU A 1 621 ? -30.405 2.457 -39.828 1.00 86.44 621 GLU A O 1
ATOM 4730 N N . ALA A 1 622 ? -29.638 1.329 -41.612 1.00 83.19 622 ALA A N 1
ATOM 4731 C CA . ALA A 1 622 ? -30.393 0.110 -41.328 1.00 83.19 622 ALA A CA 1
ATOM 4732 C C . ALA A 1 622 ? -29.976 -0.543 -39.995 1.00 83.19 622 ALA A C 1
ATOM 4734 O O . ALA A 1 622 ? -30.821 -1.092 -39.287 1.00 83.19 622 ALA A O 1
ATOM 4735 N N . SER A 1 623 ? -28.693 -0.465 -39.624 1.00 86.38 623 SER A N 1
ATOM 4736 C CA . SER A 1 623 ? -28.188 -0.977 -38.343 1.00 86.38 623 SER A CA 1
ATOM 4737 C C . SER A 1 623 ? -28.639 -0.136 -37.141 1.00 86.38 623 SER A C 1
ATOM 4739 O O . SER A 1 623 ? -28.916 -0.690 -36.080 1.00 86.38 623 SER A O 1
ATOM 4741 N N . ALA A 1 624 ? -28.794 1.184 -37.304 1.00 84.25 624 ALA A N 1
ATOM 4742 C CA . ALA A 1 624 ? -29.260 2.077 -36.244 1.00 84.25 624 ALA A CA 1
ATOM 4743 C C . ALA A 1 624 ? -30.698 1.746 -35.807 1.00 84.25 624 ALA A C 1
ATOM 4745 O O . ALA A 1 624 ? -31.051 1.900 -34.639 1.00 84.25 624 ALA A O 1
ATOM 4746 N N . LEU A 1 625 ? -31.528 1.221 -36.717 1.00 83.06 625 LEU A N 1
ATOM 4747 C CA . LEU A 1 625 ? -32.879 0.747 -36.396 1.00 83.06 625 LEU A CA 1
ATOM 4748 C C . LEU A 1 625 ? -32.891 -0.485 -35.471 1.00 83.06 625 LEU A C 1
ATOM 4750 O O . LEU A 1 625 ? -33.909 -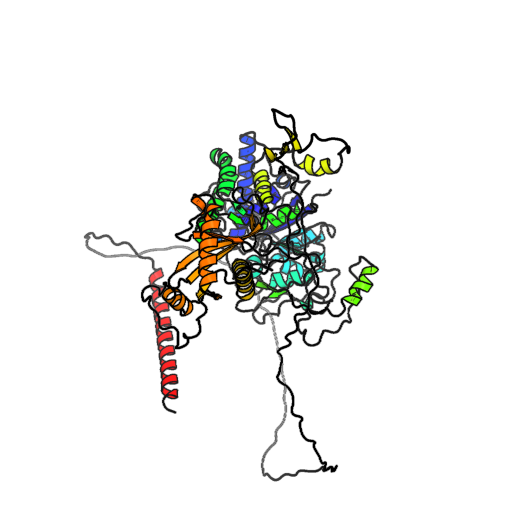0.738 -34.830 1.00 83.06 625 LEU A O 1
ATOM 4754 N N . LEU A 1 626 ? -31.772 -1.210 -35.360 1.00 80.56 626 LEU A N 1
ATOM 4755 C CA . LEU A 1 626 ? -31.605 -2.340 -34.439 1.00 80.56 626 LEU A CA 1
ATOM 4756 C C . LEU A 1 626 ? -31.325 -1.887 -32.992 1.00 80.56 626 LEU A C 1
ATOM 4758 O O . LEU A 1 626 ? -31.424 -2.701 -32.077 1.00 80.56 626 LEU A O 1
ATOM 4762 N N . LEU A 1 627 ? -30.986 -0.608 -32.784 1.00 79.62 627 LEU A N 1
ATOM 4763 C CA . LEU A 1 627 ? -30.749 -0.002 -31.470 1.00 79.62 627 LEU A CA 1
ATOM 4764 C C . LEU A 1 627 ? -32.033 0.647 -30.910 1.00 79.62 627 LEU A C 1
ATOM 4766 O O . LEU A 1 627 ? -32.865 1.122 -31.699 1.00 79.62 627 LEU A O 1
ATOM 4770 N N . PRO A 1 628 ? -32.202 0.734 -29.574 1.00 80.12 628 PRO A N 1
ATOM 4771 C CA . PRO A 1 628 ? -33.268 1.515 -28.941 1.00 80.12 628 PRO A CA 1
ATOM 4772 C C . PRO A 1 628 ? -33.264 2.976 -29.405 1.00 80.12 628 PRO A C 1
ATOM 4774 O O . PRO A 1 628 ? -32.208 3.536 -29.680 1.00 80.12 628 PRO A O 1
ATOM 4777 N N . ALA A 1 629 ? -34.432 3.624 -29.475 1.00 79.06 629 ALA A N 1
ATOM 4778 C CA . ALA A 1 629 ? -34.555 4.959 -30.074 1.00 79.06 629 ALA A CA 1
ATOM 4779 C C . ALA A 1 629 ? -33.633 6.021 -29.434 1.00 79.06 629 ALA A C 1
ATOM 4781 O O . ALA A 1 629 ? -33.041 6.817 -30.161 1.00 79.06 629 ALA A O 1
ATOM 4782 N N . GLY A 1 630 ? -33.459 5.984 -28.106 1.00 77.38 630 GLY A N 1
ATOM 4783 C CA . GLY A 1 630 ? -32.553 6.877 -27.371 1.00 77.38 630 GLY A CA 1
ATOM 4784 C C . GLY A 1 630 ? -31.056 6.599 -27.576 1.00 77.38 630 GLY A C 1
ATOM 4785 O O . GLY A 1 630 ? -30.248 7.481 -27.328 1.00 77.38 630 GLY A O 1
ATOM 4786 N N . GLU A 1 631 ? -30.676 5.420 -28.079 1.00 79.50 631 GLU A N 1
ATOM 4787 C CA . GLU A 1 631 ? -29.279 5.049 -28.372 1.00 79.50 631 GLU A CA 1
ATOM 4788 C C . GLU A 1 631 ? -28.851 5.361 -29.816 1.00 79.50 631 GLU A C 1
ATOM 4790 O O . GLU A 1 631 ? -27.716 5.087 -30.196 1.00 79.50 631 GLU A O 1
ATOM 4795 N N . ARG A 1 632 ? -29.736 5.902 -30.664 1.00 87.62 632 ARG A N 1
ATOM 4796 C CA . ARG A 1 632 ? -29.437 6.131 -32.094 1.00 87.62 632 ARG A CA 1
ATOM 4797 C C . ARG A 1 632 ? -28.607 7.386 -32.357 1.00 87.62 632 ARG A C 1
ATOM 4799 O O . ARG A 1 632 ? -28.051 7.520 -33.450 1.00 87.62 632 ARG A O 1
ATOM 4806 N N . LEU A 1 633 ? -28.533 8.292 -31.382 1.00 88.00 633 LEU A N 1
ATOM 4807 C CA . LEU A 1 633 ? -27.822 9.565 -31.465 1.00 88.00 633 LEU A CA 1
ATOM 4808 C C . LEU A 1 633 ? -26.985 9.805 -30.203 1.00 88.00 633 LEU A C 1
ATOM 4810 O O . LEU A 1 633 ? -27.463 9.591 -29.096 1.00 88.00 633 LEU A O 1
ATOM 4814 N N . PHE A 1 634 ? -25.764 10.310 -30.375 1.00 86.62 634 PHE A N 1
ATOM 4815 C CA . PHE A 1 634 ? -24.849 10.667 -29.285 1.00 86.62 634 PHE A CA 1
ATOM 4816 C C . PHE A 1 634 ? -24.102 11.955 -29.653 1.00 86.62 634 PHE A C 1
ATOM 4818 O O . PHE A 1 634 ? -23.358 11.970 -30.630 1.00 86.62 634 PHE A O 1
ATOM 4825 N N . HIS A 1 635 ? -24.349 13.066 -28.947 1.00 84.19 635 HIS A N 1
ATOM 4826 C CA . HIS A 1 635 ? -23.778 14.400 -29.242 1.00 84.19 635 HIS A CA 1
ATOM 4827 C C . HIS A 1 635 ? -23.779 14.770 -30.749 1.00 84.19 635 HIS A C 1
ATOM 4829 O O . HIS A 1 635 ? -22.773 15.174 -31.341 1.00 84.19 635 HIS A O 1
ATOM 4835 N N . GLY A 1 636 ? -24.927 14.566 -31.407 1.00 82.81 636 GLY A N 1
ATOM 4836 C CA . GLY A 1 636 ? -25.125 14.844 -32.836 1.00 82.81 636 GLY A CA 1
ATOM 4837 C C . GLY A 1 636 ? -24.457 13.857 -33.806 1.00 82.81 636 GLY A C 1
ATOM 4838 O O . GLY A 1 636 ? -24.514 14.068 -35.015 1.00 82.81 636 GLY A O 1
ATOM 4839 N N . TRP A 1 637 ? -23.815 12.794 -33.321 1.00 91.50 637 TRP A N 1
ATOM 4840 C CA . TRP A 1 637 ? -23.382 11.645 -34.122 1.00 91.50 637 TRP A CA 1
ATOM 4841 C C . TRP A 1 637 ? -24.477 10.586 -34.202 1.00 91.50 637 TRP A C 1
ATOM 4843 O O . TRP A 1 637 ? -25.261 10.443 -33.267 1.00 91.50 637 TRP A O 1
ATOM 4853 N N . ARG A 1 638 ? -24.503 9.811 -35.291 1.00 93.75 638 ARG A N 1
ATOM 4854 C CA . ARG A 1 638 ? -25.409 8.665 -35.467 1.00 93.75 638 ARG A CA 1
ATOM 4855 C C . ARG A 1 638 ? -24.690 7.386 -35.039 1.00 93.75 638 ARG A C 1
ATOM 4857 O O . ARG A 1 638 ? -23.522 7.215 -35.376 1.00 93.75 638 ARG A O 1
ATOM 4864 N N . VAL A 1 639 ? -25.365 6.497 -34.314 1.00 93.12 639 VAL A N 1
ATOM 4865 C CA . VAL A 1 639 ? -24.782 5.228 -33.837 1.00 93.12 639 VAL A CA 1
ATOM 4866 C C . VAL A 1 639 ? -25.118 4.093 -34.807 1.00 93.12 639 VAL A C 1
ATOM 4868 O O . VAL A 1 639 ? -26.250 4.006 -35.281 1.00 93.12 639 VAL A O 1
ATOM 4871 N N . ALA A 1 640 ? -24.149 3.227 -35.107 1.00 93.25 640 ALA A N 1
ATOM 4872 C CA . ALA A 1 640 ? -24.295 2.119 -36.050 1.00 93.25 640 ALA A CA 1
ATOM 4873 C C . ALA A 1 640 ? -23.582 0.840 -35.586 1.00 93.25 640 ALA A C 1
ATOM 4875 O O . ALA A 1 640 ? -22.647 0.885 -34.781 1.00 93.25 640 ALA A O 1
ATOM 4876 N N . LEU A 1 641 ? -24.007 -0.294 -36.150 1.00 90.81 641 LEU A N 1
ATOM 4877 C CA . LEU A 1 641 ? -23.365 -1.600 -36.019 1.00 90.81 641 LEU A CA 1
ATOM 4878 C C . LEU A 1 641 ? -22.855 -2.046 -37.398 1.00 90.81 641 LEU A C 1
ATOM 4880 O O . LEU A 1 641 ? -23.647 -2.221 -38.324 1.00 90.81 641 LEU A O 1
ATOM 4884 N N . LEU A 1 642 ? -21.543 -2.244 -37.535 1.00 89.94 642 LEU A N 1
ATOM 4885 C CA . LEU A 1 642 ? -20.921 -2.759 -38.758 1.00 89.94 642 LEU A CA 1
ATOM 4886 C C . LEU A 1 642 ? -20.580 -4.240 -38.576 1.00 89.94 642 LEU A C 1
ATOM 4888 O O . LEU A 1 642 ? -19.665 -4.567 -37.821 1.00 89.94 642 LEU A O 1
ATOM 4892 N N . ASP A 1 643 ? -21.331 -5.116 -39.246 1.00 86.19 643 ASP A N 1
ATOM 4893 C CA . ASP A 1 643 ? -21.107 -6.568 -39.242 1.00 86.19 643 ASP A CA 1
ATOM 4894 C C . ASP A 1 643 ? -19.669 -6.911 -39.685 1.00 86.19 643 ASP A C 1
ATOM 4896 O O . ASP A 1 643 ? -19.132 -6.300 -40.610 1.00 86.19 643 ASP A O 1
ATOM 4900 N N . LYS A 1 644 ? -19.049 -7.900 -39.030 1.00 81.19 644 LYS A N 1
ATOM 4901 C CA . LYS A 1 644 ? -17.756 -8.471 -39.438 1.00 81.19 644 LYS A CA 1
ATOM 4902 C C . LYS A 1 644 ? -17.948 -9.670 -40.378 1.00 81.19 644 LYS A C 1
ATOM 4904 O O . LYS A 1 644 ? -18.950 -10.386 -40.232 1.00 81.19 644 LYS A O 1
ATOM 4909 N N . PRO A 1 645 ? -16.949 -9.985 -41.226 1.00 69.19 645 PRO A N 1
ATOM 4910 C CA . PRO A 1 645 ? -16.874 -11.295 -41.861 1.00 69.19 645 PRO A CA 1
ATOM 4911 C C . PRO A 1 645 ? -16.804 -12.405 -40.792 1.00 69.19 645 PRO A C 1
ATOM 4913 O O . PRO A 1 645 ? -16.214 -12.196 -39.723 1.00 69.19 645 PRO A O 1
ATOM 4916 N N . PRO A 1 646 ? -17.395 -13.588 -41.040 1.00 61.06 646 PRO A N 1
ATOM 4917 C CA . PRO A 1 646 ? -17.317 -14.711 -40.114 1.00 61.06 646 PRO A CA 1
ATOM 4918 C C . PRO A 1 646 ? -15.866 -15.188 -39.970 1.00 61.06 646 PRO A C 1
ATOM 4920 O O . PRO A 1 646 ? -15.145 -15.324 -40.957 1.00 61.06 646 PRO A O 1
ATOM 4923 N N . ALA A 1 647 ? -15.439 -15.468 -38.737 1.00 52.84 647 ALA A N 1
ATOM 4924 C CA . ALA A 1 647 ? -14.098 -15.976 -38.477 1.00 52.84 647 ALA A CA 1
ATOM 4925 C C . ALA A 1 647 ? -13.945 -17.396 -39.047 1.00 52.84 647 ALA A C 1
ATOM 4927 O O . ALA A 1 647 ? -14.530 -18.351 -38.532 1.00 52.84 647 ALA A O 1
ATOM 4928 N N . THR A 1 648 ? -13.143 -17.542 -40.102 1.00 45.12 648 THR A N 1
ATOM 4929 C CA . THR A 1 648 ? -12.760 -18.847 -40.646 1.00 45.12 648 THR A CA 1
ATOM 4930 C C . THR A 1 648 ? -11.925 -19.598 -39.613 1.00 45.12 648 THR A C 1
ATOM 4932 O O . THR A 1 648 ? -10.787 -19.221 -39.332 1.00 45.12 648 THR A O 1
ATOM 4935 N N . HIS A 1 649 ? -12.490 -20.662 -39.040 1.00 36.22 649 HIS A N 1
ATOM 4936 C CA . HIS A 1 649 ? -11.814 -21.548 -38.091 1.00 36.22 649 HIS A CA 1
ATOM 4937 C C . HIS A 1 649 ? -10.801 -22.471 -38.795 1.00 36.22 649 HIS A C 1
ATOM 4939 O O . HIS A 1 649 ? -10.955 -23.688 -38.804 1.00 36.22 649 HIS A O 1
ATOM 4945 N N . ASP A 1 650 ? -9.737 -21.888 -39.345 1.00 30.70 650 ASP A N 1
ATOM 4946 C CA . ASP A 1 650 ? -8.524 -22.612 -39.727 1.00 30.70 650 ASP A CA 1
ATOM 4947 C C . ASP A 1 650 ? -7.304 -21.899 -39.128 1.00 30.70 650 ASP A C 1
ATOM 4949 O O . ASP A 1 650 ? -7.088 -20.704 -39.335 1.00 30.70 650 ASP A O 1
ATOM 4953 N N . LYS A 1 651 ? -6.533 -22.625 -38.311 1.00 34.03 651 LYS A N 1
ATOM 4954 C CA . LYS A 1 651 ? -5.350 -22.116 -37.602 1.00 34.03 651 LYS A CA 1
ATOM 4955 C C . LYS A 1 651 ? -4.064 -22.578 -38.287 1.00 34.03 651 LYS A C 1
ATOM 4957 O O . LYS A 1 651 ? -3.174 -23.132 -37.645 1.00 34.03 651 LYS A O 1
ATOM 4962 N N . THR A 1 652 ? -3.941 -22.302 -39.581 1.00 25.62 652 THR A N 1
ATOM 4963 C CA . THR A 1 652 ? -2.675 -22.421 -40.313 1.00 25.62 652 THR A CA 1
ATOM 4964 C C . THR A 1 652 ? -2.309 -21.090 -40.984 1.00 25.62 652 THR A C 1
ATOM 4966 O O . THR A 1 652 ? -3.118 -20.530 -41.722 1.00 25.62 652 THR A O 1
ATOM 4969 N N . PRO A 1 653 ? -1.104 -20.530 -40.743 1.00 29.05 653 PRO A N 1
ATOM 4970 C CA . PRO A 1 653 ? -0.670 -19.307 -41.409 1.00 29.05 653 PRO A CA 1
ATOM 4971 C C . PRO A 1 653 ? -0.257 -19.623 -42.852 1.00 29.05 653 PRO A C 1
ATOM 4973 O O . PRO A 1 653 ? 0.908 -19.909 -43.140 1.00 29.05 653 PRO A O 1
ATOM 4976 N N . THR A 1 654 ? -1.213 -19.565 -43.780 1.00 27.00 654 THR A N 1
ATOM 4977 C CA . THR A 1 654 ? -0.935 -19.627 -45.217 1.00 27.00 654 THR A CA 1
ATOM 4978 C C . THR A 1 654 ? -0.092 -18.422 -45.629 1.00 27.00 654 THR A C 1
ATOM 4980 O O . THR A 1 654 ? -0.554 -17.289 -45.749 1.00 27.00 654 THR A O 1
ATOM 4983 N N . ARG A 1 655 ? 1.203 -18.685 -45.817 1.00 25.41 655 ARG A N 1
ATOM 4984 C CA . ARG A 1 655 ? 2.229 -17.735 -46.251 1.00 25.41 655 ARG A CA 1
ATOM 4985 C C . ARG A 1 655 ? 1.868 -17.155 -47.622 1.00 25.41 655 ARG A C 1
ATOM 4987 O O . ARG A 1 655 ? 2.235 -17.732 -48.641 1.00 25.41 655 ARG A O 1
ATOM 4994 N N . VAL A 1 656 ? 1.192 -16.006 -47.644 1.00 25.36 656 VAL A N 1
ATOM 4995 C CA . VAL A 1 656 ? 0.947 -15.238 -48.874 1.00 25.36 656 VAL A CA 1
ATOM 4996 C C . VAL A 1 656 ? 2.297 -14.814 -49.450 1.00 25.36 656 VAL A C 1
ATOM 4998 O O . VAL A 1 656 ? 2.966 -13.928 -48.913 1.00 25.36 656 VAL A O 1
ATOM 5001 N N . SER A 1 657 ? 2.727 -15.468 -50.526 1.00 24.48 657 SER A N 1
ATOM 5002 C CA . SER A 1 657 ? 3.922 -15.069 -51.254 1.00 24.48 657 SER A CA 1
ATOM 5003 C C . SER A 1 657 ? 3.654 -13.765 -52.005 1.00 24.48 657 SER A C 1
ATOM 5005 O O . SER A 1 657 ? 2.639 -13.597 -52.681 1.00 24.48 657 SER A O 1
ATOM 5007 N N . LYS A 1 658 ? 4.585 -12.811 -51.902 1.00 26.94 658 LYS A N 1
ATOM 5008 C CA . LYS A 1 658 ? 4.615 -11.638 -52.786 1.00 26.94 658 LYS A CA 1
ATOM 5009 C C . LYS A 1 658 ? 5.271 -12.016 -54.114 1.00 26.94 658 LYS A C 1
ATOM 5011 O O . LYS A 1 658 ? 6.327 -11.487 -54.456 1.00 26.94 658 LYS A O 1
ATOM 5016 N N . ASP A 1 659 ? 4.635 -12.916 -54.859 1.00 23.03 659 ASP A N 1
ATOM 5017 C CA . ASP A 1 659 ? 5.008 -13.223 -56.242 1.00 23.03 659 ASP A CA 1
ATOM 5018 C C . ASP A 1 659 ? 4.564 -12.083 -57.169 1.00 23.03 659 ASP A C 1
ATOM 5020 O O . ASP A 1 659 ? 3.617 -12.186 -57.947 1.00 23.03 659 ASP A O 1
ATOM 5024 N N . ILE A 1 660 ? 5.261 -10.947 -57.060 1.00 29.28 660 ILE A N 1
ATOM 5025 C CA . ILE A 1 660 ? 5.162 -9.858 -58.030 1.00 29.28 660 ILE A CA 1
ATOM 5026 C C . ILE A 1 660 ? 5.888 -10.321 -59.293 1.00 29.28 660 ILE A C 1
ATOM 5028 O O . ILE A 1 660 ? 7.119 -10.362 -59.351 1.00 29.28 660 ILE A O 1
ATOM 5032 N N . THR A 1 661 ? 5.106 -10.676 -60.307 1.00 27.02 661 THR A N 1
ATOM 5033 C CA . THR A 1 661 ? 5.583 -11.132 -61.611 1.00 27.02 661 THR A CA 1
ATOM 5034 C C . THR A 1 661 ? 6.452 -10.069 -62.290 1.00 27.02 661 THR A C 1
ATOM 5036 O O . THR A 1 661 ? 5.971 -9.046 -62.774 1.00 27.02 661 THR A O 1
ATOM 5039 N N . ARG A 1 662 ? 7.765 -10.322 -62.375 1.00 26.98 662 ARG A N 1
ATOM 5040 C CA . ARG A 1 662 ? 8.652 -9.584 -63.288 1.00 26.98 662 ARG A CA 1
ATOM 5041 C C . ARG A 1 662 ? 8.519 -10.146 -64.713 1.00 26.98 662 ARG A C 1
ATOM 5043 O O . ARG A 1 662 ? 8.515 -11.368 -64.861 1.00 26.98 662 ARG A O 1
ATOM 5050 N N . PRO A 1 663 ? 8.473 -9.299 -65.759 1.00 28.80 663 PRO A N 1
ATOM 5051 C CA . PRO A 1 663 ? 8.593 -9.759 -67.140 1.00 28.80 663 PRO A CA 1
ATOM 5052 C C . PRO A 1 663 ? 10.005 -10.328 -67.421 1.00 28.80 663 PRO A C 1
ATOM 5054 O O . PRO A 1 663 ? 10.954 -9.995 -66.703 1.00 28.80 663 PRO A O 1
ATOM 5057 N N . PRO A 1 664 ? 10.161 -11.206 -68.430 1.00 28.70 664 PRO A N 1
ATOM 5058 C CA . PRO A 1 664 ? 11.321 -12.092 -68.521 1.00 28.70 664 PRO A CA 1
ATOM 5059 C C . PRO A 1 664 ? 12.562 -11.521 -69.240 1.00 28.70 664 PRO A C 1
ATOM 5061 O O . PRO A 1 664 ? 12.472 -10.866 -70.273 1.00 28.70 664 PRO A O 1
ATOM 5064 N N . THR A 1 665 ? 13.723 -11.931 -68.714 1.00 27.80 665 THR A N 1
ATOM 5065 C CA . THR A 1 665 ? 14.993 -12.252 -69.410 1.00 27.80 665 THR A CA 1
ATOM 5066 C C . THR A 1 665 ? 15.693 -11.236 -70.329 1.00 27.80 665 THR A C 1
ATOM 5068 O O . THR A 1 665 ? 15.329 -11.064 -71.488 1.00 27.80 665 THR A O 1
ATOM 5071 N N . SER A 1 666 ? 16.896 -10.832 -69.906 1.00 29.94 666 SER A N 1
ATOM 5072 C CA . SER A 1 666 ? 18.118 -10.930 -70.727 1.00 29.94 666 SER A CA 1
ATOM 5073 C C . SER A 1 666 ? 19.338 -11.232 -69.820 1.00 29.94 666 SER A C 1
ATOM 5075 O O . SER A 1 666 ? 19.303 -10.875 -68.639 1.00 29.94 666 SER A O 1
ATOM 5077 N N . PRO A 1 667 ? 20.372 -11.965 -70.290 1.00 34.84 667 PRO A N 1
ATOM 5078 C CA . PRO A 1 667 ? 21.493 -12.403 -69.447 1.00 34.84 667 PRO A CA 1
ATOM 5079 C C . PRO A 1 667 ? 22.666 -11.398 -69.411 1.00 34.84 667 PRO A C 1
ATOM 5081 O O . PRO A 1 667 ? 22.871 -10.666 -70.382 1.00 34.84 667 PRO A O 1
ATOM 5084 N N . PRO A 1 668 ? 23.487 -11.387 -68.341 1.00 30.84 668 PRO A N 1
ATOM 5085 C CA . PRO A 1 668 ? 24.726 -10.613 -68.292 1.00 30.84 668 PRO A CA 1
ATOM 5086 C C . PRO A 1 668 ? 25.873 -11.314 -69.055 1.00 30.84 668 PRO A C 1
ATOM 5088 O O . PRO A 1 668 ? 25.962 -12.544 -69.018 1.00 30.84 668 PRO A O 1
ATOM 5091 N N . PRO A 1 669 ? 26.782 -10.566 -69.710 1.00 33.81 669 PRO A N 1
ATOM 5092 C CA . PRO A 1 669 ? 28.007 -11.117 -70.284 1.00 33.81 669 PRO A CA 1
ATOM 5093 C C . PRO A 1 669 ? 29.085 -11.392 -69.219 1.00 33.81 669 PRO A C 1
ATOM 5095 O O . PRO A 1 669 ? 29.046 -10.877 -68.102 1.00 33.81 669 PRO A O 1
ATOM 5098 N N . SER A 1 670 ? 30.058 -12.219 -69.596 1.00 29.69 670 SER A N 1
ATOM 5099 C CA . SER A 1 670 ? 31.166 -12.711 -68.772 1.00 29.69 670 SER A CA 1
ATOM 5100 C C . SER A 1 670 ? 32.214 -11.655 -68.397 1.00 29.69 670 SER A C 1
ATOM 5102 O O . SER A 1 670 ? 32.502 -10.745 -69.174 1.00 29.69 670 SER A O 1
ATOM 5104 N N . SER A 1 671 ? 32.881 -11.867 -67.260 1.00 30.66 671 SER A N 1
ATOM 5105 C CA . SER A 1 671 ? 34.216 -11.318 -66.985 1.00 30.66 671 SER A CA 1
ATOM 5106 C C . SER A 1 671 ? 35.282 -11.916 -67.917 1.00 30.66 671 SER A C 1
ATOM 5108 O O . SER A 1 671 ? 35.071 -12.981 -68.506 1.00 30.66 671 SER A O 1
ATOM 5110 N N . PRO A 1 672 ? 36.436 -11.243 -68.038 1.00 43.69 672 PRO A N 1
ATOM 5111 C CA . PRO A 1 672 ? 37.706 -11.951 -67.840 1.00 43.69 672 PRO A CA 1
ATOM 5112 C C . PRO A 1 672 ? 38.760 -11.133 -67.053 1.00 43.69 672 PRO A C 1
ATOM 5114 O O . PRO A 1 672 ? 38.558 -9.953 -66.787 1.00 43.69 672 PRO A O 1
ATOM 5117 N N . ASP A 1 673 ? 39.864 -11.813 -66.718 1.00 27.62 673 ASP A N 1
ATOM 5118 C CA . ASP A 1 673 ? 41.220 -11.353 -66.343 1.00 27.62 673 ASP A CA 1
ATOM 5119 C C . ASP A 1 673 ? 41.380 -10.335 -65.180 1.00 27.62 673 ASP A C 1
ATOM 5121 O O . ASP A 1 673 ? 40.798 -9.258 -65.173 1.00 27.62 673 ASP A O 1
ATOM 5125 N N . SER A 1 674 ? 42.123 -10.557 -64.084 1.00 28.80 674 SER A N 1
ATOM 5126 C CA . SER A 1 674 ? 43.341 -11.335 -63.753 1.00 28.80 674 SER A CA 1
ATOM 5127 C C . SER A 1 674 ? 44.693 -10.647 -64.031 1.00 28.80 674 SER A C 1
ATOM 5129 O O . SER A 1 674 ? 45.238 -10.745 -65.125 1.00 28.80 674 SER A O 1
ATOM 5131 N N . VAL A 1 675 ? 45.296 -10.071 -62.980 1.00 29.95 675 VAL A N 1
ATOM 5132 C CA . VAL A 1 675 ? 46.754 -9.890 -62.796 1.00 29.95 675 VAL A CA 1
ATOM 5133 C C . VAL A 1 675 ? 47.063 -10.080 -61.301 1.00 29.95 675 VAL A C 1
ATOM 5135 O O . VAL A 1 675 ? 46.238 -9.723 -60.461 1.00 29.95 675 VAL A O 1
ATOM 5138 N N . ALA A 1 676 ? 48.228 -10.638 -60.953 1.00 28.55 676 ALA A N 1
ATOM 5139 C CA . ALA A 1 676 ? 48.653 -10.853 -59.568 1.00 28.55 676 ALA A CA 1
ATOM 5140 C C . ALA A 1 676 ? 50.144 -10.534 -59.356 1.00 28.55 676 ALA A C 1
ATOM 5142 O O . ALA A 1 676 ? 50.971 -10.979 -60.142 1.00 28.55 676 ALA A O 1
ATOM 5143 N N . THR A 1 677 ? 50.461 -9.838 -58.257 1.00 29.11 677 THR A N 1
ATOM 5144 C CA . THR A 1 677 ? 51.790 -9.669 -57.618 1.00 29.11 677 THR A CA 1
ATOM 5145 C C . THR A 1 677 ? 51.587 -8.943 -56.273 1.00 29.11 677 THR A C 1
ATOM 5147 O O . THR A 1 677 ? 50.699 -8.100 -56.209 1.00 29.11 677 THR A O 1
ATOM 5150 N N . SER A 1 678 ? 52.381 -9.026 -55.198 1.00 28.00 678 SER A N 1
ATOM 5151 C CA . SER A 1 678 ? 53.227 -10.058 -54.563 1.00 28.00 678 SER A CA 1
ATOM 5152 C C . SER A 1 678 ? 54.323 -9.362 -53.722 1.00 28.00 678 SER A C 1
ATOM 5154 O O . SER A 1 678 ? 55.335 -8.947 -54.277 1.00 28.00 678 SER A O 1
ATOM 5156 N N . ALA A 1 679 ? 54.158 -9.354 -52.392 1.00 27.84 679 ALA A N 1
ATOM 5157 C CA . ALA A 1 679 ? 55.228 -9.319 -51.372 1.00 27.84 679 ALA A CA 1
ATOM 5158 C C . ALA A 1 679 ? 56.197 -8.099 -51.260 1.00 27.84 679 ALA A C 1
ATOM 5160 O O . ALA A 1 679 ? 56.121 -7.135 -52.010 1.00 27.84 679 ALA A O 1
ATOM 5161 N N . ALA A 1 680 ? 57.103 -8.210 -50.266 1.00 27.78 680 ALA A N 1
ATOM 5162 C CA . ALA A 1 680 ? 58.111 -7.262 -49.740 1.00 27.78 680 ALA A CA 1
ATOM 5163 C C . ALA A 1 680 ? 57.546 -6.054 -48.945 1.00 27.78 680 ALA A C 1
ATOM 5165 O O . ALA A 1 680 ? 56.810 -5.246 -49.493 1.00 27.78 680 ALA A O 1
ATOM 5166 N N . THR A 1 681 ? 57.696 -5.904 -47.616 1.00 29.16 681 THR A N 1
ATOM 5167 C CA . THR A 1 681 ? 58.863 -5.892 -46.684 1.00 29.16 681 THR A CA 1
ATOM 5168 C C . THR A 1 681 ? 59.780 -4.667 -46.801 1.00 29.16 681 THR A C 1
ATOM 5170 O O . THR A 1 681 ? 60.510 -4.544 -47.780 1.00 29.16 681 THR A O 1
ATOM 5173 N N . GLY A 1 682 ? 59.829 -3.835 -45.751 1.00 25.75 682 GLY A N 1
ATOM 5174 C CA . GLY A 1 682 ? 60.760 -2.705 -45.622 1.00 25.75 682 GLY A CA 1
ATOM 5175 C C . GLY A 1 682 ? 60.709 -2.047 -44.234 1.00 25.75 682 GLY A C 1
ATOM 5176 O O . GLY A 1 682 ? 59.793 -1.290 -43.941 1.00 25.75 682 GLY A O 1
ATOM 5177 N N . ASP A 1 683 ? 61.690 -2.355 -43.386 1.00 29.67 683 ASP A N 1
ATOM 5178 C CA . ASP A 1 683 ? 61.951 -1.713 -42.084 1.00 29.67 683 ASP A CA 1
ATOM 5179 C C . ASP A 1 683 ? 62.995 -0.580 -42.248 1.00 29.67 683 ASP A C 1
ATOM 5181 O O . ASP A 1 683 ? 63.844 -0.689 -43.136 1.00 29.67 683 ASP A O 1
ATOM 5185 N N . ARG A 1 684 ? 62.962 0.424 -41.345 1.00 30.70 684 ARG A N 1
ATOM 5186 C CA . ARG A 1 684 ? 64.097 1.201 -40.759 1.00 30.70 684 ARG A CA 1
ATOM 5187 C C . ARG A 1 684 ? 64.069 2.749 -40.755 1.00 30.70 684 ARG A C 1
ATOM 5189 O O . ARG A 1 684 ? 64.100 3.414 -41.781 1.00 30.70 684 ARG A O 1
ATOM 5196 N N . THR A 1 685 ? 64.231 3.259 -39.524 1.00 28.33 685 THR A N 1
ATOM 5197 C CA . THR A 1 685 ? 65.108 4.372 -39.056 1.00 28.33 685 THR A CA 1
ATOM 5198 C C . THR A 1 685 ? 64.882 5.854 -39.439 1.00 28.33 685 THR A C 1
ATOM 5200 O O . THR A 1 685 ? 65.160 6.293 -40.547 1.00 28.33 685 THR A O 1
ATOM 5203 N N . MET A 1 686 ? 64.568 6.633 -38.387 1.00 29.42 686 MET A N 1
ATOM 5204 C CA . MET A 1 686 ? 65.130 7.946 -37.947 1.00 29.42 686 MET A CA 1
ATOM 5205 C C . MET A 1 686 ? 66.613 8.228 -38.354 1.00 29.42 686 MET A C 1
ATOM 5207 O O . MET A 1 686 ? 67.311 7.238 -38.573 1.00 29.42 686 MET A O 1
ATOM 5211 N N . PRO A 1 687 ? 67.168 9.485 -38.341 1.00 45.66 687 PRO A N 1
ATOM 5212 C CA . PRO A 1 687 ? 67.063 10.410 -37.185 1.00 45.66 687 PRO A CA 1
ATOM 5213 C C . PRO A 1 687 ? 67.236 11.961 -37.339 1.00 45.66 687 PRO A C 1
ATOM 5215 O O . PRO A 1 687 ? 67.780 12.477 -38.305 1.00 45.66 687 PRO A O 1
ATOM 5218 N N . SER A 1 688 ? 66.804 12.661 -36.272 1.00 30.91 688 SER A N 1
ATOM 5219 C CA . SER A 1 688 ? 67.320 13.881 -35.577 1.00 30.91 688 SER A CA 1
ATOM 5220 C C . SER A 1 688 ? 68.208 14.963 -36.235 1.00 30.91 688 SER A C 1
ATOM 5222 O O . SER A 1 688 ? 69.201 14.631 -36.870 1.00 30.91 688 SER A O 1
ATOM 5224 N N . LEU A 1 689 ? 67.982 16.229 -35.817 1.00 30.28 689 LEU A N 1
ATOM 5225 C CA . LEU A 1 689 ? 68.933 17.324 -35.447 1.00 30.28 689 LEU A CA 1
ATOM 5226 C C . LEU A 1 689 ? 68.079 18.553 -34.982 1.00 30.28 689 LEU A C 1
ATOM 5228 O O . LEU A 1 689 ? 66.921 18.623 -35.384 1.00 30.28 689 LEU A O 1
ATOM 5232 N N . GLU A 1 690 ? 68.458 19.529 -34.133 1.00 27.77 690 GLU A N 1
ATOM 5233 C CA . GLU A 1 690 ? 69.672 19.859 -33.343 1.00 27.77 690 GLU A CA 1
ATOM 5234 C C . GLU A 1 690 ? 69.291 20.737 -32.096 1.00 27.77 690 GLU A C 1
ATOM 5236 O O . GLU A 1 690 ? 68.108 20.985 -31.863 1.00 27.77 690 GLU A O 1
ATOM 5241 N N . ALA A 1 691 ? 70.251 21.215 -31.282 1.00 33.31 691 ALA A N 1
ATOM 5242 C CA . ALA A 1 691 ? 70.059 22.106 -30.109 1.00 33.31 691 ALA A CA 1
ATOM 5243 C C . ALA A 1 691 ? 71.154 23.208 -30.029 1.00 33.31 691 ALA A C 1
ATOM 5245 O O . ALA A 1 691 ? 72.107 23.143 -30.803 1.00 33.31 691 ALA A O 1
ATOM 5246 N N . PRO A 1 692 ? 71.081 24.204 -29.105 1.00 52.03 692 PRO A N 1
ATOM 5247 C CA . PRO A 1 692 ? 72.049 24.203 -27.982 1.00 52.03 692 PRO A CA 1
ATOM 5248 C C . PRO A 1 692 ? 71.575 24.834 -26.629 1.00 52.03 692 PRO A C 1
ATOM 5250 O O . PRO A 1 692 ? 70.396 25.085 -26.401 1.00 52.03 692 PRO A O 1
ATOM 5253 N N . ARG A 1 693 ? 72.535 25.009 -25.698 1.00 37.44 693 ARG A N 1
ATOM 5254 C CA . ARG A 1 693 ? 72.479 25.334 -24.234 1.00 37.44 693 ARG A CA 1
ATOM 5255 C C . ARG A 1 693 ? 73.157 26.724 -23.939 1.00 37.44 693 ARG A C 1
ATOM 5257 O O . ARG A 1 693 ? 73.361 27.385 -24.956 1.00 37.44 693 ARG A O 1
ATOM 5264 N N . PRO A 1 694 ? 73.564 27.219 -22.711 1.00 55.22 694 PRO A N 1
ATOM 5265 C CA . PRO A 1 694 ? 73.995 26.529 -21.448 1.00 55.22 694 PRO A CA 1
ATOM 5266 C C . PRO A 1 694 ? 73.803 27.248 -20.047 1.00 55.22 694 PRO A C 1
ATOM 5268 O O . PRO A 1 694 ? 73.143 28.276 -19.977 1.00 55.22 694 PRO A O 1
ATOM 5271 N N . VAL A 1 695 ? 74.461 26.726 -18.963 1.00 34.47 695 VAL A N 1
ATOM 5272 C CA . VAL A 1 695 ? 74.731 27.329 -17.593 1.00 34.47 695 VAL A CA 1
ATOM 5273 C C . VAL A 1 695 ? 73.524 27.364 -16.594 1.00 34.47 695 VAL A C 1
ATOM 5275 O O . VAL A 1 695 ? 72.400 27.399 -17.071 1.00 34.47 695 VAL A O 1
ATOM 5278 N N . HIS A 1 696 ? 73.572 27.380 -15.231 1.00 34.50 696 HIS A N 1
ATOM 5279 C CA . HIS A 1 696 ? 74.367 26.816 -14.076 1.00 34.50 696 HIS A CA 1
ATOM 5280 C C . HIS A 1 696 ? 73.623 27.163 -12.725 1.00 34.50 696 HIS A C 1
ATOM 5282 O O . HIS A 1 696 ? 72.715 27.982 -12.784 1.00 34.50 696 HIS A O 1
ATOM 5288 N N . ALA A 1 697 ? 73.946 26.733 -11.477 1.00 30.61 697 ALA A N 1
ATOM 5289 C CA . ALA A 1 697 ? 74.475 25.479 -10.872 1.00 30.61 697 ALA A CA 1
ATOM 5290 C C . ALA A 1 697 ? 74.508 25.535 -9.294 1.00 30.61 697 ALA A C 1
ATOM 5292 O O . ALA A 1 697 ? 74.706 26.610 -8.743 1.00 30.61 697 ALA A O 1
ATOM 5293 N N . ALA A 1 698 ? 74.446 24.367 -8.612 1.00 33.16 698 ALA A N 1
ATOM 5294 C CA . ALA A 1 698 ? 74.884 24.021 -7.218 1.00 33.16 698 ALA A CA 1
ATOM 5295 C C . ALA A 1 698 ? 74.193 24.575 -5.920 1.00 33.16 698 ALA A C 1
ATOM 5297 O O . ALA A 1 698 ? 73.898 25.759 -5.818 1.00 33.16 698 ALA A O 1
ATOM 5298 N N . GLY A 1 699 ? 74.065 23.726 -4.865 1.00 25.66 699 GLY A N 1
ATOM 5299 C CA . GLY A 1 699 ? 73.866 24.139 -3.444 1.00 25.66 699 GLY A CA 1
ATOM 5300 C C . GLY A 1 699 ? 73.174 23.141 -2.461 1.00 25.66 699 GLY A C 1
ATOM 5301 O O . GLY A 1 699 ? 72.058 22.712 -2.722 1.00 25.66 699 GLY A O 1
ATOM 5302 N N . THR A 1 700 ? 73.804 22.825 -1.307 1.00 32.47 700 THR A N 1
ATOM 5303 C CA . THR A 1 700 ? 73.315 22.012 -0.132 1.00 32.47 700 THR A CA 1
ATOM 5304 C C . THR A 1 700 ? 74.303 22.164 1.061 1.00 32.47 700 THR A C 1
ATOM 5306 O O . THR A 1 700 ? 75.429 22.567 0.758 1.00 32.47 700 THR A O 1
ATOM 5309 N N . PRO A 1 701 ? 74.053 21.753 2.344 1.00 57.28 701 PRO A N 1
ATOM 5310 C CA . PRO A 1 701 ? 72.818 21.379 3.087 1.00 57.28 701 PRO A CA 1
ATOM 5311 C C . PRO A 1 701 ? 72.720 21.936 4.566 1.00 57.28 701 PRO A C 1
ATOM 5313 O O . PRO A 1 701 ? 73.570 22.701 5.000 1.00 57.28 701 PRO A O 1
ATOM 5316 N N . ALA A 1 702 ? 71.746 21.422 5.355 1.00 31.28 702 ALA A N 1
ATOM 5317 C CA . ALA A 1 702 ? 71.734 21.181 6.832 1.00 31.28 702 ALA A CA 1
ATOM 5318 C C . ALA A 1 702 ? 71.592 22.320 7.892 1.00 31.28 702 ALA A C 1
ATOM 5320 O O . ALA A 1 702 ? 72.361 23.271 7.888 1.00 31.28 702 ALA A O 1
ATOM 5321 N N . HIS A 1 703 ? 70.687 22.135 8.889 1.00 30.55 703 HIS A N 1
ATOM 5322 C CA . HIS A 1 703 ? 70.967 22.037 10.356 1.00 30.55 703 HIS A CA 1
ATOM 5323 C C . HIS A 1 703 ? 69.695 21.913 11.260 1.00 30.55 703 HIS A C 1
ATOM 5325 O O . HIS A 1 703 ? 68.593 22.269 10.857 1.00 30.55 703 HIS A O 1
ATOM 5331 N N . THR A 1 704 ? 69.868 21.404 12.492 1.00 29.92 704 THR A N 1
ATOM 5332 C CA . THR A 1 704 ? 68.921 21.310 13.651 1.00 29.92 704 THR A CA 1
ATOM 5333 C C . THR A 1 704 ? 69.513 22.069 14.873 1.00 29.92 704 THR A C 1
ATOM 5335 O O . THR A 1 704 ? 70.654 22.520 14.714 1.00 29.92 704 THR A O 1
ATOM 5338 N N . PRO A 1 705 ? 68.888 22.215 16.086 1.00 50.69 705 PRO A N 1
ATOM 5339 C CA . PRO A 1 705 ? 67.635 21.666 16.683 1.00 50.69 705 PRO A CA 1
ATOM 5340 C C . PRO A 1 705 ? 66.615 22.791 17.117 1.00 50.69 705 PRO A C 1
ATOM 5342 O O . PRO A 1 705 ? 66.473 23.711 16.325 1.00 50.69 705 PRO A O 1
ATOM 5345 N N . THR A 1 706 ? 65.805 22.865 18.212 1.00 30.42 706 THR A N 1
ATOM 5346 C CA . THR A 1 706 ? 65.725 22.202 19.555 1.00 30.42 706 THR A CA 1
ATOM 5347 C C . THR A 1 706 ? 64.369 22.402 20.310 1.00 30.42 706 THR A C 1
ATOM 5349 O O . THR A 1 706 ? 63.496 23.118 19.839 1.00 30.42 706 THR A O 1
ATOM 5352 N N . GLN A 1 707 ? 64.245 21.732 21.476 1.00 32.16 707 GLN A N 1
ATOM 5353 C CA . GLN A 1 707 ? 63.430 21.901 22.727 1.00 32.16 707 GLN A CA 1
ATOM 5354 C C . GLN A 1 707 ? 62.654 23.230 23.005 1.00 32.16 707 GLN A C 1
ATOM 5356 O O . GLN A 1 707 ? 63.013 24.259 22.455 1.00 32.16 707 GLN A O 1
ATOM 5361 N N . THR A 1 708 ? 61.648 23.361 23.904 1.00 30.83 708 THR A N 1
ATOM 5362 C CA . THR A 1 708 ? 60.949 22.505 24.925 1.00 30.83 708 THR A CA 1
ATOM 5363 C C . THR A 1 708 ? 59.580 23.150 25.271 1.00 30.83 708 THR A C 1
ATOM 5365 O O . THR A 1 708 ? 59.437 24.354 25.119 1.00 30.83 708 THR A O 1
ATOM 5368 N N . GLY A 1 709 ? 58.562 22.439 25.778 1.00 28.95 709 GLY A N 1
ATOM 5369 C CA . GLY A 1 709 ? 58.258 22.418 27.230 1.00 28.95 709 GLY A CA 1
ATOM 5370 C C . GLY A 1 709 ? 56.797 22.852 27.554 1.00 28.95 709 GLY A C 1
ATOM 5371 O O . GLY A 1 709 ? 56.179 23.447 26.675 1.00 28.95 709 GLY A O 1
ATOM 5372 N N . PRO A 1 710 ? 56.181 22.501 28.718 1.00 51.88 710 PRO A N 1
ATOM 5373 C CA . PRO A 1 710 ? 54.714 22.282 28.743 1.00 51.88 710 PRO A CA 1
ATOM 5374 C C . PRO A 1 710 ? 53.895 22.737 29.995 1.00 51.88 710 PRO A C 1
ATOM 5376 O O . PRO A 1 710 ? 54.455 23.109 31.020 1.00 51.88 710 PRO A O 1
ATOM 5379 N N . ARG A 1 711 ? 52.566 22.473 29.932 1.00 30.11 711 ARG A N 1
ATOM 5380 C CA . ARG A 1 711 ? 51.574 22.143 31.012 1.00 30.11 711 ARG A CA 1
ATOM 5381 C C . ARG A 1 711 ? 50.650 23.216 31.653 1.00 30.11 711 ARG A C 1
ATOM 5383 O O . ARG A 1 711 ? 51.104 24.072 32.390 1.00 30.11 711 ARG A O 1
ATOM 5390 N N . ARG A 1 712 ? 49.344 22.864 31.605 1.00 29.50 712 ARG A N 1
ATOM 5391 C CA . ARG A 1 712 ? 48.274 22.911 32.651 1.00 29.50 712 ARG A CA 1
ATOM 5392 C C . ARG A 1 712 ? 47.753 24.266 33.185 1.00 29.50 712 ARG A C 1
ATOM 5394 O O . ARG A 1 712 ? 48.512 25.063 33.710 1.00 29.50 712 ARG A O 1
ATOM 5401 N N . GLY A 1 713 ? 46.416 24.399 33.231 1.00 27.77 713 GLY A N 1
ATOM 5402 C CA . GLY A 1 713 ? 45.688 25.446 33.976 1.00 27.77 713 GLY A CA 1
ATOM 5403 C C . GLY A 1 713 ? 44.153 25.363 33.836 1.00 27.77 713 GLY A C 1
ATOM 5404 O O . GLY A 1 713 ? 43.591 25.922 32.906 1.00 27.77 713 GLY A O 1
ATOM 5405 N N . LEU A 1 714 ? 43.489 24.653 34.753 1.00 27.11 714 LEU A N 1
ATOM 5406 C CA . LEU A 1 714 ? 42.026 24.618 35.003 1.00 27.11 714 LEU A CA 1
ATOM 5407 C C . LEU A 1 714 ? 41.720 25.489 36.254 1.00 27.11 714 LEU A C 1
ATOM 5409 O O . LEU A 1 714 ? 42.681 25.752 36.983 1.00 27.11 714 LEU A O 1
ATOM 5413 N N . PRO A 1 715 ? 40.457 25.783 36.659 1.00 47.84 715 PRO A N 1
ATOM 5414 C CA . PRO A 1 715 ? 39.165 25.881 35.938 1.00 47.84 715 PRO A CA 1
ATOM 5415 C C . PRO A 1 715 ? 38.289 27.103 36.389 1.00 47.84 715 PRO A C 1
ATOM 5417 O O . PRO A 1 715 ? 38.700 27.862 37.260 1.00 47.84 715 PRO A O 1
ATOM 5420 N N . SER A 1 716 ? 37.009 27.162 35.957 1.00 28.88 716 SER A N 1
ATOM 5421 C CA . SER A 1 716 ? 35.831 27.636 36.756 1.00 28.88 716 SER A CA 1
ATOM 5422 C C . SER A 1 716 ? 35.697 29.151 37.102 1.00 28.88 716 SER A C 1
ATOM 5424 O O . SER A 1 716 ? 36.658 29.885 36.925 1.00 28.88 716 SER A O 1
ATOM 5426 N N . HIS A 1 717 ? 34.568 29.733 37.569 1.00 30.47 717 HIS A N 1
ATOM 5427 C CA . HIS A 1 717 ? 33.166 29.307 37.855 1.00 30.47 717 HIS A CA 1
ATOM 5428 C C . HIS A 1 717 ? 32.234 30.566 37.929 1.00 30.47 717 HIS A C 1
ATOM 5430 O O . HIS A 1 717 ? 32.760 31.637 38.199 1.00 30.47 717 HIS A O 1
ATOM 5436 N N . VAL A 1 718 ? 30.891 30.404 37.834 1.00 29.56 718 VAL A N 1
ATOM 5437 C CA . VAL A 1 718 ? 29.802 31.242 38.460 1.00 29.56 718 VAL A CA 1
ATOM 5438 C C . VAL A 1 718 ? 29.666 32.733 38.000 1.00 29.56 718 VAL A C 1
ATOM 5440 O O . VAL A 1 718 ? 30.630 33.474 38.108 1.00 29.56 718 VAL A O 1
ATOM 5443 N N . THR A 1 719 ? 28.597 33.290 37.377 1.00 28.42 719 THR A N 1
ATOM 5444 C CA . THR A 1 719 ? 27.096 33.317 37.536 1.00 28.42 719 THR A CA 1
ATOM 5445 C C . THR A 1 719 ? 26.559 34.170 38.713 1.00 28.42 719 THR A C 1
ATOM 5447 O O . THR A 1 719 ? 27.224 34.164 39.745 1.00 28.42 719 THR A O 1
ATOM 5450 N N . PRO A 1 720 ? 25.325 34.747 38.701 1.00 51.75 720 PRO A N 1
ATOM 5451 C CA . PRO A 1 720 ? 24.433 35.233 37.613 1.00 51.75 720 PRO A CA 1
ATOM 5452 C C . PRO A 1 720 ? 23.744 36.619 37.920 1.00 51.75 720 PRO A C 1
ATOM 5454 O O . PRO A 1 720 ? 24.138 37.287 38.867 1.00 51.75 720 PRO A O 1
ATOM 5457 N N . ASP A 1 721 ? 22.703 36.994 37.141 1.00 29.45 721 ASP A N 1
ATOM 5458 C CA . ASP A 1 721 ? 21.579 37.951 37.410 1.00 29.45 721 ASP A CA 1
ATOM 5459 C C . ASP A 1 721 ? 21.857 39.464 37.692 1.00 29.45 721 ASP A C 1
ATOM 5461 O O . ASP A 1 721 ? 22.916 39.838 38.177 1.00 29.45 721 ASP A O 1
ATOM 5465 N N . GLY A 1 722 ? 20.953 40.432 37.419 1.00 26.86 722 GLY A N 1
ATOM 5466 C CA . GLY A 1 722 ? 19.672 40.421 36.677 1.00 26.86 722 GLY A CA 1
ATOM 5467 C C . GLY A 1 722 ? 18.857 41.752 36.759 1.00 26.86 722 GLY A C 1
ATOM 5468 O O . GLY A 1 722 ? 19.038 42.513 37.700 1.00 26.86 722 GLY A O 1
ATOM 5469 N N . LEU A 1 723 ? 17.927 41.960 35.800 1.00 28.27 723 LEU A N 1
ATOM 5470 C CA . LEU A 1 723 ? 16.715 42.842 35.795 1.00 28.27 723 LEU A CA 1
ATOM 5471 C C . LEU A 1 723 ? 16.775 44.409 35.759 1.00 28.27 723 LEU A C 1
ATOM 5473 O O . LEU A 1 723 ? 17.537 45.046 36.469 1.00 28.27 723 LEU A O 1
ATOM 5477 N N . GLU A 1 724 ? 15.833 44.969 34.962 1.00 28.72 724 GLU A N 1
ATOM 5478 C CA . GLU A 1 724 ? 15.106 46.282 35.017 1.00 28.72 724 GLU A CA 1
ATOM 5479 C C . GLU A 1 724 ? 15.880 47.642 34.937 1.00 28.72 724 GLU A C 1
ATOM 5481 O O . GLU A 1 724 ? 16.912 47.822 35.564 1.00 28.72 724 GLU A O 1
ATOM 5486 N N . ALA A 1 725 ? 15.578 48.615 34.042 1.00 30.20 725 ALA A N 1
ATOM 5487 C CA . ALA A 1 725 ? 14.384 49.479 33.781 1.00 30.20 725 ALA A CA 1
ATOM 5488 C C . ALA A 1 725 ? 14.350 50.777 34.664 1.00 30.20 725 ALA A C 1
ATOM 5490 O O . ALA A 1 725 ? 14.845 50.741 35.780 1.00 30.20 725 ALA A O 1
ATOM 5491 N N . ASN A 1 726 ? 13.829 51.974 34.300 1.00 31.61 726 ASN A N 1
ATOM 5492 C CA . ASN A 1 726 ? 13.227 52.541 33.068 1.00 31.61 726 ASN A CA 1
ATOM 5493 C C . ASN A 1 726 ? 13.198 54.115 33.098 1.00 31.61 726 ASN A C 1
ATOM 5495 O O . ASN A 1 726 ? 13.364 54.695 34.167 1.00 31.61 726 ASN A O 1
ATOM 5499 N N . GLY A 1 727 ? 12.861 54.800 31.983 1.00 27.47 727 GLY A N 1
ATOM 5500 C CA . GLY A 1 727 ? 12.470 56.246 31.913 1.00 27.47 727 GLY A CA 1
ATOM 5501 C C . GLY A 1 727 ? 13.528 57.236 31.344 1.00 27.47 727 GLY A C 1
ATOM 5502 O O . GLY A 1 727 ? 14.697 57.092 31.671 1.00 27.47 727 GLY A O 1
ATOM 5503 N N . ALA A 1 728 ? 13.280 58.190 30.413 1.00 24.98 728 ALA A N 1
ATOM 5504 C CA . ALA A 1 728 ? 12.220 59.225 30.185 1.00 24.98 728 ALA A CA 1
ATOM 5505 C C . ALA A 1 728 ? 12.620 60.634 30.753 1.00 24.98 728 ALA A C 1
ATOM 5507 O O . ALA A 1 728 ? 13.573 60.656 31.529 1.00 24.98 728 ALA A O 1
ATOM 5508 N N . PRO A 1 729 ? 11.978 61.808 30.435 1.00 48.09 729 PRO A N 1
ATOM 5509 C CA . PRO A 1 729 ? 10.732 62.044 29.659 1.00 48.09 729 PRO A CA 1
ATOM 5510 C C . PRO A 1 729 ? 10.595 63.331 28.756 1.00 48.09 729 PRO A C 1
ATOM 5512 O O . PRO A 1 729 ? 11.027 64.417 29.129 1.00 48.09 729 PRO A O 1
ATOM 5515 N N . SER A 1 730 ? 9.708 63.272 27.736 1.00 27.64 730 SER A N 1
ATOM 5516 C CA . SER A 1 730 ? 8.762 64.353 27.276 1.00 27.64 730 SER A CA 1
ATOM 5517 C C . SER A 1 730 ? 9.309 65.673 26.643 1.00 27.64 730 SER A C 1
ATOM 5519 O O . SER A 1 730 ? 10.479 65.980 26.814 1.00 27.64 730 SER A O 1
ATOM 5521 N N . LYS A 1 731 ? 8.593 66.527 25.869 1.00 27.48 731 LYS A N 1
ATOM 5522 C CA . LYS A 1 731 ? 7.165 66.848 25.504 1.00 27.48 731 LYS A CA 1
ATOM 5523 C C . LYS A 1 731 ? 7.125 67.387 24.033 1.00 27.48 731 LYS A C 1
ATOM 5525 O O . LYS A 1 731 ? 8.203 67.726 23.561 1.00 27.48 731 LYS A O 1
ATOM 5530 N N . THR A 1 732 ? 6.059 67.614 23.233 1.00 24.14 732 THR A N 1
ATOM 5531 C CA . THR A 1 732 ? 4.583 67.342 23.093 1.00 24.14 732 THR A CA 1
ATOM 5532 C C . THR A 1 732 ? 4.238 67.580 21.569 1.00 24.14 732 THR A C 1
ATOM 5534 O O . THR A 1 732 ? 5.178 67.468 20.791 1.00 24.14 732 THR A O 1
ATOM 5537 N N . TRP A 1 733 ? 3.060 67.880 20.965 1.00 22.86 733 TRP A N 1
ATOM 5538 C CA . TRP A 1 733 ? 1.685 68.294 21.357 1.00 22.86 733 TRP A CA 1
ATOM 5539 C C . TRP A 1 733 ? 0.638 68.081 20.206 1.00 22.86 733 TRP A C 1
ATOM 5541 O O . TRP A 1 733 ? 0.981 67.560 19.155 1.00 22.86 733 TRP A O 1
ATOM 5551 N N . GLU A 1 734 ? -0.613 68.518 20.437 1.00 20.88 734 GLU A N 1
ATOM 5552 C CA . GLU A 1 734 ? -1.718 68.900 19.503 1.00 20.88 734 GLU A CA 1
ATOM 5553 C C . GLU A 1 734 ? -2.343 67.964 18.414 1.00 20.88 734 GLU A C 1
ATOM 5555 O O . GLU A 1 734 ? -2.019 68.002 17.234 1.00 20.88 734 GLU A O 1
ATOM 5560 N N . VAL A 1 735 ? -3.388 67.234 18.853 1.00 22.00 735 VAL A N 1
ATOM 5561 C CA . VAL A 1 735 ? -4.795 67.149 18.344 1.00 22.00 735 VAL A CA 1
ATOM 5562 C C . VAL A 1 735 ? -5.140 66.849 16.854 1.00 22.00 735 VAL A C 1
ATOM 5564 O O . VAL A 1 735 ? -5.223 67.724 16.003 1.00 22.00 735 VAL A O 1
ATOM 5567 N N . CYS A 1 736 ? -5.567 65.593 16.646 1.00 21.44 736 CYS A N 1
ATOM 5568 C CA . CYS A 1 736 ? -6.714 65.045 15.878 1.00 21.44 736 CYS A CA 1
ATOM 5569 C C . CYS A 1 736 ? -7.383 65.752 14.666 1.00 21.44 736 CYS A C 1
ATOM 5571 O O . CYS A 1 736 ? -8.068 66.761 14.811 1.00 21.44 736 CYS A O 1
ATOM 5573 N N . ALA A 1 737 ? -7.512 64.975 13.576 1.00 21.55 737 ALA A N 1
ATOM 5574 C CA . ALA A 1 737 ? -8.777 64.736 12.851 1.00 21.55 737 ALA A CA 1
ATOM 5575 C C . ALA A 1 737 ? -8.814 63.278 12.315 1.00 21.55 737 ALA A C 1
ATOM 5577 O O . ALA A 1 737 ? -7.763 62.653 12.181 1.00 21.55 737 ALA A O 1
ATOM 5578 N N . HIS A 1 738 ? -9.994 62.693 12.060 1.00 26.55 738 HIS A N 1
ATOM 5579 C CA . HIS A 1 738 ? -10.136 61.259 11.727 1.00 26.55 738 HIS A CA 1
ATOM 5580 C C . HIS A 1 738 ? -9.969 60.908 10.236 1.00 26.55 738 HIS A C 1
ATOM 5582 O O . HIS A 1 738 ? -10.518 61.572 9.360 1.00 26.55 738 HIS A O 1
ATOM 5588 N N . GLY A 1 739 ? -9.345 59.753 9.985 1.00 23.14 739 GLY A N 1
ATOM 5589 C CA . GLY A 1 739 ? -9.428 58.975 8.745 1.00 23.14 739 GLY A CA 1
ATOM 5590 C C . GLY A 1 739 ? -8.857 57.571 8.984 1.00 23.14 739 GLY A C 1
ATOM 5591 O O . GLY A 1 739 ? -7.767 57.451 9.536 1.00 23.14 739 GLY A O 1
ATOM 5592 N N . GLN A 1 740 ? -9.593 56.507 8.644 1.00 27.75 740 GLN A N 1
ATOM 5593 C CA . GLN A 1 740 ? -9.135 55.131 8.893 1.00 27.75 740 GLN A CA 1
ATOM 5594 C C . GLN A 1 740 ? -7.994 54.737 7.944 1.00 27.75 740 GLN A C 1
ATOM 5596 O O . GLN A 1 740 ? -8.099 54.918 6.732 1.00 27.75 740 GLN A O 1
ATOM 5601 N N . GLN A 1 741 ? -6.949 54.109 8.486 1.00 26.69 741 GLN A N 1
ATOM 5602 C CA . GLN A 1 741 ? -5.994 53.308 7.719 1.00 26.69 741 GLN A CA 1
ATOM 5603 C C . GLN A 1 741 ? -6.020 51.866 8.231 1.00 26.69 741 GLN A C 1
ATOM 5605 O O . GLN A 1 741 ? -5.983 51.635 9.437 1.00 26.69 741 GLN A O 1
ATOM 5610 N N . HIS A 1 742 ? -6.055 50.905 7.308 1.00 28.75 742 HIS A N 1
ATOM 5611 C CA . HIS A 1 742 ? -5.650 49.531 7.596 1.00 28.75 742 HIS A CA 1
ATOM 5612 C C . HIS A 1 742 ? -4.123 49.444 7.505 1.00 28.75 742 HIS A C 1
ATOM 5614 O O . HIS A 1 742 ? -3.534 49.885 6.516 1.00 28.75 742 HIS A O 1
ATOM 5620 N N . GLU A 1 743 ? -3.492 48.867 8.523 1.00 28.66 743 GLU A N 1
ATOM 5621 C CA . GLU A 1 743 ? -2.051 48.620 8.544 1.00 28.66 743 GLU A CA 1
ATOM 5622 C C . GLU A 1 743 ? -1.691 47.394 7.679 1.00 28.66 743 GLU A C 1
ATOM 5624 O O . GLU A 1 743 ? -2.499 46.478 7.516 1.00 28.66 743 GLU A O 1
ATOM 5629 N N . VAL A 1 744 ? -0.501 47.390 7.062 1.00 33.19 744 VAL A N 1
ATOM 5630 C CA . VAL A 1 744 ? -0.119 46.418 6.017 1.00 33.19 744 VAL A CA 1
ATOM 5631 C C . VAL A 1 744 ? 1.142 45.641 6.402 1.00 33.19 744 VAL A C 1
ATOM 5633 O O . VAL A 1 744 ? 2.154 46.227 6.779 1.00 33.19 744 VAL A O 1
ATOM 5636 N N . ASP A 1 745 ? 1.080 44.316 6.232 1.00 37.84 745 ASP A N 1
ATOM 5637 C CA . ASP A 1 745 ? 2.111 43.336 6.605 1.00 37.84 745 ASP A CA 1
ATOM 5638 C C . ASP A 1 745 ? 3.536 43.694 6.086 1.00 37.84 745 ASP A C 1
ATOM 5640 O O . ASP A 1 745 ? 3.723 43.935 4.881 1.00 37.84 745 ASP A O 1
ATOM 5644 N N . PRO A 1 746 ? 4.576 43.673 6.954 1.00 35.28 746 PRO A N 1
ATOM 5645 C CA . PRO A 1 746 ? 5.966 43.956 6.581 1.00 35.28 746 PRO A CA 1
ATOM 5646 C C . PRO A 1 746 ? 6.577 43.022 5.513 1.00 35.28 746 PRO A C 1
ATOM 5648 O O . PRO A 1 746 ? 7.593 43.394 4.912 1.00 35.28 746 PRO A O 1
ATOM 5651 N N . ARG A 1 747 ? 5.977 41.858 5.207 1.00 39.91 747 ARG A N 1
ATOM 5652 C CA . ARG A 1 747 ? 6.425 40.912 4.157 1.00 39.91 747 ARG A CA 1
ATOM 5653 C C . ARG A 1 747 ? 6.713 41.589 2.811 1.00 39.91 747 ARG A C 1
ATOM 5655 O O . ARG A 1 747 ? 7.663 41.201 2.125 1.00 39.91 747 ARG A O 1
ATOM 5662 N N . ARG A 1 748 ? 5.966 42.641 2.439 1.00 37.72 748 ARG A N 1
ATOM 5663 C CA . ARG A 1 748 ? 6.132 43.337 1.143 1.00 37.72 748 ARG A CA 1
ATOM 5664 C C . ARG A 1 748 ? 7.529 43.933 0.910 1.00 37.72 748 ARG A C 1
ATOM 5666 O O . ARG A 1 748 ? 7.936 44.031 -0.245 1.00 37.72 748 ARG A O 1
ATOM 5673 N N . LYS A 1 749 ? 8.299 44.284 1.952 1.00 36.75 749 LYS A N 1
ATOM 5674 C CA . LYS A 1 749 ? 9.637 44.893 1.771 1.00 36.75 749 LYS A CA 1
ATOM 5675 C C . LYS A 1 749 ? 10.724 43.917 1.303 1.00 36.75 749 LYS A C 1
ATOM 5677 O O . LYS A 1 749 ? 11.667 44.365 0.659 1.00 36.75 749 LYS A O 1
ATOM 5682 N N . ARG A 1 750 ? 10.611 42.607 1.569 1.00 41.72 750 ARG A N 1
ATOM 5683 C CA . ARG A 1 750 ? 11.603 41.623 1.079 1.00 41.72 750 ARG A CA 1
ATOM 5684 C C . ARG A 1 750 ? 11.398 41.266 -0.397 1.00 41.72 750 ARG A C 1
ATOM 5686 O O . ARG A 1 750 ? 12.376 41.094 -1.117 1.00 41.72 750 ARG A O 1
ATOM 5693 N N . LEU A 1 751 ? 10.148 41.226 -0.867 1.00 42.03 751 LEU A N 1
ATOM 5694 C CA . LEU A 1 751 ? 9.818 40.785 -2.228 1.00 42.03 751 LEU A CA 1
ATOM 5695 C C . LEU A 1 751 ? 10.355 41.735 -3.319 1.00 42.03 751 LEU A C 1
ATOM 5697 O O . LEU A 1 751 ? 10.855 41.277 -4.345 1.00 42.03 751 LEU A O 1
ATOM 5701 N N . GLY A 1 752 ? 10.316 43.053 -3.083 1.00 37.91 752 GLY A N 1
ATOM 5702 C CA . GLY A 1 752 ? 10.792 44.051 -4.054 1.00 37.91 752 GLY A CA 1
ATOM 5703 C C . GLY A 1 752 ? 12.300 43.992 -4.336 1.00 37.91 752 GLY A C 1
ATOM 5704 O O . GLY A 1 752 ? 12.726 44.241 -5.463 1.00 37.91 752 GLY A O 1
ATOM 5705 N N . ILE A 1 753 ? 13.109 43.601 -3.345 1.00 47.44 753 ILE A N 1
ATOM 5706 C CA . ILE A 1 753 ? 14.565 43.452 -3.509 1.00 47.44 753 ILE A CA 1
ATOM 5707 C C . ILE A 1 753 ? 14.869 42.262 -4.432 1.00 47.44 753 ILE A C 1
ATOM 5709 O O . ILE A 1 753 ? 15.649 42.403 -5.372 1.00 47.44 753 ILE A O 1
ATOM 5713 N N . VAL A 1 754 ? 14.193 41.125 -4.226 1.00 54.41 754 VAL A N 1
ATOM 5714 C CA . VAL A 1 754 ? 14.350 39.919 -5.061 1.00 54.41 754 VAL A CA 1
ATOM 5715 C C . VAL A 1 754 ? 13.968 40.201 -6.518 1.00 54.41 754 VAL A C 1
ATOM 5717 O O . VAL A 1 754 ? 14.741 39.892 -7.423 1.00 54.41 754 VAL A O 1
ATOM 5720 N N . TYR A 1 755 ? 12.833 40.869 -6.753 1.00 43.84 755 TYR A N 1
ATOM 5721 C CA . TYR A 1 755 ? 12.410 41.267 -8.102 1.00 43.84 755 TYR A CA 1
ATOM 5722 C C . TYR A 1 755 ? 13.414 42.196 -8.802 1.00 43.84 755 TYR A C 1
ATOM 5724 O O . TYR A 1 755 ? 13.659 42.045 -9.998 1.00 43.84 755 TYR A O 1
ATOM 5732 N N . THR A 1 756 ? 14.035 43.122 -8.066 1.00 52.66 756 THR A N 1
ATOM 5733 C CA . THR A 1 756 ? 15.030 44.054 -8.628 1.00 52.66 756 THR A CA 1
ATOM 5734 C C . THR A 1 756 ? 16.307 43.322 -9.067 1.00 52.66 756 THR A C 1
ATOM 5736 O O . THR A 1 756 ? 16.844 43.606 -10.137 1.00 52.66 756 THR A O 1
ATOM 5739 N N . VAL A 1 757 ? 16.768 42.335 -8.289 1.00 59.88 757 VAL A N 1
ATOM 5740 C CA . VAL A 1 757 ? 17.945 41.513 -8.631 1.00 59.88 757 VAL A CA 1
ATOM 5741 C C . VAL A 1 757 ? 17.658 40.596 -9.827 1.00 59.88 757 VAL A C 1
ATOM 5743 O O . VAL A 1 757 ? 18.470 40.527 -10.750 1.00 59.88 757 VAL A O 1
ATOM 5746 N N . LEU A 1 758 ? 16.491 39.943 -9.860 1.00 55.84 758 LEU A N 1
ATOM 5747 C CA . LEU A 1 758 ? 16.091 39.076 -10.976 1.00 55.84 758 LEU A CA 1
ATOM 5748 C C . LEU A 1 758 ? 15.936 39.853 -12.293 1.00 55.84 758 LEU A C 1
ATOM 5750 O O . LEU A 1 758 ? 16.398 39.383 -13.332 1.00 55.84 758 LEU A O 1
ATOM 5754 N N . ALA A 1 759 ? 15.366 41.063 -12.256 1.00 57.88 759 ALA A N 1
ATOM 5755 C CA . ALA A 1 759 ? 15.282 41.935 -13.428 1.00 57.88 759 ALA A CA 1
ATOM 5756 C C . ALA A 1 759 ? 16.675 42.331 -13.960 1.00 57.88 759 ALA A C 1
ATOM 5758 O O . ALA A 1 759 ? 16.910 42.283 -15.168 1.00 57.88 759 ALA A O 1
ATOM 5759 N N . GLY A 1 760 ? 17.621 42.657 -13.069 1.00 58.97 760 GLY A N 1
ATOM 5760 C CA . GLY A 1 760 ? 19.007 42.959 -13.447 1.00 58.97 760 GLY A CA 1
ATOM 5761 C C . GLY A 1 760 ? 19.720 41.781 -14.122 1.00 58.97 760 GLY A C 1
ATOM 5762 O O . GLY A 1 760 ? 20.377 41.964 -15.148 1.00 58.97 760 GLY A O 1
ATOM 5763 N N . LEU A 1 761 ? 19.540 40.563 -13.598 1.00 65.38 761 LEU A N 1
ATOM 5764 C CA . LEU A 1 761 ? 20.090 39.337 -14.190 1.00 65.38 761 LEU A CA 1
ATOM 5765 C C . LEU A 1 761 ? 19.495 39.041 -15.576 1.00 65.38 761 LEU A C 1
ATOM 5767 O O . LEU A 1 761 ? 20.239 38.692 -16.493 1.00 65.38 761 LEU A O 1
ATOM 5771 N N . PHE A 1 762 ? 18.186 39.244 -15.763 1.00 62.22 762 PHE A N 1
ATOM 5772 C CA . PHE A 1 762 ? 17.534 39.074 -17.067 1.00 62.22 762 PHE A CA 1
ATOM 5773 C C . PHE A 1 762 ? 18.067 40.054 -18.123 1.00 62.22 762 PHE A C 1
ATOM 5775 O O . PHE A 1 762 ? 18.367 39.643 -19.243 1.00 62.22 762 PHE A O 1
ATOM 5782 N N . ILE A 1 763 ? 18.245 41.332 -17.767 1.00 69.94 763 ILE A N 1
ATOM 5783 C CA . ILE A 1 763 ? 18.803 42.357 -18.667 1.00 69.94 763 ILE A CA 1
ATOM 5784 C C . ILE A 1 763 ? 20.251 42.020 -19.054 1.00 69.94 763 ILE A C 1
ATOM 5786 O O . ILE A 1 763 ? 20.628 42.157 -20.222 1.00 69.94 763 ILE A O 1
ATOM 5790 N N . LEU A 1 764 ? 21.061 41.539 -18.106 1.00 65.00 764 LEU A N 1
ATOM 5791 C CA . LEU A 1 764 ? 22.437 41.121 -18.375 1.00 65.00 764 LEU A CA 1
ATOM 5792 C C . LEU A 1 764 ? 22.486 39.927 -19.343 1.00 65.00 764 LEU A C 1
ATOM 5794 O O . LEU A 1 764 ? 23.217 39.974 -20.333 1.00 65.00 764 LEU A O 1
ATOM 5798 N N . ALA A 1 765 ? 21.661 38.900 -19.114 1.00 68.75 765 ALA A N 1
ATOM 5799 C CA . ALA A 1 765 ? 21.559 37.739 -19.998 1.00 68.75 765 ALA A CA 1
ATOM 5800 C C . ALA A 1 765 ? 21.128 38.131 -21.424 1.00 68.75 765 ALA A C 1
ATOM 5802 O O . ALA A 1 765 ? 21.762 37.717 -22.395 1.00 68.75 765 ALA A O 1
ATOM 5803 N N . PHE A 1 766 ? 20.113 38.992 -21.560 1.00 68.19 766 PHE A N 1
ATOM 5804 C CA . PHE A 1 766 ? 19.642 39.465 -22.867 1.00 68.19 766 PHE A CA 1
ATOM 5805 C C . PHE A 1 766 ? 20.713 40.267 -23.620 1.00 68.19 766 PHE A C 1
ATOM 5807 O O . PHE A 1 766 ? 20.854 40.134 -24.835 1.00 68.19 766 PHE A O 1
ATOM 5814 N N . THR A 1 767 ? 21.510 41.059 -22.896 1.00 70.38 767 THR A N 1
ATOM 5815 C CA . THR A 1 767 ? 22.607 41.859 -23.462 1.00 70.38 767 THR A CA 1
ATOM 5816 C C . THR A 1 767 ? 23.749 40.968 -23.968 1.00 70.38 767 THR A C 1
ATOM 5818 O O . THR A 1 767 ? 24.295 41.219 -25.041 1.00 70.38 767 THR A O 1
ATOM 5821 N N . ILE A 1 768 ? 24.080 39.893 -23.242 1.00 73.38 768 ILE A N 1
ATOM 5822 C CA . ILE A 1 768 ? 25.077 38.895 -23.666 1.00 73.38 768 ILE A CA 1
ATOM 5823 C C . ILE A 1 768 ? 24.596 38.149 -24.920 1.00 73.38 768 ILE A C 1
ATOM 5825 O O . ILE A 1 768 ? 25.349 38.037 -25.886 1.00 73.38 768 ILE A O 1
ATOM 5829 N N . VAL A 1 769 ? 23.336 37.697 -24.954 1.00 70.50 769 VAL A N 1
ATOM 5830 C CA . VAL A 1 769 ? 22.759 37.022 -26.132 1.00 70.50 769 VAL A CA 1
ATOM 5831 C C . VAL A 1 769 ? 22.732 37.953 -27.350 1.00 70.50 769 VAL A C 1
ATOM 5833 O O . VAL A 1 769 ? 23.137 37.543 -28.438 1.00 70.50 769 VAL A O 1
ATOM 5836 N N . ALA A 1 770 ? 22.345 39.220 -27.178 1.00 66.88 770 ALA A N 1
ATOM 5837 C CA . ALA A 1 770 ? 22.370 40.213 -28.251 1.00 66.88 770 ALA A CA 1
ATOM 5838 C C . ALA A 1 770 ? 23.792 40.462 -28.794 1.00 66.88 770 ALA A C 1
ATOM 5840 O O . ALA A 1 770 ? 23.974 40.546 -30.008 1.00 66.88 770 ALA A O 1
ATOM 5841 N N . ALA A 1 771 ? 24.807 40.521 -27.924 1.00 65.19 771 ALA A N 1
ATOM 5842 C CA . ALA A 1 771 ? 26.204 40.678 -28.333 1.00 65.19 771 ALA A CA 1
ATOM 5843 C C . ALA A 1 771 ? 26.740 39.453 -29.101 1.00 65.19 771 ALA A C 1
ATOM 5845 O O . ALA A 1 771 ? 27.443 39.614 -30.101 1.00 65.19 771 ALA A O 1
ATOM 5846 N N . VAL A 1 772 ? 26.376 38.234 -28.684 1.00 69.00 772 VAL A N 1
ATOM 5847 C CA . VAL A 1 772 ? 26.741 36.992 -29.392 1.00 69.00 772 VAL A CA 1
ATOM 5848 C C . VAL A 1 772 ? 26.082 36.928 -30.773 1.00 69.00 772 VAL A C 1
ATOM 5850 O O . VAL A 1 772 ? 26.759 36.623 -31.752 1.00 69.00 772 VAL A O 1
ATOM 5853 N N . LEU A 1 773 ? 24.796 37.276 -30.883 1.00 59.19 773 LEU A N 1
ATOM 5854 C CA . LEU A 1 773 ? 24.088 37.321 -32.168 1.00 59.19 773 LEU A CA 1
ATOM 5855 C C . LEU A 1 773 ? 24.656 38.403 -33.102 1.00 59.19 773 LEU A C 1
ATOM 5857 O O . LEU A 1 773 ? 24.862 38.141 -34.286 1.00 59.19 773 LEU A O 1
ATOM 5861 N N . ALA A 1 774 ? 24.996 39.585 -32.579 1.00 60.69 774 ALA A N 1
ATOM 5862 C CA . ALA A 1 774 ? 25.654 40.636 -33.358 1.00 60.69 774 ALA A CA 1
ATOM 5863 C C . ALA A 1 774 ? 27.023 40.188 -33.909 1.00 60.69 774 ALA A C 1
ATOM 5865 O O . ALA A 1 774 ? 27.328 40.455 -35.070 1.00 60.69 774 ALA A O 1
ATOM 5866 N N . GLY A 1 775 ? 27.814 39.454 -33.116 1.00 55.09 775 GLY A N 1
ATOM 5867 C CA . GLY A 1 775 ? 29.105 38.892 -33.539 1.00 55.09 775 GLY A CA 1
ATOM 5868 C C . GLY A 1 775 ? 29.017 37.689 -34.493 1.00 55.09 775 GLY A C 1
ATOM 5869 O O . GLY A 1 775 ? 30.031 37.310 -35.083 1.00 55.09 775 GLY A O 1
ATOM 5870 N N . LEU A 1 776 ? 27.832 37.091 -34.656 1.00 54.41 776 LEU A N 1
ATOM 5871 C CA . LEU A 1 776 ? 27.558 36.037 -35.642 1.00 54.41 776 LEU A CA 1
ATOM 5872 C C . LEU A 1 776 ? 27.077 36.600 -36.988 1.00 54.41 776 LEU A C 1
ATOM 5874 O O . LEU A 1 776 ? 27.342 35.990 -38.016 1.00 54.41 776 LEU A O 1
ATOM 5878 N N . CYS A 1 777 ? 26.447 37.779 -37.004 1.00 44.75 777 CYS A N 1
ATOM 5879 C CA . CYS A 1 777 ? 26.033 38.472 -38.233 1.00 44.75 777 CYS A CA 1
ATOM 5880 C C . CYS A 1 777 ? 27.149 39.303 -38.905 1.00 44.75 777 CYS A C 1
ATOM 5882 O O . CYS A 1 777 ? 26.874 40.016 -39.869 1.00 44.75 777 CYS A O 1
ATOM 5884 N N . SER A 1 778 ? 28.390 39.251 -38.406 1.00 46.97 778 SER A N 1
ATOM 5885 C CA . SER A 1 778 ? 29.538 40.007 -38.936 1.00 46.97 778 SER A CA 1
ATOM 5886 C C . SER A 1 778 ? 30.717 39.111 -39.357 1.00 46.97 778 SER A C 1
ATOM 5888 O O . SER A 1 778 ? 31.878 39.495 -39.180 1.00 46.97 778 SER A O 1
ATOM 5890 N N . LYS A 1 779 ? 30.427 37.902 -39.851 1.00 38.38 779 LYS A N 1
ATOM 5891 C CA . LYS A 1 779 ? 31.391 36.914 -40.362 1.00 38.38 779 LYS A CA 1
ATOM 5892 C C . LYS A 1 779 ? 30.889 36.278 -41.652 1.00 38.38 779 LYS A C 1
ATOM 5894 O O . LYS A 1 779 ? 29.654 36.139 -41.772 1.00 38.38 779 LYS A O 1
#